Protein AF-A0A8J6HU41-F1 (afdb_monomer)

Nearest PDB structures (foldseek):
  7mp4-assembly8_H  TM=8.654E-01  e=6.177E-44  Epiphyas postvittana
  2fj0-assembly1_A  TM=8.681E-01  e=1.223E-36  Manduca sexta
  5fv4-assembly6_F  TM=8.374E-01  e=2.457E-36  Sus scrofa
  3vkf-assembly2_A  TM=8.187E-01  e=1.436E-36  Rattus norvegicus
  5a7h-assembly1_A  TM=8.116E-01  e=1.878E-36  Homo sapiens

Secondary structure (DSSP, 8-state):
---SSSSSSS-SS------PPPEEE-SS-EEE-EEEE-TTS-EEEEEEEEE-B----GGGTTSPP-BPPP-SSPEE-S----EE--SS--TTEES---EEEEEES----TT----EEEEEEE--STTTS--GGG--SHHHHTTS-EEEEE----HHHHH---SSSSS---HHHHHHHHHHHHHHHHGGGGTEEEEEEEEEEETHHHHHHHHHTT-GGGTTT-SEEEEES--TTSGGGS-SSHHHHHHHHHHHH-TT---SS-HHHHHHHHHHS-HHHHHHHHHHHHHHH--SHHHHHHH--TT------S-TT-S--S-HHHHHHTT-S----EEEEEETTTTGGG---HHHHHHHHHHHHH-GGGGS-GGG----HHHHHHHHHHHHHHHHTTS-GGG-HHHHHHHHHIIIIIHHHHHHHHHHTTTS-EEEEEE----GGG------TTS--------EEEETTEEEE-EEEE-TTS-EEEEEEEEE-B----GGGTTSPP-BPPP-SSEEE-S----EES-SSPPTTEES---EEEEEES---SSGGG--EEEEEEE--STTTS--GGG--SHHHHTTT-EEEEE----HHHHH---SSSSS---HHHHHHHHHHHHHHHHGGGGTEEEEEEEEEEETHHHHHHHHHTT-GGGTTT-SEEEEES--TTSGGG--S-HHHHHHHHHHHH-TT--TTS-HHHHHHHHTTS-HHHHHHHHHHHHHHH--TT---SS------S-TT-S--S-HHHHHHTT-S----EEEEEETTGGGGG---HHHHHHHHHHHHH-GGGGS-GGG----HHHHHHHHHHHHHHHHTTS-GGG-HHHHHHHHHIIIIIHHHHHHHHHHTTTS-EEEEEE----TTT------TTS-S--TTGGGGGT---GGGG-GGGS-HHHHHHHHHHHHHHHHHHHHSSS-SS--TTTTT---PPP--SSS--EEEEESSSEEEEESTTHHHHHHHHHHHHHTS----S--

Sequence (992 aa):
MFDKLLFFIVILFQVNFLIADPLVQLPNGLILGREDTTFANKSYFAFEKIPYATPPVGALRFKAPQPAQNWDDTLNATYLDVSCIQSPPNASDSEDCLFLNVFTPELPVDGENVSLPVMFYIHGGGFLNGGSMSYPPDLYVNNDVVLVTINYRLGPFGFLSTQDDVIPGNNALKDQLLAIQWTHENIQLFGGNPDQITIFGQSAGSGSCAYQLLNQNSKGLFRGVILASGSFLSPWALQRNARSIAFGTGALLNSTFESNNDSEALLQLLQSVEAEELITAADEYNDLVTPPWEYDIAQGKLWAPVIEMKNPDAFITKNMFGLLQAGNILAVPTLMGINSEEVLTFNQDPDLFKSFAEAWDEDLDLIVPNDMQIVDESEHAQMAASIREIYTGGAPFADNLGGGIRYSSDHCFTRSIIKHAEIFSKYAQTYFYQFSYDGEIGNINVHYDGAESVGHGDPLVQLPNGLIVGREATTFANKSYFAFEKIPYATPPLGPLRFKAPQPAQDWNGTLNATHLDVSCIQLPTHASDSEDCLFINVFTPQLTDDDNNASLPVMLFIHGGAFLTGSSMSASPDLFVNNDVVLVTINYRLGFFGFISTQDDIIPGNNGLKDQLLAIQWTHDNIHLFGGNSDQVTIFGGSAGSASCAYQQLNKNSEGLFRGIILESGSFLNPWALQRNARNNAFSTAQILNSTFQSNDDSQDLLDYLQGVDAKELNMAASQYFQSVTTPWELTLWAPVIEVKNQDAFITKKMFGLVQAGNVLTVPTLMGFNSEESLSFSQDPDVFKSVAAVWDQDLSLIVPEDMQINDETYLAEMGGSIRDIYTGGEPFADHLGDGIRYGSDNWFTRPIRKHAELLSKYAKTYFYQFSYDGVLGNIDVHYDGAENVGHSEETAYLFCSGADCDESLYPKSDVITRNRLIQLWTDFAKYQNPTPEPSDILQNVTWPQVSTDDGDFLYLDIDEDLQIKNHPKEGTYSKWTELYDSLGYSDFDTY

Mean predicted aligned error: 16.07 Å

Solvent-accessible surface area (backbone atoms only — not comparable to full-atom values): 51784 Å² total; per-residue (Å²): 144,88,88,83,84,80,89,81,84,82,84,79,91,78,82,74,76,77,75,72,70,48,71,44,81,49,98,47,32,43,33,34,26,35,76,49,65,32,97,85,72,45,64,31,37,39,35,21,60,42,63,47,30,41,63,46,51,55,94,35,46,72,44,75,67,44,70,39,73,69,48,92,61,72,42,77,13,68,56,76,78,66,35,37,50,36,76,82,75,55,94,48,41,29,68,72,23,49,23,31,30,44,36,22,54,51,70,56,51,100,90,55,86,54,68,24,45,24,44,38,43,36,63,32,52,66,41,34,39,72,46,40,84,84,58,75,59,49,83,50,36,76,70,65,24,24,41,33,35,38,35,50,49,22,24,63,67,8,18,44,17,59,60,36,90,76,32,39,38,40,27,24,63,43,37,49,50,47,44,44,49,48,41,42,75,47,32,54,72,46,9,18,28,40,83,41,20,27,40,28,20,39,34,43,9,3,19,52,51,46,48,48,34,56,29,76,90,48,68,79,46,48,53,31,39,38,23,35,53,35,28,63,63,16,48,38,42,41,27,52,67,42,38,61,54,46,44,52,26,49,31,66,76,32,83,84,52,72,81,80,79,59,57,66,62,50,50,54,50,66,50,69,52,56,72,70,59,52,53,50,29,47,50,55,42,48,67,74,75,60,73,63,74,60,52,39,37,54,42,10,28,80,39,22,44,52,70,21,50,88,53,97,84,51,73,38,68,61,66,60,68,64,31,50,72,71,60,58,50,62,67,42,44,32,39,38,36,35,46,58,22,57,44,46,56,80,52,57,46,67,69,64,46,32,55,53,26,42,50,39,59,76,38,46,70,70,69,44,64,59,89,71,67,72,82,50,71,70,61,40,54,52,48,24,53,49,51,35,35,73,46,45,71,63,46,54,33,51,82,28,53,7,23,42,49,46,46,49,12,34,65,55,37,48,53,30,44,52,51,47,50,64,52,46,47,78,68,26,57,64,46,77,51,72,48,66,79,69,51,74,77,35,35,52,91,59,78,39,78,82,41,64,54,18,34,64,53,52,44,61,43,82,50,97,49,34,36,34,32,26,31,76,47,66,29,92,85,70,46,62,29,42,36,32,19,55,40,63,48,30,40,64,45,55,53,92,36,46,68,44,72,66,45,68,42,70,69,54,84,65,66,44,78,11,65,63,70,78,64,29,32,49,33,69,80,77,58,91,50,41,27,73,69,26,46,24,36,29,43,32,20,55,48,77,43,100,43,83,90,65,28,69,26,26,21,42,37,42,34,56,28,46,61,40,29,35,64,43,35,88,73,62,41,57,48,69,49,40,74,64,68,26,24,42,31,33,34,37,48,48,17,18,67,65,8,21,43,18,59,64,34,87,78,32,39,42,37,27,22,62,44,34,47,52,46,44,43,47,47,43,36,76,47,32,35,67,46,17,16,20,36,86,30,21,18,38,28,22,40,35,42,8,3,17,49,49,45,46,47,35,58,26,75,89,48,66,81,43,48,52,33,40,36,24,37,49,35,26,49,28,19,56,45,45,41,27,88,60,38,34,52,54,45,29,56,25,46,25,70,80,40,73,82,55,50,71,85,55,63,60,63,63,51,49,62,51,60,48,70,50,56,68,66,63,50,49,51,30,42,50,54,42,47,68,72,75,44,55,104,86,54,58,54,58,36,18,43,50,72,19,46,88,57,96,84,51,72,44,67,62,50,49,47,51,29,40,68,71,57,56,44,63,62,45,35,32,41,35,37,35,43,54,20,33,30,43,63,82,41,71,49,65,70,62,41,35,54,52,28,46,49,41,63,75,39,34,49,77,72,44,66,73,56,71,69,69,82,50,71,67,59,29,36,52,48,13,48,56,55,40,34,67,61,55,71,61,52,57,33,52,83,34,57,11,37,42,36,46,50,45,16,37,62,56,38,51,48,16,43,53,50,49,49,64,42,41,32,80,64,22,58,26,35,39,38,35,40,52,54,77,43,82,71,44,71,68,94,64,82,43,81,76,42,59,64,19,25,54,68,28,68,50,52,40,58,31,48,60,78,74,69,52,46,63,87,80,48,58,68,67,50,49,50,49,24,54,38,50,46,47,34,54,49,34,25,45,68,65,76,33,53,47,81,60,79,36,78,85,56,71,51,52,75,75,59,61,35,47,74,88,86,72,54,36,40,27,38,36,42,40,98,58,78,40,84,46,65,49,84,65,48,87,49,50,56,58,52,49,53,54,52,63,67,68,76,64,82,82,28,48,33,93

InterPro domains:
  IPR002018 Carboxylesterase, type B [PF00135] (21-444)
  IPR002018 Carboxylesterase, type B [PF00135] (458-977)
  IPR002168 Lipase, GDXG, putative histidine active site [PS01173] (556-572)
  IPR019819 Carboxylesterase type B, conserved site [PS00941] (95-105)
  IPR019819 Carboxylesterase type B, conserved site [PS00941] (532-542)
  IPR019826 Carboxylesterase type B, active site [PS00122] (190-205)
  IPR019826 Carboxylesterase type B, active site [PS00122] (627-642)
  IPR029058 Alpha/Beta hydrolase fold [G3DSA:3.40.50.1820] (8-457)
  IPR029058 Alpha/Beta hydrolase fold [G3DSA:3.40.50.1820] (458-984)
  IPR029058 Alpha/Beta hydrolase fold [SSF53474] (21-458)
  IPR029058 Alpha/Beta hydrolase fold [SSF53474] (458-982)

Organism: Tenebrio molitor (NCBI:txid7067)

pLDDT: mean 89.83, std 12.2, range [30.91, 98.88]

Foldseek 3Di:
DPPPDPPPPPPDDDPPPPPDFDWFQDPQGIETWHWDAAPVRQIKIKFAFAAQFDQCAQVNQLPATHGDHHDDDHHYRHDDQAADAAPPGDPRHDSRFWGKMKMASDADDPPDQQEFAEEEEQEADLQGDDFQVVDDCRVPNVPRYMYMTTHFHGACSQAQDLQAPLNQGRNRLSSVLSVLVVCLVCVVRRSYHQQRYEYEYAALRLQSQQLLFLFPSSARSHQEYERHQYHCLFLQQEAAPSNVLLLQLLCQLPVPSDSPDDSVVSVVSVSPDDSNSSNVSSVVSCVVPDPDPLVCSQRHHRRHHYQGDDDPSGSHPDDVVVCLLVLSTRAHEYEYEYEQQACLVVPQDLVVLLVVLVVCQVPLLSLQRCVVVDPDPVVSVVRSQVLCCVQPVRDRCSVAVQSVSNSCSCNRTDVSRVVSQVSSVVRYNYHYDYHQDDDQVQARDRDGVNGGTGYHAAHKFADPQGIEGEHWDAAPVRQIKTKFAFAAQFDQCAQVSFLHATHGDHRDPTYHYRHDDQAADQAPPGDPRHDSRFWIKMKIASDFDPDLVQLDAAEEEEQEADLLGDDDQVQFDCRLQNVLRHMYMYTHFHGACRQAADLQAPLNQGRNRLSSVLSVLVVCLVCVSRRSHHQQLYEYEYFHLRLQSQQLCQLFPSSPRSHQEYEREQDHLQFLSQEADCRLQLLQQLVCLVPVVTDSPDDVVVSSNVVSPDDPNVSSVSSVVSCVVPDDLLHSRHSHHYQGDDDPSGSHNAFPQVCLLVVSTRAHQYEYEYEQQALLVSCLDLVVLLVVLVVCQVQLLVLDRCLLVDPDSVVSSVLSQLLVCLQPVRDGCSVVVQSVSVSSCCNRTHQQRVSSLASSLVRYFYAYEYEQADFVLLVRPDDGVNGGHHYGCSCVSLNHADDCSSPPVVGDPLSVLLSSLVSQQVSCCSVPVASPPDQDVSLVRDHGDTADPPVPWGWHWYRYSHTDIDTDPPVSRNVSVVVSSVVSVDRRGSHD

Structure (mmCIF, N/CA/C/O backbone):
data_AF-A0A8J6HU41-F1
#
_entry.id   AF-A0A8J6HU41-F1
#
loop_
_atom_site.group_PDB
_atom_site.id
_atom_site.type_symbol
_atom_site.label_atom_id
_atom_site.label_alt_id
_atom_site.label_comp_id
_atom_site.label_asym_id
_atom_site.label_entity_id
_atom_site.label_seq_id
_atom_site.pdbx_PDB_ins_code
_atom_site.Cartn_x
_atom_site.Cartn_y
_atom_site.Cartn_z
_atom_site.occupancy
_atom_site.B_iso_or_equiv
_atom_site.auth_seq_id
_atom_site.auth_comp_id
_atom_site.auth_asym_id
_atom_site.auth_atom_id
_atom_site.pdbx_PDB_model_num
ATOM 1 N N . MET A 1 1 ? 23.468 -55.298 31.546 1.00 43.31 1 MET A N 1
ATOM 2 C CA . MET A 1 1 ? 23.471 -56.205 30.377 1.00 43.31 1 MET A CA 1
ATOM 3 C C . MET A 1 1 ? 22.238 -55.873 29.558 1.00 43.31 1 MET A C 1
ATOM 5 O O . MET A 1 1 ? 21.225 -56.493 29.798 1.00 43.31 1 MET A O 1
ATOM 9 N N . PHE A 1 2 ? 22.309 -54.827 28.732 1.00 31.08 2 PHE A N 1
ATOM 10 C CA . PHE A 1 2 ? 21.520 -54.570 27.513 1.00 31.08 2 PHE A CA 1
ATOM 11 C C . PHE A 1 2 ? 21.890 -53.148 27.048 1.00 31.08 2 PHE A C 1
ATOM 13 O O . PHE A 1 2 ? 21.104 -52.224 27.128 1.00 31.08 2 PHE A O 1
ATOM 20 N N . ASP A 1 3 ? 23.156 -53.003 26.639 1.00 36.25 3 ASP A N 1
ATOM 21 C CA . ASP A 1 3 ? 23.791 -51.758 26.158 1.00 36.25 3 ASP A CA 1
ATOM 22 C C . ASP A 1 3 ? 24.410 -51.961 24.758 1.00 36.25 3 ASP A C 1
ATOM 24 O O . ASP A 1 3 ? 25.423 -51.366 24.405 1.00 36.25 3 ASP A O 1
ATOM 28 N N . LYS A 1 4 ? 23.877 -52.896 23.953 1.00 34.47 4 LYS A N 1
ATOM 29 C CA . LYS A 1 4 ? 24.492 -53.281 22.662 1.00 34.47 4 LYS A CA 1
ATOM 30 C C . LYS A 1 4 ? 23.516 -53.675 21.543 1.00 34.47 4 LYS A C 1
ATOM 32 O O . LYS A 1 4 ? 23.907 -54.429 20.658 1.00 34.47 4 LYS A O 1
ATOM 37 N N . LEU A 1 5 ? 22.268 -53.193 21.543 1.00 34.19 5 LEU A N 1
ATOM 38 C CA . LEU A 1 5 ? 21.325 -53.523 20.455 1.00 34.19 5 LEU A CA 1
ATOM 39 C C . LEU A 1 5 ? 20.436 -52.368 19.958 1.00 34.19 5 LEU A C 1
ATOM 41 O O . LEU A 1 5 ? 19.419 -52.624 19.327 1.00 34.19 5 LEU A O 1
ATOM 45 N N . LEU A 1 6 ? 20.823 -51.109 20.192 1.00 32.94 6 LEU A N 1
ATOM 46 C CA . LEU A 1 6 ? 20.143 -49.943 19.602 1.00 32.94 6 LEU A CA 1
ATOM 47 C C . LEU A 1 6 ? 21.115 -48.948 18.944 1.00 32.94 6 LEU A C 1
ATOM 49 O O . LEU A 1 6 ? 20.823 -47.770 18.816 1.00 32.94 6 LEU A O 1
ATOM 53 N N . PHE A 1 7 ? 22.283 -49.433 18.511 1.00 34.78 7 PHE A N 1
ATOM 54 C CA . PHE A 1 7 ? 23.300 -48.632 17.813 1.00 34.78 7 PHE A CA 1
ATOM 55 C C . PHE A 1 7 ? 23.364 -48.943 16.303 1.00 34.78 7 PHE A C 1
ATOM 57 O O . PHE A 1 7 ? 24.358 -48.645 15.654 1.00 34.78 7 PHE A O 1
ATOM 64 N N . PHE A 1 8 ? 22.339 -49.599 15.739 1.00 32.25 8 PHE A N 1
ATOM 65 C CA . PHE A 1 8 ? 22.361 -50.054 14.337 1.00 32.25 8 PHE A CA 1
ATOM 66 C C . PHE A 1 8 ? 21.047 -49.876 13.550 1.00 32.25 8 PHE A C 1
ATOM 68 O O . PHE A 1 8 ? 20.967 -50.346 12.420 1.00 32.25 8 PHE A O 1
ATOM 75 N N . ILE A 1 9 ? 20.023 -49.202 14.101 1.00 37.50 9 ILE A N 1
ATOM 76 C CA . ILE A 1 9 ? 18.743 -48.931 13.398 1.00 37.50 9 ILE A CA 1
ATOM 77 C C . ILE A 1 9 ? 18.297 -47.461 13.597 1.00 37.50 9 ILE A C 1
ATOM 79 O O . ILE A 1 9 ? 17.132 -47.174 13.816 1.00 37.50 9 ILE A O 1
ATOM 83 N N . VAL A 1 10 ? 19.244 -46.515 13.543 1.00 33.22 10 VAL A N 1
ATOM 84 C CA . VAL A 1 10 ? 18.989 -45.074 13.286 1.00 33.22 10 VAL A CA 1
ATOM 85 C C . VAL A 1 10 ? 20.111 -44.541 12.380 1.00 33.22 10 VAL A C 1
ATOM 87 O O . VAL A 1 10 ? 20.788 -43.564 12.664 1.00 33.22 10 VAL A O 1
ATOM 90 N N . ILE A 1 11 ? 20.386 -45.274 11.301 1.00 36.09 11 ILE A N 1
ATOM 91 C CA . ILE A 1 11 ? 21.137 -44.774 10.143 1.00 36.09 11 ILE A CA 1
ATOM 92 C C . ILE A 1 11 ? 20.285 -45.149 8.939 1.00 36.09 11 ILE A C 1
ATOM 94 O O . ILE A 1 11 ? 20.525 -46.171 8.310 1.00 36.09 11 ILE A O 1
ATOM 98 N N . LEU A 1 12 ? 19.198 -44.407 8.745 1.00 41.44 12 LEU A N 1
ATOM 99 C CA . LEU A 1 12 ? 18.392 -44.281 7.527 1.00 41.44 12 LEU A CA 1
ATOM 100 C C . LEU A 1 12 ? 17.271 -43.292 7.885 1.00 41.44 12 LEU A C 1
ATOM 102 O O . LEU A 1 12 ? 16.478 -43.592 8.769 1.00 41.44 12 LEU A O 1
ATOM 106 N N . PHE A 1 13 ? 17.254 -42.140 7.204 1.00 38.66 13 PHE A N 1
ATOM 107 C CA . PHE A 1 13 ? 16.415 -40.941 7.408 1.00 38.66 13 PHE A CA 1
ATOM 108 C C . PHE A 1 13 ? 16.922 -39.885 8.401 1.00 38.66 13 PHE A C 1
ATOM 110 O O . PHE A 1 13 ? 16.353 -39.675 9.461 1.00 38.66 13 PHE A O 1
ATOM 117 N N . GLN A 1 14 ? 18.002 -39.206 8.013 1.00 31.92 14 GLN A N 1
ATOM 118 C CA . GLN A 1 14 ? 18.026 -37.758 7.738 1.00 31.92 14 GLN A CA 1
ATOM 119 C C . GLN A 1 14 ? 19.466 -37.404 7.344 1.00 31.92 14 GLN A C 1
ATOM 121 O O . GLN A 1 14 ? 20.275 -36.943 8.143 1.00 31.92 14 GLN A O 1
ATOM 126 N N . VAL A 1 15 ? 19.814 -37.696 6.089 1.00 30.91 15 VAL A N 1
ATOM 127 C CA . VAL A 1 15 ? 20.871 -36.934 5.426 1.00 30.91 15 VAL A CA 1
ATOM 128 C C . VAL A 1 15 ? 20.169 -35.655 4.996 1.00 30.91 15 VAL A C 1
ATOM 130 O O . VAL A 1 15 ? 19.539 -35.630 3.944 1.00 30.91 15 VAL A O 1
ATOM 133 N N . ASN A 1 16 ? 20.197 -34.632 5.850 1.00 32.28 16 ASN A N 1
ATOM 134 C CA . ASN A 1 16 ? 20.054 -33.273 5.352 1.00 32.28 16 ASN A CA 1
ATOM 135 C C . ASN A 1 16 ? 21.223 -33.098 4.385 1.00 32.28 16 ASN A C 1
ATOM 137 O O . ASN A 1 16 ? 22.381 -33.079 4.811 1.00 32.28 16 ASN A O 1
ATOM 141 N N . PHE A 1 17 ? 20.936 -33.077 3.084 1.00 31.39 17 PHE A N 1
ATOM 142 C CA . PHE A 1 17 ? 21.856 -32.458 2.149 1.00 31.39 17 PHE A CA 1
ATOM 143 C C . PHE A 1 17 ? 21.961 -31.007 2.617 1.00 31.39 17 PHE A C 1
ATOM 145 O O . PHE A 1 17 ? 21.040 -30.221 2.437 1.00 31.39 17 PHE A O 1
ATOM 152 N N . LEU A 1 18 ? 23.055 -30.687 3.305 1.00 34.47 18 LEU A N 1
ATOM 153 C CA . LEU A 1 18 ? 23.611 -29.345 3.264 1.00 34.47 18 LEU A CA 1
ATOM 154 C C . LEU A 1 18 ? 23.857 -29.083 1.777 1.00 34.47 18 LEU A C 1
ATOM 156 O O . LEU A 1 18 ? 24.844 -29.580 1.232 1.00 34.47 18 LEU A O 1
ATOM 160 N N . ILE A 1 19 ? 22.906 -28.432 1.105 1.00 45.03 19 ILE A N 1
ATOM 161 C CA . ILE A 1 19 ? 23.165 -27.845 -0.206 1.00 45.03 19 ILE A CA 1
ATOM 162 C C . ILE A 1 19 ? 24.199 -26.767 0.094 1.00 45.03 19 ILE A C 1
ATOM 164 O O . ILE A 1 19 ? 23.931 -25.826 0.834 1.00 45.03 19 ILE A O 1
ATOM 168 N N . ALA A 1 20 ? 25.437 -27.015 -0.319 1.00 59.78 20 ALA A N 1
ATOM 169 C CA . ALA A 1 20 ? 26.477 -26.011 -0.229 1.00 59.78 20 ALA A CA 1
ATOM 170 C C . ALA A 1 20 ? 26.115 -24.902 -1.216 1.00 59.78 20 ALA A C 1
ATOM 172 O O . ALA A 1 20 ? 2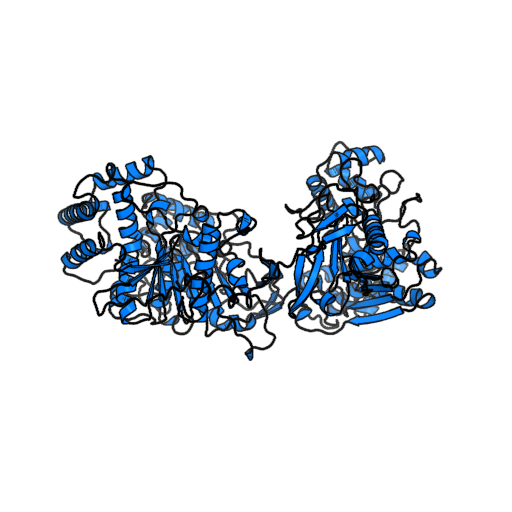5.816 -25.208 -2.371 1.00 59.78 20 ALA A O 1
ATOM 173 N N . ASP A 1 21 ? 26.144 -23.653 -0.762 1.00 77.81 21 ASP A N 1
ATOM 174 C CA . ASP A 1 21 ? 25.919 -22.497 -1.623 1.00 77.81 21 ASP A CA 1
ATOM 175 C C . ASP A 1 21 ? 26.831 -22.570 -2.865 1.00 77.81 21 ASP A C 1
ATOM 177 O O . ASP A 1 21 ? 28.015 -22.927 -2.743 1.00 77.81 21 ASP A O 1
ATOM 181 N N . PRO A 1 22 ? 26.310 -22.281 -4.071 1.00 90.62 22 PRO A N 1
ATOM 182 C CA . PRO A 1 22 ? 27.071 -22.440 -5.299 1.00 90.62 22 PRO A CA 1
ATOM 183 C C . PRO A 1 22 ? 28.236 -21.444 -5.346 1.00 90.62 22 PRO A C 1
ATOM 185 O O . PRO A 1 22 ? 28.065 -20.230 -5.255 1.00 90.62 22 PRO A O 1
ATOM 188 N N . LEU A 1 23 ? 29.446 -21.970 -5.531 1.00 93.62 23 LEU A N 1
ATOM 189 C CA . LEU A 1 23 ? 30.673 -21.188 -5.667 1.00 93.62 23 LEU A CA 1
ATOM 190 C C . LEU A 1 23 ? 31.174 -21.243 -7.110 1.00 93.62 23 LEU A C 1
ATOM 192 O O . LEU A 1 23 ? 31.328 -22.327 -7.674 1.00 93.62 23 LEU A O 1
ATOM 196 N N . VAL A 1 24 ? 31.508 -20.085 -7.681 1.00 94.75 24 VAL A N 1
ATOM 197 C CA . VAL A 1 24 ? 32.124 -19.980 -9.013 1.00 94.75 24 VAL A CA 1
ATOM 198 C C . VAL A 1 24 ? 33.449 -19.232 -8.902 1.00 94.75 24 VAL A C 1
ATOM 200 O O . VAL A 1 24 ? 33.536 -18.144 -8.337 1.00 94.75 24 VAL A O 1
ATOM 203 N N . GLN A 1 25 ? 34.521 -19.820 -9.434 1.00 94.81 25 GLN A N 1
ATOM 204 C CA . GLN A 1 25 ? 35.839 -19.187 -9.463 1.00 94.81 25 GLN A CA 1
ATOM 205 C C . GLN A 1 25 ? 36.000 -18.369 -10.748 1.00 94.81 25 GLN A C 1
ATOM 207 O O . GLN A 1 25 ? 36.261 -18.933 -11.811 1.00 94.81 25 GLN A O 1
ATOM 212 N N . LEU A 1 26 ? 35.910 -17.043 -10.638 1.00 95.62 26 LEU A N 1
ATOM 213 C CA . LEU A 1 26 ? 36.252 -16.121 -11.721 1.00 95.62 26 LEU A CA 1
ATOM 214 C C . LEU A 1 26 ? 37.765 -15.835 -11.746 1.00 95.62 26 LEU A C 1
ATOM 216 O O . LEU A 1 26 ? 38.451 -16.033 -10.736 1.00 95.62 26 LEU A O 1
ATOM 220 N N . PRO A 1 27 ? 38.309 -15.305 -12.858 1.00 95.19 27 PRO A N 1
ATOM 221 C CA . PRO A 1 27 ? 39.679 -14.789 -12.896 1.00 95.19 27 PRO A CA 1
ATOM 222 C C . PRO A 1 27 ? 39.945 -13.676 -11.868 1.00 95.19 27 PRO A C 1
ATOM 224 O O . PRO A 1 27 ? 41.061 -13.571 -11.361 1.00 95.19 27 PRO A O 1
ATOM 227 N N . ASN A 1 28 ? 38.926 -12.865 -11.561 1.00 95.06 28 ASN A N 1
ATOM 228 C CA . ASN A 1 28 ? 39.002 -11.750 -10.613 1.00 95.06 28 ASN A CA 1
ATOM 229 C C . ASN A 1 28 ? 38.966 -12.188 -9.139 1.00 95.06 28 ASN A C 1
ATOM 231 O O . ASN A 1 28 ? 39.485 -11.469 -8.288 1.00 95.06 28 ASN A O 1
ATOM 235 N N . GLY A 1 29 ? 38.383 -13.352 -8.845 1.00 95.81 29 GLY A N 1
ATOM 236 C CA . GLY A 1 29 ? 38.238 -13.884 -7.493 1.00 95.81 29 GLY A CA 1
ATOM 237 C C . GLY A 1 29 ? 37.069 -14.866 -7.375 1.00 95.81 29 GLY A C 1
ATOM 238 O O . GLY A 1 29 ? 36.384 -15.166 -8.354 1.00 95.81 29 GLY A O 1
ATOM 239 N N . LEU A 1 30 ? 36.868 -15.420 -6.180 1.00 97.00 30 LEU A N 1
ATOM 240 C CA . LEU A 1 30 ? 35.787 -16.373 -5.908 1.00 97.00 30 LEU A CA 1
ATOM 241 C C . LEU A 1 30 ? 34.465 -15.622 -5.689 1.00 97.00 30 LEU A C 1
ATOM 243 O O . LEU A 1 30 ? 34.476 -14.579 -5.032 1.00 97.00 30 LEU A O 1
ATOM 247 N N . ILE A 1 31 ? 33.351 -16.142 -6.212 1.00 97.06 31 ILE A N 1
ATOM 248 C CA . ILE A 1 31 ? 32.004 -15.596 -5.978 1.00 97.06 31 ILE A CA 1
ATOM 249 C C . ILE A 1 31 ? 31.071 -16.652 -5.382 1.00 97.06 31 ILE A C 1
ATOM 251 O O . ILE A 1 31 ? 31.171 -17.835 -5.720 1.00 97.06 31 ILE A O 1
ATOM 255 N N . LEU A 1 32 ? 30.171 -16.200 -4.512 1.00 95.75 32 LEU A N 1
ATOM 256 C CA . LEU A 1 32 ? 29.126 -16.978 -3.849 1.00 95.75 32 LEU A CA 1
ATOM 257 C C . LEU A 1 32 ? 27.761 -16.610 -4.437 1.00 95.75 32 LEU A C 1
ATOM 259 O O . LEU A 1 32 ? 27.358 -15.460 -4.311 1.00 95.75 32 LEU A O 1
ATOM 263 N N . GLY A 1 33 ? 27.073 -17.559 -5.066 1.00 95.25 33 GLY A N 1
ATOM 264 C CA . GLY A 1 33 ? 25.699 -17.393 -5.550 1.00 95.25 33 GLY A CA 1
ATOM 265 C C . GLY A 1 33 ? 24.680 -18.099 -4.658 1.00 95.25 33 GLY A C 1
ATOM 266 O O . GLY A 1 33 ? 25.026 -18.611 -3.594 1.00 95.25 33 GLY A O 1
ATOM 267 N N . ARG A 1 34 ? 23.429 -18.172 -5.123 1.00 93.56 34 ARG A N 1
ATOM 268 C CA . ARG A 1 34 ? 22.347 -18.948 -4.491 1.00 93.56 34 ARG A CA 1
ATOM 269 C C . ARG A 1 34 ? 21.681 -19.900 -5.483 1.00 93.56 34 ARG A C 1
ATOM 271 O O . ARG A 1 34 ? 21.709 -19.655 -6.687 1.00 93.56 34 ARG A O 1
ATOM 278 N N . GLU A 1 35 ? 21.096 -20.980 -4.980 1.00 91.25 35 GLU A N 1
ATOM 279 C CA . GLU A 1 35 ? 20.118 -21.783 -5.723 1.00 91.25 35 GLU A CA 1
ATOM 280 C C . GLU A 1 35 ? 18.714 -21.245 -5.419 1.00 91.25 35 GLU A C 1
ATOM 282 O O . GLU A 1 35 ? 18.435 -20.858 -4.285 1.00 91.25 35 GLU A O 1
ATOM 287 N N . ASP A 1 36 ? 17.854 -21.189 -6.429 1.00 87.50 36 ASP A N 1
ATOM 288 C CA . ASP A 1 36 ? 16.515 -20.609 -6.360 1.00 87.50 36 ASP A CA 1
ATOM 289 C C . ASP A 1 36 ? 15.568 -21.358 -7.320 1.00 87.50 36 ASP A C 1
ATOM 291 O O . ASP A 1 36 ? 16.001 -22.219 -8.090 1.00 87.50 36 ASP A O 1
ATOM 295 N N . THR A 1 37 ? 14.266 -21.077 -7.283 1.00 86.56 37 THR A N 1
ATOM 296 C CA . THR A 1 37 ? 13.259 -21.768 -8.107 1.00 86.56 37 THR A CA 1
ATOM 297 C C . THR A 1 37 ? 12.336 -20.797 -8.822 1.00 86.56 37 THR A C 1
ATOM 299 O O . THR A 1 37 ? 11.830 -19.864 -8.214 1.00 86.56 37 THR A O 1
ATOM 302 N N . THR A 1 38 ? 12.071 -21.043 -10.106 1.00 79.69 38 THR A N 1
ATOM 303 C CA . THR A 1 38 ? 11.113 -20.241 -10.884 1.00 79.69 38 THR A CA 1
ATOM 304 C C . THR A 1 38 ? 9.667 -20.503 -10.449 1.00 79.69 38 THR A C 1
ATOM 306 O O . THR A 1 38 ? 9.377 -21.552 -9.866 1.00 79.69 38 THR A O 1
ATOM 309 N N . PHE A 1 39 ? 8.718 -19.648 -10.853 1.00 74.12 39 PHE A N 1
ATOM 310 C CA . PHE A 1 39 ? 7.270 -19.891 -10.661 1.00 74.12 39 PHE A CA 1
ATOM 311 C C . PHE A 1 39 ? 6.774 -21.241 -11.226 1.00 74.12 39 PHE A C 1
ATOM 313 O O . PHE A 1 39 ? 5.719 -21.744 -10.841 1.00 74.12 39 PHE A O 1
ATOM 320 N N . ALA A 1 40 ? 7.524 -21.849 -12.154 1.00 72.56 40 ALA A N 1
ATOM 321 C CA . ALA A 1 40 ? 7.240 -23.167 -12.722 1.00 72.56 40 ALA A CA 1
ATOM 322 C C . ALA A 1 40 ? 7.903 -24.320 -11.935 1.00 72.56 40 ALA A C 1
ATOM 324 O O . ALA A 1 40 ? 7.951 -25.450 -12.428 1.00 72.56 40 ALA A O 1
ATOM 325 N N . ASN A 1 41 ? 8.415 -24.051 -10.728 1.00 77.38 41 ASN A N 1
ATOM 326 C CA . ASN A 1 41 ? 9.167 -24.973 -9.870 1.00 77.38 41 ASN A CA 1
ATOM 327 C C . ASN A 1 41 ? 10.419 -25.567 -10.541 1.00 77.38 41 ASN A C 1
ATOM 329 O O . ASN A 1 41 ? 10.779 -26.722 -10.292 1.00 77.38 41 ASN A O 1
ATOM 333 N N . LYS A 1 42 ? 11.093 -24.800 -11.407 1.00 83.50 42 LYS A N 1
ATOM 334 C CA . LYS A 1 42 ? 12.379 -25.199 -11.991 1.00 83.50 42 LYS A CA 1
ATOM 335 C C . LYS A 1 42 ? 13.516 -24.577 -11.185 1.00 83.50 42 LYS A C 1
ATOM 337 O O . LYS A 1 42 ? 13.542 -23.360 -11.034 1.00 83.50 42 LYS A O 1
ATOM 342 N N . SER A 1 43 ? 14.438 -25.400 -10.687 1.00 89.38 43 SER A N 1
ATOM 343 C CA . SER A 1 43 ? 15.638 -24.909 -9.995 1.00 89.38 43 SER A CA 1
ATOM 344 C C . SER A 1 43 ? 16.581 -24.187 -10.965 1.00 89.38 43 SER A C 1
ATOM 346 O O . SER A 1 43 ? 16.690 -24.566 -12.138 1.00 89.38 43 SER A O 1
ATOM 348 N N . TYR A 1 44 ? 17.233 -23.139 -10.473 1.00 93.38 44 TYR A N 1
ATOM 349 C CA . TYR A 1 44 ? 18.299 -22.410 -11.141 1.00 93.38 44 TYR A CA 1
ATOM 350 C C . TYR A 1 44 ? 19.288 -21.821 -10.131 1.00 93.38 44 TYR A C 1
ATOM 352 O O . TYR A 1 44 ? 19.013 -21.725 -8.941 1.00 93.38 44 TYR A O 1
ATOM 360 N N . PHE A 1 45 ? 20.448 -21.396 -10.616 1.00 95.25 45 PHE A N 1
ATOM 361 C CA . PHE A 1 45 ? 21.469 -20.709 -9.837 1.00 95.25 45 PHE A CA 1
ATOM 362 C C . PHE A 1 45 ? 21.512 -19.230 -10.213 1.00 95.25 45 PHE A C 1
ATOM 364 O O . PHE A 1 45 ? 21.548 -18.889 -11.400 1.00 95.25 45 PHE A O 1
ATOM 371 N N . ALA A 1 46 ? 21.547 -18.364 -9.205 1.00 95.44 46 ALA A N 1
ATOM 372 C CA . ALA A 1 46 ? 21.631 -16.918 -9.341 1.00 95.44 46 ALA A CA 1
ATOM 373 C C . ALA A 1 46 ? 22.966 -16.397 -8.797 1.00 95.44 46 ALA A C 1
ATOM 375 O O . ALA A 1 46 ? 23.375 -16.736 -7.683 1.00 95.44 46 ALA A O 1
ATOM 376 N N . PHE A 1 47 ? 23.623 -15.551 -9.588 1.00 97.31 47 PHE A N 1
ATOM 377 C CA . PHE A 1 47 ? 24.815 -14.803 -9.203 1.00 97.31 47 PHE A CA 1
ATOM 378 C C . PHE A 1 47 ? 24.605 -13.339 -9.565 1.00 97.31 47 PHE A C 1
ATOM 380 O O . PHE A 1 47 ? 24.657 -12.967 -10.735 1.00 97.31 47 PHE A O 1
ATOM 387 N N . GLU A 1 48 ? 24.349 -12.514 -8.567 1.00 95.25 48 GLU A N 1
ATOM 388 C CA . GLU A 1 48 ? 23.955 -11.120 -8.732 1.00 95.25 48 GLU A CA 1
ATOM 389 C C . GLU A 1 48 ? 25.072 -10.157 -8.320 1.00 95.25 48 GLU A C 1
ATOM 391 O O . GLU A 1 48 ? 26.007 -10.532 -7.614 1.00 95.25 48 GLU A O 1
ATOM 396 N N . LYS A 1 49 ? 24.997 -8.904 -8.781 1.00 94.69 49 LYS A N 1
ATOM 397 C CA . LYS A 1 49 ? 25.940 -7.834 -8.407 1.00 94.69 49 LYS A CA 1
ATOM 398 C C . LYS A 1 49 ? 27.414 -8.161 -8.726 1.00 94.69 49 LYS A C 1
ATOM 400 O O . LYS A 1 49 ? 28.332 -7.766 -8.008 1.00 94.69 49 LYS A O 1
ATOM 405 N N . ILE A 1 50 ? 27.683 -8.862 -9.831 1.00 97.75 50 ILE A N 1
ATOM 406 C CA . ILE A 1 50 ? 29.057 -9.156 -10.260 1.00 97.75 50 ILE A CA 1
ATOM 407 C C . ILE A 1 50 ? 29.648 -7.905 -10.932 1.00 97.75 50 ILE A C 1
ATOM 409 O O . ILE A 1 50 ? 29.129 -7.481 -11.969 1.00 97.75 50 ILE A O 1
ATOM 413 N N . PRO A 1 51 ? 30.732 -7.300 -10.409 1.00 97.56 51 PRO A N 1
ATOM 414 C CA . PRO A 1 51 ? 31.330 -6.124 -11.029 1.00 97.56 51 PRO A CA 1
ATOM 415 C C . PRO A 1 51 ? 32.019 -6.512 -12.334 1.00 97.56 51 PRO A C 1
ATOM 417 O O . PRO A 1 51 ? 32.951 -7.319 -12.347 1.00 97.56 51 PRO A O 1
ATOM 420 N N . TYR A 1 52 ? 31.592 -5.898 -13.438 1.00 98.06 52 TYR A N 1
ATOM 421 C CA . TYR A 1 52 ? 32.290 -6.020 -14.721 1.00 98.06 52 TYR A CA 1
ATOM 422 C C . TYR A 1 52 ? 33.227 -4.833 -14.984 1.00 98.06 52 TYR A C 1
ATOM 424 O O . TYR A 1 52 ? 34.129 -4.932 -15.820 1.00 98.06 52 TYR A O 1
ATOM 432 N N . ALA A 1 53 ? 33.063 -3.732 -14.244 1.00 97.88 53 ALA A N 1
ATOM 433 C CA . ALA A 1 53 ? 33.899 -2.545 -14.351 1.00 97.88 53 ALA A CA 1
ATOM 434 C C . ALA A 1 53 ? 34.367 -2.013 -12.987 1.00 97.88 53 ALA A C 1
ATOM 436 O O . ALA A 1 53 ? 33.765 -2.271 -11.950 1.00 97.88 53 ALA A O 1
ATOM 437 N N . THR A 1 54 ? 35.457 -1.247 -13.000 1.00 97.19 54 THR A N 1
ATOM 438 C CA . THR A 1 54 ? 35.877 -0.406 -11.871 1.00 97.19 54 THR A CA 1
ATOM 439 C C . THR A 1 54 ? 34.858 0.732 -11.678 1.00 97.19 54 THR A C 1
ATOM 441 O O . THR A 1 54 ? 34.413 1.287 -12.691 1.00 97.19 54 THR A O 1
ATOM 444 N N . PRO A 1 55 ? 34.529 1.131 -10.430 1.00 96.31 55 PRO A N 1
ATOM 445 C CA . PRO A 1 55 ? 33.543 2.178 -10.164 1.00 96.31 55 PRO A CA 1
ATOM 446 C C . PRO A 1 55 ? 33.853 3.482 -10.928 1.00 96.31 55 PRO A C 1
ATOM 448 O O . PRO A 1 55 ? 34.965 4.012 -10.804 1.00 96.31 55 PRO A O 1
ATOM 451 N N . PRO A 1 56 ? 32.910 4.034 -11.713 1.00 95.62 56 PRO A N 1
ATOM 452 C CA . PRO A 1 56 ? 33.123 5.213 -12.553 1.00 95.62 56 PRO A CA 1
ATOM 453 C C . PRO A 1 56 ? 33.054 6.538 -11.763 1.00 95.62 56 PRO A C 1
ATOM 455 O O . PRO A 1 56 ? 32.495 7.518 -12.246 1.00 95.62 56 PRO A O 1
ATOM 458 N N . VAL A 1 57 ? 33.638 6.591 -10.563 1.00 95.38 57 VAL A N 1
ATOM 459 C CA . VAL A 1 57 ? 33.569 7.740 -9.638 1.00 95.38 57 VAL A CA 1
ATOM 460 C C . VAL A 1 57 ? 34.793 8.657 -9.726 1.00 95.38 57 VAL A C 1
ATOM 462 O O . VAL A 1 57 ? 35.868 8.276 -10.207 1.00 95.38 57 VAL A O 1
ATOM 465 N N . GLY A 1 58 ? 34.652 9.892 -9.236 1.00 93.06 58 GLY A N 1
ATOM 466 C CA . GLY A 1 58 ? 35.742 10.869 -9.138 1.00 93.06 58 GLY A CA 1
ATOM 467 C C . GLY A 1 58 ? 36.443 11.103 -10.480 1.00 93.06 58 GLY A C 1
ATOM 468 O O . GLY A 1 58 ? 35.818 11.477 -11.468 1.00 93.06 58 GLY A O 1
ATOM 469 N N . ALA A 1 59 ? 37.752 10.839 -10.550 1.00 94.44 59 ALA A N 1
ATOM 470 C CA . ALA A 1 59 ? 38.536 11.036 -11.774 1.00 94.44 59 ALA A CA 1
ATOM 471 C C . ALA A 1 59 ? 38.180 10.068 -12.926 1.00 94.44 59 ALA A C 1
ATOM 473 O O . ALA A 1 59 ? 38.678 10.262 -14.044 1.00 94.44 59 ALA A O 1
ATOM 474 N N . LEU A 1 60 ? 37.391 9.017 -12.658 1.00 95.44 60 LEU A N 1
ATOM 475 C CA . LEU A 1 60 ? 36.835 8.099 -13.659 1.00 95.44 60 LEU A CA 1
ATOM 476 C C . LEU A 1 60 ? 35.431 8.511 -14.124 1.00 95.44 60 LEU A C 1
ATOM 478 O O . LEU A 1 60 ? 34.966 7.998 -15.146 1.00 95.44 60 LEU A O 1
ATOM 482 N N . ARG A 1 61 ? 34.790 9.477 -13.452 1.00 95.38 61 ARG A N 1
ATOM 483 C CA . ARG A 1 61 ? 33.508 10.033 -13.891 1.00 95.38 61 ARG A CA 1
ATOM 484 C C . ARG A 1 61 ? 33.666 10.617 -15.296 1.00 95.38 61 ARG A C 1
ATOM 486 O O . ARG A 1 61 ? 34.625 11.341 -15.578 1.00 95.38 61 ARG A O 1
ATOM 493 N N . PHE A 1 62 ? 32.747 10.229 -16.180 1.00 95.31 62 PHE A N 1
ATOM 494 C CA . PHE A 1 62 ? 32.736 10.494 -17.627 1.00 95.31 62 PHE A CA 1
ATOM 495 C C . PHE A 1 62 ? 33.870 9.883 -18.470 1.00 95.31 62 PHE A C 1
ATOM 497 O O . PHE A 1 62 ? 33.990 10.214 -19.653 1.00 95.31 62 PHE A O 1
ATOM 504 N N . LYS A 1 63 ? 34.662 8.949 -17.932 1.00 95.06 63 LYS A N 1
ATOM 505 C CA . LYS A 1 63 ? 35.615 8.160 -18.731 1.00 95.06 63 LYS A CA 1
ATOM 506 C C . LYS A 1 63 ? 35.009 6.838 -19.197 1.00 95.06 63 LYS A C 1
ATOM 508 O O . LYS A 1 63 ? 34.047 6.331 -18.610 1.00 95.06 63 LYS A O 1
ATOM 513 N N . ALA A 1 64 ? 35.612 6.275 -20.246 1.00 95.75 64 ALA A N 1
ATOM 514 C CA . ALA A 1 64 ? 35.329 4.911 -20.675 1.00 95.75 64 ALA A CA 1
ATOM 515 C C . ALA A 1 64 ? 35.551 3.937 -19.497 1.00 95.75 64 ALA A C 1
ATOM 517 O O . ALA A 1 64 ? 36.490 4.142 -18.717 1.00 95.75 64 ALA A O 1
ATOM 518 N N . PRO A 1 65 ? 34.694 2.914 -19.342 1.00 97.19 65 PRO A N 1
ATOM 519 C CA . PRO A 1 65 ? 34.803 1.972 -18.240 1.00 97.19 65 PRO A CA 1
ATOM 520 C C . PRO A 1 65 ? 36.108 1.182 -18.330 1.00 97.19 65 PRO A C 1
ATOM 522 O O . PRO A 1 65 ? 36.621 0.895 -19.414 1.00 97.19 65 PRO A O 1
ATOM 525 N N . GLN A 1 66 ? 36.637 0.816 -17.170 1.00 97.00 66 GLN A N 1
ATOM 526 C CA . GLN A 1 66 ? 37.813 -0.041 -17.047 1.00 97.00 66 GLN A CA 1
ATOM 527 C C . GLN A 1 66 ? 37.380 -1.376 -16.447 1.00 97.00 66 GLN A C 1
ATOM 529 O O . GLN A 1 66 ? 36.503 -1.346 -15.587 1.00 97.00 66 GLN A O 1
ATOM 534 N N . PRO A 1 67 ? 37.977 -2.519 -16.836 1.00 97.50 67 PRO A N 1
ATOM 535 C CA . PRO A 1 67 ? 37.660 -3.814 -16.235 1.00 97.50 67 PRO A CA 1
ATOM 536 C C . PRO A 1 67 ? 37.696 -3.777 -14.703 1.00 97.50 67 PRO A C 1
ATOM 538 O O . PRO A 1 67 ? 38.486 -3.032 -14.113 1.00 97.50 67 PRO A O 1
ATOM 541 N N . ALA A 1 68 ? 36.838 -4.570 -14.064 1.00 96.69 68 ALA A N 1
ATOM 542 C CA . ALA A 1 68 ? 36.813 -4.693 -12.610 1.00 96.69 68 ALA A CA 1
ATOM 543 C C . ALA A 1 68 ? 38.172 -5.143 -12.047 1.00 96.69 68 ALA A C 1
ATOM 545 O O . ALA A 1 68 ? 38.909 -5.912 -12.673 1.00 96.69 68 ALA A O 1
ATOM 546 N N . GLN A 1 69 ? 38.500 -4.658 -10.849 1.00 93.75 69 GLN A N 1
ATOM 547 C CA . GLN A 1 69 ? 39.692 -5.090 -10.122 1.00 93.75 69 GLN A CA 1
ATOM 548 C C . GLN A 1 69 ? 39.497 -6.496 -9.540 1.00 93.75 69 GLN A C 1
ATOM 550 O O . GLN A 1 69 ? 38.380 -7.000 -9.445 1.00 93.75 69 GLN A O 1
ATOM 555 N N . ASN A 1 70 ? 40.599 -7.142 -9.164 1.00 95.44 70 ASN A N 1
ATOM 556 C CA . ASN A 1 70 ? 40.536 -8.406 -8.437 1.00 95.44 70 ASN A CA 1
ATOM 557 C C . ASN A 1 70 ? 40.112 -8.162 -6.985 1.00 95.44 70 ASN A C 1
ATOM 559 O O . ASN A 1 70 ? 40.438 -7.118 -6.416 1.00 95.44 70 ASN A O 1
ATOM 563 N N . TRP A 1 71 ? 39.457 -9.150 -6.385 1.00 94.19 71 TRP A N 1
ATOM 564 C CA . TRP A 1 71 ? 39.085 -9.153 -4.973 1.00 94.19 71 TRP A CA 1
ATOM 565 C C . TRP A 1 71 ? 39.710 -10.353 -4.253 1.00 94.19 71 TRP A C 1
ATOM 567 O O . TRP A 1 71 ? 39.838 -11.438 -4.823 1.00 94.19 71 TRP A O 1
ATOM 577 N N . ASP A 1 72 ? 40.132 -10.141 -3.005 1.00 89.00 72 ASP A N 1
ATOM 578 C CA . ASP A 1 72 ? 40.842 -11.159 -2.218 1.00 89.00 72 ASP A CA 1
ATOM 579 C C . ASP A 1 72 ? 39.878 -12.109 -1.482 1.00 89.00 72 ASP A C 1
ATOM 581 O O . ASP A 1 72 ? 40.132 -13.313 -1.403 1.00 89.00 72 ASP A O 1
ATOM 585 N N . ASP A 1 73 ? 38.765 -11.577 -0.969 1.00 93.06 73 ASP A N 1
ATOM 586 C CA . ASP A 1 73 ? 37.739 -12.328 -0.237 1.00 93.06 73 ASP A CA 1
ATOM 587 C C . ASP A 1 73 ? 36.641 -12.847 -1.171 1.00 93.06 73 ASP A C 1
ATOM 589 O O . ASP A 1 73 ? 36.474 -12.357 -2.278 1.00 93.06 73 ASP A O 1
ATOM 593 N N . THR A 1 74 ? 35.855 -13.838 -0.746 1.00 94.81 74 THR A N 1
ATOM 594 C CA . THR A 1 74 ? 34.727 -14.310 -1.572 1.00 94.81 74 THR A CA 1
ATOM 595 C C . THR A 1 74 ? 33.691 -13.201 -1.732 1.00 94.81 74 THR A C 1
ATOM 597 O O . THR A 1 74 ? 33.143 -12.725 -0.738 1.00 94.81 74 THR A O 1
ATOM 600 N N . LEU A 1 75 ? 33.412 -12.804 -2.974 1.00 94.88 75 LEU A N 1
ATOM 601 C CA . LEU A 1 75 ? 32.387 -11.811 -3.276 1.00 94.88 75 LEU A CA 1
ATOM 602 C C . LEU A 1 75 ? 31.005 -12.430 -3.057 1.00 94.88 75 LEU A C 1
ATOM 604 O O . LEU A 1 75 ? 30.695 -13.482 -3.621 1.00 94.88 75 LEU A O 1
ATOM 608 N N . ASN A 1 76 ? 30.176 -11.764 -2.256 1.00 93.31 76 ASN A N 1
ATOM 609 C CA . ASN A 1 76 ? 28.799 -12.180 -2.048 1.00 93.31 76 ASN A CA 1
ATOM 610 C C . ASN A 1 76 ? 27.928 -11.719 -3.227 1.00 93.31 76 ASN A C 1
ATOM 612 O O . ASN A 1 76 ? 27.643 -10.532 -3.350 1.00 93.31 76 ASN A O 1
ATOM 616 N N . ALA A 1 77 ? 27.532 -12.666 -4.075 1.00 94.81 77 ALA A N 1
ATOM 617 C CA . ALA A 1 77 ? 26.700 -12.474 -5.259 1.00 94.81 77 ALA A CA 1
ATOM 618 C C . ALA A 1 77 ? 25.305 -13.108 -5.066 1.00 94.81 77 ALA A C 1
ATOM 620 O O . ALA A 1 77 ? 24.706 -13.625 -6.007 1.00 94.81 77 ALA A O 1
ATOM 621 N N . THR A 1 78 ? 24.800 -13.117 -3.828 1.00 90.25 78 THR A N 1
ATOM 622 C CA . THR A 1 78 ? 23.502 -13.714 -3.464 1.00 90.25 78 THR A CA 1
ATOM 623 C C . THR A 1 78 ? 22.351 -12.715 -3.430 1.00 90.25 78 THR A C 1
ATOM 625 O O . THR A 1 78 ? 21.266 -13.109 -3.020 1.00 90.25 78 THR A O 1
ATOM 628 N N . TYR A 1 79 ? 22.555 -11.450 -3.803 1.00 85.06 79 TYR A N 1
ATOM 629 C CA . TYR A 1 79 ? 21.506 -10.428 -3.881 1.00 85.06 79 TYR A CA 1
ATOM 630 C C . TYR A 1 79 ? 21.972 -9.218 -4.709 1.00 85.06 79 TYR A C 1
ATOM 632 O O . TYR A 1 79 ? 23.174 -9.011 -4.900 1.00 85.06 79 TYR A O 1
ATOM 640 N N . LEU A 1 80 ? 21.016 -8.402 -5.159 1.00 81.75 80 LEU A N 1
ATOM 641 C CA . LEU A 1 80 ? 21.239 -7.105 -5.797 1.00 81.75 80 LEU A CA 1
ATOM 642 C C . LEU A 1 80 ? 20.457 -6.015 -5.052 1.00 81.75 80 LEU A C 1
ATOM 644 O O . LEU A 1 80 ? 19.265 -6.153 -4.818 1.00 81.75 80 LEU A O 1
ATOM 648 N N . ASP A 1 81 ? 21.143 -4.936 -4.692 1.00 82.62 81 ASP A N 1
ATOM 649 C CA . ASP A 1 81 ? 20.649 -3.840 -3.844 1.00 82.62 81 ASP A CA 1
ATOM 650 C C . ASP A 1 81 ? 21.015 -2.446 -4.393 1.00 82.62 81 ASP A C 1
ATOM 652 O O . ASP A 1 81 ? 20.816 -1.441 -3.715 1.00 82.62 81 ASP A O 1
ATOM 656 N N . VAL A 1 82 ? 21.592 -2.370 -5.600 1.00 86.56 82 VAL A N 1
ATOM 657 C CA . VAL A 1 82 ? 22.130 -1.127 -6.175 1.00 86.56 82 VAL A CA 1
ATOM 658 C C . VAL A 1 82 ? 21.649 -0.915 -7.609 1.00 86.56 82 VAL A C 1
ATOM 660 O O . VAL A 1 82 ? 21.809 -1.781 -8.477 1.00 86.56 82 VAL A O 1
ATOM 663 N N . SER A 1 83 ? 21.147 0.292 -7.867 1.00 90.69 83 SER A N 1
ATOM 664 C CA . SER A 1 83 ? 20.840 0.830 -9.199 1.00 90.69 83 SER A CA 1
ATOM 665 C C . SER A 1 83 ? 21.852 1.905 -9.601 1.00 90.69 83 SER A C 1
ATOM 667 O O . SER A 1 83 ? 22.583 2.436 -8.766 1.00 90.69 83 SER A O 1
ATOM 669 N N . CYS A 1 84 ? 21.921 2.231 -10.893 1.00 94.94 84 CYS A N 1
ATOM 670 C CA . CYS A 1 84 ? 22.680 3.401 -11.339 1.00 94.94 84 CYS A CA 1
ATOM 671 C C . CYS A 1 84 ? 21.912 4.695 -11.052 1.00 94.94 84 CYS A C 1
ATOM 673 O O . CYS A 1 84 ? 20.695 4.710 -11.195 1.00 94.94 84 CYS A O 1
ATOM 675 N N . ILE A 1 85 ? 22.630 5.780 -10.730 1.00 94.44 85 ILE A N 1
ATOM 676 C CA . ILE A 1 85 ? 22.047 7.130 -10.583 1.00 94.44 85 ILE A CA 1
ATOM 677 C C . ILE A 1 85 ? 21.171 7.479 -11.790 1.00 94.44 85 ILE A C 1
ATOM 679 O O . ILE A 1 85 ? 21.631 7.452 -12.937 1.00 94.44 85 ILE A O 1
ATOM 683 N N . GLN A 1 86 ? 19.920 7.829 -11.501 1.00 92.25 86 GLN A N 1
ATOM 684 C CA . GLN A 1 86 ? 18.862 8.129 -12.462 1.00 92.25 86 GLN A CA 1
ATOM 685 C C . GLN A 1 86 ? 17.858 9.125 -11.857 1.00 92.25 86 GLN A C 1
ATOM 687 O O . GLN A 1 86 ? 17.987 9.497 -10.694 1.00 92.25 86 GLN A O 1
ATOM 692 N N . SER A 1 87 ? 16.893 9.594 -12.653 1.00 82.00 87 SER A N 1
ATOM 693 C CA . SER A 1 87 ? 15.863 10.545 -12.210 1.00 82.00 87 SER A CA 1
ATOM 694 C C . SER A 1 87 ? 14.476 9.883 -12.085 1.00 82.00 87 SER A C 1
ATOM 696 O O . SER A 1 87 ? 14.078 9.176 -13.023 1.00 82.00 87 SER A O 1
ATOM 698 N N . PRO A 1 88 ? 13.728 10.123 -10.985 1.00 81.00 88 PRO A N 1
ATOM 699 C CA . PRO A 1 88 ? 14.190 10.790 -9.763 1.00 81.00 88 PRO A CA 1
ATOM 700 C C . PRO A 1 88 ? 15.207 9.910 -9.007 1.00 81.00 88 PRO A C 1
ATOM 702 O O . PRO A 1 88 ? 15.113 8.683 -9.089 1.00 81.00 88 PRO A O 1
ATOM 705 N N . PRO A 1 89 ? 16.166 10.506 -8.275 1.00 78.88 89 PRO A N 1
ATOM 706 C CA . PRO A 1 89 ? 17.156 9.745 -7.522 1.00 78.88 89 PRO A CA 1
ATOM 707 C C . PRO A 1 89 ? 16.498 8.993 -6.360 1.00 78.88 89 PRO A C 1
ATOM 709 O O . PRO A 1 89 ? 15.646 9.538 -5.656 1.00 78.88 89 PRO A O 1
ATOM 712 N N . ASN A 1 90 ? 16.914 7.748 -6.137 1.00 79.81 90 ASN A N 1
ATOM 713 C CA . ASN A 1 90 ? 16.472 6.926 -5.011 1.00 79.81 90 ASN A CA 1
ATOM 714 C C . ASN A 1 90 ? 17.638 6.582 -4.066 1.00 79.81 90 ASN A C 1
ATOM 716 O O . ASN A 1 90 ? 18.803 6.613 -4.454 1.00 79.81 90 ASN A O 1
ATOM 720 N N . ALA A 1 91 ? 17.337 6.196 -2.823 1.00 76.75 91 ALA A N 1
ATOM 721 C CA . ALA A 1 91 ? 18.343 5.899 -1.797 1.00 76.75 91 ALA A CA 1
ATOM 722 C C . ALA A 1 91 ? 19.291 4.736 -2.164 1.00 76.75 91 ALA A C 1
ATOM 724 O O . ALA A 1 91 ? 20.412 4.678 -1.665 1.00 76.75 91 ALA A O 1
ATOM 725 N N . SER A 1 92 ? 18.850 3.815 -3.028 1.00 79.50 92 SER A N 1
ATOM 726 C CA . SER A 1 92 ? 19.639 2.685 -3.544 1.00 79.50 92 SER A CA 1
ATOM 727 C C . SER A 1 92 ? 20.513 3.030 -4.756 1.00 79.50 92 SER A C 1
ATOM 729 O O . SER A 1 92 ? 21.245 2.170 -5.254 1.00 79.50 92 SER A O 1
ATOM 731 N N . ASP A 1 93 ? 20.399 4.243 -5.297 1.00 90.19 93 ASP A N 1
ATOM 732 C CA . ASP A 1 93 ? 21.122 4.623 -6.502 1.00 90.19 93 ASP A CA 1
ATOM 733 C C . ASP A 1 93 ? 22.573 4.994 -6.177 1.00 90.19 93 ASP A C 1
ATOM 735 O O . ASP A 1 93 ? 22.875 5.703 -5.218 1.00 90.19 93 ASP A O 1
ATOM 739 N N . SER A 1 94 ? 23.498 4.523 -7.006 1.00 93.75 94 SER A N 1
ATOM 740 C CA . SER A 1 94 ? 24.930 4.744 -6.829 1.00 93.75 94 SER A CA 1
ATOM 741 C C . SER A 1 94 ? 25.616 4.955 -8.172 1.00 93.75 94 SER A C 1
ATOM 743 O O . SER A 1 94 ? 25.175 4.468 -9.212 1.00 93.75 94 SER A O 1
ATOM 745 N N . GLU A 1 95 ? 26.724 5.691 -8.180 1.00 95.06 95 GLU A N 1
ATOM 746 C CA . GLU A 1 95 ? 27.621 5.700 -9.340 1.00 95.06 95 GLU A CA 1
ATOM 747 C C . GLU A 1 95 ? 28.457 4.422 -9.418 1.00 95.06 95 GLU A C 1
ATOM 749 O O . GLU A 1 95 ? 28.851 4.006 -10.507 1.00 95.06 95 GLU A O 1
ATOM 754 N N . ASP A 1 96 ? 28.711 3.781 -8.277 1.00 95.50 96 ASP A N 1
ATOM 755 C CA . ASP A 1 96 ? 29.281 2.441 -8.219 1.00 95.50 96 ASP A CA 1
ATOM 756 C C . ASP A 1 96 ? 28.183 1.409 -8.495 1.00 95.50 96 ASP A C 1
ATOM 758 O O . ASP A 1 96 ? 27.640 0.796 -7.580 1.00 95.50 96 ASP A O 1
ATOM 762 N N . CYS A 1 97 ? 27.796 1.306 -9.767 1.00 95.44 97 CYS A N 1
ATOM 763 C CA . CYS A 1 97 ? 26.631 0.535 -10.199 1.00 95.44 97 CYS A CA 1
ATOM 764 C C . CYS A 1 97 ? 26.891 -0.403 -11.386 1.00 95.44 97 CYS A C 1
ATOM 766 O O . CYS A 1 97 ? 25.954 -1.038 -11.865 1.00 95.44 97 CYS A O 1
ATOM 768 N N . LEU A 1 98 ? 28.125 -0.487 -11.901 1.00 97.88 98 LEU A N 1
ATOM 769 C CA . LEU A 1 98 ? 28.461 -1.242 -13.119 1.00 97.88 98 LEU A CA 1
ATOM 770 C C . LEU A 1 98 ? 28.588 -2.751 -12.844 1.00 97.88 98 LEU A C 1
ATOM 772 O O . LEU A 1 98 ? 29.671 -3.346 -12.914 1.00 97.88 98 LEU A O 1
ATOM 776 N N . PHE A 1 99 ? 27.440 -3.352 -12.539 1.00 96.94 99 PHE A N 1
ATOM 777 C CA . PHE A 1 99 ? 27.273 -4.761 -12.211 1.00 96.94 99 PHE A CA 1
ATOM 778 C C . PHE A 1 99 ? 26.456 -5.512 -13.264 1.00 96.94 99 PHE A C 1
ATOM 780 O O . PHE A 1 99 ? 25.642 -4.933 -13.988 1.00 96.94 99 PHE A O 1
ATOM 787 N N . LEU A 1 100 ? 26.656 -6.825 -13.318 1.00 98.19 100 LEU A N 1
ATOM 788 C CA . LEU A 1 100 ? 25.808 -7.754 -14.052 1.00 98.19 100 LEU A CA 1
ATOM 789 C C . LEU A 1 100 ? 25.366 -8.911 -13.163 1.00 98.19 100 LEU A C 1
ATOM 791 O O . LEU A 1 100 ? 26.026 -9.236 -12.174 1.00 98.19 100 LEU A O 1
ATOM 795 N N . ASN A 1 101 ? 24.275 -9.550 -13.567 1.00 97.94 101 ASN A N 1
ATOM 796 C CA . ASN A 1 101 ? 23.749 -10.754 -12.940 1.00 97.94 101 ASN A CA 1
ATOM 797 C C . ASN A 1 101 ? 23.788 -11.902 -13.947 1.00 97.94 101 ASN A C 1
ATOM 799 O O . ASN A 1 101 ? 23.580 -11.685 -15.143 1.00 97.94 101 ASN A O 1
ATOM 803 N N . VAL A 1 102 ? 24.032 -13.118 -13.465 1.00 98.31 102 VAL A N 1
ATOM 804 C CA . VAL A 1 102 ? 23.999 -14.353 -14.250 1.00 98.31 102 VAL A CA 1
ATOM 805 C C . VAL A 1 102 ? 23.027 -15.326 -13.598 1.00 98.31 102 VAL A C 1
ATOM 807 O O . VAL A 1 102 ? 23.217 -15.731 -12.453 1.00 98.31 102 VAL A O 1
ATOM 810 N N . PHE A 1 103 ? 22.018 -15.740 -14.358 1.00 97.56 103 PHE A N 1
ATOM 811 C CA . PHE A 1 103 ? 21.036 -16.738 -13.953 1.00 97.56 103 PHE A CA 1
ATOM 812 C C . PHE A 1 103 ? 21.151 -17.952 -14.867 1.00 97.56 103 PHE A C 1
ATOM 814 O O . PHE A 1 103 ? 21.022 -17.830 -16.088 1.00 97.56 103 PHE A O 1
ATOM 821 N N . THR A 1 104 ? 21.419 -19.124 -14.298 1.00 96.38 104 THR A N 1
ATOM 822 C CA . THR A 1 104 ? 21.700 -20.341 -15.068 1.00 96.38 104 THR A CA 1
ATOM 823 C C . THR A 1 104 ? 20.936 -21.543 -14.518 1.00 96.38 104 THR A C 1
ATOM 825 O O . THR A 1 104 ? 20.940 -21.751 -13.309 1.00 96.38 104 THR A O 1
ATOM 828 N N . PRO A 1 105 ? 20.289 -22.367 -15.359 1.00 93.81 105 PRO A N 1
ATOM 829 C CA . PRO A 1 105 ? 19.597 -23.565 -14.888 1.00 93.81 105 PRO A CA 1
ATOM 830 C C . PRO A 1 105 ? 20.565 -24.688 -14.484 1.00 93.81 105 PRO A C 1
ATOM 832 O O . PRO A 1 105 ? 20.148 -25.644 -13.838 1.00 93.81 105 PRO A O 1
ATOM 835 N N . GLU A 1 106 ? 21.841 -24.615 -14.880 1.00 92.38 106 GLU A N 1
ATOM 836 C CA . GLU A 1 106 ? 22.807 -25.691 -14.653 1.00 92.38 106 GLU A CA 1
ATOM 837 C C . GLU A 1 106 ? 24.242 -25.151 -14.562 1.00 92.38 106 GLU A C 1
ATOM 839 O O . GLU A 1 106 ? 24.695 -24.393 -15.423 1.00 92.38 106 GLU A O 1
ATOM 844 N N . LEU A 1 107 ? 24.978 -25.571 -13.528 1.00 92.06 107 LEU A N 1
ATOM 845 C CA . LEU A 1 107 ? 26.398 -25.258 -13.355 1.00 92.06 107 LEU A CA 1
ATOM 846 C C . LEU A 1 107 ? 27.286 -26.416 -13.837 1.00 92.06 107 LEU A C 1
ATOM 848 O O . LEU A 1 107 ? 26.935 -27.576 -13.629 1.00 92.06 107 LEU A O 1
ATOM 852 N N . PRO A 1 108 ? 28.470 -26.144 -14.419 1.00 89.25 108 PRO A N 1
ATOM 853 C CA . PRO A 1 108 ? 29.420 -27.197 -14.765 1.00 89.25 108 PRO A CA 1
ATOM 854 C C . PRO A 1 108 ? 29.950 -27.910 -13.508 1.00 89.25 108 PRO A C 1
ATOM 856 O O . PRO A 1 108 ? 30.563 -27.276 -12.651 1.00 89.25 108 PRO A O 1
ATOM 859 N N . VAL A 1 109 ? 29.782 -29.235 -13.418 1.00 80.94 109 VAL A N 1
ATOM 860 C CA . VAL A 1 109 ? 30.366 -30.083 -12.356 1.00 80.94 109 VAL A CA 1
ATOM 861 C C . VAL A 1 109 ? 31.431 -31.011 -12.956 1.00 80.94 109 VAL A C 1
ATOM 863 O O . VAL A 1 109 ? 31.309 -31.440 -14.099 1.00 80.94 109 VAL A O 1
ATOM 866 N N . ASP A 1 110 ? 32.504 -31.297 -12.207 1.00 65.31 110 ASP A N 1
ATOM 867 C CA . ASP A 1 110 ? 33.698 -32.074 -12.599 1.00 65.31 110 ASP A CA 1
ATOM 868 C C . ASP A 1 110 ? 33.507 -33.087 -13.757 1.00 65.31 110 ASP A C 1
ATOM 870 O O . ASP A 1 110 ? 33.137 -34.247 -13.561 1.00 65.31 110 ASP A O 1
ATOM 874 N N . GLY A 1 111 ? 33.867 -32.668 -14.977 1.00 60.94 111 GLY A N 1
ATOM 875 C CA . GLY A 1 111 ? 33.885 -33.511 -16.181 1.00 60.94 111 GLY A CA 1
ATOM 876 C C . GLY A 1 111 ? 32.628 -33.454 -17.058 1.00 60.94 111 GLY A C 1
ATOM 877 O O . GLY A 1 111 ? 32.642 -34.043 -18.143 1.00 60.94 111 GLY A O 1
ATOM 878 N N . GLU A 1 112 ? 31.583 -32.738 -16.643 1.00 73.06 112 GLU A N 1
ATOM 879 C CA . GLU A 1 112 ? 30.387 -32.474 -17.447 1.00 73.06 112 GLU A CA 1
ATOM 880 C C . GLU A 1 112 ? 30.577 -31.245 -18.344 1.00 73.06 112 GLU A C 1
ATOM 882 O O . GLU A 1 112 ? 31.228 -30.266 -17.983 1.00 73.06 112 GLU A O 1
ATOM 887 N N . ASN A 1 113 ? 30.036 -31.317 -19.561 1.00 74.81 113 ASN A N 1
ATOM 888 C CA . ASN A 1 113 ? 30.161 -30.263 -20.563 1.00 74.81 113 ASN A CA 1
ATOM 889 C C . ASN A 1 113 ? 28.810 -29.556 -20.728 1.00 74.81 113 ASN A C 1
ATOM 891 O O . ASN A 1 113 ? 28.098 -29.808 -21.703 1.00 74.81 113 ASN A O 1
ATOM 895 N N . VAL A 1 114 ? 28.457 -28.717 -19.752 1.00 87.75 114 VAL A N 1
ATOM 896 C CA . VAL A 1 114 ? 27.278 -27.837 -19.803 1.00 87.75 114 VAL A CA 1
ATOM 897 C C . VAL A 1 114 ? 27.565 -26.712 -20.800 1.00 87.75 114 VAL A C 1
ATOM 899 O O . VAL A 1 114 ? 28.615 -26.072 -20.745 1.00 87.75 114 VAL A O 1
ATOM 902 N N . SER A 1 115 ? 26.684 -26.528 -21.782 1.00 94.75 115 SER A N 1
ATOM 903 C CA . SER A 1 115 ? 26.893 -25.581 -22.883 1.00 94.75 115 SER A CA 1
ATOM 904 C C . SER A 1 115 ? 25.556 -25.037 -23.380 1.00 94.75 115 SER A C 1
ATOM 906 O O . SER A 1 115 ? 25.023 -25.472 -24.403 1.00 94.75 115 SER A O 1
ATOM 908 N N . LEU A 1 116 ? 24.998 -24.103 -22.616 1.00 96.94 116 LEU A N 1
ATOM 909 C CA . LEU A 1 116 ? 23.670 -23.534 -22.832 1.00 96.94 116 LEU A CA 1
ATOM 910 C C . LEU A 1 116 ? 23.724 -22.250 -23.678 1.00 96.94 116 LEU A C 1
ATOM 912 O O . LEU A 1 116 ? 24.688 -21.488 -23.579 1.00 96.94 116 LEU A O 1
ATOM 916 N N . PRO A 1 117 ? 22.706 -21.957 -24.504 1.00 98.00 117 PRO A N 1
ATOM 917 C CA . PRO A 1 117 ? 22.581 -20.653 -25.148 1.00 98.00 117 PRO A CA 1
ATOM 918 C C . PRO A 1 117 ? 22.508 -19.523 -24.112 1.00 98.00 117 PRO A C 1
ATOM 920 O O . PRO A 1 117 ? 21.946 -19.702 -23.032 1.00 98.00 117 PRO A O 1
ATOM 923 N N . VAL A 1 118 ? 23.042 -18.350 -24.457 1.00 98.62 118 VAL A N 1
ATOM 924 C CA . VAL A 1 118 ? 23.091 -17.194 -23.551 1.00 98.62 118 VAL A CA 1
ATOM 925 C C . VAL A 1 118 ? 22.234 -16.068 -24.115 1.00 98.62 118 VAL A C 1
ATOM 927 O O . VAL A 1 118 ? 22.429 -15.638 -25.256 1.00 98.62 118 VAL A O 1
ATOM 930 N N . MET A 1 119 ? 21.298 -15.581 -23.310 1.00 98.25 119 MET A N 1
ATOM 931 C CA . MET A 1 119 ? 20.499 -14.394 -23.581 1.00 98.25 119 MET A CA 1
ATOM 932 C C . MET A 1 119 ? 21.036 -13.240 -22.737 1.00 98.25 119 MET A C 1
ATOM 934 O O . MET A 1 119 ? 20.994 -13.290 -21.515 1.00 98.25 119 MET A O 1
ATOM 938 N N . PHE A 1 120 ? 21.571 -12.211 -23.390 1.00 98.62 120 PHE A N 1
ATOM 939 C CA . PHE A 1 120 ? 22.161 -11.047 -22.732 1.00 98.62 120 PHE A CA 1
ATOM 940 C C . PHE A 1 120 ? 21.239 -9.840 -22.906 1.00 98.62 120 PHE A C 1
ATOM 942 O O . PHE A 1 120 ? 21.083 -9.329 -24.018 1.00 98.62 120 PHE A O 1
ATOM 949 N N . TYR A 1 121 ? 20.603 -9.418 -21.820 1.00 98.19 121 TYR A N 1
ATOM 950 C CA . TYR A 1 121 ? 19.575 -8.393 -21.822 1.00 98.19 121 TYR A CA 1
ATOM 951 C C . TYR A 1 121 ? 20.138 -7.006 -21.503 1.00 98.19 121 TYR A C 1
ATOM 953 O O . TYR A 1 121 ? 20.804 -6.807 -20.486 1.00 98.19 121 TYR A O 1
ATOM 961 N N . ILE A 1 122 ? 19.824 -6.036 -22.363 1.00 98.25 122 ILE A N 1
ATOM 962 C CA . ILE A 1 122 ? 20.092 -4.610 -22.160 1.00 98.25 122 ILE A CA 1
ATOM 963 C C . ILE A 1 122 ? 18.743 -3.907 -21.999 1.00 98.25 122 ILE A C 1
ATOM 965 O O . ILE A 1 122 ? 17.938 -3.893 -22.934 1.00 98.25 122 ILE A O 1
ATOM 969 N N . HIS A 1 123 ? 18.497 -3.337 -20.820 1.00 95.75 123 HIS A N 1
ATOM 970 C CA . HIS A 1 123 ? 17.202 -2.745 -20.485 1.00 95.75 123 HIS A CA 1
ATOM 971 C C . HIS A 1 123 ? 16.886 -1.457 -21.263 1.00 95.75 123 HIS A C 1
ATOM 973 O O . HIS A 1 123 ? 17.771 -0.798 -21.811 1.00 95.75 123 HIS A O 1
ATOM 979 N N . GLY A 1 124 ? 15.589 -1.130 -21.321 1.00 92.50 124 GLY A N 1
ATOM 980 C CA . GLY A 1 124 ? 15.044 0.106 -21.885 1.00 92.50 124 GLY A CA 1
ATOM 981 C C . GLY A 1 124 ? 15.137 1.301 -20.927 1.00 92.50 124 GLY A C 1
ATOM 982 O O . GLY A 1 124 ? 16.137 1.460 -20.234 1.00 92.50 124 GLY A O 1
ATOM 983 N N . GLY A 1 125 ? 14.104 2.154 -20.920 1.00 88.75 125 GLY A N 1
ATOM 984 C CA . GLY A 1 125 ? 14.028 3.349 -20.053 1.00 88.75 125 GLY A CA 1
ATOM 985 C C . GLY A 1 125 ? 14.520 4.650 -20.699 1.00 88.75 125 GLY A C 1
ATOM 986 O O . GLY A 1 125 ? 14.882 5.626 -20.041 1.00 88.75 125 GLY A O 1
ATOM 987 N N . GLY A 1 126 ? 14.570 4.682 -22.037 1.00 88.56 126 GLY A N 1
ATOM 988 C CA . GLY A 1 126 ? 14.865 5.902 -22.791 1.00 88.56 126 GLY A CA 1
ATOM 989 C C . GLY A 1 126 ? 16.247 6.505 -22.524 1.00 88.56 126 GLY A C 1
ATOM 990 O O . GLY A 1 126 ? 16.393 7.704 -22.721 1.00 88.56 126 GLY A O 1
ATOM 991 N N . PHE A 1 127 ? 17.208 5.691 -22.065 1.00 92.81 127 PHE A N 1
ATOM 992 C CA . PHE A 1 127 ? 18.554 6.085 -21.622 1.00 92.81 127 PHE A CA 1
ATOM 993 C C . PHE A 1 127 ? 18.628 6.862 -20.299 1.00 92.81 127 PHE A C 1
ATOM 995 O O . PHE A 1 127 ? 19.733 7.198 -19.879 1.00 92.81 127 PHE A O 1
ATOM 1002 N N . LEU A 1 128 ? 17.498 7.121 -19.635 1.00 89.50 128 LEU A N 1
ATOM 1003 C CA . LEU A 1 128 ? 17.424 7.960 -18.431 1.00 89.50 128 LEU A CA 1
ATOM 1004 C C . LEU A 1 128 ? 17.204 7.164 -17.149 1.00 89.50 128 LEU A C 1
ATOM 1006 O O . LEU A 1 128 ? 17.702 7.571 -16.106 1.00 89.50 128 LEU A O 1
ATOM 1010 N N . ASN A 1 129 ? 16.471 6.056 -17.236 1.00 88.88 129 ASN A N 1
ATOM 1011 C CA . ASN A 1 129 ? 16.123 5.212 -16.100 1.00 88.88 129 ASN A CA 1
ATOM 1012 C C . ASN A 1 129 ? 16.172 3.716 -16.464 1.00 88.88 129 ASN A C 1
ATOM 1014 O O . ASN A 1 129 ? 16.367 3.349 -17.627 1.00 88.88 129 ASN A O 1
ATOM 1018 N N . GLY A 1 130 ? 16.017 2.864 -15.454 1.00 90.06 130 GLY A N 1
ATOM 1019 C CA . GLY A 1 130 ? 15.970 1.409 -15.551 1.00 90.06 130 GLY A CA 1
ATOM 1020 C C . GLY A 1 130 ? 17.131 0.726 -14.826 1.00 90.06 130 GLY A C 1
ATOM 1021 O O . GLY A 1 130 ? 18.124 1.345 -14.459 1.00 90.06 130 GLY A O 1
ATOM 1022 N N . GLY A 1 131 ? 17.013 -0.583 -14.633 1.00 89.12 131 GLY A N 1
ATOM 1023 C CA . GLY A 1 131 ? 18.063 -1.386 -14.016 1.00 89.12 131 GLY A CA 1
ATOM 1024 C C . GLY A 1 131 ? 17.814 -2.874 -14.197 1.00 89.12 131 GLY A C 1
ATOM 1025 O O . GLY A 1 131 ? 16.734 -3.298 -14.608 1.00 89.12 131 GLY A O 1
ATOM 1026 N N . SER A 1 132 ? 18.825 -3.680 -13.890 1.00 88.38 132 SER A N 1
ATOM 1027 C CA . SER A 1 132 ? 18.745 -5.140 -14.007 1.00 88.38 132 SER A CA 1
ATOM 1028 C C . SER A 1 132 ? 17.761 -5.793 -13.026 1.00 88.38 132 SER A C 1
ATOM 1030 O O . SER A 1 132 ? 17.246 -6.861 -13.340 1.00 88.38 132 SER A O 1
ATOM 1032 N N . MET A 1 133 ? 17.438 -5.138 -11.901 1.00 82.00 133 MET A N 1
ATOM 1033 C CA . MET A 1 133 ? 16.477 -5.638 -10.899 1.00 82.00 133 MET A CA 1
ATOM 1034 C C . MET A 1 133 ? 15.050 -5.807 -11.439 1.00 82.00 133 MET A C 1
ATOM 1036 O O . MET A 1 133 ? 14.310 -6.652 -10.954 1.00 82.00 133 MET A O 1
ATOM 1040 N N . SER A 1 134 ? 14.657 -5.038 -12.457 1.00 75.31 134 SER A N 1
ATOM 1041 C CA . SER A 1 134 ? 13.297 -5.075 -13.015 1.00 75.31 134 SER A CA 1
ATOM 1042 C C . SER A 1 134 ? 13.040 -6.263 -13.952 1.00 75.31 134 SER A C 1
ATOM 1044 O O . SER A 1 134 ? 11.980 -6.333 -14.565 1.00 75.31 134 SER A O 1
ATOM 1046 N N . TYR A 1 135 ? 14.011 -7.167 -14.126 1.00 81.81 135 TYR A N 1
ATOM 1047 C CA . TYR A 1 135 ? 13.958 -8.232 -15.133 1.00 81.81 135 TYR A CA 1
ATOM 1048 C C . TYR A 1 135 ? 14.303 -9.595 -14.519 1.00 81.81 135 TYR A C 1
ATOM 1050 O O . TYR A 1 135 ? 15.417 -10.093 -14.715 1.00 81.81 135 TYR A O 1
ATOM 1058 N N . PRO A 1 136 ? 13.360 -10.205 -13.776 1.00 81.38 136 PRO A N 1
ATOM 1059 C CA . PRO A 1 136 ? 13.574 -11.496 -13.137 1.00 81.38 136 PRO A CA 1
ATOM 1060 C C . PRO A 1 136 ? 13.781 -12.626 -14.165 1.00 81.38 136 PRO A C 1
ATOM 1062 O O . PRO A 1 136 ? 13.309 -12.550 -15.308 1.00 81.38 136 PRO A O 1
ATOM 1065 N N . PRO A 1 137 ? 14.493 -13.701 -13.787 1.00 87.94 137 PRO A N 1
ATOM 1066 C CA . PRO A 1 137 ? 14.953 -14.719 -14.728 1.00 87.94 137 PRO A CA 1
ATOM 1067 C C . PRO A 1 137 ? 13.896 -15.739 -15.159 1.00 87.94 137 PRO A C 1
ATOM 1069 O O . PRO A 1 137 ? 14.130 -16.483 -16.118 1.00 87.94 137 PRO A O 1
ATOM 1072 N N . ASP A 1 138 ? 12.755 -15.799 -14.477 1.00 81.44 138 ASP A N 1
ATOM 1073 C CA . ASP A 1 138 ? 11.803 -16.906 -14.524 1.00 81.44 138 ASP A CA 1
ATOM 1074 C C . ASP A 1 138 ? 11.379 -17.324 -15.935 1.00 81.44 138 ASP A C 1
ATOM 1076 O O . ASP A 1 138 ? 11.463 -18.501 -16.300 1.00 81.44 138 ASP A O 1
ATOM 1080 N N . LEU A 1 139 ? 10.952 -16.365 -16.762 1.00 80.38 139 LEU A N 1
ATOM 1081 C CA . LEU A 1 139 ? 10.464 -16.643 -18.117 1.00 80.38 139 LEU A CA 1
ATOM 1082 C C . LEU A 1 139 ? 11.566 -17.184 -19.039 1.00 80.38 139 LEU A C 1
ATOM 1084 O O . LEU A 1 139 ? 11.281 -17.954 -19.960 1.00 80.38 139 LEU A O 1
ATOM 1088 N N . TYR A 1 140 ? 12.827 -16.827 -18.789 1.00 87.81 140 TYR A N 1
ATOM 1089 C CA . TYR A 1 140 ? 13.954 -17.228 -19.626 1.00 87.81 140 TYR A CA 1
ATOM 1090 C C . TYR A 1 140 ? 14.563 -18.545 -19.162 1.00 87.81 140 TYR A C 1
ATOM 1092 O O . TYR A 1 140 ? 14.666 -19.477 -19.957 1.00 87.81 140 TYR A O 1
ATOM 1100 N N . VAL A 1 141 ? 14.906 -18.676 -17.882 1.00 88.50 141 VAL A N 1
ATOM 1101 C CA . VAL A 1 141 ? 15.627 -19.854 -17.368 1.00 88.50 141 VAL A CA 1
ATOM 1102 C C . VAL A 1 141 ? 14.791 -21.142 -17.464 1.00 88.50 141 VAL A C 1
ATOM 1104 O O . VAL A 1 141 ? 15.325 -22.245 -17.651 1.00 88.50 141 VAL A O 1
ATOM 1107 N N . ASN A 1 142 ? 13.461 -21.016 -17.498 1.00 86.19 142 ASN A N 1
ATOM 1108 C CA . ASN A 1 142 ? 12.555 -22.118 -17.829 1.00 86.19 142 ASN A CA 1
ATOM 1109 C C . ASN A 1 142 ? 12.845 -22.773 -19.194 1.00 86.19 142 ASN A C 1
ATOM 1111 O O . ASN A 1 142 ? 12.602 -23.969 -19.351 1.00 86.19 142 ASN A O 1
ATOM 1115 N N . ASN A 1 143 ? 13.461 -22.049 -20.131 1.00 89.06 143 ASN A N 1
ATOM 1116 C CA . ASN A 1 143 ? 13.738 -22.480 -21.503 1.00 89.06 143 ASN A CA 1
ATOM 1117 C C . ASN A 1 143 ? 15.187 -22.956 -21.748 1.00 89.06 143 ASN A C 1
ATOM 1119 O O . ASN A 1 143 ? 15.654 -22.919 -22.884 1.00 89.06 143 ASN A O 1
ATOM 1123 N N . ASP A 1 144 ? 15.893 -23.408 -20.704 1.00 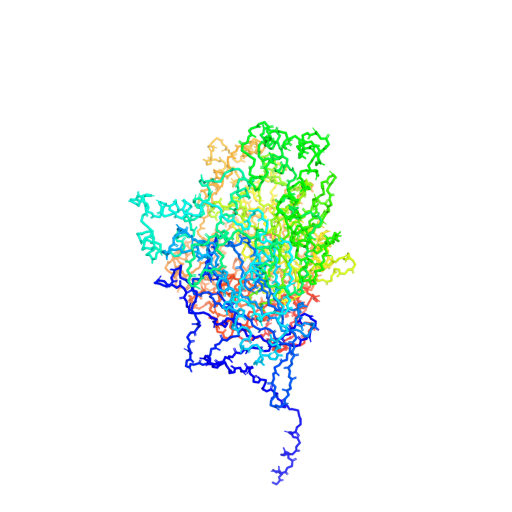89.56 144 ASP A N 1
ATOM 1124 C CA . ASP A 1 144 ? 17.262 -23.957 -20.792 1.00 89.56 144 ASP A CA 1
ATOM 1125 C C . ASP A 1 144 ? 18.272 -22.966 -21.406 1.00 89.56 144 ASP A C 1
ATOM 1127 O O . ASP A 1 144 ? 19.119 -23.323 -22.229 1.00 89.56 144 ASP A O 1
ATOM 1131 N N . VAL A 1 145 ? 18.175 -21.695 -21.011 1.00 95.44 145 VAL A N 1
ATOM 1132 C CA . VAL A 1 145 ? 19.123 -20.639 -21.389 1.00 95.44 145 VAL A CA 1
ATOM 1133 C C . VAL A 1 145 ? 19.734 -19.995 -20.153 1.00 95.44 145 VAL A C 1
ATOM 1135 O O . VAL A 1 145 ? 19.103 -19.937 -19.099 1.00 95.44 145 VAL A O 1
ATOM 1138 N N . VAL A 1 146 ? 20.950 -19.475 -20.304 1.00 98.06 146 VAL A N 1
ATOM 1139 C CA . VAL A 1 146 ? 21.564 -18.583 -19.315 1.00 98.06 146 VAL A CA 1
ATOM 1140 C C . VAL A 1 146 ? 21.098 -17.163 -19.602 1.00 98.06 146 VAL A C 1
ATOM 1142 O O . VAL A 1 146 ? 21.279 -16.680 -20.723 1.00 98.06 146 VAL A O 1
ATOM 1145 N N . LEU A 1 147 ? 20.514 -16.494 -18.613 1.00 98.31 147 LEU A N 1
ATOM 1146 C CA . LEU A 1 147 ? 20.150 -15.084 -18.708 1.00 98.31 147 LEU A CA 1
ATOM 1147 C C . LEU A 1 147 ? 21.237 -14.232 -18.050 1.00 98.31 147 LEU A C 1
ATOM 1149 O O . LEU A 1 147 ? 21.644 -14.498 -16.922 1.00 98.31 147 LEU A O 1
ATOM 1153 N N . VAL A 1 148 ? 21.680 -13.194 -18.755 1.00 98.62 148 VAL A N 1
ATOM 1154 C CA . VAL A 1 148 ? 22.570 -12.163 -18.220 1.00 98.62 148 VAL A CA 1
ATOM 1155 C C . VAL A 1 148 ? 21.865 -10.820 -18.297 1.00 98.62 148 VAL A C 1
ATOM 1157 O O . VAL A 1 148 ? 21.445 -10.417 -19.379 1.00 98.62 148 VAL A O 1
ATOM 1160 N N . THR A 1 149 ? 21.753 -10.121 -17.175 1.00 98.06 149 THR A N 1
ATOM 1161 C CA . THR A 1 149 ? 21.185 -8.765 -17.090 1.00 98.06 149 THR A CA 1
ATOM 1162 C C . THR A 1 149 ? 22.249 -7.805 -16.583 1.00 98.06 149 THR A C 1
ATOM 1164 O O . THR A 1 149 ? 23.082 -8.197 -15.768 1.00 98.06 149 THR A O 1
ATOM 1167 N N . ILE A 1 150 ? 22.233 -6.550 -17.029 1.00 98.06 150 ILE A N 1
ATOM 1168 C CA . ILE A 1 150 ? 23.271 -5.574 -16.670 1.00 98.06 150 ILE A CA 1
ATOM 1169 C C . ILE A 1 150 ? 22.675 -4.268 -16.161 1.00 98.06 150 ILE A C 1
ATOM 1171 O O . ILE A 1 150 ? 21.630 -3.835 -16.640 1.00 98.06 150 ILE A O 1
ATOM 1175 N N . ASN A 1 151 ? 23.392 -3.613 -15.257 1.00 97.25 151 ASN A N 1
ATOM 1176 C CA . ASN A 1 151 ? 23.289 -2.175 -15.045 1.00 97.25 151 ASN A CA 1
ATOM 1177 C C . ASN A 1 151 ? 24.303 -1.468 -15.959 1.00 97.25 151 ASN A C 1
ATOM 1179 O O . ASN A 1 151 ? 25.391 -1.993 -16.210 1.00 97.25 151 ASN A O 1
ATOM 1183 N N . TYR A 1 152 ? 23.980 -0.273 -16.447 1.00 97.88 152 TYR A N 1
ATOM 1184 C CA . TYR A 1 152 ? 24.903 0.600 -17.183 1.00 97.88 152 TYR A CA 1
ATOM 1185 C C . TYR A 1 152 ? 24.602 2.067 -16.853 1.00 97.88 152 TYR A C 1
ATOM 1187 O O . TYR A 1 152 ? 23.492 2.380 -16.431 1.00 97.88 152 TYR A O 1
ATOM 1195 N N . ARG A 1 153 ? 25.567 2.984 -17.030 1.00 97.88 153 ARG A N 1
ATOM 1196 C CA . ARG A 1 153 ? 25.349 4.405 -16.693 1.00 97.88 153 ARG A CA 1
ATOM 1197 C C . ARG A 1 153 ? 24.213 5.022 -17.513 1.00 97.88 153 ARG A C 1
ATOM 1199 O O . ARG A 1 153 ? 24.171 4.857 -18.730 1.00 97.88 153 ARG A O 1
ATOM 1206 N N . LEU A 1 154 ? 23.361 5.809 -16.865 1.00 96.31 154 LEU A N 1
ATOM 1207 C CA . LEU A 1 154 ? 22.197 6.462 -17.470 1.00 96.31 154 LEU A CA 1
ATOM 1208 C C . LEU A 1 154 ? 22.352 7.987 -17.492 1.00 96.31 154 LEU A C 1
ATOM 1210 O O . LEU A 1 154 ? 23.287 8.545 -16.909 1.00 96.31 154 LEU A O 1
ATOM 1214 N N . GLY A 1 155 ? 21.465 8.659 -18.225 1.00 95.38 155 GLY A N 1
ATOM 1215 C CA . GLY A 1 155 ? 21.351 10.113 -18.271 1.00 95.38 155 GLY A CA 1
ATOM 1216 C C . GLY A 1 155 ? 22.689 10.826 -18.531 1.00 95.38 155 GLY A C 1
ATOM 1217 O O . GLY A 1 155 ? 23.488 10.373 -19.368 1.00 95.38 155 GLY A O 1
ATOM 1218 N N . PRO A 1 156 ? 22.982 11.935 -17.826 1.00 96.31 156 PRO A N 1
ATOM 1219 C CA . PRO A 1 156 ? 24.229 12.670 -18.014 1.00 96.31 156 PRO A CA 1
ATOM 1220 C C . PRO A 1 156 ? 25.471 11.815 -17.712 1.00 96.31 156 PRO A C 1
ATOM 1222 O O . PRO A 1 156 ? 26.481 11.945 -18.403 1.00 96.31 156 PRO A O 1
ATOM 1225 N N . PHE A 1 157 ? 25.415 10.879 -16.761 1.00 97.19 157 PHE A N 1
ATOM 1226 C CA . PHE A 1 157 ? 26.551 10.002 -16.445 1.00 97.19 157 PHE A CA 1
ATOM 1227 C C . PHE A 1 157 ? 26.909 9.062 -17.604 1.00 97.19 157 PHE A C 1
ATOM 1229 O O . PHE A 1 157 ? 28.087 8.761 -17.830 1.00 97.19 157 PHE A O 1
ATOM 1236 N N . GLY A 1 158 ? 25.899 8.615 -18.352 1.00 96.44 158 GLY A N 1
ATOM 1237 C CA . GLY A 1 158 ? 26.049 7.709 -19.485 1.00 96.44 158 GLY A CA 1
ATOM 1238 C C . GLY A 1 158 ? 26.409 8.401 -20.799 1.00 96.44 158 GLY A C 1
ATOM 1239 O O . GLY A 1 158 ? 27.188 7.851 -21.584 1.00 96.44 158 GLY A O 1
ATOM 1240 N N . PHE A 1 159 ? 25.870 9.596 -21.057 1.00 96.56 159 PHE A N 1
ATOM 1241 C CA . PHE A 1 159 ? 25.831 10.149 -22.418 1.00 96.56 159 PHE A CA 1
ATOM 1242 C C . PHE A 1 159 ? 26.301 11.601 -22.570 1.00 96.56 159 PHE A C 1
ATOM 1244 O O . PHE A 1 159 ? 26.433 12.061 -23.707 1.00 96.56 159 PHE A O 1
ATOM 1251 N N . LEU A 1 160 ? 26.611 12.317 -21.481 1.00 95.62 160 LEU A N 1
ATOM 1252 C CA . LEU A 1 160 ? 27.090 13.703 -21.555 1.00 95.62 160 LEU A CA 1
ATOM 1253 C C . LEU A 1 160 ? 28.322 13.820 -22.462 1.00 95.62 160 LEU A C 1
ATOM 1255 O O . LEU A 1 160 ? 29.254 13.019 -22.382 1.00 95.62 160 LEU A O 1
ATOM 1259 N N . SER A 1 161 ? 28.320 14.831 -23.336 1.00 95.25 161 SER A N 1
ATOM 1260 C CA . SER A 1 161 ? 29.398 15.062 -24.295 1.00 95.25 161 SER A CA 1
ATOM 1261 C C . SER A 1 161 ? 29.640 16.544 -24.539 1.00 95.25 161 SER A C 1
ATOM 1263 O O . SER A 1 161 ? 28.716 17.306 -24.818 1.00 95.25 161 SER A O 1
ATOM 1265 N N . THR A 1 162 ? 30.910 16.934 -24.533 1.00 94.25 162 THR A N 1
ATOM 1266 C CA . THR A 1 162 ? 31.379 18.251 -24.981 1.00 94.25 162 THR A CA 1
ATOM 1267 C C . THR A 1 162 ? 31.695 18.274 -26.479 1.00 94.25 162 THR A C 1
ATOM 1269 O O . THR A 1 162 ? 32.033 19.330 -27.013 1.00 94.25 162 THR A O 1
ATOM 1272 N N . GLN A 1 163 ? 31.546 17.145 -27.186 1.00 91.38 163 GLN A N 1
ATOM 1273 C CA . GLN A 1 163 ? 31.894 16.966 -28.605 1.00 91.38 163 GLN A CA 1
ATOM 1274 C C . GLN A 1 163 ? 33.368 17.275 -28.935 1.00 91.38 163 GLN A C 1
ATOM 1276 O O . GLN A 1 163 ? 33.710 17.646 -30.061 1.00 91.38 163 GLN A O 1
ATOM 1281 N N . ASP A 1 164 ? 34.249 17.083 -27.958 1.00 91.62 164 ASP A N 1
ATOM 1282 C CA . ASP A 1 164 ? 35.703 17.106 -28.094 1.00 91.62 164 ASP A CA 1
ATOM 1283 C C . ASP A 1 164 ? 36.328 15.880 -27.409 1.00 91.62 164 ASP A C 1
ATOM 1285 O O . ASP A 1 164 ? 35.645 14.887 -27.156 1.00 91.62 164 ASP A O 1
ATOM 1289 N N . ASP A 1 165 ? 37.643 15.890 -27.208 1.00 90.62 165 ASP A N 1
ATOM 1290 C CA . ASP A 1 165 ? 38.387 14.794 -26.594 1.00 90.62 165 ASP A CA 1
ATOM 1291 C C . ASP A 1 165 ? 38.382 14.822 -25.057 1.00 90.62 165 ASP A C 1
ATOM 1293 O O . ASP A 1 165 ? 38.871 13.869 -24.450 1.00 90.62 165 ASP A O 1
ATOM 1297 N N . VAL A 1 166 ? 37.801 15.852 -24.427 1.00 93.56 166 VAL A N 1
ATOM 1298 C CA . VAL A 1 166 ? 37.738 15.981 -22.961 1.00 93.56 166 VAL A CA 1
ATOM 1299 C C . VAL A 1 166 ? 36.592 15.146 -22.393 1.00 93.56 166 VAL A C 1
ATOM 1301 O O . VAL A 1 166 ? 36.819 14.282 -21.547 1.00 93.56 166 VAL A O 1
ATOM 1304 N N . ILE A 1 167 ? 35.368 15.355 -22.895 1.00 95.00 167 ILE A N 1
ATOM 1305 C CA . ILE A 1 167 ? 34.196 14.528 -22.579 1.00 95.00 167 ILE A CA 1
ATOM 1306 C C . ILE A 1 167 ? 33.578 14.022 -23.891 1.00 95.00 167 ILE A C 1
ATOM 1308 O O . ILE A 1 167 ? 32.642 14.626 -24.418 1.00 95.00 167 ILE A O 1
ATOM 1312 N N . PRO A 1 168 ? 34.095 12.922 -24.467 1.00 92.62 168 PRO A N 1
ATOM 1313 C CA . PRO A 1 168 ? 33.638 12.449 -25.771 1.00 92.62 168 PRO A CA 1
ATOM 1314 C C . PRO A 1 168 ? 32.177 11.964 -25.754 1.00 92.62 168 PRO A C 1
ATOM 1316 O O . PRO A 1 168 ? 31.449 12.244 -26.705 1.00 92.62 168 PRO A O 1
ATOM 1319 N N . GLY A 1 169 ? 31.717 11.328 -24.668 1.00 94.00 169 GLY A N 1
ATOM 1320 C CA . GLY A 1 169 ? 30.351 10.804 -24.497 1.00 94.00 169 GLY A CA 1
ATOM 1321 C C . GLY A 1 169 ? 30.222 9.289 -24.699 1.00 94.00 169 GLY A C 1
ATOM 1322 O O . GLY A 1 169 ? 31.223 8.571 -24.719 1.00 94.00 169 GLY A O 1
ATOM 1323 N N . ASN A 1 170 ? 28.980 8.802 -24.831 1.00 96.75 170 ASN A N 1
ATOM 1324 C CA . ASN A 1 170 ? 28.616 7.391 -25.083 1.00 96.75 170 ASN A CA 1
ATOM 1325 C C . ASN A 1 170 ? 29.217 6.366 -24.108 1.00 96.75 170 ASN A C 1
ATOM 1327 O O . ASN A 1 170 ? 29.497 5.225 -24.479 1.00 96.75 170 ASN A O 1
ATOM 1331 N N . ASN A 1 171 ? 29.439 6.763 -22.864 1.00 97.56 171 ASN A N 1
ATOM 1332 C CA . ASN A 1 171 ? 30.016 5.908 -21.841 1.00 97.56 171 ASN A CA 1
ATOM 1333 C C . ASN A 1 171 ? 29.119 4.711 -21.506 1.00 97.56 171 ASN A C 1
ATOM 1335 O O . ASN A 1 171 ? 29.626 3.602 -21.406 1.00 97.56 171 ASN A O 1
ATOM 1339 N N . ALA A 1 172 ? 27.803 4.899 -21.499 1.00 97.81 172 ALA A N 1
ATOM 1340 C CA . ALA A 1 172 ? 26.823 3.823 -21.367 1.00 97.81 172 ALA A CA 1
ATOM 1341 C C . ALA A 1 172 ? 26.986 2.705 -22.418 1.00 97.81 172 ALA A C 1
ATOM 1343 O O . ALA A 1 172 ? 26.970 1.523 -22.091 1.00 97.81 172 ALA A O 1
ATOM 1344 N N . LEU A 1 173 ? 27.203 3.055 -23.696 1.00 98.31 173 LEU A N 1
ATOM 1345 C CA . LEU A 1 173 ? 27.419 2.060 -24.761 1.00 98.31 173 LEU A CA 1
ATOM 1346 C C . LEU A 1 173 ? 28.739 1.300 -24.571 1.00 98.31 173 LEU A C 1
ATOM 1348 O O . LEU A 1 173 ? 28.850 0.125 -24.934 1.00 98.31 173 LEU A O 1
ATOM 1352 N N . LYS A 1 174 ? 29.746 1.971 -24.001 1.00 98.12 174 LYS A N 1
ATOM 1353 C CA . LYS A 1 174 ? 31.040 1.370 -23.657 1.00 98.12 174 LYS A CA 1
ATOM 1354 C C . LYS A 1 174 ? 30.905 0.442 -22.446 1.00 98.12 174 LYS A C 1
ATOM 1356 O O . LYS A 1 174 ? 31.522 -0.618 -22.459 1.00 98.12 174 LYS A O 1
ATOM 1361 N N . ASP A 1 175 ? 30.069 0.795 -21.468 1.00 98.62 175 ASP A N 1
ATOM 1362 C CA . ASP A 1 175 ? 29.725 -0.053 -20.315 1.00 98.62 175 ASP A CA 1
ATOM 1363 C C . ASP A 1 175 ? 29.092 -1.360 -20.795 1.00 98.62 175 ASP A C 1
ATOM 1365 O O . ASP A 1 175 ? 29.579 -2.445 -20.484 1.00 98.62 175 ASP A O 1
ATOM 1369 N N . GLN A 1 176 ? 28.092 -1.255 -21.673 1.00 98.50 176 GLN A N 1
ATOM 1370 C CA . GLN A 1 176 ? 27.441 -2.407 -22.295 1.00 98.50 176 GLN A CA 1
ATOM 1371 C C . GLN A 1 176 ? 28.431 -3.287 -23.073 1.00 98.50 176 GLN A C 1
ATOM 1373 O O . GLN A 1 176 ? 28.393 -4.509 -22.950 1.00 98.50 176 GLN A O 1
ATOM 1378 N N . LEU A 1 177 ? 29.339 -2.693 -23.858 1.00 98.50 177 LEU A N 1
ATOM 1379 C CA . LEU A 1 177 ? 30.365 -3.452 -24.580 1.00 98.50 177 LEU A CA 1
ATOM 1380 C C . LEU A 1 177 ? 31.299 -4.198 -23.623 1.00 98.50 177 LEU A C 1
ATOM 1382 O O . LEU A 1 177 ? 31.600 -5.364 -23.869 1.00 98.50 177 LEU A O 1
ATOM 1386 N N . LEU A 1 178 ? 31.737 -3.554 -22.539 1.00 98.56 178 LEU A N 1
ATOM 1387 C CA . LEU A 1 178 ? 32.593 -4.194 -21.544 1.00 98.56 178 LEU A CA 1
ATOM 1388 C C . LEU A 1 178 ? 31.867 -5.347 -20.836 1.00 98.56 178 LEU A C 1
ATOM 1390 O O . LEU A 1 178 ? 32.459 -6.404 -20.637 1.00 98.56 178 LEU A O 1
ATOM 1394 N N . ALA A 1 179 ? 30.577 -5.201 -20.530 1.00 98.69 179 ALA A N 1
ATOM 1395 C CA . ALA A 1 179 ? 29.775 -6.277 -19.953 1.00 98.69 179 ALA A CA 1
ATOM 1396 C C . ALA A 1 179 ? 29.554 -7.452 -20.930 1.00 98.69 179 ALA A C 1
ATOM 1398 O O . ALA A 1 179 ? 29.596 -8.619 -20.529 1.00 98.69 179 ALA A O 1
ATOM 1399 N N . ILE A 1 180 ? 29.385 -7.174 -22.230 1.00 98.75 180 ILE A N 1
ATOM 1400 C CA . ILE A 1 180 ? 29.328 -8.207 -23.279 1.00 98.75 180 ILE A CA 1
ATOM 1401 C C . ILE A 1 180 ? 30.675 -8.942 -23.381 1.00 98.75 180 ILE A C 1
ATOM 1403 O O . ILE A 1 180 ? 30.695 -10.168 -23.481 1.00 98.75 180 ILE A O 1
ATOM 1407 N N . GLN A 1 181 ? 31.799 -8.216 -23.336 1.00 98.56 181 GLN A N 1
ATOM 1408 C CA . GLN A 1 181 ? 33.144 -8.806 -23.324 1.00 98.56 181 GLN A CA 1
ATOM 1409 C C . GLN A 1 181 ? 33.343 -9.693 -22.098 1.00 98.56 181 GLN A C 1
ATOM 1411 O O . GLN A 1 181 ? 33.734 -10.849 -22.244 1.00 98.56 181 GLN A O 1
ATOM 1416 N N . TRP A 1 182 ? 32.986 -9.189 -20.914 1.00 98.56 182 TRP A N 1
ATOM 1417 C CA . TRP A 1 182 ? 33.025 -9.958 -19.676 1.00 98.56 182 TRP A CA 1
ATOM 1418 C C . TRP A 1 182 ? 32.210 -11.246 -19.804 1.00 98.56 182 TRP A C 1
ATOM 1420 O O . TRP A 1 182 ? 32.698 -12.323 -19.470 1.00 98.56 182 TRP A O 1
ATOM 1430 N N . THR A 1 183 ? 30.999 -11.161 -20.358 1.00 98.69 183 THR A N 1
ATOM 1431 C CA . THR A 1 183 ? 30.133 -12.332 -20.550 1.00 98.69 183 THR A CA 1
ATOM 1432 C C . THR A 1 183 ? 30.783 -13.333 -21.495 1.00 98.69 183 THR A C 1
ATOM 1434 O O . THR A 1 183 ? 30.920 -14.502 -21.155 1.00 98.69 183 THR A O 1
ATOM 1437 N N . HIS A 1 184 ? 31.260 -12.886 -22.653 1.00 98.44 184 HIS A N 1
ATOM 1438 C CA . HIS A 1 184 ? 31.943 -13.751 -23.612 1.00 98.44 184 HIS A CA 1
ATOM 1439 C C . HIS A 1 184 ? 33.189 -14.436 -23.021 1.00 98.44 184 HIS A C 1
ATOM 1441 O O . HIS A 1 184 ? 33.506 -15.567 -23.381 1.00 98.44 184 HIS A O 1
ATOM 1447 N N . GLU A 1 185 ? 33.903 -13.777 -22.112 1.00 98.06 185 GLU A N 1
ATOM 1448 C CA . GLU A 1 185 ? 35.108 -14.322 -21.485 1.00 98.06 185 GLU A CA 1
ATOM 1449 C C . GLU A 1 185 ? 34.826 -15.286 -20.324 1.00 98.06 185 GLU A C 1
ATOM 1451 O O . GLU A 1 185 ? 35.677 -16.131 -20.036 1.00 98.06 185 GLU A O 1
ATOM 1456 N N . ASN A 1 186 ? 33.668 -15.179 -19.662 1.00 98.00 186 ASN A N 1
ATOM 1457 C CA . ASN A 1 186 ? 33.418 -15.853 -18.383 1.00 98.00 186 ASN A CA 1
ATOM 1458 C C . ASN A 1 186 ? 32.189 -16.774 -18.362 1.00 98.00 186 ASN A C 1
ATOM 1460 O O . ASN A 1 186 ? 32.108 -17.629 -17.481 1.00 98.00 186 ASN A O 1
ATOM 1464 N N . ILE A 1 187 ? 31.240 -16.657 -19.296 1.00 97.94 187 ILE A N 1
ATOM 1465 C CA . ILE A 1 187 ? 29.924 -17.311 -19.173 1.00 97.94 187 ILE A CA 1
ATOM 1466 C C . ILE A 1 187 ? 29.976 -18.846 -19.163 1.00 97.94 187 ILE A C 1
ATOM 1468 O O . ILE A 1 187 ? 29.105 -19.493 -18.585 1.00 97.94 187 ILE A O 1
ATOM 1472 N N . GLN A 1 188 ? 31.034 -19.444 -19.713 1.00 96.19 188 GLN A N 1
ATOM 1473 C CA . GLN A 1 188 ? 31.298 -20.884 -19.632 1.00 96.19 188 GLN A CA 1
ATOM 1474 C C . GLN A 1 188 ? 31.494 -21.392 -18.204 1.00 96.19 188 GLN A C 1
ATOM 1476 O O . GLN A 1 188 ? 31.213 -22.556 -17.931 1.00 96.19 188 GLN A O 1
ATOM 1481 N N . LEU A 1 189 ? 31.931 -20.530 -17.282 1.00 95.88 189 LEU A N 1
ATOM 1482 C CA . LEU A 1 189 ? 32.046 -20.859 -15.859 1.00 95.88 189 LEU A CA 1
ATOM 1483 C C . LEU A 1 189 ? 30.669 -21.035 -15.201 1.00 95.88 189 LEU A C 1
ATOM 1485 O O . LEU A 1 189 ? 30.565 -21.682 -14.166 1.00 95.88 189 LEU A O 1
ATOM 1489 N N . PHE A 1 190 ? 29.622 -20.513 -15.841 1.00 96.38 190 PHE A N 1
ATOM 1490 C CA . PHE A 1 190 ? 28.225 -20.601 -15.423 1.00 96.38 190 PHE A CA 1
ATOM 1491 C C . PHE A 1 190 ? 27.411 -21.574 -16.295 1.00 96.38 190 PHE A C 1
ATOM 1493 O O . PHE A 1 190 ? 26.186 -21.566 -16.245 1.00 96.38 190 PHE A O 1
ATOM 1500 N N . GLY A 1 191 ? 28.068 -22.384 -17.136 1.00 95.50 191 GLY A N 1
ATOM 1501 C CA . GLY A 1 191 ? 27.406 -23.342 -18.034 1.00 95.50 191 GLY A CA 1
ATOM 1502 C C . GLY A 1 191 ? 26.926 -22.756 -19.367 1.00 95.50 191 GLY A C 1
ATOM 1503 O O . GLY A 1 191 ? 26.398 -23.486 -20.207 1.00 95.50 191 GLY A O 1
ATOM 1504 N N . GLY A 1 192 ? 27.132 -21.461 -19.614 1.00 97.06 192 GLY A N 1
ATOM 1505 C CA . GLY A 1 192 ? 26.774 -20.822 -20.879 1.00 97.06 192 GLY A CA 1
ATOM 1506 C C . GLY A 1 192 ? 27.808 -21.039 -21.985 1.00 97.06 192 GLY A C 1
ATOM 1507 O O . GLY A 1 192 ? 28.998 -21.221 -21.753 1.00 97.06 192 GLY A O 1
ATOM 1508 N N . ASN A 1 193 ? 27.365 -20.992 -23.233 1.00 97.44 193 ASN A N 1
ATOM 1509 C CA . ASN A 1 193 ? 28.226 -21.111 -24.399 1.00 97.44 193 ASN A CA 1
ATOM 1510 C C . ASN A 1 193 ? 28.593 -19.712 -24.939 1.00 97.44 193 ASN A C 1
ATOM 1512 O O . ASN A 1 193 ? 27.706 -19.024 -25.459 1.00 97.44 193 ASN A O 1
ATOM 1516 N N . PRO A 1 194 ? 29.876 -19.295 -24.889 1.00 97.44 194 PRO A N 1
ATOM 1517 C CA . PRO A 1 194 ? 30.295 -17.970 -25.354 1.00 97.44 194 PRO A CA 1
ATOM 1518 C C . PRO A 1 194 ? 30.086 -17.765 -26.865 1.00 97.44 194 PRO A C 1
ATOM 1520 O O . PRO A 1 194 ? 29.825 -16.648 -27.303 1.00 97.44 194 PRO A O 1
ATOM 1523 N N . ASP A 1 195 ? 30.067 -18.840 -27.663 1.00 97.50 195 ASP A N 1
ATOM 1524 C CA . ASP A 1 195 ? 29.765 -18.783 -29.101 1.00 97.50 195 ASP A CA 1
ATOM 1525 C C . ASP A 1 195 ? 28.249 -18.683 -29.393 1.00 97.50 195 ASP A C 1
ATOM 1527 O O . ASP A 1 195 ? 27.834 -18.564 -30.553 1.00 97.50 195 ASP A O 1
ATOM 1531 N N . GLN A 1 196 ? 27.389 -18.763 -28.367 1.00 97.75 196 GLN A N 1
ATOM 1532 C CA . GLN A 1 196 ? 25.926 -18.713 -28.499 1.00 97.75 196 GLN A CA 1
ATOM 1533 C C . GLN A 1 196 ? 25.254 -17.533 -27.789 1.00 97.75 196 GLN A C 1
ATOM 1535 O O . GLN A 1 196 ? 24.042 -17.573 -27.560 1.00 97.75 196 GLN A O 1
ATOM 1540 N N . ILE A 1 197 ? 25.993 -16.452 -27.537 1.00 98.75 197 ILE A N 1
ATOM 1541 C CA . ILE A 1 197 ? 25.441 -15.215 -26.973 1.00 98.75 197 ILE A CA 1
ATOM 1542 C C . ILE A 1 197 ? 24.523 -14.514 -27.981 1.00 98.75 197 ILE A C 1
ATOM 1544 O O . ILE A 1 197 ? 24.902 -14.262 -29.129 1.00 98.75 197 ILE A O 1
ATOM 1548 N N . THR A 1 198 ? 23.310 -14.187 -27.544 1.00 98.62 198 THR A N 1
ATOM 1549 C CA . THR A 1 198 ? 22.353 -13.333 -28.257 1.00 98.62 198 THR A CA 1
ATOM 1550 C C . THR A 1 198 ? 22.065 -12.114 -27.393 1.00 98.62 198 THR A C 1
ATOM 1552 O O . THR A 1 198 ? 21.544 -12.269 -26.290 1.00 98.62 198 THR A O 1
ATOM 1555 N N . ILE A 1 199 ? 22.403 -10.918 -27.878 1.00 98.69 199 ILE A N 1
ATOM 1556 C CA . ILE A 1 199 ? 22.054 -9.676 -27.175 1.00 98.69 199 ILE A CA 1
ATOM 1557 C C . ILE A 1 199 ? 20.632 -9.255 -27.548 1.00 98.69 199 ILE A C 1
ATOM 1559 O O . ILE A 1 199 ? 20.221 -9.386 -28.706 1.00 98.69 199 ILE A O 1
ATOM 1563 N N . PHE A 1 200 ? 19.869 -8.767 -26.581 1.00 98.19 200 PHE A N 1
ATOM 1564 C CA . PHE A 1 200 ? 18.508 -8.308 -26.818 1.00 98.19 200 PHE A CA 1
ATOM 1565 C C . PHE A 1 200 ? 18.097 -7.201 -25.856 1.00 98.19 200 PHE A C 1
ATOM 1567 O O . PHE A 1 200 ? 18.655 -7.064 -24.772 1.00 98.19 200 PHE A O 1
ATOM 1574 N N . GLY A 1 201 ? 17.120 -6.403 -26.269 1.00 96.56 201 GLY A N 1
ATOM 1575 C CA . GLY A 1 201 ? 16.600 -5.307 -25.465 1.00 96.56 201 GLY A CA 1
ATOM 1576 C C . GLY A 1 201 ? 15.328 -4.724 -26.059 1.00 96.56 201 GLY A C 1
ATOM 1577 O O . GLY A 1 201 ? 15.018 -4.958 -27.232 1.00 96.56 201 GLY A O 1
ATOM 1578 N N . GLN A 1 202 ? 14.617 -3.948 -25.244 1.00 92.94 202 GLN A N 1
ATOM 1579 C CA . GLN A 1 202 ? 13.408 -3.219 -25.625 1.00 92.94 202 GLN A CA 1
ATOM 1580 C C . GLN A 1 202 ? 13.674 -1.705 -25.655 1.00 92.94 202 GLN A C 1
ATOM 1582 O O . GLN A 1 202 ? 14.511 -1.201 -24.905 1.00 92.94 202 GLN A O 1
ATOM 1587 N N . SER A 1 203 ? 13.020 -0.973 -26.565 1.00 93.69 203 SER A N 1
ATOM 1588 C CA . SER A 1 203 ? 13.108 0.493 -26.683 1.00 93.69 203 SER A CA 1
ATOM 1589 C C . SER A 1 203 ? 14.562 0.996 -26.761 1.00 93.69 203 SER A C 1
ATOM 1591 O O . SER A 1 203 ? 15.309 0.608 -27.665 1.00 93.69 203 SER A O 1
ATOM 1593 N N . ALA A 1 204 ? 15.019 1.830 -25.826 1.00 93.94 204 ALA A N 1
ATOM 1594 C CA . ALA A 1 204 ? 16.406 2.294 -25.743 1.00 93.94 204 ALA A CA 1
ATOM 1595 C C . ALA A 1 204 ? 17.435 1.153 -25.599 1.00 93.94 204 ALA A C 1
ATOM 1597 O O . ALA A 1 204 ? 18.544 1.257 -26.129 1.00 93.94 204 ALA A O 1
ATOM 1598 N N . GLY A 1 205 ? 17.064 0.034 -24.973 1.00 96.62 205 GLY A N 1
ATOM 1599 C CA . GLY A 1 205 ? 17.867 -1.188 -24.907 1.00 96.62 205 GLY A CA 1
ATOM 1600 C C . GLY A 1 205 ? 17.982 -1.884 -26.265 1.00 96.62 205 GLY A C 1
ATOM 1601 O O . GLY A 1 205 ? 19.055 -2.354 -26.649 1.00 96.62 205 GLY A O 1
ATOM 1602 N N . SER A 1 206 ? 16.913 -1.846 -27.067 1.00 97.25 206 SER A N 1
ATOM 1603 C CA . SER A 1 206 ? 16.955 -2.249 -28.480 1.00 97.25 206 SER A CA 1
ATOM 1604 C C . SER A 1 206 ? 17.866 -1.319 -29.289 1.00 97.25 206 SER A C 1
ATOM 1606 O O . SER A 1 206 ? 18.729 -1.772 -30.041 1.00 97.25 206 SER A O 1
ATOM 1608 N N . GLY A 1 207 ? 17.753 -0.001 -29.091 1.00 96.44 207 GLY A N 1
ATOM 1609 C CA . GLY A 1 207 ? 18.669 0.982 -29.679 1.00 96.44 207 GLY A CA 1
ATOM 1610 C C . GLY A 1 207 ? 20.133 0.684 -29.335 1.00 96.44 207 GLY A C 1
ATOM 1611 O O . GLY A 1 207 ? 20.976 0.620 -30.228 1.00 96.44 207 GLY A O 1
ATOM 1612 N N . SER A 1 208 ? 20.414 0.407 -28.063 1.00 97.62 208 SER A N 1
ATOM 1613 C CA . SER A 1 208 ? 21.719 -0.019 -27.548 1.00 97.62 208 SER A CA 1
ATOM 1614 C C . SER A 1 208 ? 22.243 -1.275 -28.251 1.00 97.62 208 SER A C 1
ATOM 1616 O O . SER A 1 208 ? 23.355 -1.265 -28.781 1.00 97.62 208 SER A O 1
ATOM 1618 N N . CYS A 1 209 ? 21.423 -2.325 -28.371 1.00 98.19 209 CYS A N 1
ATOM 1619 C CA . CYS A 1 209 ? 21.772 -3.532 -29.127 1.00 98.19 209 CYS A CA 1
ATOM 1620 C C . CYS A 1 209 ? 22.080 -3.225 -30.600 1.00 98.19 209 CYS A C 1
ATOM 1622 O O . CYS A 1 209 ? 23.040 -3.748 -31.169 1.00 98.19 209 CYS A O 1
ATOM 1624 N N . ALA A 1 210 ? 21.307 -2.332 -31.223 1.00 97.44 210 ALA A N 1
ATOM 1625 C CA . ALA A 1 210 ? 21.555 -1.898 -32.590 1.00 97.44 210 ALA A CA 1
ATOM 1626 C C . ALA A 1 210 ? 22.893 -1.143 -32.709 1.00 97.44 210 ALA A C 1
ATOM 1628 O O . ALA A 1 210 ? 23.614 -1.334 -33.688 1.00 97.44 210 ALA A O 1
ATOM 1629 N N . TYR A 1 211 ? 23.264 -0.317 -31.727 1.00 97.25 211 TYR A N 1
ATOM 1630 C CA . TYR A 1 211 ? 24.559 0.370 -31.711 1.00 97.25 211 TYR A CA 1
ATOM 1631 C C . TYR A 1 211 ? 25.739 -0.601 -31.650 1.00 97.25 211 TYR A C 1
ATOM 1633 O O . TYR A 1 211 ? 26.744 -0.376 -32.331 1.00 97.25 211 TYR A O 1
ATOM 1641 N N . GLN A 1 212 ? 25.607 -1.719 -30.929 1.00 97.50 212 GLN A N 1
ATOM 1642 C CA . GLN A 1 212 ? 26.633 -2.768 -30.901 1.00 97.50 212 GLN A CA 1
ATOM 1643 C C . GLN A 1 212 ? 26.915 -3.346 -32.302 1.00 97.50 212 GLN A C 1
ATOM 1645 O O . GLN A 1 212 ? 28.046 -3.725 -32.592 1.00 97.50 212 GLN A O 1
ATOM 1650 N N . LEU A 1 213 ? 25.939 -3.340 -33.222 1.00 96.31 213 LEU A N 1
ATOM 1651 C CA . LEU A 1 213 ? 26.141 -3.768 -34.615 1.00 96.31 213 LEU A CA 1
ATOM 1652 C C . LEU A 1 213 ? 27.016 -2.803 -35.431 1.00 96.31 213 LEU A C 1
ATOM 1654 O O . LEU A 1 213 ? 27.509 -3.180 -36.494 1.00 96.31 213 LEU A O 1
ATOM 1658 N N . LEU A 1 214 ? 27.218 -1.563 -34.981 1.00 93.19 214 LEU A N 1
ATOM 1659 C CA . LEU A 1 214 ? 28.061 -0.580 -35.672 1.00 93.19 214 LEU A CA 1
ATOM 1660 C C . LEU A 1 214 ? 29.519 -0.622 -35.202 1.00 93.19 214 LEU A C 1
ATOM 1662 O O . LEU A 1 214 ? 30.420 -0.214 -35.943 1.00 93.19 214 LEU A O 1
ATOM 1666 N N . ASN A 1 215 ? 29.766 -1.118 -33.990 1.00 91.88 215 ASN A N 1
ATOM 1667 C CA . ASN A 1 215 ? 31.084 -1.092 -33.376 1.00 91.88 215 ASN A CA 1
ATOM 1668 C C . ASN A 1 215 ? 31.890 -2.349 -33.732 1.00 91.88 215 ASN A C 1
ATOM 1670 O O . ASN A 1 215 ? 31.523 -3.472 -33.403 1.00 91.88 215 ASN A O 1
ATOM 1674 N N . GLN A 1 216 ? 33.039 -2.173 -34.389 1.00 90.94 216 GLN A N 1
ATOM 1675 C CA . GLN A 1 216 ? 33.900 -3.300 -34.765 1.00 90.94 216 GLN A CA 1
ATOM 1676 C C . GLN A 1 216 ? 34.526 -4.015 -33.561 1.00 90.94 216 GLN A C 1
ATOM 1678 O O . GLN A 1 216 ? 34.911 -5.175 -33.698 1.00 90.94 216 GLN A O 1
ATOM 1683 N N . ASN A 1 217 ? 34.591 -3.368 -32.394 1.00 92.31 217 ASN A N 1
ATOM 1684 C CA . ASN A 1 217 ? 35.062 -3.998 -31.161 1.00 92.31 217 ASN A CA 1
ATOM 1685 C C . ASN A 1 217 ? 34.072 -5.041 -30.620 1.00 92.31 217 ASN A C 1
ATOM 1687 O O . ASN A 1 217 ? 34.475 -5.905 -29.849 1.00 92.31 217 ASN A O 1
ATOM 1691 N N . SER A 1 218 ? 32.813 -5.013 -31.068 1.00 95.81 218 SER A N 1
ATOM 1692 C CA . SER A 1 218 ? 31.803 -6.013 -30.709 1.00 95.81 218 SER A CA 1
ATOM 1693 C C . SER A 1 218 ? 31.874 -7.274 -31.588 1.00 95.81 218 SER A C 1
ATOM 1695 O O . SER A 1 218 ? 31.135 -8.239 -31.385 1.00 95.81 218 SER A O 1
ATOM 1697 N N . LYS A 1 219 ? 32.757 -7.292 -32.598 1.00 95.88 219 LYS A N 1
ATOM 1698 C CA . LYS A 1 219 ? 32.844 -8.377 -33.578 1.00 95.88 219 LYS A CA 1
ATOM 1699 C C . LYS A 1 219 ? 33.230 -9.699 -32.918 1.00 95.88 219 LYS A C 1
ATOM 1701 O O . LYS A 1 219 ? 34.343 -9.854 -32.431 1.00 95.88 219 LYS A O 1
ATOM 1706 N N . GLY A 1 220 ? 32.342 -10.682 -33.046 1.00 96.38 220 GLY A N 1
ATOM 1707 C CA . GLY A 1 220 ? 32.559 -12.041 -32.552 1.00 96.38 220 GLY A CA 1
ATOM 1708 C C . GLY A 1 220 ? 32.139 -12.258 -31.101 1.00 96.38 220 GLY A C 1
ATOM 1709 O O . GLY A 1 220 ? 32.229 -13.388 -30.653 1.00 96.38 220 GLY A O 1
ATOM 1710 N N . LEU A 1 221 ? 31.650 -11.229 -30.397 1.00 98.31 221 LEU A N 1
ATOM 1711 C CA . LEU A 1 221 ? 31.213 -11.364 -29.003 1.00 98.31 221 LEU A CA 1
ATOM 1712 C C . LEU A 1 221 ? 29.784 -11.899 -28.850 1.00 98.31 221 LEU A C 1
ATOM 1714 O O . LEU A 1 221 ? 29.412 -12.392 -27.793 1.00 98.31 221 LEU A O 1
ATOM 1718 N N . PHE A 1 222 ? 28.969 -11.785 -29.896 1.00 98.31 222 PHE A N 1
ATOM 1719 C CA . PHE A 1 222 ? 27.622 -12.337 -29.952 1.00 98.31 222 PHE A CA 1
ATOM 1720 C C . PHE A 1 222 ? 27.332 -12.861 -31.355 1.00 98.31 222 PHE A C 1
ATOM 1722 O O . PHE A 1 222 ? 27.865 -12.376 -32.358 1.00 98.31 222 PHE A O 1
ATOM 1729 N N . ARG A 1 223 ? 26.459 -13.864 -31.426 1.00 97.31 223 ARG A N 1
ATOM 1730 C CA . ARG A 1 223 ? 26.072 -14.532 -32.672 1.00 97.31 223 ARG A CA 1
ATOM 1731 C C . ARG A 1 223 ? 24.749 -14.044 -33.251 1.00 97.31 223 ARG A C 1
ATOM 1733 O O . ARG A 1 223 ? 24.423 -14.428 -34.369 1.00 97.31 223 ARG A O 1
ATOM 1740 N N . GLY A 1 224 ? 23.972 -13.264 -32.503 1.00 97.69 224 GLY A N 1
ATOM 1741 C CA . GLY A 1 224 ? 22.656 -12.791 -32.923 1.00 97.69 224 GLY A CA 1
ATOM 1742 C C . GLY A 1 224 ? 22.159 -11.622 -32.082 1.00 97.69 224 GLY A C 1
ATOM 1743 O O . GLY A 1 224 ? 22.684 -11.367 -30.997 1.00 97.69 224 GLY A O 1
ATOM 1744 N N . VAL A 1 225 ? 21.156 -10.917 -32.606 1.00 98.31 225 VAL A N 1
ATOM 1745 C CA . VAL A 1 225 ? 20.554 -9.740 -31.964 1.00 98.31 225 VAL A CA 1
ATOM 1746 C C . VAL A 1 225 ? 19.028 -9.797 -32.047 1.00 98.31 225 VAL A C 1
ATOM 1748 O O . VAL A 1 225 ? 18.485 -10.170 -33.089 1.00 98.31 225 VAL A O 1
ATOM 1751 N N . ILE A 1 226 ? 18.331 -9.399 -30.983 1.00 98.44 226 ILE A N 1
ATOM 1752 C CA . ILE A 1 226 ? 16.881 -9.159 -31.010 1.00 98.44 226 ILE A CA 1
ATOM 1753 C C . ILE A 1 226 ? 16.616 -7.694 -30.655 1.00 98.44 226 ILE A C 1
ATOM 1755 O O . ILE A 1 226 ? 17.047 -7.210 -29.612 1.00 98.44 226 ILE A O 1
ATOM 1759 N N . LEU A 1 227 ? 15.920 -6.997 -31.548 1.00 98.06 227 LEU A N 1
ATOM 1760 C CA . LEU A 1 227 ? 15.593 -5.582 -31.453 1.00 98.06 227 LEU A CA 1
ATOM 1761 C C . LEU A 1 227 ? 14.080 -5.417 -31.274 1.00 98.06 227 LEU A C 1
ATOM 1763 O O . LEU A 1 227 ? 13.347 -5.554 -32.253 1.00 98.06 227 LEU A O 1
ATOM 1767 N N . ALA A 1 228 ? 13.605 -5.150 -30.057 1.00 95.69 228 ALA A N 1
ATOM 1768 C CA . ALA A 1 228 ? 12.189 -4.894 -29.789 1.00 95.69 228 ALA A CA 1
ATOM 1769 C C . ALA A 1 228 ? 11.921 -3.382 -29.682 1.00 95.69 228 ALA A C 1
ATOM 1771 O O . ALA A 1 228 ? 12.361 -2.734 -28.732 1.00 95.69 228 ALA A O 1
ATOM 1772 N N . SER A 1 229 ? 11.214 -2.811 -30.661 1.00 93.50 229 SER A N 1
ATOM 1773 C CA . SER A 1 229 ? 10.718 -1.426 -30.617 1.00 93.50 229 SER A CA 1
ATOM 1774 C C . SER A 1 229 ? 11.810 -0.354 -30.468 1.00 93.50 229 SER A C 1
ATOM 1776 O O . SER A 1 229 ? 11.628 0.660 -29.803 1.00 93.50 229 SER A O 1
ATOM 1778 N N . GLY A 1 230 ? 12.979 -0.538 -31.094 1.00 93.25 230 GLY A N 1
ATOM 1779 C CA . GLY A 1 230 ? 14.011 0.507 -31.122 1.00 93.25 230 GLY A CA 1
ATOM 1780 C C . GLY A 1 230 ? 15.172 0.248 -32.080 1.00 93.25 230 GLY A C 1
ATOM 1781 O O . GLY A 1 230 ? 15.547 -0.894 -32.345 1.00 93.25 230 GLY A O 1
ATOM 1782 N N . SER A 1 231 ? 15.769 1.319 -32.601 1.00 93.88 231 SER A N 1
ATOM 1783 C CA . SER A 1 231 ? 16.925 1.287 -33.506 1.00 93.88 231 SER A CA 1
ATOM 1784 C C . SER A 1 231 ? 17.735 2.580 -33.378 1.00 93.88 231 SER A C 1
ATOM 1786 O O . SER A 1 231 ? 17.175 3.629 -33.084 1.00 93.88 231 SER A O 1
ATOM 1788 N N . PHE A 1 232 ? 19.033 2.549 -33.705 1.00 92.50 232 PHE A N 1
ATOM 1789 C CA . PHE A 1 232 ? 19.839 3.768 -33.886 1.00 92.50 232 PHE A CA 1
ATOM 1790 C C . PHE A 1 232 ? 19.344 4.695 -35.015 1.00 92.50 232 PHE A C 1
ATOM 1792 O O . PHE A 1 232 ? 19.872 5.790 -35.184 1.00 92.50 232 PHE A O 1
ATOM 1799 N N . LEU A 1 233 ? 18.393 4.251 -35.848 1.00 92.44 233 LEU A N 1
ATOM 1800 C CA . LEU A 1 233 ? 17.725 5.100 -36.839 1.00 92.44 233 LEU A CA 1
ATOM 1801 C C . LEU A 1 233 ? 16.493 5.817 -36.282 1.00 92.44 233 LEU A C 1
ATOM 1803 O O . LEU A 1 233 ? 15.936 6.659 -36.984 1.00 92.44 233 LEU A O 1
ATOM 1807 N N . SER A 1 234 ? 16.029 5.467 -35.081 1.00 91.94 234 SER A N 1
ATOM 1808 C CA . SER A 1 234 ? 14.915 6.172 -34.457 1.00 91.94 234 SER A CA 1
ATOM 1809 C C . SER A 1 234 ? 15.314 7.620 -34.154 1.00 91.94 234 SER A C 1
ATOM 1811 O O . SER A 1 234 ? 16.444 7.856 -33.719 1.00 91.94 234 SER A O 1
ATOM 1813 N N . PRO A 1 235 ? 14.421 8.600 -34.373 1.00 88.00 235 PRO A N 1
ATOM 1814 C CA . PRO A 1 235 ? 14.759 10.021 -34.259 1.00 88.00 235 PRO A CA 1
ATOM 1815 C C . PRO A 1 235 ? 15.231 10.416 -32.853 1.00 88.00 235 PRO A C 1
ATOM 1817 O O . PRO A 1 235 ? 16.152 11.223 -32.724 1.00 88.00 235 PRO A O 1
ATOM 1820 N N . TRP A 1 236 ? 14.684 9.764 -31.822 1.00 89.00 236 TRP A N 1
ATOM 1821 C CA . TRP A 1 236 ? 15.069 9.934 -30.422 1.00 89.00 236 TRP A CA 1
ATOM 1822 C C . TRP A 1 236 ? 16.426 9.319 -30.058 1.00 89.00 236 TRP A C 1
ATOM 1824 O O . TRP A 1 236 ? 16.977 9.648 -29.014 1.00 89.00 236 TRP A O 1
ATOM 1834 N N . ALA A 1 237 ? 16.978 8.423 -30.881 1.00 92.25 237 ALA A N 1
ATOM 1835 C CA . ALA A 1 237 ? 18.146 7.626 -30.510 1.00 92.25 237 ALA A CA 1
ATOM 1836 C C . ALA A 1 237 ? 19.484 8.358 -30.698 1.00 92.25 237 ALA A C 1
ATOM 1838 O O . ALA A 1 237 ? 20.516 7.798 -30.333 1.00 92.25 237 ALA A O 1
ATOM 1839 N N . LEU A 1 238 ? 19.488 9.567 -31.267 1.00 91.00 238 LEU A N 1
ATOM 1840 C CA . LEU A 1 238 ? 20.692 10.355 -31.531 1.00 91.00 238 LEU A CA 1
ATOM 1841 C C . LEU A 1 238 ? 20.519 11.796 -31.046 1.00 91.00 238 LEU A C 1
ATOM 1843 O O . LEU A 1 238 ? 19.841 12.589 -31.700 1.00 91.00 238 LEU A O 1
ATOM 1847 N N . GLN A 1 239 ? 21.208 12.152 -29.965 1.00 90.62 239 GLN A N 1
ATOM 1848 C CA . GLN A 1 239 ? 21.199 13.502 -29.415 1.00 90.62 239 GLN A CA 1
ATOM 1849 C C . GLN A 1 239 ? 21.964 14.478 -30.322 1.00 90.62 239 GLN A C 1
ATOM 1851 O O . GLN A 1 239 ? 23.151 14.301 -30.633 1.00 90.62 239 GLN A O 1
ATOM 1856 N N . ARG A 1 240 ? 21.296 15.569 -30.700 1.00 86.31 240 ARG A N 1
ATOM 1857 C CA . ARG A 1 240 ? 21.900 16.744 -31.339 1.00 86.31 240 ARG A CA 1
ATOM 1858 C C . ARG A 1 240 ? 22.281 17.763 -30.256 1.00 86.31 240 ARG A C 1
ATOM 1860 O O . ARG A 1 240 ? 22.013 17.577 -29.078 1.00 86.31 240 ARG A O 1
ATOM 1867 N N . ASN A 1 241 ? 23.035 18.800 -30.629 1.00 87.25 241 ASN A N 1
ATOM 1868 C CA . ASN A 1 241 ? 23.408 19.912 -29.735 1.00 87.25 241 ASN A CA 1
ATOM 1869 C C . ASN A 1 241 ? 24.035 19.526 -28.373 1.00 87.25 241 ASN A C 1
ATOM 1871 O O . ASN A 1 241 ? 24.009 20.326 -27.440 1.00 87.25 241 ASN A O 1
ATOM 1875 N N . ALA A 1 242 ? 24.650 18.339 -28.268 1.00 91.25 242 ALA A N 1
ATOM 1876 C CA . ALA A 1 242 ? 25.130 17.770 -27.006 1.00 91.25 242 ALA A CA 1
ATOM 1877 C C . ALA A 1 242 ? 26.043 18.715 -26.213 1.00 91.25 242 ALA A C 1
ATOM 1879 O O . ALA A 1 242 ? 25.911 18.830 -24.997 1.00 91.25 242 ALA A O 1
ATOM 1880 N N . ARG A 1 243 ? 26.913 19.456 -26.914 1.00 91.81 243 ARG A N 1
ATOM 1881 C CA . ARG A 1 243 ? 27.784 20.453 -26.287 1.00 91.81 243 ARG A CA 1
ATOM 1882 C C . ARG A 1 243 ? 26.974 21.554 -25.599 1.00 91.81 243 ARG A C 1
ATOM 1884 O O . ARG A 1 243 ? 27.241 21.865 -24.448 1.00 91.81 243 ARG A O 1
ATOM 1891 N N . SER A 1 244 ? 25.982 22.136 -26.269 1.00 89.88 244 SER A N 1
ATOM 1892 C CA . SER A 1 244 ? 25.160 23.196 -25.671 1.00 89.88 244 SER A CA 1
ATOM 1893 C C . SER A 1 244 ? 24.396 22.700 -24.443 1.00 89.88 244 SER A C 1
ATOM 1895 O O . SER A 1 244 ? 24.349 23.412 -23.446 1.00 89.88 244 SER A O 1
ATOM 1897 N N . ILE A 1 245 ? 23.878 21.470 -24.491 1.00 90.50 245 ILE A N 1
ATOM 1898 C CA . ILE A 1 245 ? 23.169 20.833 -23.372 1.00 90.50 245 ILE A CA 1
ATOM 1899 C C . ILE A 1 245 ? 24.110 20.624 -22.178 1.00 90.50 245 ILE A C 1
ATOM 1901 O O . ILE A 1 245 ? 23.785 21.010 -21.056 1.00 90.50 245 ILE A O 1
ATOM 1905 N N . ALA A 1 246 ? 25.315 20.095 -22.418 1.00 93.31 246 ALA A N 1
ATOM 1906 C CA . ALA A 1 246 ? 26.315 19.875 -21.373 1.00 93.31 246 ALA A CA 1
ATOM 1907 C C . ALA A 1 246 ? 26.730 21.187 -20.679 1.00 93.31 246 ALA A C 1
ATOM 1909 O O . ALA A 1 246 ? 26.761 21.262 -19.451 1.00 93.31 246 ALA A O 1
ATOM 1910 N N . PHE A 1 247 ? 27.012 22.241 -21.453 1.00 92.38 247 PHE A N 1
ATOM 1911 C CA . PHE A 1 247 ? 27.380 23.548 -20.896 1.00 92.38 247 PHE A CA 1
ATOM 1912 C C . PHE A 1 247 ? 26.195 24.256 -20.224 1.00 92.38 247 PHE A C 1
ATOM 1914 O O . PHE A 1 247 ? 26.394 24.941 -19.224 1.00 92.38 247 PHE A O 1
ATOM 1921 N N . GLY A 1 248 ? 24.977 24.085 -20.743 1.00 91.00 248 GLY A N 1
ATOM 1922 C CA . GLY A 1 248 ? 23.757 24.615 -20.140 1.00 91.00 248 GLY A CA 1
ATOM 1923 C C . GLY A 1 248 ? 23.454 23.989 -18.778 1.00 91.00 248 GLY A C 1
ATOM 1924 O O . GLY A 1 248 ? 23.203 24.715 -17.823 1.00 91.00 248 GLY A O 1
ATOM 1925 N N . THR A 1 249 ? 23.607 22.668 -18.665 1.00 92.12 249 THR A N 1
ATOM 1926 C CA . THR A 1 249 ? 23.502 21.939 -17.387 1.00 92.12 249 THR A CA 1
ATOM 1927 C C . THR A 1 249 ? 24.565 22.421 -16.391 1.00 92.12 249 THR A C 1
ATOM 1929 O O . THR A 1 249 ? 24.263 22.726 -15.240 1.00 92.12 249 THR A O 1
ATOM 1932 N N . GLY A 1 250 ? 25.816 22.590 -16.840 1.00 92.75 250 GLY A N 1
ATOM 1933 C CA . GLY A 1 250 ? 26.892 23.130 -16.000 1.00 92.75 250 GLY A CA 1
ATOM 1934 C C . GLY A 1 250 ? 26.626 24.548 -15.476 1.00 92.75 250 GLY A C 1
ATOM 1935 O O . GLY A 1 250 ? 27.019 24.874 -14.356 1.00 92.75 250 GLY A O 1
ATOM 1936 N N . ALA A 1 251 ? 25.928 25.386 -16.249 1.00 90.31 251 ALA A N 1
ATOM 1937 C CA . ALA A 1 251 ? 25.568 26.742 -15.835 1.00 90.31 251 ALA A CA 1
ATOM 1938 C C . ALA A 1 251 ? 24.510 26.776 -14.714 1.00 90.31 251 ALA A C 1
ATOM 1940 O O . ALA A 1 251 ? 24.491 27.736 -13.941 1.00 90.31 251 ALA A O 1
ATOM 1941 N N . LEU A 1 252 ? 23.667 25.741 -14.597 1.00 91.62 252 LEU A N 1
ATOM 1942 C CA . LEU A 1 252 ? 22.719 25.595 -13.485 1.00 91.62 252 LEU A CA 1
ATOM 1943 C C . LEU A 1 252 ? 23.428 25.182 -12.190 1.00 91.62 252 LEU A C 1
ATOM 1945 O O . LEU A 1 252 ? 23.150 25.741 -11.133 1.00 91.62 252 LEU A O 1
ATOM 1949 N N . LEU A 1 253 ? 24.426 24.297 -12.287 1.00 91.94 253 LEU A N 1
ATOM 1950 C CA . LEU A 1 253 ? 25.248 23.877 -11.143 1.00 91.94 253 LEU A CA 1
ATOM 1951 C C . LEU A 1 253 ? 26.113 25.009 -10.578 1.00 91.94 253 LEU A C 1
ATOM 1953 O O . LEU A 1 253 ? 26.414 25.047 -9.386 1.00 91.94 253 LEU A O 1
ATOM 1957 N N . ASN A 1 254 ? 26.550 25.942 -11.426 1.00 88.00 254 ASN A N 1
ATOM 1958 C CA . ASN A 1 254 ? 27.327 27.090 -10.987 1.00 88.00 254 ASN A CA 1
ATOM 1959 C C . ASN A 1 254 ? 27.041 28.323 -11.852 1.00 88.00 254 ASN A C 1
ATOM 1961 O O . ASN A 1 254 ? 27.572 28.466 -12.947 1.00 88.00 254 ASN A O 1
ATOM 1965 N N . SER A 1 255 ? 26.302 29.287 -11.298 1.00 78.38 255 SER A N 1
ATOM 1966 C CA . SER A 1 255 ? 25.955 30.549 -11.978 1.00 78.38 255 SER A CA 1
ATOM 1967 C C . SER A 1 255 ? 27.149 31.437 -12.377 1.00 78.38 255 SER A C 1
ATOM 1969 O O . SER A 1 255 ? 26.984 32.364 -13.170 1.00 78.38 255 SER A O 1
ATOM 1971 N N . THR A 1 256 ? 28.352 31.181 -11.844 1.00 77.44 256 THR A N 1
ATOM 1972 C CA . THR A 1 256 ? 29.596 31.870 -12.247 1.00 77.44 256 THR A CA 1
ATOM 1973 C C . THR A 1 256 ? 30.340 31.157 -13.377 1.00 77.44 256 THR A C 1
ATOM 1975 O O . THR A 1 256 ? 31.313 31.697 -13.906 1.00 77.44 256 THR A O 1
ATOM 1978 N N . PHE A 1 257 ? 29.891 29.959 -13.759 1.00 80.56 257 PHE A N 1
ATOM 1979 C CA . PHE A 1 257 ? 30.403 29.227 -14.905 1.00 80.56 257 PHE A CA 1
ATOM 1980 C C . PHE A 1 257 ? 29.949 29.922 -16.194 1.00 80.56 257 PHE A C 1
ATOM 1982 O O . PHE A 1 257 ? 28.806 29.810 -16.635 1.00 80.56 257 PHE A O 1
ATOM 1989 N N . GLU A 1 258 ? 30.850 30.693 -16.801 1.00 64.50 258 GLU A N 1
ATOM 1990 C CA . GLU A 1 258 ? 30.582 31.324 -18.088 1.00 64.50 258 GLU A CA 1
ATOM 1991 C C . GLU A 1 258 ? 30.599 30.261 -19.202 1.00 64.50 258 GLU A C 1
ATOM 1993 O O . GLU A 1 258 ? 31.611 29.599 -19.425 1.00 64.50 258 GLU A O 1
ATOM 1998 N N . SER A 1 259 ? 29.490 30.134 -19.939 1.00 59.06 259 SER A N 1
ATOM 1999 C CA . SER A 1 259 ? 29.235 29.185 -21.050 1.00 59.06 259 SER A CA 1
ATOM 2000 C C . SER A 1 259 ? 30.233 29.206 -22.236 1.00 59.06 259 SER A C 1
ATOM 2002 O O . SER A 1 259 ? 30.014 28.578 -23.273 1.00 59.06 259 SER A O 1
ATOM 2004 N N . ASN A 1 260 ? 31.349 29.924 -22.119 1.00 59.31 260 ASN A N 1
ATOM 2005 C CA . ASN A 1 260 ? 32.319 30.212 -23.167 1.00 59.31 260 ASN A CA 1
ATOM 2006 C C . ASN A 1 260 ? 33.476 29.184 -23.154 1.00 59.31 260 ASN A C 1
ATOM 2008 O O . ASN A 1 260 ? 34.643 29.519 -22.972 1.00 59.31 260 ASN A O 1
ATOM 2012 N N . ASN A 1 261 ? 33.122 27.937 -23.484 1.00 59.88 261 ASN A N 1
ATOM 2013 C CA . ASN A 1 261 ? 33.917 26.944 -24.228 1.00 59.88 261 ASN A CA 1
ATOM 2014 C C . ASN A 1 261 ? 35.086 26.156 -23.599 1.00 59.88 261 ASN A C 1
ATOM 2016 O O . ASN A 1 261 ? 35.658 25.352 -24.339 1.00 59.88 261 ASN A O 1
ATOM 2020 N N . ASP A 1 262 ? 35.435 26.271 -22.315 1.00 86.06 262 ASP A N 1
ATOM 2021 C CA . ASP A 1 262 ? 36.455 25.363 -21.750 1.00 86.06 262 ASP A CA 1
ATOM 2022 C C . ASP A 1 262 ? 35.845 24.055 -21.211 1.00 86.06 262 ASP A C 1
ATOM 2024 O O . ASP A 1 262 ? 35.211 24.030 -20.156 1.00 86.06 262 ASP A O 1
ATOM 2028 N N . SER A 1 263 ? 36.038 22.960 -21.947 1.00 92.88 263 SER A N 1
ATOM 2029 C CA . SER A 1 263 ? 35.539 21.628 -21.581 1.00 92.88 263 SER A CA 1
ATOM 2030 C C . SER A 1 263 ? 36.267 21.031 -20.376 1.00 92.88 263 SER A C 1
ATOM 2032 O O . SER A 1 263 ? 35.671 20.245 -19.647 1.00 92.88 263 SER A O 1
ATOM 2034 N N . GLU A 1 264 ? 37.523 21.421 -20.125 1.00 93.38 264 GLU A N 1
ATOM 2035 C CA . GLU A 1 264 ? 38.268 20.976 -18.937 1.00 93.38 264 GLU A CA 1
ATOM 2036 C C . GLU A 1 264 ? 37.713 21.618 -17.666 1.00 93.38 264 GLU A C 1
ATOM 2038 O O . GLU A 1 264 ? 37.563 20.954 -16.641 1.00 93.38 264 GLU A O 1
ATOM 2043 N N . ALA A 1 265 ? 37.338 22.898 -17.736 1.00 91.44 265 ALA A N 1
ATOM 2044 C CA . ALA A 1 265 ? 36.656 23.570 -16.636 1.00 91.44 265 ALA A CA 1
ATOM 2045 C C . ALA A 1 265 ? 35.290 22.927 -16.340 1.00 91.44 265 ALA A C 1
ATOM 2047 O O . ALA A 1 265 ? 34.953 22.732 -15.172 1.00 91.44 265 ALA A O 1
ATOM 2048 N N . LEU A 1 266 ? 34.530 22.551 -17.380 1.00 93.25 266 LEU A N 1
ATOM 2049 C CA . LEU A 1 266 ? 33.271 21.823 -17.204 1.00 93.25 266 LEU A CA 1
ATOM 2050 C C . LEU A 1 266 ? 33.509 20.453 -16.560 1.00 93.25 266 LEU A C 1
ATOM 2052 O O . LEU A 1 266 ? 32.838 20.116 -15.592 1.00 93.25 266 LEU A O 1
ATOM 2056 N N . LEU A 1 267 ? 34.485 19.680 -17.044 1.00 95.06 267 LEU A N 1
ATOM 2057 C CA . LEU A 1 267 ? 34.820 18.378 -16.467 1.00 95.06 267 LEU A CA 1
ATOM 2058 C C . LEU A 1 267 ? 35.191 18.495 -14.982 1.00 95.06 267 LEU A C 1
ATOM 2060 O O . LEU A 1 267 ? 34.695 17.717 -14.171 1.00 95.06 267 LEU A O 1
ATOM 2064 N N . GLN A 1 268 ? 36.012 19.483 -14.618 1.00 93.00 268 GLN A N 1
ATOM 2065 C CA . GLN A 1 268 ? 36.389 19.734 -13.223 1.00 93.00 268 GLN A CA 1
ATOM 2066 C C . GLN A 1 268 ? 35.179 20.076 -12.349 1.00 93.00 268 GLN A C 1
ATOM 2068 O O . GLN A 1 268 ? 35.077 19.554 -11.241 1.00 93.00 268 GLN A O 1
ATOM 2073 N N . LEU A 1 269 ? 34.253 20.903 -12.848 1.00 93.25 269 LEU A N 1
ATOM 2074 C CA . LEU A 1 269 ? 33.002 21.209 -12.153 1.00 93.25 269 LEU A CA 1
ATOM 2075 C C . LEU A 1 269 ? 32.174 19.935 -11.944 1.00 93.25 269 LEU A C 1
ATOM 2077 O O . LEU A 1 269 ? 31.849 19.597 -10.808 1.00 93.25 269 LEU A O 1
ATOM 2081 N N . LEU A 1 270 ? 31.902 19.189 -13.016 1.00 94.88 270 LEU A N 1
ATOM 2082 C CA . LEU A 1 270 ? 31.060 17.990 -12.980 1.00 94.88 270 LEU A CA 1
ATOM 2083 C C . LEU A 1 270 ? 31.665 16.843 -12.149 1.00 94.88 270 LEU A C 1
ATOM 2085 O O . LEU A 1 270 ? 30.933 16.010 -11.622 1.00 94.88 270 LEU A O 1
ATOM 2089 N N . GLN A 1 271 ? 32.993 16.777 -12.017 1.00 95.44 271 GLN A N 1
ATOM 2090 C CA . GLN A 1 271 ? 33.681 15.830 -11.129 1.00 95.44 271 GLN A CA 1
ATOM 2091 C C . GLN A 1 271 ? 33.684 16.267 -9.659 1.00 95.44 271 GLN A C 1
ATOM 2093 O O . GLN A 1 271 ? 33.989 15.448 -8.796 1.00 95.44 271 GLN A O 1
ATOM 2098 N N . SER A 1 272 ? 33.390 17.540 -9.377 1.00 93.50 272 SER A N 1
ATOM 2099 C CA . SER A 1 272 ? 33.403 18.099 -8.019 1.00 93.50 272 SER A CA 1
ATOM 2100 C C . SER A 1 272 ? 32.039 18.128 -7.330 1.00 93.50 272 SER A C 1
ATOM 2102 O O . SER A 1 272 ? 32.008 18.222 -6.108 1.00 93.50 272 SER A O 1
ATOM 2104 N N . VAL A 1 273 ? 30.947 18.068 -8.097 1.00 94.69 273 VAL A N 1
ATOM 2105 C CA . VAL A 1 273 ? 29.568 18.064 -7.578 1.00 94.69 273 VAL A CA 1
ATOM 2106 C C . VAL A 1 273 ? 29.125 16.658 -7.184 1.00 94.69 273 VAL A C 1
ATOM 2108 O O . VAL A 1 273 ? 29.637 15.664 -7.713 1.00 94.69 273 VAL A O 1
ATOM 2111 N N . GLU A 1 274 ? 28.153 16.567 -6.284 1.00 94.69 274 GLU A N 1
ATOM 2112 C CA . GLU A 1 274 ? 27.538 15.288 -5.931 1.00 94.69 274 GLU A CA 1
ATOM 2113 C C . GLU A 1 274 ? 26.660 14.765 -7.079 1.00 94.69 274 GLU A C 1
ATOM 2115 O O . GLU A 1 274 ? 26.181 15.524 -7.926 1.00 94.69 274 GLU A O 1
ATOM 2120 N N . ALA A 1 275 ? 26.471 13.444 -7.142 1.00 93.81 275 ALA A N 1
ATOM 2121 C CA . ALA A 1 275 ? 25.756 12.825 -8.257 1.00 93.81 275 ALA A CA 1
ATOM 2122 C C . ALA A 1 275 ? 24.281 13.271 -8.334 1.00 93.81 275 ALA A C 1
ATOM 2124 O O . ALA A 1 275 ? 23.761 13.522 -9.423 1.00 93.81 275 ALA A O 1
ATOM 2125 N N . GLU A 1 276 ? 23.643 13.428 -7.173 1.00 93.06 276 GLU A N 1
ATOM 2126 C CA . GLU A 1 276 ? 22.259 13.890 -7.030 1.00 93.06 276 GLU A CA 1
ATOM 2127 C C . GLU A 1 276 ? 22.074 15.348 -7.490 1.00 93.06 276 GLU A C 1
ATOM 2129 O O . GLU A 1 276 ? 21.094 15.690 -8.153 1.00 93.06 276 GLU A O 1
ATOM 2134 N N . GLU A 1 277 ? 23.056 16.213 -7.223 1.00 93.94 277 GLU A N 1
ATOM 2135 C CA . GLU A 1 277 ? 23.031 17.601 -7.697 1.00 93.94 277 GLU A CA 1
ATOM 2136 C C . GLU A 1 277 ? 23.110 17.658 -9.229 1.00 93.94 277 GLU A C 1
ATOM 2138 O O . GLU A 1 277 ? 22.390 18.428 -9.865 1.00 93.94 277 GLU A O 1
ATOM 2143 N N . LEU A 1 278 ? 23.955 16.817 -9.840 1.00 95.12 278 LEU A N 1
ATOM 2144 C CA . LEU A 1 278 ? 24.081 16.755 -11.294 1.00 95.12 278 LEU A CA 1
ATOM 2145 C C . LEU A 1 278 ? 22.807 16.242 -11.973 1.00 95.12 278 LEU A C 1
ATOM 2147 O O . LEU A 1 278 ? 22.418 16.804 -12.997 1.00 95.12 278 LEU A O 1
ATOM 2151 N N . ILE A 1 279 ? 22.179 15.184 -11.450 1.00 93.19 279 ILE A N 1
ATOM 2152 C CA . ILE A 1 279 ? 20.949 14.664 -12.063 1.00 93.19 279 ILE A CA 1
ATOM 2153 C C . ILE A 1 279 ? 19.812 15.688 -11.946 1.00 93.19 279 ILE A C 1
ATOM 2155 O O . ILE A 1 279 ? 19.157 15.972 -12.943 1.00 93.19 279 ILE A O 1
ATOM 2159 N N . THR A 1 280 ? 19.696 16.360 -10.796 1.00 92.06 280 THR A N 1
ATOM 2160 C CA . THR A 1 280 ? 18.715 17.435 -10.581 1.00 92.06 280 THR A CA 1
ATOM 2161 C C . THR A 1 280 ? 18.927 18.591 -11.561 1.00 92.06 280 THR A C 1
ATOM 2163 O O . THR A 1 280 ? 17.990 19.033 -12.217 1.00 92.06 280 THR A O 1
ATOM 2166 N N . ALA A 1 281 ? 20.170 19.053 -11.740 1.00 93.12 281 ALA A N 1
ATOM 2167 C CA . ALA A 1 281 ? 20.470 20.118 -12.698 1.00 93.12 281 ALA A CA 1
ATOM 2168 C C . ALA A 1 281 ? 20.208 19.702 -14.156 1.00 93.12 281 ALA A C 1
ATOM 2170 O O . ALA A 1 281 ? 19.865 20.539 -14.991 1.00 93.12 281 ALA A O 1
ATOM 2171 N N . ALA A 1 282 ? 20.393 18.423 -14.490 1.00 91.56 282 ALA A N 1
ATOM 2172 C CA . ALA A 1 282 ? 20.080 17.899 -15.814 1.00 91.56 282 ALA A CA 1
ATOM 2173 C C . ALA A 1 282 ? 18.566 17.905 -16.090 1.00 91.56 282 ALA A C 1
ATOM 2175 O O . ALA A 1 282 ? 18.166 18.235 -17.209 1.00 91.56 282 ALA A O 1
ATOM 2176 N N . ASP A 1 283 ? 17.747 17.600 -15.081 1.00 88.56 283 ASP A N 1
ATOM 2177 C CA . ASP A 1 283 ? 16.284 17.660 -15.166 1.00 88.56 283 ASP A CA 1
ATOM 2178 C C . ASP A 1 283 ? 15.783 19.106 -15.242 1.00 88.56 283 ASP A C 1
ATOM 2180 O O . ASP A 1 283 ? 15.016 19.444 -16.141 1.00 88.56 283 ASP A O 1
ATOM 2184 N N . GLU A 1 284 ? 16.306 19.999 -14.396 1.00 89.81 284 GLU A N 1
ATOM 2185 C CA . GLU A 1 284 ? 15.993 21.432 -14.470 1.00 89.81 284 GLU A CA 1
ATOM 2186 C C . GLU A 1 284 ? 16.337 22.013 -15.847 1.00 89.81 284 GLU A C 1
ATOM 2188 O O . GLU A 1 284 ? 15.594 22.827 -16.400 1.00 89.81 284 GLU A O 1
ATOM 2193 N N . TYR A 1 285 ? 17.465 21.599 -16.436 1.00 87.69 285 TYR A N 1
ATOM 2194 C CA . TYR A 1 285 ? 17.818 22.031 -17.783 1.00 87.69 285 TYR A CA 1
ATOM 2195 C C . TYR A 1 285 ? 16.816 21.520 -18.817 1.00 87.69 285 TYR A C 1
ATOM 2197 O O . TYR A 1 285 ? 16.422 22.295 -19.688 1.00 87.69 285 TYR A O 1
ATOM 2205 N N . ASN A 1 286 ? 16.401 20.253 -18.721 1.00 83.31 286 ASN A N 1
ATOM 2206 C CA . ASN A 1 286 ? 15.388 19.670 -19.599 1.00 83.31 286 ASN A CA 1
ATOM 2207 C C . ASN A 1 286 ? 14.086 20.485 -19.565 1.00 83.31 286 ASN A C 1
ATOM 2209 O O . ASN A 1 286 ? 13.594 20.888 -20.619 1.00 83.31 286 ASN A O 1
ATOM 2213 N N . ASP A 1 287 ? 13.596 20.829 -18.375 1.00 81.19 287 ASP A N 1
ATOM 2214 C CA . ASP A 1 287 ? 12.377 21.630 -18.207 1.00 81.19 287 ASP A CA 1
ATOM 2215 C C . ASP A 1 287 ? 12.505 23.039 -18.809 1.00 81.19 287 ASP A C 1
ATOM 2217 O O . ASP A 1 287 ? 11.539 23.608 -19.321 1.00 81.19 287 ASP A O 1
ATOM 2221 N N . LEU A 1 288 ? 13.710 23.618 -18.782 1.00 80.94 288 LEU A N 1
ATOM 2222 C CA . LEU A 1 288 ? 13.974 24.944 -19.344 1.00 80.94 288 LEU A CA 1
ATOM 2223 C C . LEU A 1 288 ? 14.035 24.960 -20.874 1.00 80.94 288 LEU A C 1
ATOM 2225 O O . LEU A 1 288 ? 13.709 25.989 -21.475 1.00 80.94 288 LEU A O 1
ATOM 2229 N N . VAL A 1 289 ? 14.508 23.883 -21.509 1.00 73.56 289 VAL A N 1
ATOM 2230 C CA . VAL A 1 289 ? 14.737 23.856 -22.966 1.00 73.56 289 VAL A CA 1
ATOM 2231 C C . VAL A 1 289 ? 13.660 23.131 -23.765 1.00 73.56 289 VAL A C 1
ATOM 2233 O O . VAL A 1 289 ? 13.673 23.242 -24.994 1.00 73.56 289 VAL A O 1
ATOM 2236 N N . THR A 1 290 ? 12.722 22.450 -23.106 1.00 60.56 290 THR A N 1
ATOM 2237 C CA . THR A 1 290 ? 11.751 21.580 -23.778 1.00 60.56 290 THR A CA 1
ATOM 2238 C C . THR A 1 290 ? 10.313 22.099 -23.653 1.00 60.56 290 THR A C 1
ATOM 2240 O O . THR A 1 290 ? 9.693 22.004 -22.598 1.00 60.56 290 THR A O 1
ATOM 2243 N N . PRO A 1 291 ? 9.738 22.612 -24.755 1.00 54.03 291 PRO A N 1
ATOM 2244 C CA . PRO A 1 291 ? 8.318 22.370 -25.042 1.00 54.03 291 PRO A CA 1
ATOM 2245 C C . PRO A 1 291 ? 8.086 22.012 -26.528 1.00 54.03 291 PRO A C 1
ATOM 2247 O O . PRO A 1 291 ? 8.799 22.550 -27.379 1.00 54.03 291 PRO A O 1
ATOM 2250 N N . PRO A 1 292 ? 6.987 21.332 -26.918 1.00 59.12 292 PRO A N 1
ATOM 2251 C CA . PRO A 1 292 ? 6.418 20.019 -26.527 1.00 59.12 292 PRO A CA 1
ATOM 2252 C C . PRO A 1 292 ? 7.283 18.788 -26.931 1.00 59.12 292 PRO A C 1
ATOM 2254 O O . PRO A 1 292 ? 8.341 18.944 -27.537 1.00 59.12 292 PRO A O 1
ATOM 2257 N N . TRP A 1 293 ? 6.841 17.558 -26.599 1.00 58.88 293 TRP A N 1
ATOM 2258 C CA . TRP A 1 293 ? 7.519 16.259 -26.851 1.00 58.88 293 TRP A CA 1
ATOM 2259 C C . TRP A 1 293 ? 8.108 16.097 -28.264 1.00 58.88 293 TRP A C 1
ATOM 2261 O O . TRP A 1 293 ? 9.171 15.493 -28.423 1.00 58.88 293 TRP A O 1
ATOM 2271 N N . GLU A 1 294 ? 7.486 16.674 -29.298 1.00 57.41 294 GLU A N 1
ATOM 2272 C CA . GLU A 1 294 ? 8.031 16.603 -30.659 1.00 57.41 294 GLU A CA 1
ATOM 2273 C C . GLU A 1 294 ? 9.408 17.253 -30.778 1.00 57.41 294 GLU A C 1
ATOM 2275 O O . GLU A 1 294 ? 10.244 16.746 -31.524 1.00 57.41 294 GLU A O 1
ATOM 2280 N N . TYR A 1 295 ? 9.678 18.332 -30.034 1.00 59.25 295 TYR A N 1
ATOM 2281 C CA . TYR A 1 295 ? 10.966 19.021 -30.079 1.00 59.25 295 TYR A CA 1
ATOM 2282 C C . TYR A 1 295 ? 12.088 18.149 -29.496 1.00 59.25 295 TYR A C 1
ATOM 2284 O O . TYR A 1 295 ? 13.192 18.124 -30.048 1.00 59.25 295 TYR A O 1
ATOM 2292 N N . ASP A 1 296 ? 11.788 17.359 -28.459 1.00 65.31 296 ASP A N 1
ATOM 2293 C CA . ASP A 1 296 ? 12.712 16.372 -27.882 1.00 65.31 296 ASP A CA 1
ATOM 2294 C C . ASP A 1 296 ? 13.017 15.248 -28.887 1.00 65.31 296 ASP A C 1
ATOM 2296 O O . ASP A 1 296 ? 14.176 14.912 -29.133 1.00 65.31 296 ASP A O 1
ATOM 2300 N N . ILE A 1 297 ? 12.006 14.743 -29.601 1.00 71.31 297 ILE A N 1
ATOM 2301 C CA . ILE A 1 297 ? 12.205 13.763 -30.682 1.00 71.31 297 ILE A CA 1
ATOM 2302 C C . ILE A 1 297 ? 13.004 14.358 -31.856 1.00 71.31 297 ILE A C 1
ATOM 2304 O O . ILE A 1 297 ? 13.873 13.690 -32.428 1.00 71.31 297 ILE A O 1
ATOM 2308 N N . ALA A 1 298 ? 12.754 15.621 -32.208 1.00 67.12 298 ALA A N 1
ATOM 2309 C CA . ALA A 1 298 ? 13.420 16.319 -33.306 1.00 67.12 298 ALA A CA 1
ATOM 2310 C C . ALA A 1 298 ? 14.908 16.574 -33.029 1.00 67.12 298 ALA A C 1
ATOM 2312 O O . ALA A 1 298 ? 15.750 16.431 -33.925 1.00 67.12 298 ALA A O 1
ATOM 2313 N N . GLN A 1 299 ? 15.236 16.967 -31.798 1.00 74.12 299 GLN A N 1
ATOM 2314 C CA . GLN A 1 299 ? 16.609 17.158 -31.343 1.00 74.12 299 GLN A CA 1
ATOM 2315 C C . GLN A 1 299 ? 17.272 15.801 -31.021 1.00 74.12 299 GLN A C 1
ATOM 2317 O O . GLN A 1 299 ? 18.483 15.647 -31.186 1.00 74.12 299 GLN A O 1
ATOM 2322 N N . GLY A 1 300 ? 16.475 14.773 -30.744 1.00 80.00 300 GLY A N 1
ATOM 2323 C CA . GLY A 1 300 ? 16.905 13.502 -30.183 1.00 80.00 300 GLY A CA 1
ATOM 2324 C C . GLY A 1 300 ? 16.871 13.594 -28.666 1.00 80.00 300 GLY A C 1
ATOM 2325 O O . GLY A 1 300 ? 17.321 14.600 -28.117 1.00 80.00 300 GLY A O 1
ATOM 2326 N N . LYS A 1 301 ? 16.361 12.550 -28.009 1.00 85.69 301 LYS A N 1
ATOM 2327 C CA . LYS A 1 301 ? 16.085 12.572 -26.575 1.00 85.69 301 LYS A CA 1
ATOM 2328 C C . LYS A 1 301 ? 17.302 13.074 -25.798 1.00 85.69 301 LYS A C 1
ATOM 2330 O O . LYS A 1 301 ? 18.431 12.658 -26.094 1.00 85.69 301 LYS A O 1
ATOM 2335 N N . LEU A 1 302 ? 17.095 13.977 -24.839 1.00 87.62 302 LEU A N 1
ATOM 2336 C CA . LEU A 1 302 ? 18.197 14.420 -23.985 1.00 87.62 302 LEU A CA 1
ATOM 2337 C C . LEU A 1 302 ? 18.877 13.214 -23.330 1.00 87.62 302 LEU A C 1
ATOM 2339 O O . LEU A 1 302 ? 18.236 12.258 -22.899 1.00 87.62 302 LEU A O 1
ATOM 2343 N N . TRP A 1 303 ? 20.204 13.263 -23.305 1.00 91.88 303 TRP A N 1
ATOM 2344 C CA . TRP A 1 303 ? 21.079 12.193 -22.844 1.00 91.88 303 TRP A CA 1
ATOM 2345 C C . TRP A 1 303 ? 20.984 10.893 -23.664 1.00 91.88 303 TRP A C 1
ATOM 2347 O O . TRP A 1 303 ? 21.270 9.817 -23.154 1.00 91.88 303 TRP A O 1
ATOM 2357 N N . ALA A 1 304 ? 20.643 10.975 -24.952 1.00 93.00 304 ALA A N 1
ATOM 2358 C CA . ALA A 1 304 ? 20.819 9.879 -25.908 1.00 93.00 304 ALA A CA 1
ATOM 2359 C C . ALA A 1 304 ? 22.260 9.824 -26.477 1.00 93.00 304 ALA A C 1
ATOM 2361 O O . ALA A 1 304 ? 23.035 10.777 -26.331 1.00 93.00 304 ALA A O 1
ATOM 2362 N N . PRO A 1 305 ? 22.642 8.733 -27.174 1.00 95.56 305 PRO A N 1
ATOM 2363 C CA . PRO A 1 305 ? 23.928 8.629 -27.862 1.00 95.56 305 PRO A CA 1
ATOM 2364 C C . PRO A 1 305 ? 24.264 9.812 -28.780 1.00 95.56 305 PRO A C 1
ATOM 2366 O O . PRO A 1 305 ? 23.389 10.406 -29.407 1.00 95.56 305 PRO A O 1
ATOM 2369 N N . VAL A 1 306 ? 25.556 10.114 -28.918 1.00 95.00 306 VAL A N 1
ATOM 2370 C CA . VAL A 1 306 ? 26.097 11.223 -29.725 1.00 95.00 306 VAL A CA 1
ATOM 2371 C C . VAL A 1 306 ? 27.106 10.735 -30.769 1.00 95.00 306 VAL A C 1
ATOM 2373 O O . VAL A 1 306 ? 27.655 9.639 -30.666 1.00 95.00 306 VAL A O 1
ATOM 2376 N N . ILE A 1 307 ? 27.415 11.562 -31.773 1.00 93.25 307 ILE A N 1
ATOM 2377 C CA . ILE A 1 307 ? 28.586 11.331 -32.636 1.00 93.25 307 ILE A CA 1
ATOM 2378 C C . ILE A 1 307 ? 29.827 11.880 -31.926 1.00 93.25 307 ILE A C 1
ATOM 2380 O O . ILE A 1 307 ? 29.961 13.088 -31.742 1.00 93.25 307 ILE A O 1
ATOM 2384 N N . GLU A 1 308 ? 30.747 10.992 -31.568 1.00 93.06 308 GLU A N 1
ATOM 2385 C CA . GLU A 1 308 ? 32.000 11.321 -30.894 1.00 93.06 308 GLU A CA 1
ATOM 2386 C C . GLU A 1 308 ? 33.065 11.814 -31.876 1.00 93.06 308 GLU A C 1
ATOM 2388 O O . GLU A 1 308 ? 33.162 11.375 -33.032 1.00 93.06 308 GLU A O 1
ATOM 2393 N N . MET A 1 309 ? 33.960 12.665 -31.373 1.00 89.81 309 MET A N 1
ATOM 2394 C CA . MET A 1 309 ? 35.234 12.900 -32.036 1.00 89.81 309 MET A CA 1
ATOM 2395 C C . MET A 1 309 ? 36.049 11.604 -32.031 1.00 89.81 309 MET A C 1
ATOM 2397 O O . MET A 1 309 ? 36.116 10.886 -31.033 1.00 89.81 309 MET A O 1
ATOM 2401 N N . LYS A 1 310 ? 36.693 11.293 -33.158 1.00 87.50 310 LYS A N 1
ATOM 2402 C CA . LYS A 1 310 ? 37.472 10.062 -33.292 1.00 87.50 310 LYS A CA 1
ATOM 2403 C C . LYS A 1 310 ? 38.612 10.013 -32.266 1.00 87.50 310 LYS A C 1
ATOM 2405 O O . LYS A 1 310 ? 39.589 10.743 -32.397 1.00 87.50 310 LYS A O 1
ATOM 2410 N N . ASN A 1 311 ? 38.522 9.066 -31.339 1.00 87.50 311 ASN A N 1
ATOM 2411 C CA . ASN A 1 311 ? 39.551 8.697 -30.370 1.00 87.50 311 ASN A CA 1
ATOM 2412 C C . ASN A 1 311 ? 39.600 7.150 -30.237 1.00 87.50 311 ASN A C 1
ATOM 2414 O O . ASN A 1 311 ? 38.768 6.482 -30.859 1.00 87.50 311 ASN A O 1
ATOM 2418 N N . PRO A 1 312 ? 40.584 6.557 -29.529 1.00 86.06 312 PRO A N 1
ATOM 2419 C CA . PRO A 1 312 ? 40.713 5.098 -29.411 1.00 86.06 312 PRO A CA 1
ATOM 2420 C C . PRO A 1 312 ? 39.489 4.392 -28.813 1.00 86.06 312 PRO A C 1
ATOM 2422 O O . PRO A 1 312 ? 39.189 3.274 -29.222 1.00 86.06 312 PRO A O 1
ATOM 2425 N N . ASP A 1 313 ? 38.776 5.071 -27.916 1.00 86.81 313 ASP A N 1
ATOM 2426 C CA . ASP A 1 313 ? 37.635 4.536 -27.171 1.00 86.81 313 ASP A CA 1
ATOM 2427 C C . ASP A 1 313 ? 36.290 4.987 -27.761 1.00 86.81 313 ASP A C 1
ATOM 2429 O O . ASP A 1 313 ? 35.234 4.670 -27.215 1.00 86.81 313 ASP A O 1
ATOM 2433 N N . ALA A 1 314 ? 36.307 5.745 -28.865 1.00 91.94 314 ALA A N 1
ATOM 2434 C CA . ALA A 1 314 ? 35.100 6.266 -29.493 1.00 91.94 314 ALA A CA 1
ATOM 2435 C C . ALA A 1 314 ? 34.229 5.118 -30.012 1.00 91.94 314 ALA A C 1
ATOM 2437 O O . ALA A 1 314 ? 34.674 4.287 -30.808 1.00 91.94 314 ALA A O 1
ATOM 2438 N N . PHE A 1 315 ? 32.966 5.120 -29.606 1.00 93.81 315 PHE A N 1
ATOM 2439 C CA . PHE A 1 315 ? 31.983 4.114 -29.972 1.00 93.81 315 PHE A CA 1
ATOM 2440 C C . PHE A 1 315 ? 31.347 4.429 -31.331 1.00 93.81 315 PHE A C 1
ATOM 2442 O O . PHE A 1 315 ? 31.281 3.569 -32.212 1.00 93.81 315 PHE A O 1
ATOM 2449 N N . ILE A 1 316 ? 30.925 5.682 -31.541 1.00 91.88 316 ILE A N 1
ATOM 2450 C CA . ILE A 1 316 ? 30.257 6.130 -32.774 1.00 91.88 316 ILE A CA 1
ATOM 2451 C C . ILE A 1 316 ? 30.942 7.389 -33.290 1.00 91.88 316 ILE A C 1
ATOM 2453 O O . ILE A 1 316 ? 30.933 8.419 -32.637 1.00 91.88 316 ILE A O 1
ATOM 2457 N N . THR A 1 317 ? 31.503 7.339 -34.500 1.00 91.19 317 THR A N 1
ATOM 2458 C CA . THR A 1 317 ? 32.264 8.472 -35.081 1.00 91.19 317 THR A CA 1
ATOM 2459 C C . THR A 1 317 ? 31.692 8.991 -36.399 1.00 91.19 317 THR A C 1
ATOM 2461 O O . THR A 1 317 ? 32.264 9.877 -37.035 1.00 91.19 317 THR A O 1
ATOM 2464 N N . LYS A 1 318 ? 30.590 8.401 -36.873 1.00 89.88 318 LYS A N 1
ATOM 2465 C CA . LYS A 1 318 ? 29.975 8.703 -38.170 1.00 89.88 318 LYS A CA 1
ATOM 2466 C C . LYS A 1 318 ? 28.461 8.568 -38.090 1.00 89.88 318 LYS A C 1
ATOM 2468 O O . LYS A 1 318 ? 27.937 7.873 -37.229 1.00 89.88 318 LYS A O 1
ATOM 2473 N N . ASN A 1 319 ? 27.775 9.179 -39.052 1.00 87.75 319 ASN A N 1
ATOM 2474 C CA . ASN A 1 319 ? 26.335 9.026 -39.212 1.00 87.75 319 ASN A CA 1
ATOM 2475 C C . ASN A 1 319 ? 25.958 7.554 -39.500 1.00 87.75 319 ASN A C 1
ATOM 2477 O O . ASN A 1 319 ? 26.490 6.937 -40.429 1.00 87.75 319 ASN A O 1
ATOM 2481 N N . MET A 1 320 ? 25.036 7.011 -38.701 1.00 91.69 320 MET A N 1
ATOM 2482 C CA . MET A 1 320 ? 24.676 5.593 -38.676 1.00 91.69 320 MET A CA 1
ATOM 2483 C C . MET A 1 320 ? 23.954 5.131 -39.945 1.00 91.69 320 MET A C 1
ATOM 2485 O O . MET A 1 320 ? 24.212 4.029 -40.428 1.00 91.69 320 MET A O 1
ATOM 2489 N N . PHE A 1 321 ? 23.114 5.979 -40.546 1.00 90.12 321 PHE A N 1
ATOM 2490 C CA . PHE A 1 321 ? 22.382 5.628 -41.765 1.00 90.12 321 PHE A CA 1
ATOM 2491 C C . PHE A 1 321 ? 23.335 5.339 -42.933 1.00 90.12 321 PHE A C 1
ATOM 2493 O O . PHE A 1 321 ? 23.194 4.332 -43.625 1.00 90.12 321 PHE A O 1
ATOM 2500 N N . GLY A 1 322 ? 24.369 6.170 -43.105 1.00 90.44 322 GLY A N 1
ATOM 2501 C CA . GLY A 1 322 ? 25.401 5.952 -44.123 1.00 90.44 322 GLY A CA 1
ATOM 2502 C C . GLY A 1 322 ? 26.256 4.704 -43.866 1.00 90.44 322 GLY A C 1
ATOM 2503 O O . GLY A 1 322 ? 26.640 4.017 -44.815 1.00 90.44 322 GLY A O 1
ATOM 2504 N N . LEU A 1 323 ? 26.534 4.376 -42.597 1.00 91.81 323 LEU A N 1
ATOM 2505 C CA . LEU A 1 323 ? 27.234 3.140 -42.225 1.00 91.81 323 LEU A CA 1
ATOM 2506 C C . LEU A 1 323 ? 26.414 1.902 -42.592 1.00 91.81 323 LEU A C 1
ATOM 2508 O O . LEU A 1 323 ? 26.937 0.995 -43.244 1.00 91.81 323 LEU A O 1
ATOM 2512 N N . LEU A 1 324 ? 25.128 1.909 -42.241 1.00 93.62 324 LEU A N 1
ATOM 2513 C CA . LEU A 1 324 ? 24.191 0.843 -42.561 1.00 93.62 324 LEU A CA 1
ATOM 2514 C C . LEU A 1 324 ? 24.030 0.671 -44.079 1.00 93.62 324 LEU A C 1
ATOM 2516 O O . LEU A 1 324 ? 24.147 -0.440 -44.591 1.00 93.62 324 LEU A O 1
ATOM 2520 N N . GLN A 1 325 ? 23.840 1.764 -44.827 1.00 93.00 325 GLN A N 1
ATOM 2521 C CA . GLN A 1 325 ? 23.734 1.717 -46.289 1.00 93.00 325 GLN A CA 1
ATOM 2522 C C . GLN A 1 325 ? 24.977 1.138 -46.962 1.00 93.00 325 GLN A C 1
ATOM 2524 O O . GLN A 1 325 ? 24.841 0.419 -47.950 1.00 93.00 325 GLN A O 1
ATOM 2529 N N . ALA A 1 326 ? 26.166 1.432 -46.438 1.00 93.50 326 ALA A N 1
ATOM 2530 C CA . ALA A 1 326 ? 27.428 0.924 -46.963 1.00 93.50 326 ALA A CA 1
ATOM 2531 C C . ALA A 1 326 ? 27.734 -0.529 -46.548 1.00 93.50 326 ALA A C 1
ATOM 2533 O O . ALA A 1 326 ? 28.734 -1.078 -47.007 1.00 93.50 326 ALA A O 1
ATOM 2534 N N . GLY A 1 327 ? 26.923 -1.138 -45.674 1.00 91.38 327 GLY A N 1
ATOM 2535 C CA . GLY A 1 327 ? 27.201 -2.460 -45.110 1.00 91.38 327 GLY A CA 1
ATOM 2536 C C . GLY A 1 327 ? 28.365 -2.466 -44.114 1.00 91.38 327 GLY A C 1
ATOM 2537 O O . GLY A 1 327 ? 28.933 -3.520 -43.842 1.00 91.38 327 GLY A O 1
ATOM 2538 N N . ASN A 1 328 ? 28.739 -1.304 -43.566 1.00 92.75 328 ASN A N 1
ATOM 2539 C CA . ASN A 1 328 ? 29.790 -1.172 -42.551 1.00 92.75 328 ASN A CA 1
ATOM 2540 C C . ASN A 1 328 ? 29.228 -1.490 -41.160 1.00 92.75 328 ASN A C 1
ATOM 2542 O O . ASN A 1 328 ? 29.180 -0.630 -40.283 1.00 92.75 328 ASN A O 1
ATOM 2546 N N . ILE A 1 329 ? 28.772 -2.727 -41.003 1.00 93.44 329 ILE A N 1
ATOM 2547 C CA . ILE A 1 329 ? 28.041 -3.241 -39.846 1.00 93.44 329 ILE A CA 1
ATOM 2548 C C . ILE A 1 329 ? 28.511 -4.661 -39.522 1.00 93.44 329 ILE A C 1
ATOM 2550 O O . ILE A 1 329 ? 29.110 -5.343 -40.358 1.00 93.44 329 ILE A O 1
ATOM 2554 N N . LEU A 1 330 ? 28.225 -5.128 -38.314 1.00 95.81 330 LEU A N 1
ATOM 2555 C CA . LEU A 1 330 ? 28.343 -6.530 -37.948 1.00 95.81 330 LEU A CA 1
ATOM 2556 C C . LEU A 1 330 ? 27.123 -7.283 -38.483 1.00 95.81 330 LEU A C 1
ATOM 2558 O O . LEU A 1 330 ? 26.004 -7.102 -38.020 1.00 95.81 330 LEU A O 1
ATOM 2562 N N . ALA A 1 331 ? 27.340 -8.119 -39.494 1.00 94.06 331 ALA A N 1
ATOM 2563 C CA . ALA A 1 331 ? 26.283 -8.906 -40.116 1.00 94.06 331 ALA A CA 1
ATOM 2564 C C . ALA A 1 331 ? 26.052 -10.218 -39.346 1.00 94.06 331 ALA A C 1
ATOM 2566 O O . ALA A 1 331 ? 26.669 -11.239 -39.651 1.00 94.06 331 ALA A O 1
ATOM 2567 N N . VAL A 1 332 ? 25.164 -10.185 -38.352 1.00 97.12 332 VAL A N 1
ATOM 2568 C CA . VAL A 1 332 ? 24.689 -11.368 -37.611 1.00 97.12 332 VAL A CA 1
ATOM 2569 C C . VAL A 1 332 ? 23.179 -11.545 -37.807 1.00 97.12 332 VAL A C 1
ATOM 2571 O O . VAL A 1 332 ? 22.504 -10.565 -38.122 1.00 97.12 332 VAL A O 1
ATOM 2574 N N . PRO A 1 333 ? 22.616 -12.760 -37.653 1.00 98.19 333 PRO A N 1
ATOM 2575 C CA . PRO A 1 333 ? 21.170 -12.948 -37.610 1.00 98.19 333 PRO A CA 1
ATOM 2576 C C . PRO A 1 333 ? 20.493 -11.963 -36.651 1.00 98.19 333 PRO A C 1
ATOM 2578 O O . PRO A 1 333 ? 20.922 -11.805 -35.507 1.00 98.19 333 PRO A O 1
ATOM 2581 N N . THR A 1 334 ? 19.454 -11.277 -37.120 1.00 98.12 334 THR A N 1
ATOM 2582 C CA . THR A 1 334 ? 18.745 -10.265 -36.328 1.00 98.12 334 THR A CA 1
ATOM 2583 C C . THR A 1 334 ? 17.236 -10.426 -36.449 1.00 98.12 334 THR A C 1
ATOM 2585 O O . THR A 1 334 ? 16.711 -10.514 -37.559 1.00 98.12 334 THR A O 1
ATOM 2588 N N . LEU A 1 335 ? 16.544 -10.458 -35.311 1.00 98.25 335 LEU A N 1
ATOM 2589 C CA . LEU A 1 335 ? 15.088 -10.360 -35.218 1.00 98.25 335 LEU A CA 1
ATOM 2590 C C . LEU A 1 335 ? 14.729 -8.924 -34.837 1.00 98.25 335 LEU A C 1
ATOM 2592 O O . LEU A 1 335 ? 15.210 -8.433 -33.825 1.00 98.25 335 LEU A O 1
ATOM 2596 N N . MET A 1 336 ? 13.915 -8.251 -35.641 1.00 97.44 336 MET A N 1
ATOM 2597 C CA . MET A 1 336 ? 13.431 -6.897 -35.369 1.00 97.44 336 MET A CA 1
ATOM 2598 C C . MET A 1 336 ? 11.917 -6.925 -35.179 1.00 97.44 336 MET A C 1
ATOM 2600 O O . MET A 1 336 ? 11.219 -7.635 -35.903 1.00 97.44 336 MET A O 1
ATOM 2604 N N . GLY A 1 337 ? 11.429 -6.178 -34.200 1.00 93.19 337 GLY A N 1
ATOM 2605 C CA . GLY A 1 337 ? 10.029 -6.131 -33.818 1.00 93.19 337 GLY A CA 1
ATOM 2606 C C . GLY A 1 337 ? 9.522 -4.714 -33.674 1.00 93.19 337 GLY A C 1
ATOM 2607 O O . GLY A 1 337 ? 10.267 -3.845 -33.216 1.00 93.19 337 GLY A O 1
ATOM 2608 N N . ILE A 1 338 ? 8.260 -4.526 -34.034 1.00 92.06 338 ILE A N 1
ATOM 2609 C CA . ILE A 1 338 ? 7.463 -3.356 -33.672 1.00 92.06 338 ILE A CA 1
ATOM 2610 C C . ILE A 1 338 ? 6.137 -3.808 -33.062 1.00 92.06 338 ILE A C 1
ATOM 2612 O O . ILE A 1 338 ? 5.658 -4.902 -33.377 1.00 92.06 338 ILE A O 1
ATOM 2616 N N . ASN A 1 339 ? 5.524 -2.959 -32.250 1.00 88.94 339 ASN A N 1
ATOM 2617 C CA . ASN A 1 339 ? 4.103 -3.071 -31.937 1.00 88.94 339 ASN A CA 1
ATOM 2618 C C . ASN A 1 339 ? 3.265 -2.424 -33.041 1.00 88.94 339 ASN A C 1
ATOM 2620 O O . ASN A 1 339 ? 3.773 -1.637 -33.842 1.00 88.94 339 ASN A O 1
ATOM 2624 N N . SER A 1 340 ? 1.979 -2.762 -33.089 1.00 82.44 340 SER A N 1
ATOM 2625 C CA . SER A 1 340 ? 1.049 -2.162 -34.043 1.00 82.44 340 SER A CA 1
ATOM 2626 C C . SER A 1 340 ? 0.933 -0.646 -33.904 1.00 82.44 340 SER A C 1
ATOM 2628 O O . SER A 1 340 ? 0.828 0.041 -34.914 1.00 82.44 340 SER A O 1
ATOM 2630 N N . GLU A 1 341 ? 0.963 -0.130 -32.668 1.00 87.56 341 GLU A N 1
ATOM 2631 C CA . GLU A 1 341 ? 0.932 1.306 -32.380 1.00 87.56 341 GLU A CA 1
ATOM 2632 C C . GLU A 1 341 ? 1.833 1.635 -31.180 1.00 87.56 341 GLU A C 1
ATOM 2634 O O . GLU A 1 341 ? 1.411 1.707 -30.026 1.00 87.56 341 GLU A O 1
ATOM 2639 N N . GLU A 1 342 ? 3.117 1.838 -31.467 1.00 86.56 342 GLU A N 1
ATOM 2640 C CA . GLU A 1 342 ? 4.187 1.984 -30.471 1.00 86.56 342 GLU A CA 1
ATOM 2641 C C . GLU A 1 342 ? 3.967 3.111 -29.456 1.00 86.56 342 GLU A C 1
ATOM 2643 O O . GLU A 1 342 ? 4.416 3.003 -28.316 1.00 86.56 342 GLU A O 1
ATOM 2648 N N . VAL A 1 343 ? 3.291 4.198 -29.844 1.00 86.19 343 VAL A N 1
ATOM 2649 C CA . VAL A 1 343 ? 3.109 5.356 -28.955 1.00 86.19 343 VAL A CA 1
ATOM 2650 C C . VAL A 1 343 ? 1.864 5.281 -28.077 1.00 86.19 343 VAL A C 1
ATOM 2652 O O . VAL A 1 343 ? 1.683 6.184 -27.260 1.00 86.19 343 VAL A O 1
ATOM 2655 N N . LEU A 1 344 ? 1.029 4.239 -28.199 1.00 79.12 344 LEU A N 1
ATOM 2656 C CA . LEU A 1 344 ? -0.161 4.099 -27.349 1.00 79.12 344 LEU A CA 1
ATOM 2657 C C . LEU A 1 344 ? 0.197 4.086 -25.861 1.00 79.12 344 LEU A C 1
ATOM 2659 O O . LEU A 1 344 ? -0.508 4.695 -25.069 1.00 79.12 344 LEU A O 1
ATOM 2663 N N . THR A 1 345 ? 1.335 3.491 -25.492 1.00 73.62 345 THR A N 1
ATOM 2664 C CA . THR A 1 345 ? 1.823 3.464 -24.100 1.00 73.62 345 THR A CA 1
ATOM 2665 C C . THR A 1 345 ? 1.990 4.862 -23.491 1.00 73.62 345 THR A C 1
ATOM 2667 O O . THR A 1 345 ? 1.705 5.055 -22.313 1.00 73.62 345 THR A O 1
ATOM 2670 N N . PHE A 1 346 ? 2.358 5.863 -24.303 1.00 74.06 346 PHE A N 1
ATOM 2671 C CA . PHE A 1 346 ? 2.576 7.246 -23.861 1.00 74.06 346 PHE A CA 1
ATOM 2672 C C . PHE A 1 346 ? 1.355 8.152 -24.062 1.00 74.06 346 PHE A C 1
ATOM 2674 O O . PHE A 1 346 ? 1.344 9.278 -23.576 1.00 74.06 346 PHE A O 1
ATOM 2681 N N . ASN A 1 347 ? 0.347 7.692 -24.806 1.00 78.56 347 ASN A N 1
ATOM 2682 C CA . ASN A 1 347 ? -0.805 8.491 -25.223 1.00 78.56 347 ASN A CA 1
ATOM 2683 C C . ASN A 1 347 ? -2.092 7.740 -24.882 1.00 78.56 347 ASN A C 1
ATOM 2685 O O . ASN A 1 347 ? -2.875 7.392 -25.757 1.00 78.56 347 ASN A O 1
ATOM 2689 N N . GLN A 1 348 ? -2.264 7.448 -23.593 1.00 76.50 348 GLN A N 1
ATOM 2690 C CA . GLN A 1 348 ? -3.448 6.775 -23.058 1.00 76.50 348 GLN A CA 1
ATOM 2691 C C . GLN A 1 348 ? -4.552 7.759 -22.628 1.00 76.50 348 GLN A C 1
ATOM 2693 O O . GLN A 1 348 ? -5.665 7.346 -22.331 1.00 76.50 348 GLN A O 1
ATOM 2698 N N . ASP A 1 349 ? -4.280 9.064 -22.606 1.00 80.50 349 ASP A N 1
ATOM 2699 C CA . ASP A 1 349 ? -5.285 10.100 -22.357 1.00 80.50 349 ASP A CA 1
ATOM 2700 C C . ASP A 1 349 ? -5.701 10.737 -23.699 1.00 80.50 349 ASP A C 1
ATOM 2702 O O . ASP A 1 349 ? -4.908 11.466 -24.310 1.00 80.50 349 ASP A O 1
ATOM 2706 N N . PRO A 1 350 ? -6.926 10.474 -24.200 1.00 82.25 350 PRO A N 1
ATOM 2707 C CA . PRO A 1 350 ? -7.401 11.047 -25.453 1.00 82.25 350 PRO A CA 1
ATOM 2708 C C . PRO A 1 350 ? -7.510 12.569 -25.445 1.00 82.25 350 PRO A C 1
ATOM 2710 O O . PRO A 1 350 ? -7.288 13.170 -26.494 1.00 82.25 350 PRO A O 1
ATOM 2713 N N . ASP A 1 351 ? -7.835 13.191 -24.311 1.00 85.12 351 ASP A N 1
ATOM 2714 C CA . ASP A 1 351 ? -8.010 14.642 -24.218 1.00 85.12 351 ASP A CA 1
ATOM 2715 C C . ASP A 1 351 ? -6.650 15.343 -24.210 1.00 85.12 351 ASP A C 1
ATOM 2717 O O . ASP A 1 351 ? -6.441 16.315 -24.945 1.00 85.12 351 ASP A O 1
ATOM 2721 N N . LEU A 1 352 ? -5.686 14.800 -23.461 1.00 80.81 352 LEU A N 1
ATOM 2722 C CA . LEU A 1 352 ? -4.307 15.275 -23.511 1.00 80.81 352 LEU A CA 1
ATOM 2723 C C . LEU A 1 352 ? -3.712 15.076 -24.910 1.00 80.81 352 LEU A C 1
ATOM 2725 O O . LEU A 1 352 ? -3.153 16.017 -25.477 1.00 80.81 352 LEU A O 1
ATOM 2729 N N . PHE A 1 353 ? -3.882 13.893 -25.511 1.00 87.00 353 PHE A N 1
ATOM 2730 C CA . PHE A 1 353 ? -3.385 13.639 -26.863 1.00 87.00 353 PHE A CA 1
ATOM 2731 C C . PHE A 1 353 ? -4.038 14.555 -27.899 1.00 87.00 353 PHE A C 1
ATOM 2733 O O . PHE A 1 353 ? -3.370 15.061 -28.802 1.00 87.00 353 PHE A O 1
ATOM 2740 N N . LYS A 1 354 ? -5.333 14.838 -27.738 1.00 88.69 354 LYS A N 1
ATOM 2741 C CA . LYS A 1 354 ? -6.028 15.809 -28.573 1.00 88.69 354 LYS A CA 1
ATOM 2742 C C . LYS A 1 354 ? -5.429 17.204 -28.454 1.00 88.69 354 LYS A C 1
ATOM 2744 O O . LYS A 1 354 ? -5.283 17.852 -29.481 1.00 88.69 354 LYS A O 1
ATOM 2749 N N . SER A 1 355 ? -5.023 17.647 -27.264 1.00 85.69 355 SER A N 1
ATOM 2750 C CA . SER A 1 355 ? -4.358 18.948 -27.107 1.00 85.69 355 SER A CA 1
ATOM 2751 C C . SER A 1 355 ? -3.023 19.028 -27.870 1.00 85.69 355 SER A C 1
ATOM 2753 O O . SER A 1 355 ? -2.724 20.055 -28.480 1.00 85.69 355 SER A O 1
ATOM 2755 N N . PHE A 1 356 ? -2.258 17.930 -27.936 1.00 84.62 356 PHE A N 1
ATOM 2756 C CA . PHE A 1 356 ? -1.061 17.853 -28.783 1.00 84.62 356 PHE A CA 1
ATOM 2757 C C . PHE A 1 356 ? -1.416 17.883 -30.271 1.00 84.62 356 PHE A C 1
ATOM 2759 O O . PHE A 1 356 ? -0.807 18.619 -31.045 1.00 84.62 356 PHE A O 1
ATOM 2766 N N . ALA A 1 357 ? -2.448 17.141 -30.672 1.00 89.00 357 ALA A N 1
ATOM 2767 C CA . ALA A 1 357 ? -2.940 17.148 -32.043 1.00 89.00 357 ALA A CA 1
ATOM 2768 C C . ALA A 1 357 ? -3.468 18.534 -32.474 1.00 89.00 357 ALA A C 1
ATOM 2770 O O . ALA A 1 357 ? -3.264 18.938 -33.617 1.00 89.00 357 ALA A O 1
ATOM 2771 N N . GLU A 1 358 ? -4.089 19.291 -31.564 1.00 91.00 358 GLU A N 1
ATOM 2772 C CA . GLU A 1 358 ? -4.490 20.686 -31.787 1.00 91.00 358 GLU A CA 1
ATOM 2773 C C . GLU A 1 358 ? -3.264 21.583 -32.001 1.00 91.00 358 GLU A C 1
ATOM 2775 O O . GLU A 1 358 ? -3.259 22.386 -32.934 1.00 91.00 358 GLU A O 1
ATOM 2780 N N . ALA A 1 359 ? -2.187 21.395 -31.230 1.00 86.38 359 ALA A N 1
ATOM 2781 C CA . ALA A 1 359 ? -0.933 22.120 -31.438 1.00 86.38 359 ALA A CA 1
ATOM 2782 C C . ALA A 1 359 ? -0.301 21.817 -32.811 1.00 86.38 359 ALA A C 1
ATOM 2784 O O . ALA A 1 359 ? 0.145 22.739 -33.494 1.00 86.38 359 ALA A O 1
ATOM 2785 N N . TRP A 1 360 ? -0.327 20.559 -33.270 1.00 88.56 360 TRP A N 1
ATOM 2786 C CA . TRP A 1 360 ? 0.087 20.194 -34.637 1.00 88.56 360 TRP A CA 1
ATOM 2787 C C . TRP A 1 360 ? -0.781 20.843 -35.708 1.00 88.56 360 TRP A C 1
ATOM 2789 O O . TRP A 1 360 ? -0.328 21.105 -36.825 1.00 88.56 360 TRP A O 1
ATOM 2799 N N . ASP A 1 361 ? -2.056 21.060 -35.397 1.00 90.50 361 ASP A N 1
ATOM 2800 C CA . ASP A 1 361 ? -2.975 21.687 -36.326 1.00 90.50 361 ASP A CA 1
ATOM 2801 C C . ASP A 1 361 ? -2.805 23.201 -36.422 1.00 90.50 361 ASP A C 1
ATOM 2803 O O . ASP A 1 361 ? -2.984 23.753 -37.516 1.00 90.50 361 ASP A O 1
ATOM 2807 N N . GLU A 1 362 ? -2.419 23.840 -35.317 1.00 88.94 362 GLU A N 1
ATOM 2808 C CA . GLU A 1 362 ? -2.048 25.253 -35.238 1.00 88.94 362 GLU A CA 1
ATOM 2809 C C . GLU A 1 362 ? -0.688 25.537 -35.884 1.00 88.94 362 GLU A C 1
ATOM 2811 O O . GLU A 1 362 ? -0.557 26.527 -36.612 1.00 88.94 362 GLU A O 1
ATOM 2816 N N . ASP A 1 363 ? 0.294 24.659 -35.663 1.00 85.94 363 ASP A N 1
ATOM 2817 C CA . ASP A 1 363 ? 1.633 24.745 -36.236 1.00 85.94 363 ASP A CA 1
ATOM 2818 C C . ASP A 1 363 ? 2.035 23.440 -36.936 1.00 85.94 363 ASP A C 1
ATOM 2820 O O . ASP A 1 363 ? 2.595 22.502 -36.364 1.00 85.94 363 ASP A O 1
ATOM 2824 N N . LEU A 1 364 ? 1.769 23.419 -38.241 1.00 82.00 364 LEU A N 1
ATOM 2825 C CA . LEU A 1 364 ? 2.102 22.313 -39.128 1.00 82.00 364 LEU A CA 1
ATOM 2826 C C . LEU A 1 364 ? 3.608 22.063 -39.273 1.00 82.00 364 LEU A C 1
ATOM 2828 O O . LEU A 1 364 ? 3.993 21.006 -39.780 1.00 82.00 364 LEU A O 1
ATOM 2832 N N . ASP A 1 365 ? 4.466 22.994 -38.858 1.00 78.31 365 ASP A N 1
ATOM 2833 C CA . ASP A 1 365 ? 5.904 22.755 -38.901 1.00 78.31 365 ASP A CA 1
ATOM 2834 C C . ASP A 1 365 ? 6.333 21.712 -37.851 1.00 78.31 365 ASP A C 1
ATOM 2836 O O . ASP A 1 365 ? 7.329 21.019 -38.059 1.00 78.31 365 ASP A O 1
ATOM 2840 N N . LEU A 1 366 ? 5.540 21.505 -36.789 1.00 78.88 366 LEU A N 1
ATOM 2841 C CA . LEU A 1 366 ? 5.809 20.521 -35.730 1.00 78.88 366 LEU A CA 1
ATOM 2842 C C . LEU A 1 366 ? 5.715 19.064 -36.206 1.00 78.88 366 LEU A C 1
ATOM 2844 O O . LEU A 1 366 ? 6.373 18.184 -35.651 1.00 78.88 366 LEU A O 1
ATOM 2848 N N . ILE A 1 367 ? 4.934 18.793 -37.257 1.00 84.38 367 ILE A N 1
ATOM 2849 C CA . ILE A 1 367 ? 4.751 17.435 -37.793 1.00 84.38 367 ILE A CA 1
ATOM 2850 C C . ILE A 1 367 ? 5.721 17.089 -38.923 1.00 84.38 367 ILE A C 1
ATOM 2852 O O . ILE A 1 367 ? 5.606 16.021 -39.523 1.00 84.38 367 ILE A O 1
ATOM 2856 N N . VAL A 1 368 ? 6.638 17.989 -39.287 1.00 86.38 368 VAL A N 1
ATOM 2857 C CA . VAL A 1 368 ? 7.662 17.694 -40.290 1.00 86.38 368 VAL A CA 1
ATOM 2858 C C . VAL A 1 368 ? 8.936 17.267 -39.571 1.00 86.38 368 VAL A C 1
ATOM 2860 O O . VAL A 1 368 ? 9.579 18.060 -38.888 1.00 86.38 368 VAL A O 1
ATOM 2863 N N . PRO A 1 369 ? 9.360 16.008 -39.732 1.00 79.50 369 PRO A N 1
ATOM 2864 C CA . PRO A 1 369 ? 10.513 15.504 -39.009 1.00 79.50 369 PRO A CA 1
ATOM 2865 C C . PRO A 1 369 ? 11.819 16.197 -39.414 1.00 79.50 369 PRO A C 1
ATOM 2867 O O . PRO A 1 369 ? 12.220 16.175 -40.580 1.00 79.50 369 PRO A O 1
ATOM 2870 N N . ASN A 1 370 ? 12.549 16.727 -38.430 1.00 74.00 370 ASN A N 1
ATOM 2871 C CA . ASN A 1 370 ? 13.837 17.403 -38.642 1.00 74.00 370 ASN A CA 1
ATOM 2872 C C . ASN A 1 370 ? 14.916 16.508 -39.279 1.00 74.00 370 ASN A C 1
ATOM 2874 O O . ASN A 1 370 ? 15.878 16.996 -39.882 1.00 74.00 370 ASN A O 1
ATOM 2878 N N . ASP A 1 371 ? 14.776 15.185 -39.182 1.00 74.00 371 ASP A N 1
ATOM 2879 C CA . ASP A 1 371 ? 15.659 14.230 -39.850 1.00 74.00 371 ASP A CA 1
ATOM 2880 C C . ASP A 1 371 ? 15.499 14.201 -41.384 1.00 74.00 371 ASP A C 1
ATOM 2882 O O . ASP A 1 371 ? 16.383 13.678 -42.066 1.00 74.00 371 ASP A O 1
ATOM 2886 N N . MET A 1 372 ? 14.461 14.842 -41.942 1.00 80.19 372 MET A N 1
ATOM 2887 C CA . MET A 1 372 ? 14.319 15.078 -43.385 1.00 80.19 372 MET A CA 1
ATOM 2888 C C . MET A 1 372 ? 15.208 16.216 -43.915 1.00 80.19 372 MET A C 1
ATOM 2890 O O . MET A 1 372 ? 15.441 16.280 -45.121 1.00 80.19 372 MET A O 1
ATOM 2894 N N . GLN A 1 373 ? 15.737 17.085 -43.040 1.00 77.50 373 GLN A N 1
ATOM 2895 C CA . GLN A 1 373 ? 16.628 18.208 -43.388 1.00 77.50 373 GLN A CA 1
ATOM 2896 C C . GLN A 1 373 ? 16.061 19.169 -44.455 1.00 77.50 373 GLN A C 1
ATOM 2898 O O . GLN A 1 373 ? 16.804 19.696 -45.288 1.00 77.50 373 GLN A O 1
ATOM 2903 N N . ILE A 1 374 ? 14.746 19.400 -44.442 1.00 82.25 374 ILE A N 1
ATOM 2904 C CA . ILE A 1 374 ? 14.087 20.348 -45.345 1.00 82.25 374 ILE A CA 1
ATOM 2905 C C . ILE A 1 374 ? 14.319 21.762 -44.804 1.00 82.25 374 ILE A C 1
ATOM 2907 O O . ILE A 1 374 ? 13.884 22.086 -43.707 1.00 82.25 374 ILE A O 1
ATOM 2911 N N . VAL A 1 375 ? 15.039 22.590 -45.563 1.00 79.25 375 VAL A N 1
ATOM 2912 C CA . VAL A 1 375 ? 15.409 23.963 -45.157 1.00 79.25 375 VAL A CA 1
ATOM 2913 C C . VAL A 1 375 ? 14.614 25.048 -45.882 1.00 79.25 375 VAL A C 1
ATOM 2915 O O . VAL A 1 375 ? 14.654 26.206 -45.476 1.00 79.25 375 VAL A O 1
ATOM 2918 N N . ASP A 1 376 ? 13.942 24.699 -46.979 1.00 87.69 376 ASP A N 1
ATOM 2919 C CA . ASP A 1 376 ? 13.103 25.626 -47.735 1.00 87.69 376 ASP A CA 1
ATOM 2920 C C . ASP A 1 376 ? 11.681 25.625 -47.161 1.00 87.69 376 ASP A C 1
ATOM 2922 O O . ASP A 1 376 ? 11.030 24.582 -47.119 1.00 87.69 376 ASP A O 1
ATOM 2926 N N . GLU A 1 377 ? 11.195 26.794 -46.740 1.00 83.50 377 GLU A N 1
ATOM 2927 C CA . GLU A 1 377 ? 9.874 26.953 -46.108 1.00 83.50 377 GLU A CA 1
ATOM 2928 C C . GLU A 1 377 ? 8.724 26.466 -47.009 1.00 83.50 377 GLU A C 1
ATOM 2930 O O . GLU A 1 377 ? 7.737 25.912 -46.525 1.00 83.50 377 GLU A O 1
ATOM 2935 N N . SER A 1 378 ? 8.834 26.628 -48.335 1.00 85.19 378 SER A N 1
ATOM 2936 C CA . SER A 1 378 ? 7.790 26.175 -49.260 1.00 85.19 378 SER A CA 1
ATOM 2937 C C . SER A 1 378 ? 7.784 24.657 -49.411 1.00 85.19 378 SER A C 1
ATOM 2939 O O . SER A 1 378 ? 6.710 24.075 -49.571 1.00 85.19 378 SER A O 1
ATOM 2941 N N . GLU A 1 379 ? 8.949 24.015 -49.435 1.00 87.69 379 GLU A N 1
ATOM 2942 C CA . GLU A 1 379 ? 9.047 22.551 -49.451 1.00 87.69 379 GLU A CA 1
ATOM 2943 C C . GLU A 1 379 ? 8.607 21.955 -48.108 1.00 87.69 379 GLU A C 1
ATOM 2945 O O . GLU A 1 379 ? 7.941 20.920 -48.089 1.00 87.69 379 GLU A O 1
ATOM 2950 N N . HIS A 1 380 ? 8.898 22.644 -47.001 1.00 87.44 380 HIS A N 1
ATOM 2951 C CA . HIS A 1 380 ? 8.477 22.262 -45.655 1.00 87.44 380 HIS A CA 1
ATOM 2952 C C . HIS A 1 380 ? 6.951 22.242 -45.529 1.00 87.44 380 HIS A C 1
ATOM 2954 O O . HIS A 1 380 ? 6.365 21.211 -45.207 1.00 87.44 380 HIS A O 1
ATOM 2960 N N . ALA A 1 381 ? 6.289 23.333 -45.924 1.00 85.56 381 ALA A N 1
ATOM 2961 C CA . ALA A 1 381 ? 4.832 23.423 -45.913 1.00 85.56 381 ALA A CA 1
ATOM 2962 C C . ALA A 1 381 ? 4.166 22.373 -46.827 1.00 85.56 381 ALA A C 1
ATOM 2964 O O . ALA A 1 381 ? 3.115 21.821 -46.494 1.00 85.56 381 ALA A O 1
ATOM 2965 N N . GLN A 1 382 ? 4.777 22.058 -47.978 1.00 88.44 382 GLN A N 1
ATOM 2966 C CA . GLN A 1 382 ? 4.304 20.976 -48.852 1.00 88.44 382 GLN A CA 1
ATOM 2967 C C . GLN A 1 382 ? 4.453 19.600 -48.196 1.00 88.44 382 GLN A C 1
ATOM 2969 O O . GLN A 1 382 ? 3.577 18.745 -48.364 1.00 88.44 382 GLN A O 1
ATOM 2974 N N . MET A 1 383 ? 5.538 19.381 -47.452 1.00 91.50 383 MET A N 1
ATOM 2975 C CA . MET A 1 383 ? 5.754 18.149 -46.703 1.00 91.50 383 MET A CA 1
ATOM 2976 C C . MET A 1 383 ? 4.728 18.003 -45.581 1.00 91.50 383 MET A C 1
ATOM 2978 O O . MET A 1 383 ? 4.071 16.969 -45.514 1.00 91.50 383 MET A O 1
ATOM 2982 N N . ALA A 1 384 ? 4.515 19.046 -44.777 1.00 89.25 384 ALA A N 1
ATOM 2983 C CA . ALA A 1 384 ? 3.512 19.049 -43.715 1.00 89.25 384 ALA A CA 1
ATOM 2984 C C . ALA A 1 384 ? 2.111 18.714 -44.255 1.00 89.25 384 ALA A C 1
ATOM 2986 O O . ALA A 1 384 ? 1.428 17.823 -43.750 1.00 89.25 384 ALA A O 1
ATOM 2987 N N . ALA A 1 385 ? 1.715 19.355 -45.362 1.00 88.94 385 ALA A N 1
ATOM 2988 C CA . ALA A 1 385 ? 0.450 19.064 -46.032 1.00 88.94 385 ALA A CA 1
ATOM 2989 C C . ALA A 1 385 ? 0.366 17.610 -46.526 1.00 88.94 385 ALA A C 1
ATOM 2991 O O . ALA A 1 385 ? -0.692 16.992 -46.442 1.00 88.94 385 ALA A O 1
ATOM 2992 N N . SER A 1 386 ? 1.476 17.051 -47.014 1.00 92.06 386 SER A N 1
ATOM 2993 C CA . SER A 1 386 ? 1.534 15.657 -47.466 1.00 92.06 386 SER A CA 1
ATOM 2994 C C . SER A 1 386 ? 1.428 14.671 -46.303 1.00 92.06 386 SER A C 1
ATOM 2996 O O . SER A 1 386 ? 0.739 13.666 -46.432 1.00 92.06 386 SER A O 1
ATOM 2998 N N . ILE A 1 387 ? 2.071 14.956 -45.166 1.00 91.88 387 ILE A N 1
ATOM 2999 C CA . ILE A 1 387 ? 1.985 14.136 -43.950 1.00 91.88 387 ILE A CA 1
ATOM 3000 C C . ILE A 1 387 ? 0.542 14.122 -43.440 1.00 91.88 387 ILE A C 1
ATOM 3002 O O . ILE A 1 387 ? -0.025 13.047 -43.253 1.00 91.88 387 ILE A O 1
ATOM 3006 N N . ARG A 1 388 ? -0.098 15.292 -43.325 1.00 92.69 388 ARG A N 1
ATOM 3007 C CA . ARG A 1 388 ? -1.520 15.375 -42.966 1.00 92.69 388 ARG A CA 1
ATOM 3008 C C . ARG A 1 388 ? -2.397 14.593 -43.953 1.00 92.69 388 ARG A C 1
ATOM 3010 O O . ARG A 1 388 ? -3.237 13.803 -43.540 1.00 92.69 388 ARG A O 1
ATOM 3017 N N . GLU A 1 389 ? -2.179 14.738 -45.260 1.00 93.00 389 GLU A N 1
ATOM 3018 C CA . GLU A 1 389 ? -2.927 13.969 -46.267 1.00 93.00 389 GLU A CA 1
ATOM 3019 C C . GLU A 1 389 ? -2.771 12.447 -46.084 1.00 93.00 389 GLU A C 1
ATOM 3021 O O . GLU A 1 389 ? -3.756 11.718 -46.176 1.00 93.00 389 GLU A O 1
ATOM 3026 N N . ILE A 1 390 ? -1.560 11.963 -45.785 1.00 92.12 390 ILE A N 1
ATOM 3027 C CA . ILE A 1 390 ? -1.272 10.532 -45.592 1.00 92.12 390 ILE A CA 1
ATOM 3028 C C . ILE A 1 390 ? -2.010 9.963 -44.375 1.00 92.12 390 ILE A C 1
ATOM 3030 O O . ILE A 1 390 ? -2.598 8.886 -44.478 1.00 92.12 390 ILE A O 1
ATOM 3034 N N . TYR A 1 391 ? -1.965 10.659 -43.237 1.00 92.25 391 TYR A N 1
ATOM 3035 C CA . TYR A 1 391 ? -2.427 10.107 -41.958 1.00 92.25 391 TYR A CA 1
ATOM 3036 C C . TYR A 1 391 ? -3.887 10.427 -41.633 1.00 92.25 391 TYR A C 1
ATOM 3038 O O . TYR A 1 391 ? -4.550 9.630 -40.973 1.00 92.25 391 TYR A O 1
ATOM 3046 N N . THR A 1 392 ? -4.418 11.549 -42.124 1.00 92.75 392 THR A N 1
ATOM 3047 C CA . THR A 1 392 ? -5.782 11.995 -41.797 1.00 92.75 392 THR A CA 1
ATOM 3048 C C . THR A 1 392 ? -6.664 12.233 -43.023 1.00 92.75 392 THR A C 1
ATOM 3050 O O . THR A 1 392 ? -7.836 12.581 -42.868 1.00 92.75 392 THR A O 1
ATOM 3053 N N . GLY A 1 393 ? -6.143 12.062 -44.246 1.00 90.62 393 GLY A N 1
ATOM 3054 C CA . GLY A 1 393 ? -6.866 12.403 -45.478 1.00 90.62 393 GLY A CA 1
ATOM 3055 C C . GLY A 1 393 ? -7.096 13.910 -45.640 1.00 90.62 393 GLY A C 1
ATOM 3056 O O . GLY A 1 393 ? -8.109 14.322 -46.207 1.00 90.62 393 GLY A O 1
ATOM 3057 N N . GLY A 1 394 ? -6.207 14.723 -45.060 1.00 90.38 394 GLY A N 1
ATOM 3058 C CA . GLY A 1 394 ? -6.234 16.184 -45.147 1.00 90.38 394 GLY A CA 1
ATOM 3059 C C . GLY A 1 394 ? -7.036 16.871 -44.036 1.00 90.38 394 GLY A C 1
ATOM 3060 O O . GLY A 1 394 ? -7.055 18.102 -43.979 1.00 90.38 394 GLY A O 1
ATOM 3061 N N . ALA A 1 395 ? -7.676 16.106 -43.146 1.00 93.25 395 ALA A N 1
ATOM 3062 C CA . ALA A 1 395 ? -8.362 16.629 -41.965 1.00 93.25 395 ALA A CA 1
ATOM 3063 C C . ALA A 1 395 ? -7.367 17.087 -40.873 1.00 93.25 395 ALA A C 1
ATOM 3065 O O . ALA A 1 395 ? -6.226 16.619 -40.856 1.00 93.25 395 ALA A O 1
ATOM 3066 N N . PRO A 1 396 ? -7.767 17.979 -39.953 1.00 94.50 396 PRO A N 1
ATOM 3067 C CA . PRO A 1 396 ? -6.995 18.246 -38.738 1.00 94.50 396 PRO A CA 1
ATOM 3068 C C . PRO A 1 396 ? -6.728 16.949 -37.943 1.00 94.50 396 PRO A C 1
ATOM 3070 O O . PRO A 1 396 ? -7.589 16.067 -37.898 1.00 94.50 396 PRO A O 1
ATOM 3073 N N . PHE A 1 397 ? -5.548 16.809 -37.336 1.00 92.62 397 PHE A N 1
ATOM 3074 C CA . PHE A 1 397 ? -5.216 15.681 -36.456 1.00 92.62 397 PHE A CA 1
ATOM 3075 C C . PHE A 1 397 ? -6.104 15.641 -35.208 1.00 92.62 397 PHE A C 1
ATOM 3077 O O . PHE A 1 397 ? -6.506 14.557 -34.793 1.00 92.62 397 PHE A O 1
ATOM 3084 N N . ALA A 1 398 ? -6.486 16.793 -34.655 1.00 92.62 398 ALA A N 1
ATOM 3085 C CA . ALA A 1 398 ? -7.393 16.891 -33.510 1.00 92.62 398 ALA A CA 1
ATOM 3086 C C . ALA A 1 398 ? -8.795 16.321 -33.794 1.00 92.62 398 ALA A C 1
ATOM 3088 O O . ALA A 1 398 ? -9.496 15.880 -32.879 1.00 92.62 398 ALA A O 1
ATOM 3089 N N . ASP A 1 399 ? -9.189 16.302 -35.070 1.00 93.12 399 ASP A N 1
ATOM 3090 C CA . ASP A 1 399 ? -10.435 15.704 -35.554 1.00 93.12 399 ASP A CA 1
ATOM 3091 C C . ASP A 1 399 ? -10.260 14.221 -35.950 1.00 93.12 399 ASP A C 1
ATOM 3093 O O . ASP A 1 399 ? -11.243 13.538 -36.247 1.00 93.12 399 ASP A O 1
ATOM 3097 N N . ASN A 1 400 ? -9.021 13.709 -35.971 1.00 92.06 400 ASN A N 1
ATOM 3098 C CA . ASN A 1 400 ? -8.668 12.334 -36.329 1.00 92.06 400 ASN A CA 1
ATOM 3099 C C . ASN A 1 400 ? -7.476 11.826 -35.495 1.00 92.06 400 ASN A C 1
ATOM 3101 O O . ASN A 1 400 ? -6.359 11.638 -35.990 1.00 92.06 400 ASN A O 1
ATOM 3105 N N . LEU A 1 401 ? -7.743 11.580 -34.212 1.00 90.94 401 LEU A N 1
ATOM 3106 C CA . LEU A 1 401 ? -6.729 11.155 -33.247 1.00 90.94 401 LEU A CA 1
ATOM 3107 C C . LEU A 1 401 ? -6.104 9.797 -33.594 1.00 90.94 401 LEU A C 1
ATOM 3109 O O . LEU A 1 401 ? -4.915 9.612 -33.365 1.00 90.94 401 LEU A O 1
ATOM 3113 N N . GLY A 1 402 ? -6.845 8.869 -34.213 1.00 87.00 402 GLY A N 1
ATOM 3114 C CA . GLY A 1 402 ? -6.271 7.598 -34.673 1.00 87.00 402 GLY A CA 1
ATOM 3115 C C . GLY A 1 402 ? -5.210 7.792 -35.758 1.00 87.00 402 GLY A C 1
ATOM 3116 O O . GLY A 1 402 ? -4.153 7.162 -35.718 1.00 87.00 402 GLY A O 1
ATOM 3117 N N . GLY A 1 403 ? -5.440 8.729 -36.685 1.00 90.50 403 GLY A N 1
ATOM 3118 C CA . GLY A 1 403 ? -4.421 9.180 -37.635 1.00 90.50 403 GLY A CA 1
ATOM 3119 C C . GLY A 1 403 ? -3.214 9.822 -36.943 1.00 90.50 403 GLY A C 1
ATOM 3120 O O . GLY A 1 403 ? -2.080 9.598 -37.363 1.00 90.50 403 GLY A O 1
ATOM 3121 N N . GLY A 1 404 ? -3.446 10.560 -35.853 1.00 91.69 404 GLY A N 1
ATOM 3122 C CA . GLY A 1 404 ? -2.395 11.140 -35.012 1.00 91.69 404 GLY A CA 1
ATOM 3123 C C . GLY A 1 404 ? -1.532 10.097 -34.303 1.00 91.69 404 GLY A C 1
ATOM 3124 O O . GLY A 1 404 ? -0.308 10.172 -34.381 1.00 91.69 404 GLY A O 1
ATOM 3125 N N . ILE A 1 405 ? -2.147 9.095 -33.666 1.00 90.62 405 ILE A N 1
ATOM 3126 C CA . ILE A 1 405 ? -1.429 7.985 -33.022 1.00 90.62 405 ILE A CA 1
ATOM 3127 C C . ILE A 1 405 ? -0.571 7.255 -34.042 1.00 90.62 405 ILE A C 1
ATOM 3129 O O . ILE A 1 405 ? 0.623 7.078 -33.816 1.00 90.62 405 ILE A O 1
ATOM 3133 N N . ARG A 1 406 ? -1.140 6.917 -35.203 1.00 89.06 406 ARG A N 1
ATOM 3134 C CA . ARG A 1 406 ? -0.394 6.228 -36.255 1.00 89.06 406 ARG A CA 1
ATOM 3135 C C . ARG A 1 406 ? 0.764 7.062 -36.794 1.00 89.06 406 ARG A C 1
ATOM 3137 O O . ARG A 1 406 ? 1.848 6.524 -37.008 1.00 89.06 406 ARG A O 1
ATOM 3144 N N . TYR A 1 407 ? 0.563 8.368 -36.978 1.00 91.50 407 TYR A N 1
ATOM 3145 C CA . TYR A 1 407 ? 1.641 9.286 -37.346 1.00 91.50 407 TYR A CA 1
ATOM 3146 C C . TYR A 1 407 ? 2.772 9.259 -36.311 1.00 91.50 407 TYR A C 1
ATOM 3148 O O . TYR A 1 407 ? 3.931 9.078 -36.683 1.00 91.50 407 TYR A O 1
ATOM 3156 N N . SER A 1 408 ? 2.451 9.371 -35.023 1.00 88.19 408 SER A N 1
ATOM 3157 C CA . SER A 1 408 ? 3.444 9.363 -33.948 1.00 88.19 408 SER A CA 1
ATOM 3158 C C . SER A 1 408 ? 4.150 8.013 -33.788 1.00 88.19 408 SER A C 1
ATOM 3160 O O . SER A 1 408 ? 5.375 7.989 -33.650 1.00 88.19 408 SER A O 1
ATOM 3162 N N . SER A 1 409 ? 3.426 6.891 -33.879 1.00 90.00 409 SER A N 1
ATOM 3163 C CA . SER A 1 409 ? 3.987 5.529 -33.940 1.00 90.00 409 SER A CA 1
ATOM 3164 C C . SER A 1 409 ? 5.009 5.422 -35.069 1.00 90.00 409 SER A C 1
ATOM 3166 O O . SER A 1 409 ? 6.161 5.018 -34.859 1.00 90.00 409 SER A O 1
ATOM 3168 N N . ASP A 1 410 ? 4.612 5.859 -36.266 1.00 89.88 410 ASP A N 1
ATOM 3169 C CA . ASP A 1 410 ? 5.449 5.811 -37.452 1.00 89.88 410 ASP A CA 1
ATOM 3170 C C . ASP A 1 410 ? 6.668 6.708 -37.352 1.00 89.88 410 ASP A C 1
ATOM 3172 O O . ASP A 1 410 ? 7.775 6.284 -37.700 1.00 89.88 410 ASP A O 1
ATOM 3176 N N . HIS A 1 411 ? 6.474 7.933 -36.877 1.00 87.75 411 HIS A N 1
ATOM 3177 C CA . HIS A 1 411 ? 7.522 8.923 -36.739 1.00 87.75 411 HIS A CA 1
ATOM 3178 C C . HIS A 1 411 ? 8.591 8.467 -35.740 1.00 87.75 411 HIS A C 1
ATOM 3180 O O . HIS A 1 411 ? 9.780 8.487 -36.085 1.00 87.75 411 HIS A O 1
ATOM 3186 N N . CYS A 1 412 ? 8.177 8.010 -34.555 1.00 86.69 412 CYS A N 1
ATOM 3187 C CA . CYS A 1 412 ? 9.064 7.686 -33.441 1.00 86.69 412 CYS A CA 1
ATOM 3188 C C . CYS A 1 412 ? 9.732 6.307 -33.564 1.00 86.69 412 CYS A C 1
ATOM 3190 O O . CYS A 1 412 ? 10.874 6.144 -33.123 1.00 86.69 412 CYS A O 1
ATOM 3192 N N . PHE A 1 413 ? 9.057 5.316 -34.157 1.00 90.75 413 PHE A N 1
ATOM 3193 C CA . PHE A 1 413 ? 9.505 3.920 -34.109 1.00 90.75 413 PHE A CA 1
ATOM 3194 C C . PHE A 1 413 ? 9.380 3.191 -35.449 1.00 90.75 413 PHE A C 1
ATOM 3196 O O . PHE A 1 413 ? 10.382 2.712 -35.987 1.00 90.75 413 PHE A O 1
ATOM 3203 N N . THR A 1 414 ? 8.176 3.092 -36.014 1.00 90.19 414 THR A N 1
ATOM 3204 C CA . THR A 1 414 ? 7.896 2.105 -37.070 1.00 90.19 414 THR A CA 1
ATOM 3205 C C . THR A 1 414 ? 8.729 2.342 -38.325 1.00 90.19 414 THR A C 1
ATOM 3207 O O . THR A 1 414 ? 9.389 1.423 -38.826 1.00 90.19 414 THR A O 1
ATOM 3210 N N . ARG A 1 415 ? 8.782 3.586 -38.822 1.00 90.38 415 ARG A N 1
ATOM 3211 C CA . ARG A 1 415 ? 9.467 3.888 -40.089 1.00 90.38 415 ARG A CA 1
ATOM 3212 C C . ARG A 1 415 ? 10.969 3.616 -40.014 1.00 90.38 415 ARG A C 1
ATOM 3214 O O . ARG A 1 415 ? 11.557 3.132 -40.982 1.00 90.38 415 ARG A O 1
ATOM 3221 N N . SER A 1 416 ? 11.603 3.923 -38.881 1.00 91.69 416 SER A N 1
ATOM 3222 C CA . SER A 1 416 ? 13.050 3.783 -38.708 1.00 91.69 416 SER A CA 1
ATOM 3223 C C . SER A 1 416 ? 13.443 2.315 -38.579 1.00 91.69 416 SER A C 1
ATOM 3225 O O . SER A 1 416 ? 14.429 1.896 -39.189 1.00 91.69 416 SER A O 1
ATOM 3227 N N . ILE A 1 417 ? 12.652 1.518 -37.858 1.00 95.12 417 ILE A N 1
ATOM 3228 C CA . ILE A 1 417 ? 12.911 0.092 -37.630 1.00 95.12 417 ILE A CA 1
ATOM 3229 C C . ILE A 1 417 ? 12.641 -0.714 -38.906 1.00 95.12 417 ILE A C 1
ATOM 3231 O O . ILE A 1 417 ? 13.490 -1.517 -39.301 1.00 95.12 417 ILE A O 1
ATOM 3235 N N . ILE A 1 418 ? 11.542 -0.443 -39.627 1.00 93.44 418 ILE A N 1
ATOM 3236 C CA . ILE A 1 418 ? 11.303 -1.033 -40.956 1.00 93.44 418 ILE A CA 1
ATOM 3237 C C . ILE A 1 418 ? 12.459 -0.675 -41.891 1.00 93.44 418 ILE A C 1
ATOM 3239 O O . ILE A 1 418 ? 13.020 -1.551 -42.553 1.00 93.44 418 ILE A O 1
ATOM 3243 N N . LYS A 1 419 ? 12.887 0.597 -41.913 1.00 94.31 419 LYS A N 1
ATOM 3244 C CA . LYS A 1 419 ? 13.990 1.011 -42.783 1.00 94.31 419 LYS A CA 1
ATOM 3245 C C . LYS A 1 419 ? 15.316 0.355 -42.411 1.00 94.31 419 LYS A C 1
ATOM 3247 O O . LYS A 1 419 ? 16.096 0.005 -43.303 1.00 94.31 419 LYS A O 1
ATOM 3252 N N . HIS A 1 420 ? 15.567 0.169 -41.118 1.00 95.88 420 HIS A N 1
ATOM 3253 C CA . HIS A 1 420 ? 16.714 -0.581 -40.633 1.00 95.88 420 HIS A CA 1
ATOM 3254 C C . HIS A 1 420 ? 16.667 -2.013 -41.175 1.00 95.88 420 HIS A C 1
ATOM 3256 O O . HIS A 1 420 ? 17.615 -2.428 -41.843 1.00 95.88 420 HIS A O 1
ATOM 3262 N N . ALA A 1 421 ? 15.551 -2.723 -40.992 1.00 96.44 421 ALA A N 1
ATOM 3263 C CA . ALA A 1 421 ? 15.370 -4.094 -41.463 1.00 96.44 421 ALA A CA 1
ATOM 3264 C C . ALA A 1 421 ? 15.533 -4.223 -42.990 1.00 96.44 421 ALA A C 1
ATOM 3266 O O . ALA A 1 421 ? 16.258 -5.098 -43.470 1.00 96.44 421 ALA A O 1
ATOM 3267 N N . GLU A 1 422 ? 14.937 -3.315 -43.771 1.00 95.12 422 GLU A N 1
ATOM 3268 C CA . GLU A 1 422 ? 15.055 -3.286 -45.235 1.00 95.12 422 GLU A CA 1
ATOM 3269 C C . GLU A 1 422 ? 16.510 -3.200 -45.710 1.00 95.12 422 GLU A C 1
ATOM 3271 O O . GLU A 1 422 ? 16.910 -3.888 -46.653 1.00 95.12 422 GLU A O 1
ATOM 3276 N N . ILE A 1 423 ? 17.310 -2.321 -45.101 1.00 96.31 423 ILE A N 1
ATOM 3277 C CA . ILE A 1 423 ? 18.703 -2.131 -45.510 1.00 96.31 423 ILE A CA 1
ATOM 3278 C C . ILE A 1 423 ? 19.572 -3.267 -44.959 1.00 96.31 423 ILE A C 1
ATOM 3280 O O . ILE A 1 423 ? 20.394 -3.807 -45.701 1.00 96.31 423 ILE A O 1
ATOM 3284 N N . PHE A 1 424 ? 19.369 -3.654 -43.697 1.00 95.81 424 PHE A N 1
ATOM 3285 C CA . PHE A 1 424 ? 20.149 -4.680 -43.001 1.00 95.81 424 PHE A CA 1
ATOM 3286 C C . PHE A 1 424 ? 19.976 -6.074 -43.625 1.00 95.81 424 PHE A C 1
ATOM 3288 O O . PHE A 1 424 ? 20.958 -6.805 -43.761 1.00 95.81 424 PHE A O 1
ATOM 3295 N N . SER A 1 425 ? 18.777 -6.401 -44.125 1.00 96.56 425 SER A N 1
ATOM 3296 C CA . SER A 1 425 ? 18.471 -7.683 -44.790 1.00 96.56 425 SER A CA 1
ATOM 3297 C C . SER A 1 425 ? 19.308 -7.976 -46.042 1.00 96.56 425 SER A C 1
ATOM 3299 O O . SER A 1 425 ? 19.387 -9.117 -46.495 1.00 96.56 425 SER A O 1
ATOM 3301 N N . LYS A 1 426 ? 19.982 -6.964 -46.606 1.00 96.62 426 LYS A N 1
ATOM 3302 C CA . LYS A 1 426 ? 20.935 -7.133 -47.717 1.00 96.62 426 LYS A CA 1
ATOM 3303 C C . LYS A 1 426 ? 22.270 -7.729 -47.268 1.00 96.62 426 LYS A C 1
ATOM 3305 O O . LYS A 1 426 ? 23.021 -8.223 -48.107 1.00 96.62 426 LYS A O 1
ATOM 3310 N N . TYR A 1 427 ? 22.574 -7.638 -45.976 1.00 96.19 427 TYR A N 1
ATOM 3311 C CA . TYR A 1 427 ? 23.872 -7.968 -45.395 1.00 96.19 427 TYR A CA 1
ATOM 3312 C C . TYR A 1 427 ? 23.808 -9.164 -44.445 1.00 96.19 427 TYR A C 1
ATOM 3314 O O . TYR A 1 427 ? 24.783 -9.909 -44.362 1.00 96.19 427 TYR A O 1
ATOM 3322 N N . ALA A 1 428 ? 22.681 -9.377 -43.764 1.00 95.38 428 ALA A N 1
ATOM 3323 C CA . ALA A 1 428 ? 22.507 -10.464 -42.806 1.00 95.38 428 ALA A CA 1
ATOM 3324 C C . ALA A 1 428 ? 21.103 -11.075 -42.870 1.00 95.38 428 ALA A C 1
ATOM 3326 O O . ALA A 1 428 ? 20.186 -10.522 -43.473 1.00 95.38 428 ALA A O 1
ATOM 3327 N N . GLN A 1 429 ? 20.931 -12.229 -42.222 1.00 97.31 429 GLN A N 1
ATOM 3328 C CA . GLN A 1 429 ? 19.611 -12.822 -42.053 1.00 97.31 429 GLN A CA 1
ATOM 3329 C C . GLN A 1 429 ? 18.772 -11.936 -41.127 1.00 97.31 429 GLN A C 1
ATOM 3331 O O . GLN A 1 429 ? 19.143 -11.711 -39.977 1.00 97.31 429 GLN A O 1
ATOM 3336 N N . THR A 1 430 ? 17.646 -11.447 -41.633 1.00 97.06 430 THR A N 1
ATOM 3337 C CA . THR A 1 430 ? 16.760 -10.543 -40.898 1.00 97.06 430 THR A CA 1
ATOM 3338 C C . THR A 1 430 ? 15.367 -11.133 -40.832 1.00 97.06 430 THR A C 1
ATOM 3340 O O . THR A 1 430 ? 14.790 -11.492 -41.858 1.00 97.06 430 THR A O 1
ATOM 3343 N N . TYR A 1 431 ? 14.842 -11.215 -39.619 1.00 95.88 431 TYR A N 1
ATOM 3344 C CA . TYR A 1 431 ? 13.456 -11.541 -39.338 1.00 95.88 431 TYR A CA 1
ATOM 3345 C C . TYR A 1 431 ? 12.773 -10.273 -38.850 1.00 95.88 431 TYR A C 1
ATOM 3347 O O . TYR A 1 431 ? 13.376 -9.494 -38.115 1.00 95.88 431 TYR A O 1
ATOM 3355 N N . PHE A 1 432 ? 11.534 -10.065 -39.271 1.00 93.50 432 PHE A N 1
ATOM 3356 C CA . PHE A 1 432 ? 10.742 -8.920 -38.857 1.00 93.50 432 PHE A CA 1
ATOM 3357 C C . PHE A 1 432 ? 9.389 -9.414 -38.366 1.00 93.50 432 PHE A C 1
ATOM 3359 O O . PHE A 1 432 ? 8.769 -10.238 -39.044 1.00 93.50 432 PHE A O 1
ATOM 3366 N N . TYR A 1 433 ? 8.944 -8.925 -37.215 1.00 89.00 433 TYR A N 1
ATOM 3367 C CA . TYR A 1 433 ? 7.594 -9.153 -36.723 1.00 89.00 433 TYR A CA 1
ATOM 3368 C C . TYR A 1 433 ? 6.917 -7.828 -36.383 1.00 89.00 433 TYR A C 1
ATOM 3370 O O . TYR A 1 433 ? 7.567 -6.855 -36.010 1.00 89.00 433 TYR A O 1
ATOM 3378 N N . GLN A 1 434 ? 5.597 -7.826 -36.515 1.00 85.62 434 GLN A N 1
ATOM 3379 C CA . GLN A 1 434 ? 4.729 -6.837 -35.901 1.00 85.62 434 GLN A CA 1
ATOM 3380 C C . GLN A 1 434 ? 3.894 -7.577 -34.861 1.00 85.62 434 GLN A C 1
ATOM 3382 O O . GLN A 1 434 ? 3.296 -8.611 -35.175 1.00 85.62 434 GLN A O 1
ATOM 3387 N N . PHE A 1 435 ? 3.903 -7.090 -33.628 1.00 81.69 435 PHE A N 1
ATOM 3388 C CA . PHE A 1 435 ? 3.065 -7.597 -32.558 1.00 81.69 435 PHE A CA 1
ATOM 3389 C C . PHE A 1 435 ? 1.773 -6.772 -32.513 1.00 81.69 435 PHE A C 1
ATOM 3391 O O . PHE A 1 435 ? 1.785 -5.595 -32.168 1.00 81.69 435 PHE A O 1
ATOM 3398 N N . SER A 1 436 ? 0.672 -7.401 -32.930 1.00 76.44 436 SER A N 1
ATOM 3399 C CA . SER A 1 436 ? -0.682 -6.818 -32.982 1.00 76.44 436 SER A CA 1
ATOM 3400 C C . SER A 1 436 ? -1.671 -7.606 -32.109 1.00 76.44 436 SER A C 1
ATOM 3402 O O . SER A 1 436 ? -2.878 -7.504 -32.310 1.00 76.44 436 SER A O 1
ATOM 3404 N N . TYR A 1 437 ? -1.186 -8.458 -31.194 1.00 69.25 437 TYR A N 1
ATOM 3405 C CA . TYR A 1 437 ? -2.072 -9.172 -30.274 1.00 69.25 437 TYR A CA 1
ATOM 3406 C C . TYR A 1 437 ? -2.432 -8.283 -29.086 1.00 69.25 437 TYR A C 1
ATOM 3408 O O . TYR A 1 437 ? -1.598 -8.025 -28.222 1.00 69.25 437 TYR A O 1
ATOM 3416 N N . ASP A 1 438 ? -3.673 -7.820 -29.097 1.00 63.16 438 ASP A N 1
ATOM 3417 C CA . ASP A 1 438 ? -4.294 -7.051 -28.030 1.00 63.16 438 ASP A CA 1
ATOM 3418 C C . ASP A 1 438 ? -4.891 -8.020 -27.010 1.00 63.16 438 ASP A C 1
ATOM 3420 O O . ASP A 1 438 ? -5.820 -8.774 -27.315 1.00 63.16 438 ASP A O 1
ATOM 3424 N N . GLY A 1 439 ? -4.266 -8.083 -25.842 1.00 54.72 439 GLY A N 1
ATOM 3425 C CA . GLY A 1 439 ? -4.625 -8.993 -24.767 1.00 54.72 439 GLY A CA 1
ATOM 3426 C C . GLY A 1 439 ? -4.303 -8.367 -23.421 1.00 54.72 439 GLY A C 1
ATOM 3427 O O . GLY A 1 439 ? -3.477 -7.463 -23.330 1.00 54.72 439 GLY A O 1
ATOM 3428 N N . GLU A 1 440 ? -4.937 -8.878 -22.373 1.00 48.38 440 GLU A N 1
ATOM 3429 C CA . GLU A 1 440 ? -4.996 -8.234 -21.053 1.00 48.38 440 GLU A CA 1
ATOM 3430 C C . GLU A 1 440 ? -3.615 -8.034 -20.401 1.00 48.38 440 GLU A C 1
ATOM 3432 O O . GLU A 1 440 ? -3.389 -7.025 -19.741 1.00 48.38 440 GLU A O 1
ATOM 3437 N N . ILE A 1 441 ? -2.649 -8.915 -20.694 1.00 50.41 441 ILE A N 1
ATOM 3438 C CA . ILE A 1 441 ? -1.242 -8.803 -20.256 1.00 50.41 441 ILE A CA 1
ATOM 3439 C C . ILE A 1 441 ? -0.552 -7.549 -20.829 1.00 50.41 441 ILE A C 1
ATOM 3441 O O . ILE A 1 441 ? 0.389 -7.032 -20.242 1.00 50.41 441 ILE A O 1
ATOM 3445 N N . GLY A 1 442 ? -0.978 -7.077 -22.004 1.00 53.28 442 GLY A N 1
ATOM 3446 C CA . GLY A 1 442 ? -0.354 -5.950 -22.700 1.00 53.28 442 GLY A CA 1
ATOM 3447 C C . GLY A 1 442 ? -0.729 -4.575 -22.146 1.00 53.28 442 GLY A C 1
ATOM 3448 O O . GLY A 1 442 ? -0.030 -3.620 -22.464 1.00 53.28 442 GLY A O 1
ATOM 3449 N N . ASN A 1 443 ? -1.804 -4.484 -21.352 1.00 56.16 443 ASN A N 1
ATOM 3450 C CA . ASN A 1 443 ? -2.265 -3.283 -20.649 1.00 56.16 443 ASN A CA 1
ATOM 3451 C C . ASN A 1 443 ? -2.245 -1.994 -21.480 1.00 56.16 443 ASN A C 1
ATOM 3453 O O . ASN A 1 443 ? -1.518 -1.047 -21.205 1.00 56.16 443 ASN A O 1
ATOM 3457 N N . ILE A 1 444 ? -3.057 -1.963 -22.534 1.00 59.91 444 ILE A N 1
ATOM 3458 C CA . ILE A 1 444 ? -3.335 -0.754 -23.309 1.00 59.91 444 ILE A CA 1
ATOM 3459 C C . ILE A 1 444 ? -4.810 -0.784 -23.683 1.00 59.91 444 ILE A C 1
ATOM 3461 O O . ILE A 1 444 ? -5.212 -1.523 -24.572 1.00 59.91 444 ILE A O 1
ATOM 3465 N N . ASN A 1 445 ? -5.619 0.038 -23.020 1.00 56.97 445 ASN A N 1
ATOM 3466 C CA . ASN A 1 445 ? -7.082 -0.022 -23.167 1.00 56.97 445 ASN A CA 1
ATOM 3467 C C . ASN A 1 445 ? -7.693 1.232 -23.789 1.00 56.97 445 ASN A C 1
ATOM 3469 O O . ASN A 1 445 ? -8.897 1.484 -23.699 1.00 56.97 445 ASN A O 1
ATOM 3473 N N . VAL A 1 446 ? -6.854 2.046 -24.416 1.00 60.81 446 VAL A N 1
ATOM 3474 C CA . VAL A 1 446 ? -7.294 3.239 -25.127 1.00 60.81 446 VAL A CA 1
ATOM 3475 C C . VAL A 1 446 ? -7.292 2.909 -26.603 1.00 60.81 446 VAL A C 1
ATOM 3477 O O . VAL A 1 446 ? -6.260 2.597 -27.195 1.00 60.81 446 VAL A O 1
ATOM 3480 N N . HIS A 1 447 ? -8.478 2.977 -27.197 1.00 75.38 447 HIS A N 1
ATOM 3481 C CA . HIS A 1 447 ? -8.676 2.718 -28.611 1.00 75.38 447 HIS A CA 1
ATOM 3482 C C . HIS A 1 447 ? -9.021 4.023 -29.316 1.00 75.38 447 HIS A C 1
ATOM 3484 O O . HIS A 1 447 ? -10.026 4.667 -29.014 1.00 75.38 447 HIS A O 1
ATOM 3490 N N . TYR A 1 448 ? -8.191 4.398 -30.282 1.00 76.38 448 TYR A N 1
ATOM 3491 C CA . TYR A 1 448 ? -8.461 5.527 -31.157 1.00 76.38 448 TYR A CA 1
ATOM 3492 C C . TYR A 1 448 ? -9.051 5.018 -32.467 1.00 76.38 448 TYR A C 1
ATOM 3494 O O . TYR A 1 448 ? -8.436 4.203 -33.156 1.00 76.38 448 TYR A O 1
ATOM 3502 N N . ASP A 1 449 ? -10.228 5.522 -32.840 1.00 77.62 449 ASP A N 1
ATOM 3503 C CA . ASP A 1 449 ? -10.849 5.196 -34.124 1.00 77.62 449 ASP A CA 1
ATOM 3504 C C . ASP A 1 449 ? -9.870 5.494 -35.274 1.00 77.62 449 ASP A C 1
ATOM 3506 O O . ASP A 1 449 ? -9.491 6.640 -35.514 1.00 77.62 449 ASP A O 1
ATOM 3510 N N . GLY A 1 450 ? -9.446 4.445 -35.985 1.00 66.81 450 GLY A N 1
ATOM 3511 C CA . GLY A 1 450 ? -8.471 4.531 -37.075 1.00 66.81 450 GLY A CA 1
ATOM 3512 C C . GLY A 1 450 ? -7.050 4.054 -36.740 1.00 66.81 450 GLY A C 1
ATOM 3513 O O . GLY A 1 450 ? -6.279 3.877 -37.684 1.00 66.81 450 GLY A O 1
ATOM 3514 N N . ALA A 1 451 ? -6.722 3.776 -35.471 1.00 65.75 451 ALA A N 1
ATOM 3515 C CA . ALA A 1 451 ? -5.463 3.162 -35.015 1.00 65.75 451 ALA A CA 1
ATOM 3516 C C . ALA A 1 451 ? -5.629 1.651 -34.699 1.00 65.75 451 ALA A C 1
ATOM 3518 O O . ALA A 1 451 ? -6.752 1.173 -34.542 1.00 65.75 451 ALA A O 1
ATOM 3519 N N . GLU A 1 452 ? -4.534 0.877 -34.665 1.00 69.25 452 GLU A N 1
ATOM 3520 C CA . GLU A 1 452 ? -4.517 -0.482 -34.066 1.00 69.25 452 GLU A CA 1
ATOM 3521 C C . GLU A 1 452 ? -4.392 -0.381 -32.520 1.00 69.25 452 GLU A C 1
ATOM 3523 O O . GLU A 1 452 ? -4.412 0.727 -31.992 1.00 69.25 452 GLU A O 1
ATOM 3528 N N . SER A 1 453 ? -4.339 -1.495 -31.770 1.00 57.31 453 SER A N 1
ATOM 3529 C CA . SER A 1 453 ? -4.615 -1.487 -30.314 1.00 57.31 453 SER A CA 1
ATOM 3530 C C . SER A 1 453 ? -3.521 -2.001 -29.359 1.00 57.31 453 SER A C 1
ATOM 3532 O O . SER A 1 453 ? -3.773 -2.073 -28.166 1.00 57.31 453 SER A O 1
ATOM 3534 N N . VAL A 1 454 ? -2.300 -2.311 -29.814 1.00 48.19 454 VAL A N 1
ATOM 3535 C CA . VAL A 1 454 ? -1.241 -2.874 -28.937 1.00 48.19 454 VAL A CA 1
ATOM 3536 C C . VAL A 1 454 ? -0.085 -1.909 -28.652 1.00 48.19 454 VAL A C 1
ATOM 3538 O O . VAL A 1 454 ? 0.487 -1.360 -29.597 1.00 48.19 454 VAL A O 1
ATOM 3541 N N . GLY A 1 455 ? 0.310 -1.792 -27.369 1.00 53.34 455 GLY A N 1
ATOM 3542 C CA . GLY A 1 455 ? 1.481 -1.047 -26.852 1.00 53.34 455 GLY A CA 1
ATOM 3543 C C . GLY A 1 455 ? 2.191 -1.735 -25.652 1.00 53.34 455 GLY A C 1
ATOM 3544 O O . GLY A 1 455 ? 2.051 -2.938 -25.467 1.00 53.34 455 GLY A O 1
ATOM 3545 N N . HIS A 1 456 ? 3.014 -0.998 -24.887 1.00 41.25 456 HIS A N 1
ATOM 3546 C CA . HIS A 1 456 ? 3.881 -1.468 -23.771 1.00 41.25 456 HIS A CA 1
ATOM 3547 C C . HIS A 1 456 ? 3.189 -1.227 -22.405 1.00 41.25 456 HIS A C 1
ATOM 3549 O O . HIS A 1 456 ? 2.782 -0.083 -22.210 1.00 41.25 456 HIS A O 1
ATOM 3555 N N . GLY A 1 457 ? 3.029 -2.204 -21.487 1.00 52.34 457 GLY A N 1
ATOM 3556 C CA . GLY A 1 457 ? 2.036 -2.039 -20.398 1.00 52.34 457 GLY A CA 1
ATOM 3557 C C . GLY A 1 457 ? 2.308 -2.602 -18.988 1.00 52.34 457 GLY A C 1
ATOM 3558 O O . GLY A 1 457 ? 3.175 -3.453 -18.796 1.00 52.34 457 GLY A O 1
ATOM 3559 N N . ASP A 1 458 ? 1.523 -2.051 -18.045 1.00 51.91 458 ASP A N 1
ATOM 3560 C CA . ASP A 1 458 ? 1.385 -2.286 -16.587 1.00 51.91 458 ASP A CA 1
ATOM 3561 C C . ASP A 1 458 ? 0.316 -3.396 -16.288 1.00 51.91 458 ASP A C 1
ATOM 3563 O O . ASP A 1 458 ? -0.028 -4.131 -17.203 1.00 51.91 458 ASP A O 1
ATOM 3567 N N . PRO A 1 459 ? -0.322 -3.575 -15.105 1.00 67.81 459 PRO A N 1
ATOM 3568 C CA . PRO A 1 459 ? -1.549 -4.414 -14.920 1.00 67.81 459 PRO A CA 1
ATOM 3569 C C . PRO A 1 459 ? -2.901 -3.642 -14.901 1.00 67.81 459 PRO A C 1
ATOM 3571 O O . PRO A 1 459 ? -2.993 -2.549 -14.348 1.00 67.81 459 PRO A O 1
ATOM 3574 N N . LEU A 1 460 ? -3.949 -4.160 -15.561 1.00 67.19 460 LEU A N 1
ATOM 3575 C CA . LEU A 1 460 ? -5.197 -3.433 -15.884 1.00 67.19 460 LEU A CA 1
ATOM 3576 C C . LEU A 1 460 ? -6.401 -4.219 -15.345 1.00 67.19 460 LEU A C 1
ATOM 3578 O O . LEU A 1 460 ? -6.459 -5.432 -15.519 1.00 67.19 460 LEU A O 1
ATOM 3582 N N . VAL A 1 461 ? -7.368 -3.548 -14.716 1.00 79.81 461 VAL A N 1
ATOM 3583 C CA . VAL A 1 461 ? -8.600 -4.186 -14.209 1.00 79.81 461 VAL A CA 1
ATOM 3584 C C . VAL A 1 461 ? -9.821 -3.383 -14.646 1.00 79.81 461 VAL A C 1
ATOM 3586 O O . VAL A 1 461 ? -9.887 -2.166 -14.467 1.00 79.81 461 VAL A O 1
ATOM 3589 N N . GLN A 1 462 ? -10.813 -4.059 -15.229 1.00 85.00 462 GLN A N 1
ATOM 3590 C CA . GLN A 1 462 ? -12.076 -3.444 -15.636 1.00 85.00 462 GLN A CA 1
ATOM 3591 C C . GLN A 1 462 ? -13.093 -3.509 -14.496 1.00 85.00 462 GLN A C 1
ATOM 3593 O O . GLN A 1 462 ? -13.708 -4.546 -14.269 1.00 85.00 462 GLN A O 1
ATOM 3598 N N . LEU A 1 463 ? -13.316 -2.381 -13.816 1.00 86.12 463 LEU A N 1
ATOM 3599 C CA . LEU A 1 463 ? -14.405 -2.238 -12.848 1.00 86.12 463 LEU A CA 1
ATOM 3600 C C . LEU A 1 463 ? -15.717 -1.863 -13.558 1.00 86.12 463 LEU A C 1
ATOM 3602 O O . LEU A 1 463 ? -15.689 -1.322 -14.670 1.00 86.12 463 LEU A O 1
ATOM 3606 N N . PRO A 1 464 ? -16.882 -2.054 -12.911 1.00 88.19 464 PRO A N 1
ATOM 3607 C CA . PRO A 1 464 ? -18.159 -1.560 -13.426 1.00 88.19 464 PRO A CA 1
ATOM 3608 C C . PRO A 1 464 ? -18.173 -0.045 -13.678 1.00 88.19 464 PRO A C 1
ATOM 3610 O O . PRO A 1 464 ? -18.819 0.406 -14.619 1.00 88.19 464 PRO A O 1
ATOM 3613 N N . ASN A 1 465 ? -17.451 0.725 -12.854 1.00 86.69 465 ASN A N 1
ATOM 3614 C CA . ASN A 1 465 ? -17.376 2.186 -12.941 1.00 86.69 465 ASN A CA 1
ATOM 3615 C C . ASN A 1 465 ? -16.406 2.704 -14.011 1.00 86.69 465 ASN A C 1
ATOM 3617 O O . ASN A 1 465 ? -16.441 3.881 -14.361 1.00 86.69 465 ASN A O 1
ATOM 3621 N N . GLY A 1 466 ? -15.525 1.848 -14.520 1.00 78.62 466 GLY A N 1
ATOM 3622 C CA . GLY A 1 466 ? -14.487 2.249 -15.452 1.00 78.62 466 GLY A CA 1
ATOM 3623 C C . GLY A 1 466 ? -13.233 1.413 -15.285 1.00 78.62 466 GLY A C 1
ATOM 3624 O O . GLY A 1 466 ? -13.135 0.528 -14.437 1.00 78.62 466 GLY A O 1
ATOM 3625 N N . LEU A 1 467 ? -12.267 1.674 -16.143 1.00 76.06 467 LEU A N 1
ATOM 3626 C CA . LEU A 1 467 ? -11.034 0.917 -16.166 1.00 76.06 467 LEU A CA 1
ATOM 3627 C C . LEU A 1 467 ? -9.986 1.532 -15.235 1.00 76.06 467 LEU A C 1
ATOM 3629 O O . LEU A 1 467 ? -9.892 2.758 -15.164 1.00 76.06 467 LEU A O 1
ATOM 3633 N N . ILE A 1 468 ? -9.178 0.704 -14.572 1.00 78.06 468 ILE A N 1
ATOM 3634 C CA . ILE A 1 468 ? -8.047 1.151 -13.748 1.00 78.06 468 ILE A CA 1
ATOM 3635 C C . ILE A 1 468 ? -6.727 0.517 -14.196 1.00 78.06 468 ILE A C 1
ATOM 3637 O O . ILE A 1 468 ? -6.714 -0.651 -14.587 1.00 78.06 468 ILE A O 1
ATOM 3641 N N . VAL A 1 469 ? -5.628 1.271 -14.084 1.00 78.12 469 VAL A N 1
ATOM 3642 C CA . VAL A 1 469 ? -4.245 0.784 -14.247 1.00 78.12 469 VAL A CA 1
ATOM 3643 C C . VAL A 1 469 ? -3.537 0.735 -12.897 1.00 78.12 469 VAL A C 1
ATOM 3645 O O . VAL A 1 469 ? -3.495 1.737 -12.192 1.00 78.12 469 VAL A O 1
ATOM 3648 N N . GLY A 1 470 ? -3.020 -0.433 -12.525 1.00 80.75 470 GLY A N 1
ATOM 3649 C CA . GLY A 1 470 ? -2.191 -0.649 -11.339 1.00 80.75 470 GLY A CA 1
ATOM 3650 C C . GLY A 1 470 ? -0.712 -0.776 -11.696 1.00 80.75 470 GLY A C 1
ATOM 3651 O O . GLY A 1 470 ? -0.298 -0.397 -12.785 1.00 80.75 470 GLY A O 1
ATOM 3652 N N . ARG A 1 471 ? 0.086 -1.343 -10.787 1.00 79.75 471 ARG A N 1
ATOM 3653 C CA . ARG A 1 471 ? 1.510 -1.664 -10.999 1.00 79.75 471 ARG A CA 1
ATOM 3654 C C . ARG A 1 471 ? 1.854 -3.062 -10.495 1.00 79.75 471 ARG A C 1
ATOM 3656 O O . ARG A 1 471 ? 1.229 -3.560 -9.559 1.00 79.75 471 ARG A O 1
ATOM 3663 N N . GLU A 1 472 ? 2.877 -3.674 -11.077 1.00 80.19 472 GLU A N 1
ATOM 3664 C CA . GLU A 1 472 ? 3.551 -4.822 -10.465 1.00 80.19 472 GLU A CA 1
ATOM 3665 C C . GLU A 1 472 ? 4.571 -4.344 -9.424 1.00 80.19 472 GLU A C 1
ATOM 3667 O O . GLU A 1 472 ? 5.187 -3.283 -9.559 1.00 80.19 472 GLU A O 1
ATOM 3672 N N . ALA A 1 473 ? 4.734 -5.117 -8.356 1.00 76.44 473 ALA A N 1
ATOM 3673 C CA . ALA A 1 473 ? 5.667 -4.839 -7.275 1.00 76.44 473 ALA A CA 1
ATOM 3674 C C . ALA A 1 473 ? 6.180 -6.139 -6.653 1.00 76.44 473 ALA A C 1
ATOM 3676 O O . ALA A 1 473 ? 5.669 -7.225 -6.927 1.00 76.44 473 ALA A O 1
ATOM 3677 N N . THR A 1 474 ? 7.182 -6.020 -5.786 1.00 81.56 474 THR A N 1
ATOM 3678 C CA . THR A 1 474 ? 7.791 -7.163 -5.106 1.00 81.56 474 THR A CA 1
ATOM 3679 C C . THR A 1 474 ? 7.852 -6.888 -3.612 1.00 81.56 474 THR A C 1
ATOM 3681 O O . THR A 1 474 ? 8.167 -5.770 -3.207 1.00 81.56 474 THR A O 1
ATOM 3684 N N . THR A 1 475 ? 7.525 -7.887 -2.793 1.00 81.75 475 THR A N 1
ATOM 3685 C CA . THR A 1 475 ? 7.707 -7.808 -1.338 1.00 81.75 475 THR A CA 1
ATOM 3686 C C . THR A 1 475 ? 9.186 -7.877 -0.967 1.00 81.75 475 THR A C 1
ATOM 3688 O O . THR A 1 475 ? 10.010 -8.337 -1.759 1.00 81.75 475 THR A O 1
ATOM 3691 N N . PHE A 1 476 ? 9.529 -7.517 0.271 1.00 78.38 476 PHE A N 1
ATOM 3692 C CA . PHE A 1 476 ? 10.885 -7.695 0.809 1.00 78.38 476 PHE A CA 1
ATOM 3693 C C . PHE A 1 476 ? 11.366 -9.162 0.766 1.00 78.38 476 PHE A C 1
ATOM 3695 O O . PHE A 1 476 ? 12.557 -9.436 0.651 1.00 78.38 476 PHE A O 1
ATOM 3702 N N . ALA A 1 477 ? 10.435 -10.122 0.797 1.00 72.62 477 ALA A N 1
ATOM 3703 C CA . ALA A 1 477 ? 10.717 -11.550 0.633 1.00 72.62 477 ALA A CA 1
ATOM 3704 C C . ALA A 1 477 ? 10.827 -11.988 -0.845 1.00 72.62 477 ALA A C 1
ATOM 3706 O O . ALA A 1 477 ? 10.758 -13.180 -1.139 1.00 72.62 477 ALA A O 1
ATOM 3707 N N . ASN A 1 478 ? 10.967 -11.039 -1.777 1.00 74.25 478 ASN A N 1
ATOM 3708 C CA . ASN A 1 478 ? 11.055 -11.250 -3.223 1.00 74.25 478 ASN A CA 1
ATOM 3709 C C . ASN A 1 478 ? 9.832 -11.941 -3.865 1.00 74.25 478 ASN A C 1
ATOM 3711 O O . ASN A 1 478 ? 9.958 -12.555 -4.924 1.00 74.25 478 ASN A O 1
ATOM 3715 N N . LYS A 1 479 ? 8.632 -11.828 -3.274 1.00 77.31 479 LYS A N 1
ATOM 3716 C CA . LYS A 1 479 ? 7.389 -12.322 -3.897 1.00 77.31 479 LYS A CA 1
ATOM 3717 C C . LYS A 1 479 ? 6.734 -11.216 -4.723 1.00 77.31 479 LYS A C 1
ATOM 3719 O O . LYS A 1 479 ? 6.461 -10.139 -4.197 1.00 77.31 479 LYS A O 1
ATOM 3724 N N . SER A 1 480 ? 6.453 -11.481 -5.995 1.00 82.00 480 SER A N 1
ATOM 3725 C CA . SER A 1 480 ? 5.717 -10.545 -6.853 1.00 82.00 480 SER A CA 1
ATOM 3726 C C . SER A 1 480 ? 4.247 -10.429 -6.441 1.00 82.00 480 SER A C 1
ATOM 3728 O O . SER A 1 480 ? 3.628 -11.409 -6.021 1.00 82.00 480 SER A O 1
ATOM 3730 N N . TYR A 1 481 ? 3.685 -9.232 -6.580 1.00 88.56 481 TYR A N 1
ATOM 3731 C CA . TYR A 1 481 ? 2.266 -8.943 -6.393 1.00 88.56 481 TYR A CA 1
ATOM 3732 C C . TYR A 1 481 ? 1.830 -7.761 -7.271 1.00 88.56 481 TYR A C 1
ATOM 3734 O O . TYR A 1 481 ? 2.650 -6.972 -7.739 1.00 88.56 481 TYR A O 1
ATOM 3742 N N . PHE A 1 482 ? 0.524 -7.625 -7.475 1.00 91.25 482 PHE A N 1
ATOM 3743 C CA . PHE A 1 482 ? -0.101 -6.500 -8.162 1.00 91.25 482 PHE A CA 1
ATOM 3744 C C . PHE A 1 482 ? -0.676 -5.521 -7.138 1.00 91.25 482 PHE A C 1
ATOM 3746 O O . PHE A 1 482 ? -1.330 -5.940 -6.177 1.00 91.25 482 PHE A O 1
ATOM 3753 N N . ALA A 1 483 ? -0.453 -4.227 -7.355 1.00 92.81 483 ALA A N 1
ATOM 3754 C CA . ALA A 1 483 ? -0.948 -3.142 -6.518 1.00 92.81 483 ALA A CA 1
ATOM 3755 C C . ALA A 1 483 ? -1.865 -2.215 -7.323 1.00 92.81 483 ALA A C 1
ATOM 3757 O O . ALA A 1 483 ? -1.469 -1.698 -8.369 1.00 92.81 483 ALA A O 1
ATOM 3758 N N . PHE A 1 484 ? -3.068 -1.988 -6.801 1.00 96.06 484 PHE A N 1
ATOM 3759 C CA . PHE A 1 484 ? -4.019 -1.000 -7.299 1.00 96.06 484 PHE A CA 1
ATOM 3760 C C . PHE A 1 484 ? -4.396 -0.079 -6.145 1.00 96.06 484 PHE A C 1
ATOM 3762 O O . PHE A 1 484 ? -5.078 -0.486 -5.209 1.00 96.06 484 PHE A O 1
ATOM 3769 N N . GLU A 1 485 ? -3.934 1.154 -6.187 1.00 94.88 485 GLU A N 1
ATOM 3770 C CA . GLU A 1 485 ? -4.050 2.136 -5.119 1.00 94.88 485 GLU A CA 1
ATOM 3771 C C . GLU A 1 485 ? -4.933 3.307 -5.561 1.00 94.88 485 GLU A C 1
ATOM 3773 O O . GLU A 1 485 ? -5.047 3.588 -6.747 1.00 94.88 485 GLU A O 1
ATOM 3778 N N . LYS A 1 486 ? -5.556 4.027 -4.624 1.00 95.69 486 LYS A N 1
ATOM 3779 C CA . LYS A 1 486 ? -6.360 5.228 -4.921 1.00 95.69 486 LYS A CA 1
ATOM 3780 C C . LYS A 1 486 ? -7.595 4.968 -5.812 1.00 95.69 486 LYS A C 1
ATOM 3782 O O . LYS A 1 486 ? -8.018 5.835 -6.574 1.00 95.69 486 LYS A O 1
ATOM 3787 N N . ILE A 1 487 ? -8.237 3.803 -5.692 1.00 98.12 487 ILE A N 1
ATOM 3788 C CA . ILE A 1 487 ? -9.497 3.518 -6.401 1.00 98.12 487 ILE A CA 1
ATOM 3789 C C . ILE A 1 487 ? -10.655 4.209 -5.657 1.00 98.12 487 ILE A C 1
ATOM 3791 O O . ILE A 1 487 ? -10.826 3.965 -4.462 1.00 98.12 487 ILE A O 1
ATOM 3795 N N . PRO A 1 488 ? -11.476 5.068 -6.286 1.00 98.06 488 PRO A N 1
ATOM 3796 C CA . PRO A 1 488 ? -12.606 5.694 -5.608 1.00 98.06 488 PRO A CA 1
ATOM 3797 C C . PRO A 1 488 ? -13.720 4.667 -5.390 1.00 98.06 488 PRO A C 1
ATOM 3799 O O . PRO A 1 488 ? -14.248 4.101 -6.346 1.00 98.06 488 PRO A O 1
ATOM 3802 N N . TYR A 1 489 ? -14.125 4.455 -4.136 1.00 98.31 489 TYR A N 1
ATOM 3803 C CA . TYR A 1 489 ? -15.320 3.656 -3.820 1.00 98.31 489 TYR A C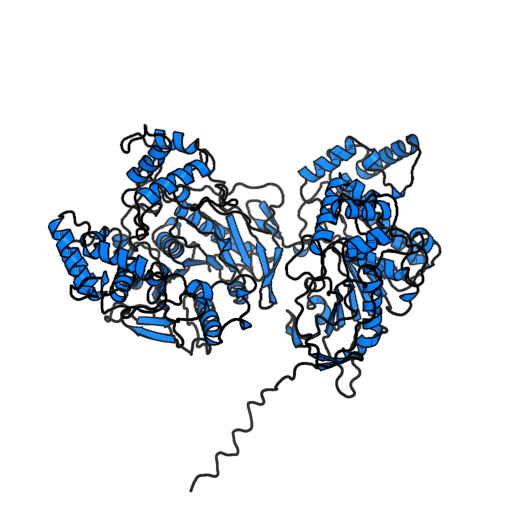A 1
ATOM 3804 C C . TYR A 1 489 ? -16.553 4.531 -3.549 1.00 98.31 489 TYR A C 1
ATOM 3806 O O . TYR A 1 489 ? -17.685 4.041 -3.550 1.00 98.31 489 TYR A O 1
ATOM 3814 N N . ALA A 1 490 ? -16.351 5.835 -3.341 1.00 98.19 490 ALA A N 1
ATOM 3815 C CA . ALA A 1 490 ? -17.410 6.800 -3.090 1.00 98.19 490 ALA A CA 1
ATOM 3816 C C . ALA A 1 490 ? -17.226 8.087 -3.904 1.00 98.19 490 ALA A C 1
ATOM 3818 O O . ALA A 1 490 ? -16.116 8.471 -4.261 1.00 98.19 490 ALA A O 1
ATOM 3819 N N . THR A 1 491 ? -18.332 8.785 -4.163 1.00 97.69 491 THR A N 1
ATOM 3820 C CA . THR A 1 491 ? -18.310 10.156 -4.682 1.00 97.69 491 THR A CA 1
ATOM 3821 C C . THR A 1 491 ? -17.641 11.079 -3.649 1.00 97.69 491 THR A C 1
ATOM 3823 O O . THR A 1 491 ? -17.983 10.980 -2.463 1.00 97.69 491 THR A O 1
ATOM 3826 N N . PRO A 1 492 ? -16.756 12.010 -4.064 1.00 97.19 492 PRO A N 1
ATOM 3827 C CA . PRO A 1 492 ? -16.098 12.936 -3.148 1.00 97.19 492 PRO A CA 1
ATOM 3828 C C . PRO A 1 492 ? -17.121 13.702 -2.287 1.00 97.19 492 PRO A C 1
ATOM 3830 O O . PRO A 1 492 ? -18.034 14.329 -2.839 1.00 97.19 492 PRO A O 1
ATOM 3833 N N . PRO A 1 493 ? -17.006 13.695 -0.945 1.00 96.88 493 PRO A N 1
ATOM 3834 C CA . PRO A 1 493 ? -17.983 14.290 -0.032 1.00 96.88 493 PRO A CA 1
ATOM 3835 C C . PRO A 1 493 ? -17.845 15.823 0.067 1.00 96.88 493 PRO A C 1
ATOM 3837 O O . PRO A 1 493 ? -17.797 16.391 1.156 1.00 96.88 493 PRO A O 1
ATOM 3840 N N . LEU A 1 494 ? -17.786 16.504 -1.079 1.00 96.06 494 LEU A N 1
ATOM 3841 C CA . LEU A 1 494 ? -17.531 17.938 -1.200 1.00 96.06 494 LEU A CA 1
ATOM 3842 C C . LEU A 1 494 ? -18.825 18.764 -1.196 1.00 96.06 494 LEU A C 1
ATOM 3844 O O . LEU A 1 494 ? -19.882 18.323 -1.659 1.00 96.06 494 LEU A O 1
ATOM 3848 N N . GLY A 1 495 ? -18.729 20.006 -0.712 1.00 94.31 495 GLY A N 1
ATOM 3849 C CA . GLY A 1 495 ? -19.814 20.990 -0.766 1.00 94.31 495 GLY A CA 1
ATOM 3850 C C . GLY A 1 495 ? -21.126 20.447 -0.173 1.00 94.31 495 GLY A C 1
ATOM 3851 O O . GLY A 1 495 ? -21.143 20.105 1.009 1.00 94.31 495 GLY A O 1
ATOM 3852 N N . PRO A 1 496 ? -22.220 20.313 -0.955 1.00 96.50 496 PRO A N 1
ATOM 3853 C CA . PRO A 1 496 ? -23.494 19.777 -0.462 1.00 96.50 496 PRO A CA 1
ATOM 3854 C C . PRO A 1 496 ? -23.441 18.341 0.086 1.00 96.50 496 PRO A C 1
ATOM 3856 O O . PRO A 1 496 ? -24.338 17.953 0.838 1.00 96.50 496 PRO A O 1
ATOM 3859 N N . LEU A 1 497 ? -22.429 17.548 -0.291 1.00 97.31 497 LEU A N 1
ATOM 3860 C CA . LEU A 1 497 ? -22.224 16.184 0.214 1.00 97.31 497 LEU A CA 1
ATOM 3861 C C . LEU A 1 497 ? -21.422 16.147 1.523 1.00 97.31 497 LEU A C 1
ATOM 3863 O O . LEU A 1 497 ? -21.398 15.116 2.203 1.00 97.31 497 LEU A O 1
ATOM 3867 N N . ARG A 1 498 ? -20.814 17.269 1.928 1.00 97.81 498 ARG A N 1
ATOM 3868 C CA . ARG A 1 498 ? -20.116 17.365 3.210 1.00 97.81 498 ARG A CA 1
ATOM 3869 C C . ARG A 1 498 ? -21.100 17.096 4.350 1.00 97.81 498 ARG A C 1
ATOM 3871 O O . ARG A 1 498 ? -22.202 17.650 4.378 1.00 97.81 498 ARG A O 1
ATOM 3878 N N . PHE A 1 499 ? -20.691 16.226 5.276 1.00 97.19 499 PHE A N 1
ATOM 3879 C CA . PHE A 1 499 ? -21.482 15.706 6.405 1.00 97.19 499 PHE A CA 1
ATOM 3880 C C . PHE A 1 499 ? -22.707 14.853 6.041 1.00 97.19 499 PHE A C 1
ATOM 3882 O O . PHE A 1 499 ? -23.529 14.558 6.913 1.00 97.19 499 PHE A O 1
ATOM 3889 N N . LYS A 1 500 ? -22.832 14.414 4.785 1.00 96.50 500 LYS A N 1
ATOM 3890 C CA . LYS A 1 500 ? -23.858 13.456 4.356 1.00 96.50 500 LYS A CA 1
ATOM 3891 C C . LYS A 1 500 ? -23.289 12.042 4.242 1.00 96.50 500 LYS A C 1
ATOM 3893 O O . LYS A 1 500 ? -22.073 11.858 4.131 1.00 96.50 500 LYS A O 1
ATOM 3898 N N . ALA A 1 501 ? -24.182 11.052 4.264 1.00 97.25 501 ALA A N 1
ATOM 3899 C CA . ALA A 1 501 ? -23.831 9.663 3.987 1.00 97.25 501 ALA A CA 1
ATOM 3900 C C . ALA A 1 501 ? -23.134 9.562 2.613 1.00 97.25 501 ALA A C 1
ATOM 3902 O O . ALA A 1 501 ? -23.489 10.323 1.704 1.00 97.25 501 ALA A O 1
ATOM 3903 N N . PRO A 1 502 ? -22.131 8.682 2.460 1.00 98.06 502 PRO A N 1
ATOM 3904 C CA . PRO A 1 502 ? -21.425 8.535 1.197 1.00 98.06 502 PRO A CA 1
ATOM 3905 C C . PRO A 1 502 ? -22.362 8.014 0.109 1.00 98.06 502 PRO A C 1
ATOM 3907 O O . PRO A 1 502 ? -23.322 7.286 0.372 1.00 98.06 502 PRO A O 1
ATOM 3910 N N . GLN A 1 503 ? -22.053 8.376 -1.127 1.00 97.50 503 GLN A N 1
ATOM 3911 C CA . GLN A 1 503 ? -22.700 7.836 -2.318 1.00 97.50 503 GLN A CA 1
ATOM 3912 C C . GLN A 1 503 ? -21.664 7.017 -3.087 1.00 97.50 503 GLN A C 1
ATOM 3914 O O . GLN A 1 503 ? -20.496 7.400 -3.039 1.00 97.50 503 GLN A O 1
ATOM 3919 N N . PRO A 1 504 ? -22.048 5.937 -3.795 1.00 97.62 504 PRO A N 1
ATOM 3920 C CA . PRO A 1 504 ? -21.127 5.186 -4.647 1.00 97.62 504 PRO A CA 1
ATOM 3921 C C . PRO A 1 504 ? -20.324 6.098 -5.578 1.00 97.62 504 PRO A C 1
ATOM 3923 O O . PRO A 1 504 ? -20.800 7.176 -5.954 1.00 97.62 504 PRO A O 1
ATOM 3926 N N . ALA A 1 505 ? -19.106 5.685 -5.924 1.00 96.50 505 ALA A N 1
ATOM 3927 C CA . ALA A 1 505 ? -18.306 6.392 -6.916 1.00 96.50 505 ALA A CA 1
ATOM 3928 C C . ALA A 1 505 ? -19.081 6.541 -8.234 1.00 96.50 505 ALA A C 1
ATOM 3930 O O . ALA A 1 505 ? -19.862 5.666 -8.620 1.00 96.50 505 ALA A O 1
ATOM 3931 N N . GLN A 1 506 ? -18.892 7.682 -8.893 1.00 91.94 506 GLN A N 1
ATOM 3932 C CA . GLN A 1 506 ? -19.403 7.881 -10.244 1.00 91.94 506 GLN A CA 1
ATOM 3933 C C . GLN A 1 506 ? -18.506 7.165 -11.245 1.00 91.94 506 GLN A C 1
ATOM 3935 O O . GLN A 1 506 ? -17.316 6.971 -10.994 1.00 91.94 506 GLN A O 1
ATOM 3940 N N . ASP A 1 507 ? -19.083 6.821 -12.390 1.00 90.06 507 ASP A N 1
ATOM 3941 C CA . ASP A 1 507 ? -18.318 6.279 -13.503 1.00 90.06 507 ASP A CA 1
ATOM 3942 C C . ASP A 1 507 ? -17.309 7.323 -14.001 1.00 90.06 507 ASP A C 1
ATOM 3944 O O . ASP A 1 507 ? -17.609 8.523 -14.048 1.00 90.06 507 ASP A O 1
ATOM 3948 N N . TRP A 1 508 ? -16.121 6.869 -14.393 1.00 84.44 508 TRP A N 1
ATOM 3949 C CA . TRP A 1 508 ? -15.098 7.713 -15.009 1.00 84.44 508 TRP A CA 1
ATOM 3950 C C . TRP A 1 508 ? -14.879 7.324 -16.469 1.00 84.44 508 TRP A C 1
ATOM 3952 O O . TRP A 1 508 ? -15.093 6.186 -16.884 1.00 84.44 508 TRP A O 1
ATOM 3962 N N . ASN A 1 509 ? -14.443 8.299 -17.265 1.00 68.25 509 ASN A N 1
ATOM 3963 C CA . ASN A 1 509 ? -14.051 8.066 -18.650 1.00 68.25 509 ASN A CA 1
ATOM 3964 C C . ASN A 1 509 ? -12.547 7.790 -18.719 1.00 68.25 509 ASN A C 1
ATOM 3966 O O . ASN A 1 509 ? -11.768 8.433 -18.018 1.00 68.25 509 ASN A O 1
ATOM 3970 N N . GLY A 1 510 ? -12.147 6.883 -19.608 1.00 61.19 510 GLY A N 1
ATOM 3971 C CA . GLY A 1 510 ? -10.746 6.498 -19.778 1.00 61.19 510 GLY A CA 1
ATOM 3972 C C . GLY A 1 510 ? -10.237 5.564 -18.678 1.00 61.19 510 GLY A C 1
ATOM 3973 O O . GLY A 1 510 ? -11.017 4.909 -17.983 1.00 61.19 510 GLY A O 1
ATOM 3974 N N . THR A 1 511 ? -8.914 5.491 -18.554 1.00 70.12 511 THR A N 1
ATOM 3975 C CA . THR A 1 511 ? -8.219 4.663 -17.564 1.00 70.12 511 THR A CA 1
ATOM 3976 C C . THR A 1 511 ? -7.852 5.511 -16.352 1.00 70.12 511 THR A C 1
ATOM 3978 O O . THR A 1 511 ? -7.100 6.477 -16.470 1.00 70.12 511 THR A O 1
ATOM 3981 N N . LEU A 1 512 ? -8.348 5.148 -15.172 1.00 76.12 512 LEU A N 1
ATOM 3982 C CA . LEU A 1 512 ? -7.933 5.771 -13.920 1.00 76.12 512 LEU A CA 1
ATOM 3983 C C . LEU A 1 512 ? -6.550 5.247 -13.511 1.00 76.12 512 LEU A C 1
ATOM 3985 O O . LEU A 1 512 ? -6.347 4.035 -13.425 1.00 76.12 512 LEU A O 1
ATOM 3989 N N . ASN A 1 513 ? -5.619 6.156 -13.215 1.00 75.94 513 ASN A N 1
ATOM 3990 C CA . ASN A 1 513 ? -4.313 5.796 -12.671 1.00 75.94 513 ASN A CA 1
ATOM 3991 C C . ASN A 1 513 ? -4.435 5.397 -11.193 1.00 75.94 513 ASN A C 1
ATOM 3993 O O . ASN A 1 513 ? -4.681 6.246 -10.336 1.00 75.94 513 ASN A O 1
ATOM 3997 N N . ALA A 1 514 ? -4.237 4.107 -10.932 1.00 87.25 514 ALA A N 1
ATOM 3998 C CA . ALA A 1 514 ? -4.275 3.478 -9.626 1.00 87.25 514 ALA A CA 1
ATOM 3999 C C . ALA A 1 514 ? -2.901 2.893 -9.229 1.00 87.25 514 ALA A C 1
ATOM 4001 O O . ALA A 1 514 ? -2.824 1.838 -8.606 1.00 87.25 514 ALA A O 1
ATOM 4002 N N . THR A 1 515 ? -1.785 3.534 -9.597 1.00 79.94 515 THR A N 1
ATOM 4003 C CA . THR A 1 515 ? -0.438 3.018 -9.278 1.00 79.94 515 THR A CA 1
ATOM 4004 C C . THR A 1 515 ? 0.090 3.463 -7.913 1.00 79.94 515 THR A C 1
ATOM 4006 O O . THR A 1 515 ? 1.065 2.888 -7.431 1.00 79.94 515 THR A O 1
ATOM 4009 N N . HIS A 1 516 ? -0.479 4.518 -7.317 1.00 82.25 516 HIS A N 1
ATOM 4010 C CA . HIS A 1 516 ? 0.037 5.125 -6.086 1.00 82.25 516 HIS A CA 1
ATOM 4011 C C . HIS A 1 516 ? -1.034 5.938 -5.340 1.00 82.25 516 HIS A C 1
ATOM 4013 O O . HIS A 1 516 ? -1.711 6.782 -5.938 1.00 82.25 516 HIS A O 1
ATOM 4019 N N . LEU A 1 517 ? -1.135 5.752 -4.020 1.00 87.12 517 LEU A N 1
ATOM 4020 C CA . LEU A 1 517 ? -1.931 6.603 -3.133 1.00 87.12 517 LEU A CA 1
ATOM 4021 C C . LEU A 1 517 ? -1.080 7.713 -2.493 1.00 87.12 517 LEU A C 1
ATOM 4023 O O . LEU A 1 517 ? -0.081 7.453 -1.839 1.00 87.12 517 LEU A O 1
ATOM 4027 N N . ASP A 1 518 ? -1.516 8.964 -2.624 1.00 85.75 518 ASP A N 1
ATOM 4028 C CA . ASP A 1 518 ? -0.817 10.166 -2.135 1.00 85.75 518 ASP A CA 1
ATOM 4029 C C . ASP A 1 518 ? -1.681 11.061 -1.223 1.00 85.75 518 ASP A C 1
ATOM 4031 O O . ASP A 1 518 ? -1.305 12.192 -0.907 1.00 85.75 518 ASP A O 1
ATOM 4035 N N . VAL A 1 519 ? -2.852 10.573 -0.804 1.00 90.94 519 VAL A N 1
ATOM 4036 C CA . VAL A 1 519 ? -3.878 11.374 -0.125 1.00 90.94 519 VAL A CA 1
ATOM 4037 C C . VAL A 1 519 ? -4.437 10.667 1.108 1.00 90.94 519 VAL A C 1
ATOM 4039 O O . VAL A 1 519 ? -4.715 9.466 1.103 1.00 90.94 519 VAL A O 1
ATOM 4042 N N . SER A 1 520 ? -4.638 11.448 2.168 1.00 94.06 520 SER A N 1
ATOM 4043 C CA . SER A 1 520 ? -5.324 11.036 3.397 1.00 94.06 520 SER A CA 1
ATOM 4044 C C . SER A 1 520 ? -6.584 11.871 3.611 1.00 94.06 520 SER A C 1
ATOM 4046 O O . SER A 1 520 ? -6.743 12.946 3.031 1.00 94.06 520 SER A O 1
ATOM 4048 N N . CYS A 1 521 ? -7.492 11.397 4.461 1.00 97.00 521 CYS A N 1
ATOM 4049 C CA . CYS A 1 521 ? -8.628 12.210 4.884 1.00 97.00 521 CYS A CA 1
ATOM 4050 C C . CYS A 1 521 ? -8.193 13.336 5.833 1.00 97.00 521 CYS A C 1
ATOM 4052 O O . CYS A 1 521 ? -7.236 13.178 6.587 1.00 97.00 521 CYS A O 1
ATOM 4054 N N . ILE A 1 522 ? -8.927 14.456 5.827 1.00 95.88 522 ILE A N 1
ATOM 4055 C CA . ILE A 1 522 ? -8.736 15.562 6.784 1.00 95.88 522 ILE A CA 1
ATOM 4056 C C . ILE A 1 522 ? -8.724 15.034 8.225 1.00 95.88 522 ILE A C 1
ATOM 4058 O O . ILE A 1 522 ? -9.699 14.429 8.677 1.00 95.88 522 ILE A O 1
ATOM 4062 N N . GLN A 1 523 ? -7.624 15.291 8.936 1.00 92.94 523 GLN A N 1
ATOM 4063 C CA . GLN A 1 523 ? -7.341 14.724 10.257 1.00 92.94 523 GLN A CA 1
ATOM 4064 C C . GLN A 1 523 ? -6.580 15.692 11.176 1.00 92.94 523 GLN A C 1
ATOM 4066 O O . GLN A 1 523 ? -6.249 16.817 10.788 1.00 92.94 523 GLN A O 1
ATOM 4071 N N . LEU A 1 524 ? -6.348 15.282 12.426 1.00 84.25 524 LEU A N 1
ATOM 4072 C CA . LEU A 1 524 ? -5.639 16.066 13.442 1.00 84.25 524 LEU A CA 1
ATOM 4073 C C . LEU A 1 524 ? -4.273 15.438 13.791 1.00 84.25 524 LEU A C 1
ATOM 4075 O O . LEU A 1 524 ? -4.260 14.291 14.234 1.00 84.25 524 LEU A O 1
ATOM 4079 N N . PRO A 1 525 ? -3.146 16.181 13.694 1.00 82.56 525 PRO A N 1
ATOM 4080 C CA . PRO A 1 525 ? -3.011 17.509 13.086 1.00 82.56 525 PRO A CA 1
ATOM 4081 C C . PRO A 1 525 ? -3.222 17.463 11.564 1.00 82.56 525 PRO A C 1
ATOM 4083 O O . PRO A 1 525 ? -3.134 16.411 10.947 1.00 82.56 525 PRO A O 1
ATOM 4086 N N . THR A 1 526 ? -3.490 18.617 10.949 1.00 81.31 526 THR A N 1
ATOM 4087 C CA . THR A 1 526 ? -3.669 18.689 9.489 1.00 81.31 526 THR A CA 1
ATOM 4088 C C . THR A 1 526 ? -2.333 18.587 8.766 1.00 81.31 526 THR A C 1
ATOM 4090 O O . THR A 1 526 ? -1.415 19.366 9.039 1.00 81.31 526 THR A O 1
ATOM 4093 N N . HIS A 1 527 ? -2.255 17.688 7.793 1.00 81.44 527 HIS A N 1
ATOM 4094 C CA . HIS A 1 527 ? -1.104 17.496 6.921 1.00 81.44 527 HIS A CA 1
ATOM 4095 C C . HIS A 1 527 ? -1.330 18.109 5.532 1.00 81.44 527 HIS A C 1
ATOM 4097 O O . HIS A 1 527 ? -2.437 18.493 5.150 1.00 81.44 527 HIS A O 1
ATOM 4103 N N . ALA A 1 528 ? -0.249 18.252 4.759 1.00 77.00 528 ALA A N 1
ATOM 4104 C CA . ALA A 1 528 ? -0.324 18.823 3.414 1.00 77.00 528 ALA A CA 1
ATOM 4105 C C . ALA A 1 528 ? -1.125 17.937 2.441 1.00 77.00 528 ALA A C 1
ATOM 4107 O O . ALA A 1 528 ? -1.838 18.481 1.601 1.00 77.00 528 ALA A O 1
ATOM 4108 N N . SER A 1 529 ? -1.028 16.614 2.601 1.00 81.00 529 SER A N 1
ATOM 4109 C CA . SER A 1 529 ? -1.701 15.578 1.803 1.00 81.00 529 SER A CA 1
ATOM 4110 C C . SER A 1 529 ? -3.152 15.308 2.212 1.00 81.00 529 SER A C 1
ATOM 4112 O O . SER A 1 529 ? -3.812 14.472 1.597 1.00 81.00 529 SER A O 1
ATOM 4114 N N . ASP A 1 530 ? -3.668 15.987 3.238 1.00 90.81 530 ASP A N 1
ATOM 4115 C CA . ASP A 1 530 ? -5.043 15.789 3.679 1.00 90.81 530 ASP A CA 1
ATOM 4116 C C . ASP A 1 530 ? -6.044 16.459 2.722 1.00 90.81 530 ASP A C 1
ATOM 4118 O O . ASP A 1 530 ? -5.916 17.642 2.381 1.00 90.81 530 ASP A O 1
ATOM 4122 N N . SER A 1 531 ? -7.089 15.718 2.353 1.00 95.06 531 SER A N 1
ATOM 4123 C CA . SER A 1 531 ? -8.162 16.148 1.454 1.00 95.06 531 SER A CA 1
ATOM 4124 C C . SER A 1 531 ? -9.527 15.662 1.950 1.00 95.06 531 SER A C 1
ATOM 4126 O O . SER A 1 531 ? -9.633 14.657 2.651 1.00 95.06 531 SER A O 1
ATOM 4128 N N . GLU A 1 532 ? -10.599 16.374 1.595 1.00 97.00 532 GLU A N 1
ATOM 4129 C CA . GLU A 1 532 ? -11.963 15.840 1.737 1.00 97.00 532 GLU A CA 1
ATOM 4130 C C . GLU A 1 532 ? -12.283 14.808 0.651 1.00 97.00 532 GLU A C 1
ATOM 4132 O O . GLU A 1 532 ? -13.071 13.892 0.880 1.00 97.00 532 GLU A O 1
ATOM 4137 N N . ASP A 1 533 ? -11.661 14.945 -0.520 1.00 96.94 533 ASP A N 1
ATOM 4138 C CA . ASP A 1 533 ? -11.662 13.920 -1.555 1.00 96.94 533 ASP A CA 1
ATOM 4139 C C . ASP A 1 533 ? -10.622 12.856 -1.191 1.00 96.94 533 ASP A C 1
ATOM 4141 O O . ASP A 1 533 ? -9.449 12.965 -1.549 1.00 96.94 533 ASP A O 1
ATOM 4145 N N . CYS A 1 534 ? -11.039 11.911 -0.348 1.00 97.25 534 CYS A N 1
ATOM 4146 C CA . CYS A 1 534 ? -10.154 10.928 0.272 1.00 97.25 534 CYS A CA 1
ATOM 4147 C C . CYS A 1 534 ? -10.737 9.510 0.347 1.00 97.25 534 CYS A C 1
ATOM 4149 O O . CYS A 1 534 ? -10.075 8.626 0.886 1.00 97.25 534 CYS A O 1
ATOM 4151 N N . LEU A 1 535 ? -11.964 9.280 -0.140 1.00 98.56 535 LEU A N 1
ATOM 4152 C CA . LEU A 1 535 ? -12.684 8.006 -0.006 1.00 98.56 535 LEU A CA 1
ATOM 4153 C C . LEU A 1 535 ? -12.204 6.979 -1.044 1.00 98.56 535 LEU A C 1
ATOM 4155 O O . LEU A 1 535 ? -12.916 6.619 -1.986 1.00 98.56 535 LEU A O 1
ATOM 4159 N N . PHE A 1 536 ? -10.966 6.529 -0.840 1.00 98.44 536 PHE A N 1
ATOM 4160 C CA . PHE A 1 536 ? -10.257 5.592 -1.701 1.00 98.44 536 PHE A CA 1
ATOM 4161 C C . PHE A 1 536 ? -10.041 4.227 -1.039 1.00 98.44 536 PHE A C 1
ATOM 4163 O O . PHE A 1 536 ? -9.906 4.120 0.185 1.00 98.44 536 PHE A O 1
ATOM 4170 N N . ILE A 1 537 ? -9.996 3.193 -1.875 1.00 98.62 537 ILE A N 1
ATOM 4171 C CA . ILE A 1 537 ? -9.684 1.806 -1.539 1.00 98.62 537 ILE A CA 1
ATOM 4172 C C . ILE A 1 537 ? -8.464 1.355 -2.347 1.00 98.62 537 ILE A C 1
ATOM 4174 O O . ILE A 1 537 ? -8.283 1.765 -3.495 1.00 98.62 537 ILE A O 1
ATOM 4178 N N . ASN A 1 538 ? -7.630 0.519 -1.737 1.00 98.56 538 ASN A N 1
ATOM 4179 C CA . ASN A 1 538 ? -6.462 -0.085 -2.366 1.00 98.56 538 ASN A CA 1
ATOM 4180 C C . ASN A 1 538 ? -6.592 -1.610 -2.329 1.00 98.56 538 ASN A C 1
ATOM 4182 O O . ASN A 1 538 ? -7.101 -2.160 -1.350 1.00 98.56 538 ASN A O 1
ATOM 4186 N N . VAL A 1 539 ? -6.113 -2.287 -3.370 1.00 98.44 539 VAL A N 1
ATOM 4187 C CA . VAL A 1 539 ? -6.113 -3.744 -3.506 1.00 98.44 539 VAL A CA 1
ATOM 4188 C C . VAL A 1 539 ? -4.704 -4.225 -3.831 1.00 98.44 539 VAL A C 1
ATOM 4190 O O . VAL A 1 539 ? -4.100 -3.796 -4.814 1.00 98.44 539 VAL A O 1
ATOM 4193 N N . PHE A 1 540 ? -4.205 -5.157 -3.024 1.00 97.44 540 PHE A N 1
ATOM 4194 C CA . PHE A 1 540 ? -2.918 -5.815 -3.211 1.00 97.44 540 PHE A CA 1
ATOM 4195 C C . PHE A 1 540 ? -3.138 -7.318 -3.327 1.00 97.44 540 PHE A C 1
ATOM 4197 O O . PHE A 1 540 ? -3.682 -7.947 -2.415 1.00 97.44 540 PHE A O 1
ATOM 4204 N N . THR A 1 541 ? -2.738 -7.901 -4.454 1.00 95.25 541 THR A N 1
ATOM 4205 C CA . THR A 1 541 ? -3.038 -9.302 -4.769 1.00 95.25 541 THR A CA 1
ATOM 4206 C C . THR A 1 541 ? -1.817 -10.025 -5.332 1.00 95.25 541 THR A C 1
ATOM 4208 O O . THR A 1 541 ? -1.129 -9.473 -6.190 1.00 95.25 541 THR A O 1
ATOM 4211 N N . PRO A 1 542 ? -1.516 -11.260 -4.893 1.00 90.19 542 PRO A N 1
ATOM 4212 C CA . PRO A 1 542 ? -0.399 -12.026 -5.442 1.00 90.19 542 PRO A CA 1
ATOM 4213 C C . PRO A 1 542 ? -0.664 -12.528 -6.872 1.00 90.19 542 PRO A C 1
ATOM 4215 O O . PRO A 1 542 ? 0.269 -12.958 -7.542 1.00 90.19 542 PRO A O 1
ATOM 4218 N N . GLN A 1 543 ? -1.916 -12.502 -7.348 1.00 84.69 543 GLN A N 1
ATOM 4219 C CA . GLN A 1 543 ? -2.271 -12.923 -8.704 1.00 84.69 543 GLN A CA 1
ATOM 4220 C C . GLN A 1 543 ? -3.546 -12.232 -9.204 1.00 84.69 543 GLN A C 1
ATOM 4222 O O . GLN A 1 543 ? -4.502 -12.058 -8.449 1.00 84.69 543 GLN A O 1
ATOM 4227 N N . LEU A 1 544 ? -3.585 -11.909 -10.496 1.00 81.19 544 LEU A N 1
ATOM 4228 C CA . LEU A 1 544 ? -4.815 -11.552 -11.205 1.00 81.19 544 LEU A CA 1
ATOM 4229 C C . LEU A 1 544 ? -5.447 -12.803 -11.830 1.00 81.19 544 LEU A C 1
ATOM 4231 O O . LEU A 1 544 ? -4.772 -13.812 -12.040 1.00 81.19 544 LEU A O 1
ATOM 4235 N N . THR A 1 545 ? -6.753 -12.759 -12.088 1.00 64.88 545 THR A N 1
ATOM 4236 C CA . THR A 1 545 ? -7.491 -13.876 -12.692 1.00 64.88 545 THR A CA 1
ATOM 4237 C C . THR A 1 545 ? -8.198 -13.437 -13.966 1.00 64.88 545 THR A C 1
ATOM 4239 O O . THR A 1 545 ? -9.020 -12.531 -13.911 1.00 64.88 545 THR A O 1
ATOM 4242 N N . ASP A 1 546 ? -7.965 -14.158 -15.064 1.00 47.00 546 ASP A N 1
ATOM 4243 C CA . ASP A 1 546 ? -8.593 -13.910 -16.378 1.00 47.00 546 ASP A CA 1
ATOM 4244 C C . ASP A 1 546 ? -10.038 -14.472 -16.492 1.00 47.00 546 ASP A C 1
ATOM 4246 O O . ASP A 1 546 ? -10.648 -14.446 -17.560 1.00 47.00 546 ASP A O 1
ATOM 4250 N N . ASP A 1 547 ? -10.588 -15.072 -15.427 1.00 50.81 547 ASP A N 1
ATOM 4251 C CA . ASP A 1 547 ? -11.908 -15.727 -15.433 1.00 50.81 547 ASP A CA 1
ATOM 4252 C C . ASP A 1 547 ? -12.590 -15.556 -14.065 1.00 50.81 547 ASP A C 1
ATOM 4254 O O . ASP A 1 547 ? -12.054 -16.006 -13.046 1.00 50.81 547 ASP A O 1
ATOM 4258 N N . ASP A 1 548 ? -13.793 -14.964 -14.041 1.00 49.62 548 ASP A N 1
ATOM 4259 C CA . ASP A 1 548 ? -14.607 -14.726 -12.831 1.00 49.62 548 ASP A CA 1
ATOM 4260 C C . ASP A 1 548 ? -14.817 -16.002 -11.990 1.00 49.62 548 ASP A C 1
ATOM 4262 O O . ASP A 1 548 ? -15.055 -15.946 -10.784 1.00 49.62 548 ASP A O 1
ATOM 4266 N N . ASN A 1 549 ? -14.716 -17.184 -12.610 1.00 48.66 549 ASN A N 1
ATOM 4267 C CA . ASN A 1 549 ? -14.886 -18.474 -11.937 1.00 48.66 549 ASN A CA 1
ATOM 4268 C C . ASN A 1 549 ? -13.630 -18.983 -11.207 1.00 48.66 549 ASN A C 1
ATOM 4270 O O . ASN A 1 549 ? -13.693 -20.040 -10.573 1.00 48.66 549 ASN A O 1
ATOM 4274 N N . ASN A 1 550 ? -12.499 -18.277 -11.309 1.00 56.34 550 ASN A N 1
ATOM 4275 C CA . ASN A 1 550 ? -11.208 -18.682 -10.747 1.00 56.34 550 ASN A CA 1
ATOM 4276 C C . ASN A 1 550 ? -10.756 -17.811 -9.557 1.00 56.34 550 ASN A C 1
ATOM 4278 O O . ASN A 1 550 ? -9.681 -18.045 -9.006 1.00 56.34 550 ASN A O 1
ATOM 4282 N N . ALA A 1 551 ? -11.577 -16.843 -9.132 1.00 66.69 551 ALA A N 1
ATOM 4283 C CA . ALA A 1 551 ? -11.344 -16.036 -7.937 1.00 66.69 551 ALA A CA 1
ATOM 4284 C C . ALA A 1 551 ? -11.408 -16.907 -6.666 1.00 66.69 551 ALA A C 1
ATOM 4286 O O . ALA A 1 551 ? -12.479 -17.315 -6.202 1.00 66.69 551 ALA A O 1
ATOM 4287 N N . SER A 1 552 ? -10.243 -17.240 -6.105 1.00 85.12 552 SER A N 1
ATOM 4288 C CA . SER A 1 552 ? -10.125 -18.252 -5.046 1.00 85.12 552 SER A CA 1
ATOM 4289 C C . SER A 1 552 ? -9.488 -17.757 -3.752 1.00 85.12 552 SER A C 1
ATOM 4291 O O . SER A 1 552 ? -9.555 -18.476 -2.754 1.00 85.12 552 SER A O 1
ATOM 4293 N N . LEU A 1 553 ? -8.851 -16.584 -3.748 1.00 94.81 553 LEU A N 1
ATOM 4294 C CA . LEU A 1 553 ? -8.055 -16.153 -2.601 1.00 94.81 553 LEU A CA 1
ATOM 4295 C C . LEU A 1 553 ? -8.931 -15.553 -1.491 1.00 94.81 553 LEU A C 1
ATOM 4297 O O . LEU A 1 553 ? -9.797 -14.730 -1.780 1.00 94.81 553 LEU A O 1
ATOM 4301 N N . PRO A 1 554 ? -8.722 -15.913 -0.214 1.00 97.38 554 PRO A N 1
ATOM 4302 C CA . PRO A 1 554 ? -9.344 -15.207 0.900 1.00 97.38 554 PRO A CA 1
ATOM 4303 C C . PRO A 1 554 ? -8.963 -13.727 0.889 1.00 97.38 554 PRO A C 1
ATOM 4305 O O . PRO A 1 554 ? -7.838 -13.366 0.536 1.00 97.38 554 PRO A O 1
ATOM 4308 N N . VAL A 1 555 ? -9.898 -12.877 1.305 1.00 98.50 555 VAL A N 1
ATOM 4309 C CA . VAL A 1 555 ? -9.733 -11.422 1.277 1.00 98.50 555 VAL A CA 1
ATOM 4310 C C . VAL A 1 555 ? -9.658 -10.907 2.705 1.00 98.50 555 VAL A C 1
ATOM 4312 O O . VAL A 1 555 ? -10.522 -11.220 3.525 1.00 98.50 555 VAL A O 1
ATOM 4315 N N . MET A 1 556 ? -8.647 -10.098 3.000 1.00 98.62 556 MET A N 1
ATOM 4316 C CA . MET A 1 556 ? -8.490 -9.399 4.271 1.00 98.62 556 MET A CA 1
ATOM 4317 C C . MET A 1 556 ? -8.644 -7.898 4.037 1.00 98.62 556 MET A C 1
ATOM 4319 O O . MET A 1 556 ? -7.809 -7.289 3.378 1.00 98.62 556 MET A O 1
ATOM 4323 N N . LEU A 1 557 ? -9.715 -7.301 4.560 1.00 98.75 557 LEU A N 1
ATOM 4324 C CA . LEU A 1 557 ? -9.991 -5.868 4.451 1.00 98.75 557 LEU A CA 1
ATOM 4325 C C . LEU A 1 557 ? -9.620 -5.170 5.757 1.00 98.75 557 LEU A C 1
ATOM 4327 O O . LEU A 1 557 ? -10.276 -5.365 6.780 1.00 98.75 557 LEU A O 1
ATOM 4331 N N . PHE A 1 558 ? -8.579 -4.347 5.702 1.00 98.62 558 PHE A N 1
ATOM 4332 C CA . PHE A 1 558 ? -8.066 -3.579 6.824 1.00 98.62 558 PHE A CA 1
ATOM 4333 C C . PHE A 1 558 ? -8.763 -2.222 6.962 1.00 98.62 558 PHE A C 1
ATOM 4335 O O . PHE A 1 558 ? -8.780 -1.413 6.029 1.00 98.62 558 PHE A O 1
ATOM 4342 N N . ILE A 1 559 ? -9.276 -1.947 8.161 1.00 98.62 559 ILE A N 1
ATOM 4343 C CA . ILE A 1 559 ? -9.797 -0.647 8.581 1.00 98.62 559 ILE A CA 1
ATOM 4344 C C . ILE A 1 559 ? -8.821 -0.060 9.601 1.00 98.62 559 ILE A C 1
ATOM 4346 O O . ILE A 1 559 ? -8.665 -0.596 10.698 1.00 98.62 559 ILE A O 1
ATOM 4350 N N . HIS A 1 560 ? -8.169 1.049 9.252 1.00 97.75 560 HIS A N 1
ATOM 4351 C CA . HIS A 1 560 ? -7.142 1.637 10.110 1.00 97.75 560 HIS A CA 1
ATOM 4352 C C . HIS A 1 560 ? -7.712 2.237 11.409 1.00 97.75 560 HIS A C 1
ATOM 4354 O O . HIS A 1 560 ? -8.847 2.729 11.461 1.00 97.75 560 HIS A O 1
ATOM 4360 N N . GLY A 1 561 ? -6.882 2.220 12.456 1.00 95.50 561 GLY A N 1
ATOM 4361 C CA . GLY A 1 561 ? -7.131 2.876 13.741 1.00 95.50 561 GLY A CA 1
ATOM 4362 C C . GLY A 1 561 ? -6.866 4.384 13.720 1.00 95.50 561 GLY A C 1
ATOM 4363 O O . GLY A 1 561 ? -6.936 5.015 12.669 1.00 95.50 561 GLY A O 1
ATOM 4364 N N . GLY A 1 562 ? -6.564 4.948 14.897 1.00 93.69 562 GLY A N 1
ATOM 4365 C CA . GLY A 1 562 ? -6.276 6.380 15.081 1.00 93.69 562 GLY A CA 1
ATOM 4366 C C . GLY A 1 562 ? -7.391 7.173 15.772 1.00 93.69 562 GLY A C 1
ATOM 4367 O O . GLY A 1 562 ? -7.649 8.325 15.430 1.00 93.69 562 GLY A O 1
ATOM 4368 N N . ALA A 1 563 ? -8.077 6.547 16.738 1.00 92.94 563 ALA A N 1
ATOM 4369 C CA . ALA A 1 563 ? -9.114 7.163 17.581 1.00 92.94 563 ALA A CA 1
ATOM 4370 C C . ALA A 1 563 ? -10.271 7.837 16.811 1.00 92.94 563 ALA A C 1
ATOM 4372 O O . ALA A 1 563 ? -10.928 8.718 17.352 1.00 92.94 563 ALA A O 1
ATOM 4373 N N . PHE A 1 564 ? -10.506 7.450 15.550 1.00 96.06 564 PHE A N 1
ATOM 4374 C CA . PHE A 1 564 ? -11.399 8.136 14.604 1.00 96.06 564 PHE A CA 1
ATOM 4375 C C . PHE A 1 564 ? -10.965 9.562 14.222 1.00 96.06 564 PHE A C 1
ATOM 4377 O O . PHE A 1 564 ? -11.688 10.224 13.487 1.00 96.06 564 PHE A O 1
ATOM 4384 N N . LEU A 1 565 ? -9.806 10.042 14.682 1.00 93.12 565 LEU A N 1
ATOM 4385 C CA . LEU A 1 565 ? -9.304 11.411 14.496 1.00 93.12 565 LEU A CA 1
ATOM 4386 C C . LEU A 1 565 ? -8.192 11.509 13.448 1.00 93.12 565 LEU A C 1
ATOM 4388 O O . LEU A 1 565 ? -8.044 12.553 12.816 1.00 93.12 565 LEU A O 1
ATOM 4392 N N . THR A 1 566 ? -7.407 10.444 13.310 1.00 93.12 566 THR A N 1
ATOM 4393 C CA . THR A 1 566 ? -6.225 10.330 12.448 1.00 93.12 566 THR A CA 1
ATOM 4394 C C . THR A 1 566 ? -6.131 8.921 11.862 1.00 93.12 566 THR A C 1
ATOM 4396 O O . THR A 1 566 ? -6.889 8.032 12.251 1.00 93.12 566 THR A O 1
ATOM 4399 N N . GLY A 1 567 ? -5.235 8.730 10.899 1.00 93.31 567 GLY A N 1
ATOM 4400 C CA . GLY A 1 567 ? -4.929 7.453 10.272 1.00 93.31 567 GLY A CA 1
ATOM 4401 C C . GLY A 1 567 ? -5.073 7.496 8.753 1.00 93.31 567 GLY A C 1
ATOM 4402 O O . GLY A 1 567 ? -5.636 8.428 8.177 1.00 93.31 567 GLY A O 1
ATOM 4403 N N . SER A 1 568 ? -4.508 6.486 8.098 1.00 94.50 568 SER A N 1
ATOM 4404 C CA . SER A 1 568 ? -4.546 6.338 6.645 1.00 94.50 568 SER A CA 1
ATOM 4405 C C . SER A 1 568 ? -4.298 4.889 6.252 1.00 94.50 568 SER A C 1
ATOM 4407 O O . SER A 1 568 ? -3.545 4.174 6.922 1.00 94.50 568 SER A O 1
ATOM 4409 N N . SER A 1 569 ? -4.870 4.474 5.124 1.00 93.75 569 SER A N 1
ATOM 4410 C CA . SER A 1 569 ? -4.562 3.190 4.488 1.00 93.75 569 SER A CA 1
ATOM 4411 C C . SER A 1 569 ? -3.085 3.034 4.103 1.00 93.75 569 SER A C 1
ATOM 4413 O O . SER A 1 569 ? -2.609 1.905 4.036 1.00 93.75 569 SER A O 1
ATOM 4415 N N . MET A 1 570 ? -2.336 4.137 3.955 1.00 88.25 570 MET A N 1
ATOM 4416 C CA . MET A 1 570 ? -0.884 4.121 3.699 1.00 88.25 570 MET A CA 1
ATOM 4417 C C . MET A 1 570 ? -0.058 3.496 4.836 1.00 88.25 570 MET A C 1
ATOM 4419 O O . MET A 1 570 ? 1.089 3.124 4.624 1.00 88.25 570 MET A O 1
ATOM 4423 N N . SER A 1 571 ? -0.621 3.373 6.043 1.00 85.56 571 SER A N 1
ATOM 4424 C CA . SER A 1 571 ? 0.054 2.718 7.176 1.00 85.56 571 SER A CA 1
ATOM 4425 C C . SER A 1 571 ? 0.065 1.185 7.090 1.00 85.56 571 SER A C 1
ATOM 4427 O O . SER A 1 571 ? 0.804 0.537 7.827 1.00 85.56 571 SER A O 1
ATOM 4429 N N . ALA A 1 572 ? -0.736 0.600 6.195 1.00 89.69 572 ALA A N 1
ATOM 4430 C CA . ALA A 1 572 ? -0.909 -0.841 6.066 1.00 89.69 572 ALA A CA 1
ATOM 4431 C C . ALA A 1 572 ? -0.199 -1.368 4.815 1.00 89.69 572 ALA A C 1
ATOM 4433 O O . ALA A 1 572 ? -0.779 -1.448 3.731 1.00 89.69 572 ALA A O 1
ATOM 4434 N N . SER A 1 573 ? 1.070 -1.728 4.984 1.00 89.75 573 SER A N 1
ATOM 4435 C CA . SER A 1 573 ? 1.884 -2.323 3.924 1.00 89.75 573 SER A CA 1
ATOM 4436 C C . SER A 1 573 ? 1.415 -3.738 3.541 1.00 89.75 573 SER A C 1
ATOM 4438 O O . SER A 1 573 ? 1.078 -4.532 4.426 1.00 89.75 573 SER A O 1
ATOM 4440 N N . PRO A 1 574 ? 1.425 -4.104 2.246 1.00 93.00 574 PRO A N 1
ATOM 4441 C CA . PRO A 1 574 ? 0.991 -5.424 1.799 1.00 93.00 574 PRO A CA 1
ATOM 4442 C C . PRO A 1 574 ? 2.002 -6.547 2.044 1.00 93.00 574 PRO A C 1
ATOM 4444 O O . PRO A 1 574 ? 1.599 -7.711 2.026 1.00 93.00 574 PRO A O 1
ATOM 4447 N N . ASP A 1 575 ? 3.279 -6.225 2.275 1.00 88.75 575 ASP A N 1
ATOM 4448 C CA . ASP A 1 575 ? 4.412 -7.157 2.221 1.00 88.75 575 ASP A CA 1
ATOM 4449 C C . ASP A 1 575 ? 4.187 -8.482 2.962 1.00 88.75 575 ASP A C 1
ATOM 4451 O O . ASP A 1 575 ? 4.311 -9.558 2.373 1.00 88.75 575 ASP A O 1
ATOM 4455 N N . LEU A 1 576 ? 3.817 -8.427 4.244 1.00 91.44 576 LEU A N 1
ATOM 4456 C CA . LEU A 1 576 ? 3.660 -9.630 5.068 1.00 91.44 576 LEU A CA 1
ATOM 4457 C C . LEU A 1 576 ? 2.393 -10.430 4.716 1.00 91.44 576 LEU A C 1
ATOM 4459 O O . LEU A 1 576 ? 2.385 -11.659 4.824 1.00 91.44 576 LEU A O 1
ATOM 4463 N N . PHE A 1 577 ? 1.332 -9.766 4.251 1.00 94.38 577 PHE A N 1
ATOM 4464 C CA . PHE A 1 577 ? 0.053 -10.412 3.947 1.00 94.38 577 PHE A CA 1
ATOM 4465 C C . PHE A 1 577 ? 0.060 -11.110 2.586 1.00 94.38 577 PHE A C 1
ATOM 4467 O O . PHE A 1 577 ? -0.305 -12.284 2.510 1.00 94.38 577 PHE A O 1
ATOM 4474 N N . VAL A 1 578 ? 0.524 -10.457 1.515 1.00 91.44 578 VAL A N 1
ATOM 4475 C CA . VAL A 1 578 ? 0.511 -11.058 0.161 1.00 91.44 578 VAL A CA 1
ATOM 4476 C C . VAL A 1 578 ? 1.437 -12.280 0.054 1.00 91.44 578 VAL A C 1
ATOM 4478 O O . VAL A 1 578 ? 1.200 -13.197 -0.742 1.00 91.44 578 VAL A O 1
ATOM 4481 N N . ASN A 1 579 ? 2.441 -12.371 0.935 1.00 89.25 579 ASN A N 1
ATOM 4482 C CA . ASN A 1 579 ? 3.278 -13.561 1.098 1.00 89.25 579 ASN A CA 1
ATOM 4483 C C . ASN A 1 579 ? 2.482 -14.810 1.510 1.00 89.25 579 ASN A C 1
ATOM 4485 O O . ASN A 1 579 ? 2.886 -15.920 1.171 1.00 89.25 579 ASN A O 1
ATOM 4489 N N . ASN A 1 580 ? 1.312 -14.635 2.123 1.00 90.62 580 ASN A N 1
ATOM 4490 C CA . ASN A 1 580 ? 0.494 -15.693 2.706 1.00 90.62 580 ASN A CA 1
ATOM 4491 C C . ASN A 1 580 ? -0.763 -16.032 1.885 1.00 90.62 580 ASN A C 1
ATOM 4493 O O . ASN A 1 580 ? -1.733 -16.540 2.446 1.00 90.62 580 ASN A O 1
ATOM 4497 N N . ASP A 1 581 ? -0.751 -15.796 0.572 1.00 89.62 581 ASP A N 1
ATOM 4498 C CA . ASP A 1 581 ? -1.816 -16.189 -0.371 1.00 89.62 581 ASP A CA 1
ATOM 4499 C C . ASP A 1 581 ? -3.203 -15.648 0.019 1.00 89.62 581 ASP A C 1
ATOM 4501 O O . ASP A 1 581 ? -4.213 -16.356 0.006 1.00 89.62 581 ASP A O 1
ATOM 4505 N N . VAL A 1 582 ? -3.238 -14.371 0.396 1.00 95.88 582 VAL A N 1
ATOM 4506 C CA . VAL A 1 582 ? -4.462 -13.597 0.621 1.00 95.88 582 VAL A CA 1
ATOM 4507 C C . VAL A 1 582 ? -4.427 -12.323 -0.218 1.00 95.88 582 VAL A C 1
ATOM 4509 O O . VAL A 1 582 ? -3.352 -11.833 -0.567 1.00 95.88 582 VAL A O 1
ATOM 4512 N N . VAL A 1 583 ? -5.604 -11.781 -0.522 1.00 97.94 583 VAL A N 1
ATOM 4513 C CA . VAL A 1 583 ? -5.743 -10.426 -1.071 1.00 97.94 583 VAL A CA 1
ATOM 4514 C C . VAL A 1 583 ? -5.880 -9.457 0.095 1.00 97.94 583 VAL A C 1
ATOM 4516 O O . VAL A 1 583 ? -6.783 -9.624 0.919 1.00 97.94 583 VAL A O 1
ATOM 4519 N N . LEU A 1 584 ? -5.007 -8.453 0.171 1.00 98.50 584 LEU A N 1
ATOM 4520 C CA . LEU A 1 584 ? -5.123 -7.378 1.153 1.00 98.50 584 LEU A CA 1
ATOM 4521 C C . LEU A 1 584 ? -5.864 -6.197 0.525 1.00 98.50 584 LEU A C 1
ATOM 4523 O O . LEU A 1 584 ? -5.504 -5.722 -0.550 1.00 98.50 584 LEU A O 1
ATOM 4527 N N . VAL A 1 585 ? -6.881 -5.708 1.223 1.00 98.75 585 VAL A N 1
ATOM 4528 C CA . VAL A 1 585 ? -7.637 -4.510 0.863 1.00 98.75 585 VAL A CA 1
ATOM 4529 C C . VAL A 1 585 ? -7.477 -3.489 1.978 1.00 98.75 585 VAL A C 1
ATOM 4531 O O . VAL A 1 585 ? -7.656 -3.830 3.144 1.00 98.75 585 VAL A O 1
ATOM 4534 N N . THR A 1 586 ? -7.155 -2.240 1.655 1.00 98.56 586 THR A N 1
ATOM 4535 C CA . THR A 1 586 ? -7.010 -1.163 2.650 1.00 98.56 586 THR A CA 1
ATOM 4536 C C . THR A 1 586 ? -7.860 0.038 2.249 1.00 98.56 586 THR A C 1
ATOM 4538 O O . THR A 1 586 ? -8.033 0.306 1.062 1.00 98.56 586 THR A O 1
ATOM 4541 N N . ILE A 1 587 ? -8.447 0.743 3.222 1.00 98.62 587 ILE A N 1
ATOM 4542 C CA . ILE A 1 587 ? -9.400 1.833 2.949 1.00 98.62 587 ILE A CA 1
ATOM 4543 C C . ILE A 1 587 ? -9.055 3.106 3.713 1.00 98.62 587 ILE A C 1
ATOM 4545 O O . ILE A 1 587 ? -8.651 3.052 4.873 1.00 98.62 587 ILE A O 1
ATOM 4549 N N . ASN A 1 588 ? -9.285 4.253 3.083 1.00 98.44 588 ASN A N 1
ATOM 4550 C CA . ASN A 1 588 ? -9.465 5.521 3.783 1.00 98.44 588 ASN A CA 1
ATOM 4551 C C . ASN A 1 588 ? -10.958 5.716 4.097 1.00 98.44 588 ASN A C 1
ATOM 4553 O O . ASN A 1 588 ? -11.812 5.345 3.293 1.00 98.44 588 ASN A O 1
ATOM 4557 N N . TYR A 1 589 ? -11.287 6.334 5.232 1.00 98.69 589 TYR A N 1
ATOM 4558 C CA . TYR A 1 589 ? -12.653 6.743 5.597 1.00 98.69 589 TYR A CA 1
ATOM 4559 C C . TYR A 1 589 ? -12.627 8.111 6.289 1.00 98.69 589 TYR A C 1
ATOM 4561 O O . TYR A 1 589 ? -11.594 8.499 6.832 1.00 98.69 589 TYR A O 1
ATOM 4569 N N . ARG A 1 590 ? -13.734 8.873 6.279 1.00 98.50 590 ARG A N 1
ATOM 4570 C CA . ARG A 1 590 ? -13.741 10.209 6.907 1.00 98.50 590 ARG A CA 1
ATOM 4571 C C . ARG A 1 590 ? -13.482 10.133 8.411 1.00 98.50 590 ARG A C 1
ATOM 4573 O O . ARG A 1 590 ? -14.100 9.341 9.122 1.00 98.50 590 ARG A O 1
ATOM 4580 N N . LEU A 1 591 ? -12.644 11.051 8.889 1.00 97.31 591 LEU A N 1
ATOM 4581 C CA . LEU A 1 591 ? -12.192 11.155 10.276 1.00 97.31 591 LEU A CA 1
ATOM 4582 C C . LEU A 1 591 ? -12.688 12.444 10.941 1.00 97.31 591 LEU A C 1
ATOM 4584 O O . LEU A 1 591 ? -13.220 13.353 10.295 1.00 97.31 591 LEU A O 1
ATOM 4588 N N . GLY A 1 592 ? -12.527 12.504 12.259 1.00 95.12 592 GLY A N 1
ATOM 4589 C CA . GLY A 1 592 ? -12.772 13.655 13.108 1.00 95.12 592 GLY A CA 1
ATOM 4590 C C . GLY A 1 592 ? -14.132 14.297 12.866 1.00 95.12 592 GLY A C 1
ATOM 4591 O O . GLY A 1 592 ? -15.160 13.633 12.692 1.00 95.12 592 GLY A O 1
ATOM 4592 N N . PHE A 1 593 ? -14.125 15.626 12.820 1.00 95.75 593 PHE A N 1
ATOM 4593 C CA . PHE A 1 593 ? -15.319 16.428 12.577 1.00 95.75 593 PHE A CA 1
ATOM 4594 C C . PHE A 1 593 ? -16.054 16.030 11.285 1.00 95.75 593 PHE A C 1
ATOM 4596 O O . PHE A 1 593 ? -17.281 16.002 11.250 1.00 95.75 593 PHE A O 1
ATOM 4603 N N . PHE A 1 594 ? -15.319 15.672 10.229 1.00 97.62 594 PHE A N 1
ATOM 4604 C CA . PHE A 1 594 ? -15.884 15.339 8.919 1.00 97.62 594 PHE A CA 1
ATOM 4605 C C . PHE A 1 594 ? -16.591 13.981 8.902 1.00 97.62 594 PHE A C 1
ATOM 4607 O O . PHE A 1 594 ? -17.614 13.830 8.226 1.00 97.62 594 PHE A O 1
ATOM 4614 N N . GLY A 1 595 ? -16.081 13.012 9.663 1.00 97.44 595 GLY A N 1
ATOM 4615 C CA . GLY A 1 595 ? -16.653 11.671 9.770 1.00 97.44 595 GLY A CA 1
ATOM 4616 C C . GLY A 1 595 ? -17.776 11.549 10.798 1.00 97.44 595 GLY A C 1
ATOM 4617 O O . GLY A 1 595 ? -18.699 10.757 10.597 1.00 97.44 595 GLY A O 1
ATOM 4618 N N . PHE A 1 596 ? -17.729 12.326 11.885 1.00 97.50 596 PHE A N 1
ATOM 4619 C CA . PHE A 1 596 ? -18.488 12.005 13.102 1.00 97.50 596 PHE A CA 1
ATOM 4620 C C . PHE A 1 596 ? -19.246 13.179 13.740 1.00 97.50 596 PHE A C 1
ATOM 4622 O O . PHE A 1 596 ? -19.813 13.024 14.825 1.00 97.50 596 PHE A O 1
ATOM 4629 N N . ILE A 1 597 ? -19.326 14.345 13.087 1.00 97.00 597 ILE A N 1
ATOM 4630 C CA . ILE A 1 597 ? -20.241 15.407 13.532 1.00 97.00 597 ILE A CA 1
ATOM 4631 C C . ILE A 1 597 ? -21.687 14.889 13.589 1.00 97.00 597 ILE A C 1
ATOM 4633 O O . ILE A 1 597 ? -22.150 14.190 12.688 1.00 97.00 597 ILE A O 1
ATOM 4637 N N . SER A 1 598 ? -22.423 15.263 14.634 1.00 97.19 598 SER A N 1
ATOM 4638 C CA . SER A 1 598 ? -23.858 15.010 14.717 1.00 97.19 598 SER A CA 1
ATOM 4639 C C . SER A 1 598 ? -24.577 16.118 15.470 1.00 97.19 598 SER A C 1
ATOM 4641 O O . SER A 1 598 ? -24.102 16.601 16.496 1.00 97.19 598 SER A O 1
ATOM 4643 N N . THR A 1 599 ? -25.759 16.485 14.987 1.00 97.00 599 THR A N 1
ATOM 4644 C CA . THR A 1 599 ? -26.705 17.368 15.679 1.00 97.00 599 THR A CA 1
ATOM 4645 C C . THR A 1 599 ? -27.767 16.596 16.462 1.00 97.00 599 THR A C 1
ATOM 4647 O O . THR A 1 599 ? -28.608 17.217 17.114 1.00 97.00 599 THR A O 1
ATOM 4650 N N . GLN A 1 600 ? -27.703 15.256 16.460 1.00 94.19 600 GLN A N 1
ATOM 4651 C CA . GLN A 1 600 ? -28.675 14.352 17.093 1.00 94.19 600 GLN A CA 1
ATOM 4652 C C . GLN A 1 600 ? -30.118 14.569 16.600 1.00 94.19 600 GLN A C 1
ATOM 4654 O O . GLN A 1 600 ? -31.085 14.401 17.343 1.00 94.19 600 GLN A O 1
ATOM 4659 N N . ASP A 1 601 ? -30.252 14.921 15.324 1.00 95.06 601 ASP A N 1
ATOM 4660 C CA . ASP A 1 601 ? -31.498 14.996 14.561 1.00 95.06 601 ASP A CA 1
ATOM 4661 C C . ASP A 1 601 ? -31.287 14.374 13.168 1.00 95.06 601 ASP A C 1
ATOM 4663 O O . ASP A 1 601 ? -30.301 13.674 12.934 1.00 95.06 601 ASP A O 1
ATOM 4667 N N . ASP A 1 602 ? -32.239 14.547 12.254 1.00 94.31 602 ASP A N 1
ATOM 4668 C CA . ASP A 1 602 ? -32.187 13.989 10.902 1.00 94.31 602 ASP A CA 1
ATOM 4669 C C . ASP A 1 602 ? -31.433 14.868 9.884 1.00 94.31 602 ASP A C 1
ATOM 4671 O O . ASP A 1 602 ? -31.248 14.442 8.743 1.00 94.31 602 ASP A O 1
ATOM 4675 N N . ILE A 1 603 ? -30.945 16.054 10.274 1.00 96.25 603 ILE A N 1
ATOM 4676 C CA . ILE A 1 603 ? -30.224 16.976 9.379 1.00 96.25 603 ILE A CA 1
ATOM 4677 C C . ILE A 1 603 ? -28.740 16.606 9.272 1.00 96.25 603 ILE A C 1
ATOM 4679 O O . ILE A 1 603 ? -28.212 16.473 8.157 1.00 96.25 603 ILE A O 1
ATOM 4683 N N . ILE A 1 604 ? -28.079 16.418 10.421 1.00 97.00 604 ILE A N 1
ATOM 4684 C CA . ILE A 1 604 ? -26.707 15.903 10.543 1.00 97.00 604 ILE A CA 1
ATOM 4685 C C . ILE A 1 604 ? -26.735 14.718 11.525 1.00 97.00 604 ILE A C 1
ATOM 4687 O O . ILE A 1 604 ? -26.402 14.874 12.700 1.00 97.00 604 ILE A O 1
ATOM 4691 N N . PRO A 1 605 ? -27.170 13.524 11.087 1.00 96.00 605 PRO A N 1
ATOM 4692 C CA . PRO A 1 605 ? -27.368 12.397 11.996 1.00 96.00 605 PRO A CA 1
ATOM 4693 C C . PRO A 1 605 ? -26.048 11.851 12.562 1.00 96.00 605 PRO A C 1
ATOM 4695 O O . PRO A 1 605 ? -25.994 11.531 13.748 1.00 96.00 605 PRO A O 1
ATOM 4698 N N . GLY A 1 606 ? -24.972 11.836 11.769 1.00 95.88 606 GLY A N 1
ATOM 4699 C CA . GLY A 1 606 ? -23.627 11.401 12.167 1.00 95.88 606 GLY A CA 1
ATOM 4700 C C . GLY A 1 606 ? -23.187 10.074 11.552 1.00 95.88 606 GLY A C 1
ATOM 4701 O O . GLY A 1 606 ? -23.793 9.592 10.593 1.00 95.88 606 GLY A O 1
ATOM 4702 N N . ASN A 1 607 ? -22.103 9.507 12.094 1.00 98.00 607 ASN A N 1
ATOM 4703 C CA . ASN A 1 607 ? -21.522 8.211 11.706 1.00 98.00 607 ASN A CA 1
ATOM 4704 C C . ASN A 1 607 ? -21.156 8.075 10.223 1.00 98.00 607 ASN A C 1
ATOM 4706 O O . ASN A 1 607 ? -21.194 6.977 9.670 1.00 98.00 607 ASN A O 1
ATOM 4710 N N . ASN A 1 608 ? -20.807 9.173 9.559 1.00 98.38 608 ASN A N 1
ATOM 4711 C CA . ASN A 1 608 ? -20.448 9.140 8.148 1.00 98.38 608 ASN A CA 1
ATOM 4712 C C . ASN A 1 608 ? -19.180 8.311 7.904 1.00 98.38 608 ASN A C 1
ATOM 4714 O O . ASN A 1 608 ? -19.175 7.539 6.957 1.00 98.38 608 ASN A O 1
ATOM 4718 N N . GLY A 1 609 ? -18.192 8.347 8.807 1.00 98.50 609 GLY A N 1
ATOM 4719 C CA . GLY A 1 609 ? -17.016 7.468 8.731 1.00 98.50 609 GLY A CA 1
ATOM 4720 C C . GLY A 1 609 ? -17.368 5.969 8.761 1.00 98.50 609 GLY A C 1
ATOM 4721 O O . GLY A 1 609 ? -16.839 5.199 7.968 1.00 98.50 609 GLY A O 1
ATOM 4722 N N . LEU A 1 610 ? -18.333 5.542 9.591 1.00 98.81 610 LEU A N 1
ATOM 4723 C CA . LEU A 1 610 ? -18.810 4.144 9.600 1.00 98.81 610 LEU A CA 1
ATOM 4724 C C . LEU A 1 610 ? -19.589 3.780 8.327 1.00 98.81 610 LEU A C 1
ATOM 4726 O O . LEU A 1 610 ? -19.549 2.637 7.865 1.00 98.81 610 LEU A O 1
ATOM 4730 N N . LYS A 1 611 ? -20.317 4.746 7.756 1.00 98.75 611 LYS A N 1
ATOM 4731 C CA . LYS A 1 611 ? -21.047 4.568 6.491 1.00 98.75 611 LYS A CA 1
ATOM 4732 C C . LYS A 1 611 ? -20.088 4.487 5.302 1.00 98.75 611 LYS A C 1
ATOM 4734 O O . LYS A 1 611 ? -20.351 3.712 4.389 1.00 98.75 611 LYS A O 1
ATOM 4739 N N . ASP A 1 612 ? -18.981 5.228 5.337 1.00 98.88 612 ASP A N 1
ATOM 4740 C CA . ASP A 1 612 ? -17.889 5.141 4.358 1.00 98.88 612 ASP A CA 1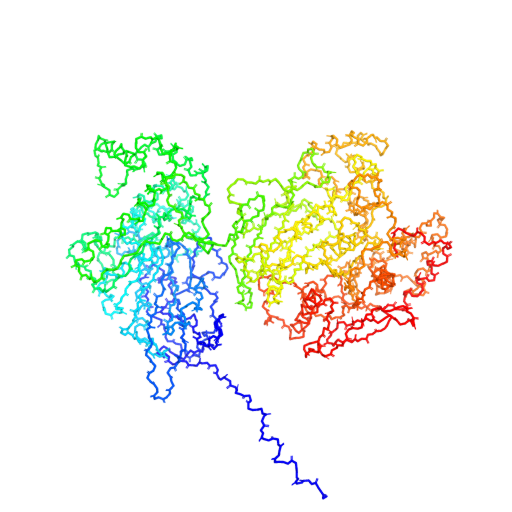
ATOM 4741 C C . ASP A 1 612 ? -17.302 3.729 4.354 1.00 98.88 612 ASP A C 1
ATOM 4743 O O . ASP A 1 612 ? -17.251 3.079 3.313 1.00 98.88 612 ASP A O 1
ATOM 4747 N N . GLN A 1 613 ? -16.984 3.203 5.539 1.00 98.81 613 GLN A N 1
ATOM 4748 C CA . GLN A 1 613 ? -16.495 1.834 5.703 1.00 98.81 613 GLN A CA 1
ATOM 4749 C C . GLN A 1 613 ? -17.493 0.790 5.189 1.00 98.81 613 GLN A C 1
ATOM 4751 O O . GLN A 1 613 ? -17.091 -0.144 4.504 1.00 98.81 613 GLN A O 1
ATOM 4756 N N . LEU A 1 614 ? -18.794 0.942 5.474 1.00 98.81 614 LEU A N 1
ATOM 4757 C CA . LEU A 1 614 ? -19.822 0.034 4.952 1.00 98.81 614 LEU A CA 1
ATOM 4758 C C . LEU A 1 614 ? -19.860 0.043 3.420 1.00 98.81 614 LEU A C 1
ATOM 4760 O O . LEU A 1 614 ? -19.944 -1.018 2.804 1.00 98.81 614 LEU A O 1
ATOM 4764 N N . LEU A 1 615 ? -19.770 1.221 2.800 1.00 98.75 615 LEU A N 1
ATOM 4765 C CA . LEU A 1 615 ? -19.731 1.332 1.345 1.00 98.75 615 LEU A CA 1
ATOM 4766 C C . LEU A 1 615 ? -18.454 0.710 0.759 1.00 98.75 615 LEU A C 1
ATOM 4768 O O . LEU A 1 615 ? -18.528 0.053 -0.274 1.00 98.75 615 LEU A O 1
ATOM 4772 N N . ALA A 1 616 ? -17.307 0.845 1.428 1.00 98.81 616 ALA A N 1
ATOM 4773 C CA . ALA A 1 616 ? -16.062 0.208 1.003 1.00 98.81 616 ALA A CA 1
ATOM 4774 C C . ALA A 1 616 ? -16.086 -1.327 1.169 1.00 98.81 616 ALA A C 1
ATOM 4776 O O . ALA A 1 616 ? -15.569 -2.059 0.323 1.00 98.81 616 ALA A O 1
ATOM 4777 N N . ILE A 1 617 ? -16.733 -1.834 2.225 1.00 98.81 617 ILE A N 1
ATOM 4778 C CA . ILE A 1 617 ? -16.981 -3.270 2.430 1.00 98.81 617 ILE A CA 1
ATOM 4779 C C . ILE A 1 617 ? -17.889 -3.812 1.318 1.00 98.81 617 ILE A C 1
ATOM 4781 O O . ILE A 1 617 ? -17.590 -4.856 0.743 1.00 98.81 617 ILE A O 1
ATOM 4785 N N . GLN A 1 618 ? -18.957 -3.084 0.974 1.00 98.56 618 GLN A N 1
ATOM 4786 C CA . GLN A 1 618 ? -19.833 -3.425 -0.149 1.00 98.56 618 GLN A CA 1
ATOM 4787 C C . GLN A 1 618 ? -19.061 -3.423 -1.474 1.00 98.56 618 GLN A C 1
ATOM 4789 O O . GLN A 1 618 ? -19.152 -4.384 -2.231 1.00 98.56 618 GLN A O 1
ATOM 4794 N N . TRP A 1 619 ? -18.248 -2.391 -1.728 1.00 98.62 619 TRP A N 1
ATOM 4795 C CA . TRP A 1 619 ? -17.397 -2.325 -2.916 1.00 98.62 619 TRP A CA 1
ATOM 4796 C C . TRP A 1 619 ? -16.457 -3.530 -2.994 1.00 98.62 619 TRP A C 1
ATOM 4798 O O . TRP A 1 619 ? -16.338 -4.142 -4.050 1.00 98.62 619 TRP A O 1
ATOM 4808 N N . THR A 1 620 ? -15.834 -3.907 -1.875 1.00 98.56 620 THR A N 1
ATOM 4809 C CA . THR A 1 620 ? -14.939 -5.070 -1.819 1.00 98.56 620 THR A CA 1
ATOM 4810 C C . THR A 1 620 ? -15.698 -6.343 -2.153 1.00 98.56 620 THR A C 1
ATOM 4812 O O . THR A 1 620 ? -15.296 -7.070 -3.053 1.00 98.56 620 THR A O 1
ATOM 4815 N N . HIS A 1 621 ? -16.828 -6.592 -1.490 1.00 97.19 621 HIS A N 1
ATOM 4816 C CA . HIS A 1 621 ? -17.672 -7.747 -1.783 1.00 97.19 621 HIS A CA 1
ATOM 4817 C C . HIS A 1 621 ? -18.052 -7.810 -3.273 1.00 97.19 621 HIS A C 1
ATOM 4819 O O . HIS A 1 621 ? -17.954 -8.866 -3.896 1.00 97.19 621 HIS A O 1
ATOM 4825 N N . ASP A 1 622 ? -18.423 -6.675 -3.863 1.00 96.06 622 ASP A N 1
ATOM 4826 C CA . ASP A 1 622 ? -18.935 -6.629 -5.231 1.00 96.06 622 ASP A CA 1
ATOM 4827 C C . ASP A 1 622 ? -17.844 -6.696 -6.305 1.00 96.06 622 ASP A C 1
ATOM 4829 O O . ASP A 1 622 ? -18.144 -7.126 -7.413 1.00 96.06 622 ASP A O 1
ATOM 4833 N N . ASN A 1 623 ? -16.597 -6.304 -6.013 1.00 95.94 623 ASN A N 1
ATOM 4834 C CA . ASN A 1 623 ? -15.559 -6.128 -7.039 1.00 95.94 623 ASN A CA 1
ATOM 4835 C C . ASN A 1 623 ? -14.304 -6.984 -6.838 1.00 95.94 623 ASN A C 1
ATOM 4837 O O . ASN A 1 623 ? -13.539 -7.150 -7.781 1.00 95.94 623 ASN A O 1
ATOM 4841 N N . ILE A 1 624 ? -14.059 -7.548 -5.650 1.00 96.56 624 ILE A N 1
ATOM 4842 C CA . ILE A 1 624 ? -12.755 -8.166 -5.347 1.00 96.56 624 ILE A CA 1
ATOM 4843 C C . ILE A 1 624 ? -12.438 -9.418 -6.182 1.00 96.56 624 ILE A C 1
ATOM 4845 O O . ILE A 1 624 ? -11.269 -9.763 -6.358 1.00 96.56 624 ILE A O 1
ATOM 4849 N N . HIS A 1 625 ? -13.462 -10.051 -6.761 1.00 93.56 625 HIS A N 1
ATOM 4850 C CA . HIS A 1 625 ? -13.308 -11.154 -7.715 1.00 93.56 625 HIS A CA 1
ATOM 4851 C C . HIS A 1 625 ? -12.523 -10.755 -8.968 1.00 93.56 625 HIS A C 1
ATOM 4853 O O . HIS A 1 625 ? -11.758 -11.567 -9.478 1.00 93.56 625 HIS A O 1
ATOM 4859 N N . LEU A 1 626 ? -12.604 -9.487 -9.379 1.00 92.12 626 LEU A N 1
ATOM 4860 C CA . LEU A 1 626 ? -11.843 -8.924 -10.499 1.00 92.12 626 LEU A CA 1
ATOM 4861 C C . LEU A 1 626 ? -10.336 -8.817 -10.200 1.00 92.12 626 LEU A C 1
ATOM 4863 O O . LEU A 1 626 ? -9.533 -8.605 -11.102 1.00 92.12 626 LEU A O 1
ATOM 4867 N N . PHE A 1 627 ? -9.946 -8.978 -8.933 1.00 93.50 627 PHE A N 1
ATOM 4868 C CA . PHE A 1 627 ? -8.563 -8.937 -8.454 1.00 93.50 627 PHE A CA 1
ATOM 4869 C C . PHE A 1 627 ? -8.084 -10.313 -7.951 1.00 93.50 627 PHE A C 1
ATOM 4871 O O . PHE A 1 627 ? -7.087 -10.405 -7.234 1.00 93.50 627 PHE A O 1
ATOM 4878 N N . GLY A 1 628 ? -8.816 -11.389 -8.267 1.00 92.19 628 GLY A N 1
ATOM 4879 C CA . GLY A 1 628 ? -8.515 -12.762 -7.844 1.00 92.19 628 GLY A CA 1
ATOM 4880 C C . GLY A 1 628 ? -8.976 -13.140 -6.428 1.00 92.19 628 GLY A C 1
ATOM 4881 O O . GLY A 1 628 ? -8.781 -14.285 -5.999 1.00 92.19 628 GLY A O 1
ATOM 4882 N N . GLY A 1 629 ? -9.610 -12.215 -5.700 1.00 95.19 629 GLY A N 1
ATOM 4883 C CA . GLY A 1 629 ? -10.139 -12.446 -4.356 1.00 95.19 629 GLY A CA 1
ATOM 4884 C C . GLY A 1 629 ? -11.549 -13.035 -4.362 1.00 95.19 629 GLY A C 1
ATOM 4885 O O . GLY A 1 629 ? -12.398 -12.668 -5.159 1.00 95.19 629 GLY A O 1
ATOM 4886 N N . ASN A 1 630 ? -11.846 -13.941 -3.443 1.00 94.69 630 ASN A N 1
ATOM 4887 C CA . ASN A 1 630 ? -13.161 -14.553 -3.322 1.00 94.69 630 ASN A CA 1
ATOM 4888 C C . ASN A 1 630 ? -14.076 -13.695 -2.427 1.00 94.69 630 ASN A C 1
ATOM 4890 O O . ASN A 1 630 ? -13.835 -13.566 -1.224 1.00 94.69 630 ASN A O 1
ATOM 4894 N N . SER A 1 631 ? -15.151 -13.150 -3.007 1.00 95.12 631 SER A N 1
ATOM 4895 C CA . SER A 1 631 ? -16.134 -12.294 -2.322 1.00 95.12 631 SER A CA 1
ATOM 4896 C C . SER A 1 631 ? -16.855 -12.988 -1.159 1.00 95.12 631 SER A C 1
ATOM 4898 O O . SER A 1 631 ? -17.195 -12.339 -0.174 1.00 95.12 631 SER A O 1
ATOM 4900 N N . ASP A 1 632 ? -17.011 -14.315 -1.205 1.00 95.31 632 ASP A N 1
ATOM 4901 C CA . ASP A 1 632 ? -17.588 -15.105 -0.108 1.00 95.31 632 ASP A CA 1
ATOM 4902 C C . ASP A 1 632 ? -16.582 -15.339 1.036 1.00 95.31 632 ASP A C 1
ATOM 4904 O O . ASP A 1 632 ? -16.918 -15.925 2.071 1.00 95.31 632 ASP A O 1
ATOM 4908 N N . GLN A 1 633 ? -15.320 -14.931 0.853 1.00 96.81 633 GLN A N 1
ATOM 4909 C CA . GLN A 1 633 ? -14.218 -15.155 1.785 1.00 96.81 633 GLN A CA 1
ATOM 4910 C C . GLN A 1 633 ? -13.622 -13.873 2.376 1.00 96.81 633 GLN A C 1
ATOM 4912 O O . GLN A 1 633 ? -12.484 -13.888 2.850 1.00 96.81 633 GLN A O 1
ATOM 4917 N N . VAL A 1 634 ? -14.396 -12.787 2.414 1.00 98.56 634 VAL A N 1
ATOM 4918 C CA . VAL A 1 634 ? -13.975 -11.515 3.016 1.00 98.56 634 VAL A CA 1
ATOM 4919 C C . VAL A 1 634 ? -13.931 -11.607 4.544 1.00 98.56 634 VAL A C 1
ATOM 4921 O O . VAL A 1 634 ? -14.890 -12.035 5.189 1.00 98.56 634 VAL A O 1
ATOM 4924 N N . THR A 1 635 ? -12.813 -11.184 5.128 1.00 98.81 635 THR A N 1
ATOM 4925 C CA . THR A 1 635 ? -12.608 -10.980 6.567 1.00 98.81 635 THR A CA 1
ATOM 4926 C C . THR A 1 635 ? -12.230 -9.522 6.796 1.00 98.81 635 THR A C 1
ATOM 4928 O O . THR A 1 635 ? -11.260 -9.051 6.208 1.00 98.81 635 THR A O 1
ATOM 4931 N N . ILE A 1 636 ? -12.989 -8.802 7.624 1.00 98.81 636 ILE A N 1
ATOM 4932 C CA . ILE A 1 636 ? -12.650 -7.421 8.002 1.00 98.81 636 ILE A CA 1
ATOM 4933 C C . ILE A 1 636 ? -11.800 -7.431 9.274 1.00 98.81 636 ILE A C 1
ATOM 4935 O O . ILE A 1 636 ? -12.051 -8.232 10.179 1.00 98.81 636 ILE A O 1
ATOM 4939 N N . PHE A 1 637 ? -10.797 -6.565 9.351 1.00 98.62 637 PHE A N 1
ATOM 4940 C CA . PHE A 1 637 ? -9.946 -6.448 10.530 1.00 98.62 637 PHE A CA 1
ATOM 4941 C C . PHE A 1 637 ? -9.431 -5.032 10.745 1.00 98.62 637 PHE A C 1
ATOM 4943 O O . PHE A 1 637 ? -9.422 -4.213 9.827 1.00 98.62 637 PHE A O 1
ATOM 4950 N N . GLY A 1 638 ? -9.005 -4.737 11.967 1.00 97.94 638 GLY A N 1
ATOM 4951 C CA . GLY A 1 638 ? -8.410 -3.455 12.305 1.00 97.94 638 GLY A CA 1
ATOM 4952 C C . GLY A 1 638 ? -7.978 -3.392 13.761 1.00 97.94 638 GLY A C 1
ATOM 4953 O O . GLY A 1 638 ? -8.488 -4.142 14.594 1.00 97.94 638 GLY A O 1
ATOM 4954 N N . GLY A 1 639 ? -7.076 -2.453 14.051 1.00 96.44 639 GLY A N 1
ATOM 4955 C CA . GLY A 1 639 ? -6.603 -2.131 15.397 1.00 96.44 639 GLY A CA 1
ATOM 4956 C C . GLY A 1 639 ? -7.276 -0.895 15.983 1.00 96.44 639 GLY A C 1
ATOM 4957 O O . GLY A 1 639 ? -7.621 0.043 15.256 1.00 96.44 639 GLY A O 1
ATOM 4958 N N . SER A 1 640 ? -7.465 -0.860 17.303 1.00 97.12 640 SER A N 1
ATOM 4959 C CA . SER A 1 640 ? -7.963 0.319 18.025 1.00 97.12 640 SER A CA 1
ATOM 4960 C C . SER A 1 640 ? -9.335 0.792 17.503 1.00 97.12 640 SER A C 1
ATOM 4962 O O . SER A 1 640 ? -10.289 0.016 17.426 1.00 97.12 640 SER A O 1
ATOM 4964 N N . ALA A 1 641 ? -9.473 2.054 17.087 1.00 97.62 641 ALA A N 1
ATOM 4965 C CA . ALA A 1 641 ? -10.682 2.570 16.434 1.00 97.62 641 ALA A CA 1
ATOM 4966 C C . ALA A 1 641 ? -11.089 1.803 15.157 1.00 97.62 641 ALA A C 1
ATOM 4968 O O . ALA A 1 641 ? -12.277 1.742 14.835 1.00 97.62 641 ALA A O 1
ATOM 4969 N N . GLY A 1 642 ? -10.140 1.172 14.461 1.00 98.19 642 GLY A N 1
ATOM 4970 C CA . GLY A 1 642 ? -10.401 0.278 13.332 1.00 98.19 642 GLY A CA 1
ATOM 4971 C C . GLY A 1 642 ? -11.050 -1.036 13.772 1.00 98.19 642 GLY A C 1
ATOM 4972 O O . GLY A 1 642 ? -11.982 -1.524 13.133 1.00 98.19 642 GLY A O 1
ATOM 4973 N N . SER A 1 643 ? -10.650 -1.546 14.938 1.00 98.50 643 SER A N 1
ATOM 4974 C CA . SER A 1 643 ? -11.305 -2.677 15.601 1.00 98.50 643 SER A CA 1
ATOM 4975 C C . SER A 1 643 ? -12.725 -2.319 16.045 1.00 98.50 643 SER A C 1
ATOM 4977 O O . SER A 1 643 ? -13.689 -2.989 15.677 1.00 98.50 643 SER A O 1
ATOM 4979 N N . ALA A 1 644 ? -12.902 -1.189 16.741 1.00 98.56 644 ALA A N 1
ATOM 4980 C CA . ALA A 1 644 ? -14.235 -0.706 17.108 1.00 98.56 644 ALA A CA 1
ATOM 4981 C C . ALA A 1 644 ? -15.127 -0.495 15.870 1.00 98.56 644 ALA A C 1
ATOM 4983 O O . ALA A 1 644 ? -16.300 -0.864 15.891 1.00 98.56 644 ALA A O 1
ATOM 4984 N N . SER A 1 645 ? -14.566 0.020 14.772 1.00 98.75 645 SER A N 1
ATOM 4985 C CA . SER A 1 645 ? -15.237 0.135 13.472 1.00 98.75 645 SER A CA 1
ATOM 4986 C C . SER A 1 645 ? -15.717 -1.220 12.945 1.00 98.75 645 SER A C 1
ATOM 4988 O O . SER A 1 645 ? -16.901 -1.368 12.639 1.00 98.75 645 SER A O 1
ATOM 4990 N N . CYS A 1 646 ? -14.846 -2.235 12.912 1.00 98.62 646 CYS A N 1
ATOM 4991 C CA . CYS A 1 646 ? -15.215 -3.601 12.525 1.00 98.62 646 CYS A CA 1
ATOM 4992 C C . CYS A 1 646 ? -16.317 -4.176 13.431 1.00 98.62 646 CYS A C 1
ATOM 4994 O O . CYS A 1 646 ? -17.285 -4.768 12.950 1.00 98.62 646 CYS A O 1
ATOM 4996 N N . ALA A 1 647 ? -16.229 -3.939 14.742 1.00 98.50 647 ALA A N 1
ATOM 4997 C CA . ALA A 1 647 ? -17.260 -4.332 15.691 1.00 98.50 647 ALA A CA 1
ATOM 4998 C C . ALA A 1 647 ? -18.597 -3.621 15.401 1.00 98.50 647 ALA A C 1
ATOM 5000 O O . ALA A 1 647 ? -19.654 -4.246 15.471 1.00 98.50 647 ALA A O 1
ATOM 5001 N N . TYR A 1 648 ? -18.590 -2.333 15.045 1.00 98.69 648 TYR A N 1
ATOM 5002 C CA . TYR A 1 648 ? -19.804 -1.601 14.669 1.00 98.69 648 TYR A CA 1
ATOM 5003 C C . TYR A 1 648 ? -20.470 -2.180 13.416 1.00 98.69 648 TYR A C 1
ATOM 5005 O O . TYR A 1 648 ? -21.701 -2.252 13.371 1.00 98.69 648 TYR A O 1
ATOM 5013 N N . GLN A 1 649 ? -19.696 -2.663 12.437 1.00 98.44 649 GLN A N 1
ATOM 5014 C CA . GLN A 1 649 ? -20.248 -3.380 11.279 1.00 98.44 649 GLN A CA 1
ATOM 5015 C C . GLN A 1 649 ? -21.009 -4.649 11.709 1.00 98.44 649 GLN A C 1
ATOM 5017 O O . GLN A 1 649 ? -22.026 -4.986 11.111 1.00 98.44 649 GLN A O 1
ATOM 5022 N N . GLN A 1 650 ? -20.611 -5.298 12.811 1.00 95.94 650 GLN A N 1
ATOM 5023 C CA . GLN A 1 650 ? -21.338 -6.434 13.396 1.00 95.94 650 GLN A CA 1
ATOM 5024 C C . GLN A 1 650 ? -22.732 -6.055 13.935 1.00 95.94 650 GLN A C 1
ATOM 5026 O O . GLN A 1 650 ? -23.586 -6.926 14.100 1.00 95.94 650 GLN A O 1
ATOM 5031 N N . LEU A 1 651 ? -22.998 -4.777 14.221 1.00 96.25 651 LEU A N 1
ATOM 5032 C CA . LEU A 1 651 ? -24.301 -4.304 14.711 1.00 96.25 651 LEU A CA 1
ATOM 5033 C C . LEU A 1 651 ? -25.240 -3.842 13.590 1.00 96.25 651 LEU A C 1
ATOM 5035 O O . LEU A 1 651 ? -26.441 -3.668 13.826 1.00 96.25 651 LEU A O 1
ATOM 5039 N N . ASN A 1 652 ? -24.716 -3.626 12.382 1.00 95.44 652 ASN A N 1
ATOM 5040 C CA . ASN A 1 652 ? -25.479 -3.085 11.270 1.00 95.44 652 ASN A CA 1
ATOM 5041 C C . ASN A 1 652 ? -25.987 -4.206 10.356 1.00 95.44 652 ASN A C 1
ATOM 5043 O O . ASN A 1 652 ? -25.224 -4.972 9.778 1.00 95.44 652 ASN A O 1
ATOM 5047 N N . LYS A 1 653 ? -27.309 -4.284 10.180 1.00 92.88 653 LYS A N 1
ATOM 5048 C CA . LYS A 1 653 ? -27.931 -5.291 9.306 1.00 92.88 653 LYS A CA 1
ATOM 5049 C C . LYS A 1 653 ? -27.584 -5.118 7.832 1.00 92.88 653 LYS A C 1
ATOM 5051 O O . LYS A 1 653 ? -27.665 -6.085 7.090 1.00 92.88 653 LYS A O 1
ATOM 5056 N N . ASN A 1 654 ? -27.214 -3.913 7.407 1.00 94.94 654 ASN A N 1
ATOM 5057 C CA . ASN A 1 654 ? -26.794 -3.680 6.028 1.00 94.94 654 ASN A CA 1
ATOM 5058 C C . ASN A 1 654 ? -25.428 -4.314 5.725 1.00 94.94 654 ASN A C 1
ATOM 5060 O O . ASN A 1 654 ? -25.096 -4.471 4.560 1.00 94.94 654 ASN A O 1
ATOM 5064 N N . SER A 1 655 ? -24.670 -4.707 6.752 1.00 97.06 655 SER A N 1
ATOM 5065 C CA . SER A 1 655 ? -23.406 -5.431 6.605 1.00 97.06 655 SER A CA 1
ATOM 5066 C C . SER A 1 655 ? -23.600 -6.955 6.494 1.00 97.06 655 SER A C 1
ATOM 5068 O O . SER A 1 655 ? -22.632 -7.693 6.315 1.00 97.06 655 SER A O 1
ATOM 5070 N N . GLU A 1 656 ? -24.838 -7.455 6.623 1.00 96.25 656 GLU A N 1
ATOM 5071 C CA . GLU A 1 656 ? -25.148 -8.888 6.584 1.00 96.25 656 GLU A CA 1
ATOM 5072 C C . GLU A 1 656 ? -24.784 -9.497 5.222 1.00 96.25 656 GLU A C 1
ATOM 5074 O O . GLU A 1 656 ? -25.313 -9.100 4.187 1.00 96.25 656 GLU A O 1
ATOM 5079 N N . GLY A 1 657 ? -23.894 -10.492 5.236 1.00 96.50 657 GLY A N 1
ATOM 5080 C CA . GLY A 1 657 ? -23.458 -11.213 4.037 1.00 96.50 657 GLY A CA 1
ATOM 5081 C C . GLY A 1 657 ? -22.264 -10.602 3.300 1.00 96.50 657 GLY A C 1
ATOM 5082 O O . GLY A 1 657 ? -21.752 -11.258 2.404 1.00 96.50 657 GLY A O 1
ATOM 5083 N N . LEU A 1 658 ? -21.780 -9.415 3.686 1.00 98.31 658 LEU A N 1
ATOM 5084 C CA . LEU A 1 658 ? -20.653 -8.762 2.996 1.00 98.31 658 LEU A CA 1
ATOM 5085 C C . LEU A 1 658 ? -19.271 -9.254 3.444 1.00 98.31 658 LEU A C 1
ATOM 5087 O O . LEU A 1 658 ? -18.279 -9.063 2.747 1.00 98.31 658 LEU A O 1
ATOM 5091 N N . PHE A 1 659 ? -19.196 -9.878 4.615 1.00 98.31 659 PHE A N 1
ATOM 5092 C CA . PHE A 1 659 ? -18.001 -10.539 5.127 1.00 98.31 659 PHE A CA 1
ATOM 5093 C C . PHE A 1 659 ? -18.397 -11.782 5.915 1.00 98.31 659 PHE A C 1
ATOM 5095 O O . PHE A 1 659 ? -19.498 -11.880 6.466 1.00 98.31 659 PHE A O 1
ATOM 5102 N N . ARG A 1 660 ? -17.476 -12.742 5.987 1.00 97.31 660 ARG A N 1
ATOM 5103 C CA . ARG A 1 660 ? -17.679 -14.020 6.672 1.00 97.31 660 ARG A CA 1
ATOM 5104 C C . ARG A 1 660 ? -16.945 -14.145 8.000 1.00 97.31 660 ARG A C 1
ATOM 5106 O O . ARG A 1 660 ? -17.231 -15.100 8.707 1.00 97.31 660 ARG A O 1
ATOM 5113 N N . GLY A 1 661 ? -16.030 -13.230 8.322 1.00 98.19 661 GLY A N 1
ATOM 5114 C CA . GLY A 1 661 ? -15.246 -13.239 9.559 1.00 98.19 661 GLY A CA 1
ATOM 5115 C C . GLY A 1 661 ? -14.780 -11.841 9.963 1.00 98.19 661 GLY A C 1
ATOM 5116 O O . GLY A 1 661 ? -14.745 -10.932 9.132 1.00 98.19 661 GLY A O 1
ATOM 5117 N N . ILE A 1 662 ? -14.439 -11.675 11.242 1.00 98.56 662 ILE A N 1
ATOM 5118 C CA . ILE A 1 662 ? -13.955 -10.408 11.810 1.00 98.56 662 ILE A CA 1
ATOM 5119 C C . ILE A 1 662 ? -12.737 -10.663 12.704 1.00 98.56 662 ILE A C 1
ATOM 5121 O O . ILE A 1 662 ? -12.752 -11.616 13.487 1.00 98.56 662 ILE A O 1
ATOM 5125 N N . ILE A 1 663 ? -11.725 -9.795 12.636 1.00 98.81 663 ILE A N 1
ATOM 5126 C CA . ILE A 1 663 ? -10.640 -9.730 13.624 1.00 98.81 663 ILE A CA 1
ATOM 5127 C C . ILE A 1 663 ? -10.669 -8.365 14.331 1.00 98.81 663 ILE A C 1
ATOM 5129 O O . ILE A 1 663 ? -10.715 -7.326 13.675 1.00 98.81 663 ILE A O 1
ATOM 5133 N N . LEU A 1 664 ? -10.700 -8.368 15.665 1.00 98.75 664 LEU A N 1
ATOM 5134 C CA . LEU A 1 664 ? -10.841 -7.180 16.510 1.00 98.75 664 LEU A CA 1
ATOM 5135 C C . LEU A 1 664 ? -9.626 -7.021 17.432 1.00 98.75 664 LEU A C 1
ATOM 5137 O O . LEU A 1 664 ? -9.529 -7.686 18.465 1.00 98.75 664 LEU A O 1
ATOM 5141 N N . GLU A 1 665 ? -8.730 -6.103 17.087 1.00 98.25 665 GLU A N 1
ATOM 5142 C CA . GLU A 1 665 ? -7.459 -5.906 17.790 1.00 98.25 665 GLU A CA 1
ATOM 5143 C C . GLU A 1 665 ? -7.561 -4.672 18.692 1.00 98.25 665 GLU A C 1
ATOM 5145 O O . GLU A 1 665 ? -7.689 -3.541 18.218 1.00 98.25 665 GLU A O 1
ATOM 5150 N N . SER A 1 666 ? -7.625 -4.881 20.008 1.00 98.06 666 SER A N 1
ATOM 5151 C CA . SER A 1 666 ? -7.633 -3.800 21.003 1.00 98.06 666 SER A CA 1
ATOM 5152 C C . SER A 1 666 ? -8.754 -2.761 20.819 1.00 98.06 666 SER A C 1
ATOM 5154 O O . SER A 1 666 ? -8.560 -1.560 21.019 1.00 98.06 666 SER A O 1
ATOM 5156 N N . GLY A 1 667 ? -9.963 -3.203 20.452 1.00 97.62 667 GLY A N 1
ATOM 5157 C CA . GLY A 1 667 ? -11.127 -2.323 20.324 1.00 97.62 667 GLY A CA 1
ATOM 5158 C C . GLY A 1 667 ? -12.470 -3.044 20.166 1.00 97.62 667 GLY A C 1
ATOM 5159 O O . GLY A 1 667 ? -12.556 -4.236 19.886 1.00 97.62 667 GLY A O 1
ATOM 5160 N N . SER A 1 668 ? -13.542 -2.305 20.423 1.00 97.50 668 SER A N 1
ATOM 5161 C CA . SER A 1 668 ? -14.933 -2.750 20.485 1.00 97.50 668 SER A CA 1
ATOM 5162 C C . SER A 1 668 ? -15.849 -1.522 20.515 1.00 97.50 668 SER A C 1
ATOM 5164 O O . SER A 1 668 ? -15.493 -0.457 21.017 1.00 97.50 668 SER A O 1
ATOM 5166 N N . PHE A 1 669 ? -17.088 -1.673 20.046 1.00 96.81 669 PHE A N 1
ATOM 5167 C CA . PHE A 1 669 ? -18.132 -0.666 20.267 1.00 96.81 669 PHE A CA 1
ATOM 5168 C C . PHE A 1 669 ? -18.522 -0.505 21.749 1.00 96.81 669 PHE A C 1
ATOM 5170 O O . PHE A 1 669 ? -19.287 0.398 22.076 1.00 96.81 669 PHE A O 1
ATOM 5177 N N . LEU A 1 670 ? -18.070 -1.402 22.640 1.00 97.25 670 LEU A N 1
ATOM 5178 C CA . LEU A 1 670 ? -18.278 -1.272 24.083 1.00 97.25 670 LEU A CA 1
ATOM 5179 C C . LEU A 1 670 ? -17.218 -0.415 24.763 1.00 97.25 670 LEU A C 1
ATOM 5181 O O . LEU A 1 670 ? -17.427 -0.071 25.915 1.00 97.25 670 LEU A O 1
ATOM 5185 N N . ASN A 1 671 ? -16.115 -0.057 24.105 1.00 96.50 671 ASN A N 1
ATOM 5186 C CA . ASN A 1 671 ? -15.125 0.812 24.730 1.00 96.50 671 ASN A CA 1
ATOM 5187 C C . ASN A 1 671 ? -15.715 2.208 25.003 1.00 96.50 671 ASN A C 1
ATOM 5189 O O . ASN A 1 671 ? -16.357 2.766 24.110 1.00 96.50 671 ASN A O 1
ATOM 5193 N N . PRO A 1 672 ? -15.452 2.830 26.170 1.00 93.25 672 PRO A N 1
ATOM 5194 C CA . PRO A 1 672 ? -15.972 4.162 26.486 1.00 93.25 672 PRO A CA 1
ATOM 5195 C C . PRO A 1 672 ? -15.593 5.245 25.468 1.00 93.25 672 PRO A C 1
ATOM 5197 O O . PRO A 1 672 ? -16.392 6.137 25.198 1.00 93.25 672 PRO A O 1
ATOM 5200 N N . TRP A 1 673 ? -14.401 5.151 24.867 1.00 93.06 673 TRP A N 1
ATOM 5201 C CA . TRP A 1 673 ? -13.927 6.079 23.834 1.00 93.06 673 TRP A CA 1
ATOM 5202 C C . TRP A 1 673 ? -14.593 5.875 22.466 1.00 93.06 673 TRP A C 1
ATOM 5204 O O . TRP A 1 673 ? -14.522 6.755 21.613 1.00 93.06 673 TRP A O 1
ATOM 5214 N N . ALA A 1 674 ? -15.272 4.746 22.242 1.00 96.00 674 ALA A N 1
ATOM 5215 C CA . ALA A 1 674 ? -15.907 4.423 20.967 1.00 96.00 674 ALA A CA 1
ATOM 5216 C C . ALA A 1 674 ? -17.313 5.031 20.809 1.00 96.00 674 ALA A C 1
ATOM 5218 O O . ALA A 1 674 ? -18.010 4.696 19.849 1.00 96.00 674 ALA A O 1
ATOM 5219 N N . LEU A 1 675 ? -17.743 5.909 21.725 1.00 95.00 675 LEU A N 1
ATOM 5220 C CA . LEU A 1 675 ? -19.047 6.572 21.706 1.00 95.00 675 LEU A CA 1
ATOM 5221 C C . LEU A 1 675 ? -18.945 8.038 22.159 1.00 95.00 675 LEU A C 1
ATOM 5223 O O . LEU A 1 675 ? -18.409 8.344 23.220 1.00 95.00 675 LEU A O 1
ATOM 5227 N N . GLN A 1 676 ? -19.561 8.947 21.403 1.00 92.75 676 GLN A N 1
ATOM 5228 C CA . GLN A 1 676 ? -19.720 10.354 21.770 1.00 92.75 676 GLN A CA 1
ATOM 5229 C C . GLN A 1 676 ? -21.130 10.632 22.326 1.00 92.75 676 GLN A C 1
ATOM 5231 O O . GLN A 1 676 ? -22.128 10.500 21.614 1.00 92.75 676 GLN A O 1
ATOM 5236 N N . ARG A 1 677 ? -21.229 11.102 23.581 1.00 90.00 677 ARG A N 1
ATOM 5237 C CA . ARG A 1 677 ? -22.522 11.364 24.261 1.00 90.00 677 ARG A CA 1
ATOM 5238 C C . ARG A 1 677 ? -23.092 12.772 24.041 1.00 90.00 677 ARG A C 1
ATOM 5240 O O . ARG A 1 677 ? -24.307 12.933 23.946 1.00 90.00 677 ARG A O 1
ATOM 5247 N N . ASN A 1 678 ? -22.232 13.783 23.891 1.00 90.75 678 ASN A N 1
ATOM 5248 C CA . ASN A 1 678 ? -22.614 15.206 23.829 1.00 90.75 678 ASN A CA 1
ATOM 5249 C C . ASN A 1 678 ? -22.569 15.810 22.412 1.00 90.75 678 ASN A C 1
ATOM 5251 O O . ASN A 1 678 ? -22.283 16.994 22.233 1.00 90.75 678 ASN A O 1
ATOM 5255 N N . ALA A 1 679 ? -22.875 15.002 21.395 1.00 94.50 679 ALA A N 1
ATOM 5256 C CA . ALA A 1 679 ? -22.596 15.320 19.996 1.00 94.50 679 ALA A CA 1
ATOM 5257 C C . ALA A 1 679 ? -23.160 16.666 19.511 1.00 94.50 679 ALA A C 1
ATOM 5259 O O . ALA A 1 679 ? -22.428 17.440 18.893 1.00 94.50 679 ALA A O 1
ATOM 5260 N N . ARG A 1 680 ? -24.418 16.992 19.853 1.00 95.75 680 ARG A N 1
ATOM 5261 C CA . ARG A 1 680 ? -25.024 18.269 19.449 1.00 95.75 680 ARG A CA 1
ATOM 5262 C C . ARG A 1 680 ? -24.253 19.460 20.013 1.00 95.75 680 ARG A C 1
ATOM 5264 O O . ARG A 1 680 ? -23.923 20.381 19.273 1.00 95.75 680 ARG A O 1
ATOM 5271 N N . ASN A 1 681 ? -23.950 19.445 21.310 1.00 95.19 681 ASN A N 1
ATOM 5272 C CA . ASN A 1 681 ? -23.188 20.526 21.934 1.00 95.19 681 ASN A CA 1
ATOM 5273 C C . ASN A 1 681 ? -21.802 20.648 21.293 1.00 95.19 681 ASN A C 1
ATOM 5275 O O . ASN A 1 681 ? -21.399 21.753 20.948 1.00 95.19 681 ASN A O 1
ATOM 5279 N N . ASN A 1 682 ? -21.137 19.521 21.037 1.00 94.94 682 ASN A N 1
ATOM 5280 C CA . ASN A 1 682 ? -19.820 19.496 20.407 1.00 94.94 682 ASN A CA 1
ATOM 5281 C C . ASN A 1 682 ? -19.834 20.132 19.006 1.00 94.94 682 ASN A C 1
ATOM 5283 O O . ASN A 1 682 ? -18.970 20.950 18.679 1.00 94.94 682 ASN A O 1
ATOM 5287 N N . ALA A 1 683 ? -20.847 19.809 18.194 1.00 96.56 683 ALA A N 1
ATOM 5288 C CA . ALA A 1 683 ? -21.024 20.367 16.855 1.00 96.56 683 ALA A CA 1
ATOM 5289 C C . ALA A 1 683 ? -21.204 21.896 16.887 1.00 96.56 683 ALA A C 1
ATOM 5291 O O . ALA A 1 683 ? -20.479 22.627 16.209 1.00 96.56 683 ALA A O 1
ATOM 5292 N N . PHE A 1 684 ? -22.127 22.395 17.717 1.00 97.62 684 PHE A N 1
ATOM 5293 C CA . PHE A 1 684 ? -22.397 23.833 17.810 1.00 97.62 684 PHE A CA 1
ATOM 5294 C C . PHE A 1 684 ? -21.258 24.612 18.477 1.00 97.62 684 PHE A C 1
ATOM 5296 O O . PHE A 1 684 ? -20.946 25.717 18.040 1.00 97.62 684 PHE A O 1
ATOM 5303 N N . SER A 1 685 ? -20.596 24.057 19.493 1.00 96.06 685 SER A N 1
ATOM 5304 C CA . SER A 1 685 ? -19.447 24.709 20.130 1.00 96.06 685 SER A CA 1
ATOM 5305 C C . SER A 1 685 ? -18.225 24.775 19.216 1.00 96.06 685 SER A C 1
ATOM 5307 O O . SER A 1 685 ? -17.492 25.760 19.256 1.00 96.06 685 SER A O 1
ATOM 5309 N N . THR A 1 686 ? -18.044 23.802 18.322 1.00 95.31 686 THR A N 1
ATOM 5310 C CA . THR A 1 686 ? -17.034 23.912 17.259 1.00 95.31 686 THR A CA 1
ATOM 5311 C C . THR A 1 686 ? -17.373 25.053 16.300 1.00 95.31 686 THR A C 1
ATOM 5313 O O . THR A 1 686 ? -16.522 25.885 15.992 1.00 95.31 686 THR A O 1
ATOM 5316 N N . ALA A 1 687 ? -18.638 25.173 15.885 1.00 96.62 687 ALA A N 1
ATOM 5317 C CA . ALA A 1 687 ? -19.073 26.277 15.032 1.00 96.62 687 ALA A CA 1
ATOM 5318 C C . ALA A 1 687 ? -18.973 27.651 15.716 1.00 96.62 687 ALA A C 1
ATOM 5320 O O . ALA A 1 687 ? -18.683 28.636 15.041 1.00 96.62 687 ALA A O 1
ATOM 5321 N N . GLN A 1 688 ? -19.128 27.728 17.044 1.00 96.88 688 GLN A N 1
ATOM 5322 C CA . GLN A 1 688 ? -18.936 28.958 17.826 1.00 96.88 688 GLN A CA 1
ATOM 5323 C C . GLN A 1 688 ? -17.517 29.529 17.738 1.00 96.88 688 GLN A C 1
ATOM 5325 O O . GLN A 1 688 ? -17.352 30.745 17.852 1.00 96.88 688 GLN A O 1
ATOM 5330 N N . ILE A 1 689 ? -16.505 28.681 17.523 1.00 96.62 689 ILE A N 1
ATOM 5331 C CA . ILE A 1 689 ? -15.119 29.127 17.322 1.00 96.62 689 ILE A CA 1
ATOM 5332 C 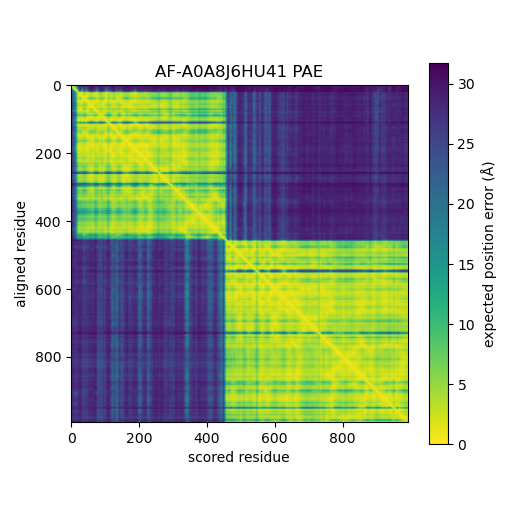C . ILE A 1 689 ? -14.994 29.920 16.016 1.00 96.62 689 ILE A C 1
ATOM 5334 O O . ILE A 1 689 ? -14.296 30.931 15.979 1.00 96.62 689 ILE A O 1
ATOM 5338 N N . LEU A 1 690 ? -15.716 29.504 14.972 1.00 96.38 690 LEU A N 1
ATOM 5339 C CA . LEU A 1 690 ? -15.741 30.171 13.667 1.00 96.38 690 LEU A CA 1
ATOM 5340 C C . LEU A 1 690 ? -16.698 31.371 13.654 1.00 96.38 690 LEU A C 1
ATOM 5342 O O . LEU A 1 690 ? -16.396 32.426 13.100 1.00 96.38 690 LEU A O 1
ATOM 5346 N N . ASN A 1 691 ? -17.867 31.215 14.272 1.00 96.12 691 ASN A N 1
ATOM 5347 C CA . ASN A 1 691 ? -18.901 32.232 14.359 1.00 96.12 691 ASN A CA 1
ATOM 5348 C C . ASN A 1 691 ? -19.605 32.160 15.719 1.00 96.12 691 ASN A C 1
ATOM 5350 O O . ASN A 1 691 ? -20.490 31.337 15.951 1.00 96.12 691 ASN A O 1
ATOM 5354 N N . SER A 1 692 ? -19.266 33.109 16.591 1.00 95.38 692 SER A N 1
ATOM 5355 C CA . SER A 1 692 ? -19.742 33.187 17.978 1.00 95.38 692 SER A CA 1
ATOM 5356 C C . SER A 1 692 ? -21.252 33.393 18.148 1.00 95.38 692 SER A C 1
ATOM 5358 O O . SER A 1 692 ? -21.739 33.394 19.280 1.00 95.38 692 SER A O 1
ATOM 5360 N N . THR A 1 693 ? -22.002 33.583 17.059 1.00 95.19 693 THR A N 1
ATOM 5361 C CA . THR A 1 693 ? -23.464 33.720 17.111 1.00 95.19 693 THR A CA 1
ATOM 5362 C C . THR A 1 693 ? -24.195 32.392 17.269 1.00 95.19 693 THR A C 1
ATOM 5364 O O . THR A 1 693 ? -25.285 32.407 17.833 1.00 95.19 693 THR A O 1
ATOM 5367 N N . PHE A 1 694 ? -23.597 31.268 16.855 1.00 96.56 694 PHE A N 1
ATOM 5368 C CA . PHE A 1 694 ? -24.210 29.948 17.010 1.00 96.56 694 PHE A CA 1
ATOM 5369 C C . PHE A 1 694 ? -24.411 29.584 18.482 1.00 96.56 694 PHE A C 1
ATOM 5371 O O . PHE A 1 694 ? -23.575 29.894 19.327 1.00 96.56 694 PHE A O 1
ATOM 5378 N N . GLN A 1 695 ? -25.500 28.900 18.804 1.00 93.12 695 GLN A N 1
ATOM 5379 C CA . GLN A 1 695 ? -25.844 28.352 20.115 1.00 93.12 695 GLN A CA 1
ATOM 5380 C C . GLN A 1 695 ? -26.372 26.921 19.945 1.00 93.12 695 GLN A C 1
ATOM 5382 O O . GLN A 1 695 ? -26.936 26.579 18.913 1.00 93.12 695 GLN A O 1
ATOM 5387 N N . SER A 1 696 ? -26.228 26.063 20.959 1.00 89.44 696 SER A N 1
ATOM 5388 C CA . SER A 1 696 ? -26.585 24.636 20.842 1.00 89.44 696 SER A CA 1
ATOM 5389 C C . SER A 1 696 ? -28.076 24.354 20.606 1.00 89.44 696 SER A C 1
ATOM 5391 O O . SER A 1 696 ? -28.449 23.250 20.204 1.00 89.44 696 SER A O 1
ATOM 5393 N N . ASN A 1 697 ? -28.941 25.338 20.849 1.00 92.12 697 ASN A N 1
ATOM 5394 C CA . ASN A 1 697 ? -30.379 25.280 20.605 1.00 92.12 697 ASN A CA 1
ATOM 5395 C C . ASN A 1 697 ? -30.812 25.923 19.274 1.00 92.12 697 ASN A C 1
ATOM 5397 O O . ASN A 1 697 ? -32.018 26.018 19.042 1.00 92.12 697 ASN A O 1
ATOM 5401 N N . ASP A 1 698 ? -29.868 26.369 18.441 1.00 95.56 698 ASP A N 1
ATOM 5402 C CA . ASP A 1 698 ? -30.157 26.875 17.098 1.00 95.56 698 ASP A CA 1
ATOM 5403 C C . ASP A 1 698 ? -30.571 25.742 16.149 1.00 95.56 698 ASP A C 1
ATOM 5405 O O . ASP A 1 698 ? -30.442 24.553 16.465 1.00 95.56 698 ASP A O 1
ATOM 5409 N N . ASP A 1 699 ? -31.104 26.118 14.988 1.00 97.25 699 ASP A N 1
ATOM 5410 C CA . ASP A 1 699 ? -31.550 25.182 13.964 1.00 97.25 699 ASP A CA 1
ATOM 5411 C C . ASP A 1 699 ? -30.360 24.473 13.298 1.00 97.25 699 ASP A C 1
ATOM 5413 O O . ASP A 1 699 ? -29.329 25.071 12.980 1.00 97.25 699 ASP A O 1
ATOM 5417 N N . SER A 1 700 ? -30.488 23.165 13.098 1.00 97.94 700 SER A N 1
ATOM 5418 C CA . SER A 1 700 ? -29.406 22.346 12.550 1.00 97.94 700 SER A CA 1
ATOM 5419 C C . SER A 1 700 ? -29.225 22.505 11.044 1.00 97.94 700 SER A C 1
ATOM 5421 O O . SER A 1 700 ? -28.131 22.237 10.547 1.00 97.94 700 SER A O 1
ATOM 5423 N N . GLN A 1 701 ? -30.243 22.985 10.323 1.00 97.94 701 GLN A N 1
ATOM 5424 C CA . GLN A 1 701 ? -30.109 23.359 8.918 1.00 97.94 701 GLN A CA 1
ATOM 5425 C C . GLN A 1 701 ? -29.268 24.629 8.773 1.00 97.94 701 GLN A C 1
ATOM 5427 O O . GLN A 1 701 ? -28.384 24.659 7.922 1.00 97.94 701 GLN A O 1
ATOM 5432 N N . ASP A 1 702 ? -29.461 25.624 9.647 1.00 97.75 702 ASP A N 1
ATOM 5433 C CA . ASP A 1 702 ? -28.638 26.844 9.656 1.00 97.75 702 ASP A CA 1
ATOM 5434 C C . ASP A 1 702 ? -27.155 26.513 9.916 1.00 97.75 702 ASP A C 1
ATOM 5436 O O . ASP A 1 702 ? -26.258 27.078 9.282 1.00 97.75 702 ASP A O 1
ATOM 5440 N N . LEU A 1 703 ? -26.887 25.561 10.821 1.00 98.12 703 LEU A N 1
ATOM 5441 C CA . LEU A 1 703 ? -25.536 25.058 11.074 1.00 98.12 703 LEU A CA 1
ATOM 5442 C C . LEU A 1 703 ? -24.952 24.353 9.840 1.00 98.12 703 LEU A C 1
ATOM 5444 O O . LEU A 1 703 ? -23.817 24.635 9.457 1.00 98.12 703 LEU A O 1
ATOM 5448 N N . LEU A 1 704 ? -25.709 23.444 9.219 1.00 98.12 704 LEU A N 1
ATOM 5449 C CA . LEU A 1 704 ? -25.265 22.710 8.034 1.00 98.12 704 LEU A CA 1
ATOM 5450 C C . LEU A 1 704 ? -24.930 23.662 6.877 1.00 98.12 704 LEU A C 1
ATOM 5452 O O . LEU A 1 704 ? -23.836 23.575 6.320 1.00 98.12 704 LEU A O 1
ATOM 5456 N N . ASP A 1 705 ? -25.840 24.585 6.560 1.00 97.62 705 ASP A N 1
ATOM 5457 C CA . ASP A 1 705 ? -25.690 25.554 5.469 1.00 97.62 705 ASP A CA 1
ATOM 5458 C C . ASP A 1 705 ? -24.445 26.430 5.669 1.00 97.62 705 ASP A C 1
ATOM 5460 O O . ASP A 1 705 ? -23.719 26.721 4.717 1.00 97.62 705 ASP A O 1
ATOM 5464 N N . TYR A 1 706 ? -24.162 26.815 6.918 1.00 97.75 706 TYR A N 1
ATOM 5465 C CA . TYR A 1 706 ? -22.945 27.543 7.263 1.00 97.75 706 TYR A CA 1
ATOM 5466 C C . TYR A 1 706 ? -21.691 26.686 7.063 1.00 97.75 706 TYR A C 1
ATOM 5468 O O . TYR A 1 706 ? -20.786 27.088 6.334 1.00 97.75 706 TYR A O 1
ATOM 5476 N N . LEU A 1 707 ? -21.634 25.498 7.676 1.00 97.56 707 LEU A N 1
ATOM 5477 C CA . LEU A 1 707 ? -20.440 24.646 7.671 1.00 97.56 707 LEU A CA 1
ATOM 5478 C C . LEU A 1 707 ? -20.088 24.098 6.279 1.00 97.56 707 LEU A C 1
ATOM 5480 O O . LEU A 1 707 ? -18.913 23.849 6.007 1.00 97.56 707 LEU A O 1
ATOM 5484 N N . GLN A 1 708 ? -21.062 23.932 5.380 1.00 97.56 708 GLN A N 1
ATOM 5485 C CA . GLN A 1 708 ? -20.807 23.559 3.981 1.00 97.56 708 GLN A CA 1
ATOM 5486 C C . GLN A 1 708 ? -20.118 24.674 3.175 1.00 97.56 708 GLN A C 1
ATOM 5488 O O . GLN A 1 708 ? -19.515 24.391 2.142 1.00 97.56 708 GLN A O 1
ATOM 5493 N N . GLY A 1 709 ? -20.173 25.924 3.648 1.00 96.00 709 GLY A N 1
ATOM 5494 C CA . GLY A 1 709 ? -19.498 27.071 3.035 1.00 96.00 709 GLY A CA 1
ATOM 5495 C C . GLY A 1 709 ? -18.113 27.399 3.606 1.00 96.00 709 GLY A C 1
ATOM 5496 O O . GLY A 1 709 ? -17.428 28.249 3.040 1.00 96.00 709 GLY A O 1
ATOM 5497 N N . VAL A 1 710 ? -17.699 26.769 4.712 1.00 96.88 710 VAL A N 1
ATOM 5498 C CA . VAL A 1 710 ? -16.393 27.017 5.357 1.00 96.88 710 VAL A CA 1
ATOM 5499 C C . VAL A 1 710 ? -15.289 26.225 4.649 1.00 96.88 710 VAL A C 1
ATOM 5501 O O . VAL A 1 710 ? -15.530 25.124 4.153 1.00 96.88 710 VAL A O 1
ATOM 5504 N N . ASP A 1 711 ? -14.067 26.751 4.599 1.00 95.12 711 ASP A N 1
ATOM 5505 C CA . ASP A 1 711 ? -12.914 25.980 4.125 1.00 95.12 711 ASP A CA 1
ATOM 5506 C C . ASP A 1 711 ? -12.650 24.754 5.023 1.00 95.12 711 ASP A C 1
ATOM 5508 O O . ASP A 1 711 ? -12.788 24.816 6.246 1.00 95.12 711 ASP A O 1
ATOM 5512 N N . ALA A 1 712 ? -12.266 23.624 4.427 1.00 93.88 712 ALA A N 1
ATOM 5513 C CA . ALA A 1 712 ? -12.097 22.376 5.169 1.00 93.88 712 ALA A CA 1
ATOM 5514 C C . ALA A 1 712 ? -10.976 22.458 6.218 1.00 93.88 712 ALA A C 1
ATOM 5516 O O . ALA A 1 712 ? -11.126 21.940 7.325 1.00 93.88 712 ALA A O 1
ATOM 5517 N N . LYS A 1 713 ? -9.864 23.133 5.900 1.00 90.88 713 LYS A N 1
ATOM 5518 C CA . LYS A 1 713 ? -8.723 23.259 6.814 1.00 90.88 713 LYS A CA 1
ATOM 5519 C C . LYS A 1 713 ? -9.041 24.237 7.938 1.00 90.88 713 LYS A C 1
ATOM 5521 O O . LYS A 1 713 ? -8.745 23.937 9.091 1.00 90.88 713 LYS A O 1
ATOM 5526 N N . GLU A 1 714 ? -9.707 25.352 7.634 1.00 93.69 714 GLU A N 1
ATOM 5527 C CA . GLU A 1 714 ? -10.214 26.279 8.658 1.00 93.69 714 GLU A CA 1
ATOM 5528 C C . GLU A 1 714 ? -11.178 25.575 9.626 1.00 93.69 714 GLU A C 1
ATOM 5530 O O . GLU A 1 714 ? -11.061 25.704 10.848 1.00 93.69 714 GLU A O 1
ATOM 5535 N N . LEU A 1 715 ? -12.095 24.770 9.089 1.00 94.69 715 LEU A N 1
ATOM 5536 C CA . LEU A 1 715 ? -13.043 24.010 9.889 1.00 94.69 715 LEU A CA 1
ATOM 5537 C C . LEU A 1 715 ? -12.357 22.956 10.764 1.00 94.69 715 LEU A C 1
ATOM 5539 O O . LEU A 1 715 ? -12.685 22.822 11.944 1.00 94.69 715 LEU A O 1
ATOM 5543 N N . ASN A 1 716 ? -11.370 22.247 10.219 1.00 93.94 716 ASN A N 1
ATOM 5544 C CA . ASN A 1 716 ? -10.595 21.275 10.978 1.00 93.94 716 ASN A CA 1
ATOM 5545 C C . ASN A 1 716 ? -9.765 21.933 12.092 1.00 93.94 716 ASN A C 1
ATOM 5547 O O . ASN A 1 716 ? -9.687 21.412 13.202 1.00 93.94 716 ASN A O 1
ATOM 5551 N N . MET A 1 717 ? -9.202 23.120 11.839 1.00 92.94 717 MET A N 1
ATOM 5552 C CA . MET A 1 717 ? -8.519 23.911 12.866 1.00 92.94 717 MET A CA 1
ATOM 5553 C C . MET A 1 717 ? -9.467 24.307 14.003 1.00 92.94 717 MET A C 1
ATOM 5555 O O . MET A 1 717 ? -9.090 24.204 15.171 1.00 92.94 717 MET A O 1
ATOM 5559 N N . ALA A 1 718 ? -10.703 24.710 13.693 1.00 94.75 718 ALA A N 1
ATOM 5560 C CA . ALA A 1 718 ? -11.708 24.992 14.716 1.00 94.75 718 ALA A CA 1
ATOM 5561 C C . ALA A 1 718 ? -12.080 23.735 15.514 1.00 94.75 718 ALA A C 1
ATOM 5563 O O . ALA A 1 718 ? -12.137 23.789 16.743 1.00 94.75 718 ALA A O 1
ATOM 5564 N N . ALA A 1 719 ? -12.260 22.591 14.848 1.00 93.25 719 ALA A N 1
ATOM 5565 C CA . ALA A 1 719 ? -12.500 21.314 15.518 1.00 93.25 719 ALA A CA 1
ATOM 5566 C C . ALA A 1 719 ? -11.333 20.916 16.437 1.00 93.25 719 ALA A C 1
ATOM 5568 O O . ALA A 1 719 ? -11.568 20.478 17.562 1.00 93.25 719 ALA A O 1
ATOM 5569 N N . SER A 1 720 ? -10.087 21.140 16.006 1.00 91.06 720 SER A N 1
ATOM 5570 C CA . SER A 1 720 ? -8.884 20.932 16.820 1.00 91.06 720 SER A CA 1
ATOM 5571 C C . SER A 1 720 ? -8.854 21.835 18.048 1.00 91.06 720 SER A C 1
ATOM 5573 O O . SER A 1 720 ? -8.521 21.383 19.142 1.00 91.06 720 SER A O 1
ATOM 5575 N N . GLN A 1 721 ? -9.175 23.119 17.877 1.00 92.88 721 GLN A N 1
ATOM 5576 C CA . GLN A 1 721 ? -9.197 24.081 18.974 1.00 92.88 721 GLN A CA 1
ATOM 5577 C C . GLN A 1 721 ? -10.293 23.728 19.983 1.00 92.88 721 GLN A C 1
ATOM 5579 O O . GLN A 1 721 ? -10.068 23.832 21.189 1.00 92.88 721 GLN A O 1
ATOM 5584 N N . TYR A 1 722 ? -11.460 23.290 19.503 1.00 92.12 722 TYR A N 1
ATOM 5585 C CA . TYR A 1 722 ? -12.529 22.828 20.377 1.00 92.12 722 TYR A CA 1
ATOM 5586 C C . TYR A 1 722 ? -12.114 21.571 21.137 1.00 92.12 722 TYR A C 1
ATOM 5588 O O . TYR A 1 722 ? -12.199 21.581 22.362 1.00 92.12 722 TYR A O 1
ATOM 5596 N N . PHE A 1 723 ? -11.592 20.556 20.435 1.00 88.94 723 PHE A N 1
ATOM 5597 C CA . PHE A 1 723 ? -11.071 19.319 21.025 1.00 88.94 723 PHE A CA 1
ATOM 5598 C C . PHE A 1 723 ? -10.127 19.636 22.190 1.00 88.94 723 PHE A C 1
ATOM 5600 O O . PHE A 1 723 ? -10.443 19.331 23.334 1.00 88.94 723 PHE A O 1
ATOM 5607 N N . GLN A 1 724 ? -9.072 20.415 21.939 1.00 87.06 724 GLN A N 1
ATOM 5608 C CA . GLN A 1 724 ? -8.092 20.814 22.958 1.00 87.06 724 GLN A CA 1
ATOM 5609 C C . GLN A 1 724 ? -8.680 21.617 24.132 1.00 87.06 724 GLN A C 1
ATOM 5611 O O . GLN A 1 724 ? -8.056 21.700 25.187 1.00 87.06 724 GLN A O 1
ATOM 5616 N N . SER A 1 725 ? -9.843 22.250 23.956 1.00 88.19 725 SER A N 1
ATOM 5617 C CA . SER A 1 725 ? -10.497 23.036 25.007 1.00 88.19 725 SER A CA 1
ATOM 5618 C C . SER A 1 725 ? -11.396 22.213 25.930 1.00 88.19 725 SER A C 1
ATOM 5620 O O . SER A 1 725 ? -11.689 22.675 27.034 1.00 88.19 725 SER A O 1
ATOM 5622 N N . VAL A 1 726 ? -11.845 21.035 25.484 1.00 83.75 726 VAL A N 1
ATOM 5623 C CA . VAL A 1 726 ? -12.814 20.203 26.219 1.00 83.75 726 VAL A CA 1
ATOM 5624 C C . VAL A 1 726 ? -12.279 18.837 26.616 1.00 83.75 726 VAL A C 1
ATOM 5626 O O . VAL A 1 726 ? -12.832 18.250 27.535 1.00 83.75 726 VAL A O 1
ATOM 5629 N N . THR A 1 727 ? -11.225 18.341 25.966 1.00 74.50 727 THR A N 1
ATOM 5630 C CA . THR A 1 727 ? -10.603 17.062 26.316 1.00 74.50 727 THR A CA 1
ATOM 5631 C C . THR A 1 727 ? -9.401 17.275 27.221 1.00 74.50 727 THR A C 1
ATOM 5633 O O . THR A 1 727 ? -8.542 18.123 26.958 1.00 74.50 727 THR A O 1
ATOM 5636 N N . THR A 1 728 ? -9.287 16.456 28.255 1.00 67.44 728 THR A N 1
ATOM 5637 C CA . THR A 1 728 ? -8.024 16.273 28.977 1.00 67.44 728 THR A CA 1
ATOM 5638 C C . THR A 1 728 ? -7.066 15.370 28.178 1.00 67.44 728 THR A C 1
ATOM 5640 O O . THR A 1 728 ? -7.516 14.665 27.275 1.00 67.44 728 THR A O 1
ATOM 5643 N N . PRO A 1 729 ? -5.747 15.340 28.470 1.00 57.06 729 PRO A N 1
ATOM 5644 C CA . PRO A 1 729 ? -4.792 14.502 27.726 1.00 57.06 729 PRO A CA 1
ATOM 5645 C C . PRO A 1 729 ? -5.079 12.987 27.756 1.00 57.06 729 PRO A C 1
ATOM 5647 O O . PRO A 1 729 ? -4.410 12.232 27.062 1.00 57.06 729 PRO A O 1
ATOM 5650 N N . TRP A 1 730 ? -6.046 12.546 28.561 1.00 56.62 730 TRP A N 1
ATOM 5651 C CA . TRP A 1 730 ? -6.455 11.154 28.752 1.00 56.62 730 TRP A CA 1
ATOM 5652 C C . TRP A 1 730 ? -7.896 10.871 28.287 1.00 56.62 730 TRP A C 1
ATOM 5654 O O . TRP A 1 730 ? -8.357 9.740 28.385 1.00 56.62 730 TRP A O 1
ATOM 5664 N N . GLU A 1 731 ? -8.623 11.859 27.761 1.00 64.25 731 GLU A N 1
ATOM 5665 C CA . GLU A 1 731 ? -9.958 11.654 27.187 1.00 64.25 731 GLU A CA 1
ATOM 5666 C C . GLU A 1 731 ? -9.891 11.574 25.660 1.00 64.25 731 GLU A C 1
ATOM 5668 O O . GLU A 1 731 ? -9.417 12.489 24.991 1.00 64.25 731 GLU A O 1
ATOM 5673 N N . LEU A 1 732 ? -10.424 10.483 25.104 1.00 64.44 732 LEU A N 1
ATOM 5674 C CA . LEU A 1 732 ? -10.510 10.240 23.656 1.00 64.44 732 LEU A CA 1
ATOM 5675 C C . LEU A 1 732 ? -11.950 10.373 23.113 1.00 64.44 732 LEU A C 1
ATOM 5677 O O . LEU A 1 732 ? -12.230 10.011 21.976 1.00 64.44 732 LEU A O 1
ATOM 5681 N N . THR A 1 733 ? -12.892 10.869 23.919 1.00 68.62 733 THR A N 1
ATOM 5682 C CA . THR A 1 733 ? -14.350 10.821 23.678 1.00 68.62 733 THR A CA 1
ATOM 5683 C C . THR A 1 733 ? -14.895 11.997 22.853 1.00 68.62 733 THR A C 1
ATOM 5685 O O . THR A 1 733 ? -15.943 12.569 23.167 1.00 68.62 733 THR A O 1
ATOM 5688 N N . LEU A 1 734 ? -14.223 12.364 21.758 1.00 83.06 734 LEU A N 1
ATOM 5689 C CA . LEU A 1 734 ? -14.717 13.389 20.832 1.00 83.06 734 LEU A CA 1
ATOM 5690 C C . LEU A 1 734 ? -14.530 12.968 19.376 1.00 83.06 734 LEU A C 1
ATOM 5692 O O . LEU A 1 734 ? -13.496 12.420 19.015 1.00 83.06 734 LEU A O 1
ATOM 5696 N N . TRP A 1 735 ? -15.541 13.243 18.545 1.00 91.06 735 TRP A N 1
ATOM 5697 C CA . TRP A 1 735 ? -15.609 12.801 17.144 1.00 91.06 735 TRP A CA 1
ATOM 5698 C C . TRP A 1 735 ? -15.576 11.275 16.967 1.00 91.06 735 TRP A C 1
ATOM 5700 O O . TRP A 1 735 ? -15.055 10.760 15.984 1.00 91.06 735 TRP A O 1
ATOM 5710 N N . ALA A 1 736 ? -16.185 10.566 17.915 1.00 94.50 736 ALA A N 1
ATOM 5711 C CA . ALA A 1 736 ? -16.458 9.136 17.852 1.00 94.50 736 ALA A CA 1
ATOM 5712 C C . ALA A 1 736 ? -17.896 8.870 17.346 1.00 94.50 736 ALA A C 1
ATOM 5714 O O . ALA A 1 736 ? -18.701 9.808 17.243 1.00 94.50 736 ALA A O 1
ATOM 5715 N N . PRO A 1 737 ? -18.260 7.606 17.056 1.00 97.44 737 PRO A N 1
ATOM 5716 C CA . PRO A 1 737 ? -19.631 7.229 16.721 1.00 97.44 737 PRO A CA 1
ATOM 5717 C C . PRO A 1 737 ? -20.691 7.734 17.714 1.00 97.44 737 PRO A C 1
ATOM 5719 O O . PRO A 1 737 ? -20.424 7.935 18.897 1.00 97.44 737 PRO A O 1
ATOM 5722 N N . VAL A 1 738 ? -21.921 7.923 17.236 1.00 96.56 738 VAL A N 1
ATOM 5723 C CA . VAL A 1 738 ? -23.082 8.406 18.005 1.00 96.56 738 VAL A CA 1
ATOM 5724 C C . VAL A 1 738 ? -24.284 7.479 17.828 1.00 96.56 738 VAL A C 1
ATOM 5726 O O . VAL A 1 738 ? -24.424 6.808 16.807 1.00 96.56 738 VAL A O 1
ATOM 5729 N N . ILE A 1 739 ? -25.214 7.482 18.786 1.00 96.31 739 ILE A N 1
ATOM 5730 C CA . ILE A 1 739 ? -26.531 6.859 18.593 1.00 96.31 739 ILE A CA 1
ATOM 5731 C C . ILE A 1 739 ? -27.400 7.816 17.767 1.00 96.31 739 ILE A C 1
ATOM 5733 O O . ILE A 1 739 ? -27.786 8.883 18.245 1.00 96.31 739 ILE A O 1
ATOM 5737 N N . GLU A 1 740 ? -27.710 7.439 16.528 1.00 96.81 740 GLU A N 1
ATOM 5738 C CA . GLU A 1 740 ? -28.453 8.278 15.587 1.00 96.81 740 GLU A CA 1
ATOM 5739 C C . GLU A 1 740 ? -29.960 8.254 15.844 1.00 96.81 740 GLU A C 1
ATOM 5741 O O . GLU A 1 740 ? -30.553 7.250 16.260 1.00 96.81 740 GLU A O 1
ATOM 5746 N N . VAL A 1 741 ? -30.618 9.355 15.481 1.00 95.25 741 VAL A N 1
ATOM 5747 C CA . VAL A 1 741 ? -32.068 9.350 15.289 1.00 95.25 741 VAL A CA 1
ATOM 5748 C C . VAL A 1 741 ? -32.393 8.457 14.098 1.00 95.25 741 VAL A C 1
ATOM 5750 O O . VAL A 1 741 ? -31.774 8.546 13.038 1.00 95.25 741 VAL A O 1
ATOM 5753 N N . LYS A 1 742 ? -33.396 7.591 14.262 1.00 94.44 742 LYS A N 1
ATOM 5754 C CA . LYS A 1 742 ? -33.806 6.652 13.219 1.00 94.44 742 LYS A CA 1
ATOM 5755 C C . LYS A 1 742 ? -34.199 7.388 11.933 1.00 94.44 742 LYS A C 1
ATOM 5757 O O . LYS A 1 742 ? -35.228 8.057 11.893 1.00 94.44 742 LYS A O 1
ATOM 5762 N N . ASN A 1 743 ? -33.431 7.156 10.876 1.00 91.75 743 ASN A N 1
ATOM 5763 C CA . ASN A 1 743 ? -33.690 7.605 9.511 1.00 91.75 743 ASN A CA 1
ATOM 5764 C C . ASN A 1 743 ? -33.302 6.486 8.517 1.00 91.75 743 ASN A C 1
ATOM 5766 O O . ASN A 1 743 ? -33.002 5.370 8.947 1.00 91.75 743 ASN A O 1
ATOM 5770 N N . GLN A 1 744 ? -33.388 6.745 7.209 1.00 88.38 744 GLN A N 1
ATOM 5771 C CA . GLN A 1 744 ? -33.097 5.741 6.176 1.00 88.38 744 GLN A CA 1
ATOM 5772 C C . GLN A 1 744 ? -31.624 5.305 6.171 1.00 88.38 744 GLN A C 1
ATOM 5774 O O . GLN A 1 744 ? -31.348 4.125 5.975 1.00 88.38 744 GLN A O 1
ATOM 5779 N N . ASP A 1 745 ? -30.718 6.237 6.447 1.00 89.94 745 ASP A N 1
ATOM 5780 C CA . ASP A 1 745 ? -29.270 6.056 6.359 1.00 89.94 745 ASP A CA 1
ATOM 5781 C C . ASP A 1 745 ? -28.627 5.900 7.748 1.00 89.94 745 ASP A C 1
ATOM 5783 O O . ASP A 1 745 ? -27.407 5.971 7.879 1.00 89.94 745 ASP A O 1
ATOM 5787 N N . ALA A 1 746 ? -29.433 5.739 8.806 1.00 95.56 746 ALA A N 1
ATOM 5788 C CA . ALA A 1 746 ? -28.940 5.599 10.171 1.00 95.56 746 ALA A CA 1
ATOM 5789 C C . ALA A 1 746 ? -28.168 4.282 10.323 1.00 95.56 746 ALA A C 1
ATOM 5791 O O . ALA A 1 746 ? -28.702 3.205 10.055 1.00 95.56 746 ALA A O 1
ATOM 5792 N N . PHE A 1 747 ? -26.932 4.375 10.802 1.00 96.94 747 PHE A N 1
ATOM 5793 C CA . PHE A 1 747 ? -26.033 3.251 11.013 1.00 96.94 747 PHE A CA 1
ATOM 5794 C C . PHE A 1 747 ? -26.364 2.507 12.313 1.00 96.94 747 PHE A C 1
ATOM 5796 O O . PHE A 1 747 ? -26.571 1.295 12.308 1.00 96.94 747 PHE A O 1
ATOM 5803 N N . ILE A 1 748 ? -26.481 3.232 13.432 1.00 95.38 748 ILE A N 1
ATOM 5804 C CA . ILE A 1 748 ? -26.838 2.661 14.738 1.00 95.38 748 ILE A CA 1
ATOM 5805 C C . ILE A 1 748 ? -27.855 3.550 15.456 1.00 95.38 748 ILE A C 1
ATOM 5807 O O . ILE A 1 748 ? -27.726 4.766 15.496 1.00 95.38 748 ILE A O 1
ATOM 5811 N N . THR A 1 749 ? -28.905 2.943 16.017 1.00 95.56 749 THR A N 1
ATOM 5812 C CA . THR A 1 749 ? -30.055 3.671 16.610 1.00 95.56 749 THR A CA 1
ATOM 5813 C C . THR A 1 749 ? -30.391 3.223 18.033 1.00 95.56 749 THR A C 1
ATOM 5815 O O . THR A 1 749 ? -31.421 3.602 18.593 1.00 95.56 749 THR A O 1
ATOM 5818 N N . LYS A 1 750 ? -29.558 2.355 18.615 1.00 95.00 750 LYS A N 1
ATOM 5819 C CA . LYS A 1 750 ? -29.754 1.756 19.938 1.00 95.00 750 LYS A CA 1
ATOM 5820 C C . LYS A 1 750 ? -28.410 1.587 20.637 1.00 95.00 750 LYS A C 1
ATOM 5822 O O . LYS A 1 750 ? -27.385 1.504 19.973 1.00 95.00 750 LYS A O 1
ATOM 5827 N N . LYS A 1 751 ? -28.457 1.476 21.963 1.00 95.62 751 LYS A N 1
ATOM 5828 C CA . LYS A 1 751 ? -27.299 1.178 22.808 1.00 95.62 751 LYS A CA 1
ATOM 5829 C C . LYS A 1 751 ? -26.702 -0.189 22.479 1.00 95.62 751 LYS A C 1
ATOM 5831 O O . LYS A 1 751 ? -27.435 -1.174 22.355 1.00 95.62 751 LYS A O 1
ATOM 5836 N N . MET A 1 752 ? -25.382 -0.240 22.358 1.00 95.94 752 MET A N 1
ATOM 5837 C CA . MET A 1 752 ? -24.667 -1.388 21.812 1.00 95.94 752 MET A CA 1
ATOM 5838 C C . MET A 1 752 ? -24.620 -2.567 22.787 1.00 95.94 752 MET A C 1
ATOM 5840 O O . MET A 1 752 ? -24.828 -3.705 22.365 1.00 95.94 752 MET A O 1
ATOM 5844 N N . PHE A 1 753 ? -24.468 -2.309 24.092 1.00 95.62 753 PHE A N 1
ATOM 5845 C CA . PHE A 1 753 ? -24.487 -3.352 25.126 1.00 95.62 753 PHE A CA 1
ATOM 5846 C C . PHE A 1 753 ? -25.758 -4.208 25.067 1.00 95.62 753 PHE A C 1
ATOM 5848 O O . PHE A 1 753 ? -25.694 -5.434 24.965 1.00 95.62 753 PHE A O 1
ATOM 5855 N N . GLY A 1 754 ? -26.931 -3.566 25.045 1.00 94.69 754 GLY A N 1
ATOM 5856 C CA . GLY A 1 754 ? -28.214 -4.266 24.957 1.00 94.69 754 GLY A CA 1
ATOM 5857 C C . GLY A 1 754 ? -28.413 -5.017 23.633 1.00 94.69 754 GLY A C 1
ATOM 5858 O O . GLY A 1 754 ? -29.100 -6.040 23.605 1.00 94.69 754 GLY A O 1
ATOM 5859 N N . LEU A 1 755 ? -27.806 -4.549 22.534 1.00 95.56 755 LEU A N 1
ATOM 5860 C CA . LEU A 1 755 ? -27.848 -5.246 21.245 1.00 95.56 755 LEU A CA 1
ATOM 5861 C C . LEU A 1 755 ? -27.073 -6.562 21.296 1.00 95.56 755 LEU A C 1
ATOM 5863 O O . LEU A 1 755 ? -27.654 -7.605 20.988 1.00 95.56 755 LEU A O 1
ATOM 5867 N N . VAL A 1 756 ? -25.811 -6.532 21.734 1.00 95.69 756 VAL A N 1
ATOM 5868 C CA . VAL A 1 756 ? -24.982 -7.743 21.830 1.00 95.69 756 VAL A CA 1
ATOM 5869 C C . VAL A 1 756 ? -25.486 -8.700 22.904 1.00 95.69 756 VAL A C 1
ATOM 5871 O O . VAL A 1 756 ? -25.580 -9.899 22.653 1.00 95.69 756 VAL A O 1
ATOM 5874 N N . GLN A 1 757 ? -25.945 -8.191 24.052 1.00 94.69 757 GLN A N 1
ATOM 5875 C CA . GLN A 1 757 ? -26.532 -9.019 25.107 1.00 94.69 757 GLN A CA 1
ATOM 5876 C C . GLN A 1 757 ? -27.751 -9.811 24.608 1.00 94.69 757 GLN A C 1
ATOM 5878 O O . GLN A 1 757 ? -27.926 -10.972 24.979 1.00 94.69 757 GLN A O 1
ATOM 5883 N N . ALA A 1 758 ? -28.573 -9.206 23.748 1.00 95.31 758 ALA A N 1
ATOM 5884 C CA . ALA A 1 758 ? -29.760 -9.831 23.170 1.00 95.31 758 ALA A CA 1
ATOM 5885 C C . ALA A 1 758 ? -29.483 -10.675 21.908 1.00 95.31 758 ALA A C 1
ATOM 5887 O O . ALA A 1 758 ? -30.435 -11.186 21.319 1.00 95.31 758 ALA A O 1
ATOM 5888 N N . GLY A 1 759 ? -28.225 -10.786 21.464 1.00 94.69 759 GLY A N 1
ATOM 5889 C CA . GLY A 1 759 ? -27.861 -11.480 20.224 1.00 94.69 759 GLY A CA 1
ATOM 5890 C C . GLY A 1 759 ? -28.317 -10.759 18.951 1.00 94.69 759 GLY A C 1
ATOM 5891 O O . GLY A 1 759 ? -28.421 -11.377 17.896 1.00 94.69 759 GLY A O 1
ATOM 5892 N N . ASN A 1 760 ? -28.610 -9.456 19.024 1.00 95.69 760 ASN A N 1
ATOM 5893 C CA . ASN A 1 760 ? -28.969 -8.630 17.866 1.00 95.69 760 ASN A CA 1
ATOM 5894 C C . ASN A 1 760 ? -27.709 -8.120 17.153 1.00 95.69 760 ASN A C 1
ATOM 5896 O O . ASN A 1 760 ? -27.508 -6.911 17.033 1.00 95.69 760 ASN A O 1
ATOM 5900 N N . VAL A 1 761 ? -26.870 -9.057 16.722 1.00 95.56 761 VAL A N 1
ATOM 5901 C CA . VAL A 1 761 ? -25.571 -8.829 16.078 1.00 95.56 761 VAL A CA 1
ATOM 5902 C C . VAL A 1 761 ? -25.387 -9.841 14.950 1.00 95.56 761 VAL A C 1
ATOM 5904 O O . VAL A 1 761 ? -26.010 -10.904 14.965 1.00 95.56 761 VAL A O 1
ATOM 5907 N N . LEU A 1 762 ? -24.538 -9.536 13.974 1.00 96.50 762 LEU A N 1
ATOM 5908 C CA . LEU A 1 762 ? -24.141 -10.487 12.941 1.00 96.50 762 LEU A CA 1
ATOM 5909 C C . LEU A 1 762 ? -23.276 -11.588 13.565 1.00 96.50 762 LEU A C 1
ATOM 5911 O O . LEU A 1 762 ? -22.235 -11.323 14.162 1.00 96.50 762 LEU A O 1
ATOM 5915 N N . THR A 1 763 ? -23.703 -12.842 13.425 1.00 94.94 763 THR A N 1
ATOM 5916 C CA . THR A 1 763 ? -23.095 -13.996 14.108 1.00 94.94 763 THR A CA 1
ATOM 5917 C C . THR A 1 763 ? -21.982 -14.656 13.290 1.00 94.94 763 THR A C 1
ATOM 5919 O O . THR A 1 763 ? -21.955 -15.879 13.130 1.00 94.94 763 THR A O 1
ATOM 5922 N N . VAL A 1 764 ? -21.084 -13.851 12.727 1.00 97.12 764 VAL A N 1
ATOM 5923 C CA . VAL A 1 764 ? -19.899 -14.350 12.012 1.00 97.12 764 VAL A CA 1
ATOM 5924 C C . VAL A 1 764 ? -18.795 -14.747 13.003 1.00 97.12 764 VAL A C 1
ATOM 5926 O O . VAL A 1 764 ? -18.715 -14.150 14.082 1.00 97.12 764 VAL A O 1
ATOM 5929 N N . PRO A 1 765 ? -17.941 -15.741 12.689 1.00 98.31 765 PRO A N 1
ATOM 5930 C CA . PRO A 1 765 ? -16.765 -16.032 13.498 1.00 98.31 765 PRO A CA 1
ATOM 5931 C C . PRO A 1 765 ? -15.934 -14.772 13.759 1.00 98.31 765 PRO A C 1
ATOM 5933 O O . PRO A 1 765 ? -15.727 -13.953 12.864 1.00 98.31 765 PRO A O 1
ATOM 5936 N N . THR A 1 766 ? -15.482 -14.612 14.999 1.00 98.62 766 THR A N 1
ATOM 5937 C CA . THR A 1 766 ? -14.759 -13.423 15.460 1.00 98.62 766 THR A CA 1
ATOM 5938 C C . THR A 1 766 ? -13.500 -13.840 16.215 1.00 98.62 766 THR A C 1
ATOM 5940 O O . THR A 1 766 ? -13.580 -14.604 17.177 1.00 98.62 766 THR A O 1
ATOM 5943 N N . LEU A 1 767 ? -12.343 -13.342 15.790 1.00 98.69 767 LEU A N 1
ATOM 5944 C CA . LEU A 1 767 ? -11.098 -13.365 16.556 1.00 98.69 767 LEU A CA 1
ATOM 5945 C C . LEU A 1 767 ? -10.947 -12.001 17.234 1.00 98.69 767 LEU A C 1
ATOM 5947 O O . LEU A 1 767 ? -11.104 -10.984 16.572 1.00 98.69 767 LEU A O 1
ATOM 5951 N N . MET A 1 768 ? -10.687 -11.941 18.536 1.00 98.31 768 MET A N 1
ATOM 5952 C CA . MET A 1 768 ? -10.531 -10.656 19.218 1.00 98.31 768 MET A CA 1
ATOM 5953 C C . MET A 1 768 ? -9.582 -10.714 20.405 1.00 98.31 768 MET A C 1
ATOM 5955 O O . MET A 1 768 ? -9.378 -11.778 20.977 1.00 98.31 768 MET A O 1
ATOM 5959 N N . GLY A 1 769 ? -9.021 -9.582 20.805 1.00 98.25 769 GLY A N 1
ATOM 5960 C CA . GLY A 1 769 ? -8.112 -9.548 21.943 1.00 98.25 769 GLY A CA 1
ATOM 5961 C C . GLY A 1 769 ? -7.615 -8.156 22.274 1.00 98.25 769 GLY A C 1
ATOM 5962 O O . GLY A 1 769 ? -8.148 -7.158 21.788 1.00 98.25 769 GLY A O 1
ATOM 5963 N N . PHE A 1 770 ? -6.624 -8.116 23.154 1.00 98.44 770 PHE A N 1
ATOM 5964 C CA . PHE A 1 770 ? -5.971 -6.897 23.613 1.00 98.44 770 PHE A CA 1
ATOM 5965 C C . PHE A 1 770 ? -4.508 -7.163 23.973 1.00 98.44 770 PHE A C 1
ATOM 5967 O O . PHE A 1 770 ? -4.103 -8.313 24.185 1.00 98.44 770 PHE A O 1
ATOM 5974 N N . ASN A 1 771 ? -3.735 -6.096 24.110 1.00 98.25 771 ASN A N 1
ATOM 5975 C CA . ASN A 1 771 ? -2.372 -6.148 24.615 1.00 98.25 771 ASN A CA 1
ATOM 5976 C C . ASN A 1 771 ? -2.365 -6.228 26.142 1.00 98.25 771 ASN A C 1
ATOM 5978 O O . ASN A 1 771 ? -3.322 -5.857 26.828 1.00 98.25 771 ASN A O 1
ATOM 5982 N N . SER A 1 772 ? -1.280 -6.765 26.691 1.00 97.31 772 SER A N 1
ATOM 5983 C CA . SER A 1 772 ? -1.160 -7.044 28.121 1.00 97.31 772 SER A CA 1
ATOM 5984 C C . SER A 1 772 ? -1.306 -5.798 29.004 1.00 97.31 772 SER A C 1
ATOM 5986 O O . SER A 1 772 ? -1.805 -5.907 30.122 1.00 97.31 772 SER A O 1
ATOM 5988 N N . GLU A 1 773 ? -0.966 -4.608 28.514 1.00 96.88 773 GLU A N 1
ATOM 5989 C CA . GLU A 1 773 ? -1.068 -3.352 29.251 1.00 96.88 773 GLU A CA 1
ATOM 5990 C C . GLU A 1 773 ? -1.316 -2.136 28.341 1.00 96.88 773 GLU A C 1
ATOM 5992 O O . GLU A 1 773 ? -0.513 -1.214 28.254 1.00 96.88 773 GLU A O 1
ATOM 5997 N N . GLU A 1 774 ? -2.472 -2.112 27.685 1.00 96.00 774 GLU A N 1
ATOM 5998 C CA . GLU A 1 774 ? -2.908 -1.093 26.714 1.00 96.00 774 GLU A CA 1
ATOM 5999 C C . GLU A 1 774 ? -2.541 0.362 27.067 1.00 96.00 774 GLU A C 1
ATOM 6001 O O . GLU A 1 774 ? -2.000 1.098 26.239 1.00 96.00 774 GLU A O 1
ATOM 6006 N N . SER A 1 775 ? -2.784 0.797 28.308 1.00 93.62 775 SER A N 1
ATOM 6007 C CA . SER A 1 775 ? -2.547 2.185 28.716 1.00 93.62 775 SER A CA 1
ATOM 6008 C C . SER A 1 775 ? -1.078 2.588 28.834 1.00 93.62 775 SER A C 1
ATOM 6010 O O . SER A 1 775 ? -0.794 3.780 29.005 1.00 93.62 775 SER A O 1
ATOM 6012 N N . LEU A 1 776 ? -0.146 1.643 28.706 1.00 94.19 776 LEU A N 1
ATOM 6013 C CA . LEU A 1 776 ? 1.286 1.915 28.732 1.00 94.19 776 LEU A CA 1
ATOM 6014 C C . LEU A 1 776 ? 1.707 2.857 27.591 1.00 94.19 776 LEU A C 1
ATOM 6016 O O . LEU A 1 776 ? 2.461 3.802 27.830 1.00 94.19 776 LEU A O 1
ATOM 6020 N N . SER A 1 777 ? 1.127 2.706 26.393 1.00 91.88 777 SER A N 1
ATOM 6021 C CA . SER A 1 777 ? 1.424 3.560 25.227 1.00 91.88 777 SER A CA 1
ATOM 6022 C C . SER A 1 777 ? 1.096 5.037 25.443 1.00 91.88 777 SER A C 1
ATOM 6024 O O . SER A 1 777 ? 1.713 5.899 24.823 1.00 91.88 777 SER A O 1
ATOM 6026 N N . PHE A 1 778 ? 0.167 5.348 26.349 1.00 88.38 778 PHE A N 1
ATOM 6027 C CA . PHE A 1 778 ? -0.234 6.723 26.675 1.00 88.38 778 PHE A CA 1
ATOM 6028 C C . PHE A 1 778 ? 0.472 7.273 27.923 1.00 88.38 778 PHE A C 1
ATOM 6030 O O . PHE A 1 778 ? 0.244 8.420 28.307 1.00 88.38 778 PHE A O 1
ATOM 6037 N N . SER A 1 779 ? 1.322 6.464 28.562 1.00 90.00 779 SER A N 1
ATOM 6038 C CA . SER A 1 779 ? 1.863 6.724 29.900 1.00 90.00 779 SER A CA 1
ATOM 6039 C C . SER A 1 779 ? 3.385 6.576 29.959 1.00 90.00 779 SER A C 1
ATOM 6041 O O . SER A 1 779 ? 3.919 6.301 31.022 1.00 90.00 779 SER A O 1
ATOM 6043 N N . GLN A 1 780 ? 4.095 6.757 28.839 1.00 89.25 780 GLN A N 1
ATOM 6044 C CA . GLN A 1 780 ? 5.540 6.496 28.749 1.00 89.25 780 GLN A CA 1
ATOM 6045 C C . GLN A 1 780 ? 6.413 7.475 29.558 1.00 89.25 780 GLN A C 1
ATOM 6047 O O . GLN A 1 780 ? 7.532 7.130 29.928 1.00 89.25 780 GLN A O 1
ATOM 6052 N N . ASP A 1 781 ? 5.938 8.694 29.839 1.00 91.62 781 ASP A N 1
ATOM 6053 C CA . ASP A 1 781 ? 6.640 9.645 30.712 1.00 91.62 781 ASP A CA 1
ATOM 6054 C C . ASP A 1 781 ? 6.123 9.502 32.159 1.00 91.62 781 ASP A C 1
ATOM 6056 O O . ASP A 1 781 ? 4.979 9.884 32.445 1.00 91.62 781 ASP A O 1
ATOM 6060 N N . PRO A 1 782 ? 6.944 8.992 33.102 1.00 91.31 782 PRO A N 1
ATOM 6061 C CA . PRO A 1 782 ? 6.512 8.770 34.479 1.00 91.31 782 PRO A CA 1
ATOM 6062 C C . PRO A 1 782 ? 6.113 10.041 35.228 1.00 91.31 782 PRO A C 1
ATOM 6064 O O . PRO A 1 782 ? 5.215 9.981 36.067 1.00 91.31 782 PRO A O 1
ATOM 6067 N N . ASP A 1 783 ? 6.750 11.182 34.956 1.00 92.62 783 ASP A N 1
ATOM 6068 C CA . ASP A 1 783 ? 6.456 12.437 35.654 1.00 92.62 783 ASP A CA 1
ATOM 6069 C C . ASP A 1 783 ? 5.143 13.045 35.145 1.00 92.62 783 ASP A C 1
ATOM 6071 O O . ASP A 1 783 ? 4.327 13.549 35.932 1.00 92.62 783 ASP A O 1
ATOM 6075 N N . VAL A 1 784 ? 4.904 12.949 33.833 1.00 90.62 784 VAL A N 1
ATOM 6076 C CA . VAL A 1 784 ? 3.621 13.329 33.231 1.00 90.62 784 VAL A CA 1
ATOM 6077 C C . VAL A 1 784 ? 2.518 12.431 33.778 1.00 90.62 784 VAL A C 1
ATOM 6079 O O . VAL A 1 784 ? 1.547 12.950 34.329 1.00 90.62 784 VAL A O 1
ATOM 6082 N N . PHE A 1 785 ? 2.687 11.106 33.722 1.00 92.06 785 PHE A N 1
ATOM 6083 C CA . PHE A 1 785 ? 1.670 10.167 34.196 1.00 92.06 785 PHE A CA 1
ATOM 6084 C C . PHE A 1 785 ? 1.394 10.312 35.697 1.00 92.06 785 PHE A C 1
ATOM 6086 O O . PHE A 1 785 ? 0.241 10.340 36.124 1.00 92.06 785 PHE A O 1
ATOM 6093 N N . LYS A 1 786 ? 2.428 10.524 36.518 1.00 94.81 786 LYS A N 1
ATOM 6094 C CA . LYS A 1 786 ? 2.252 10.816 37.946 1.00 94.81 786 LYS A CA 1
ATOM 6095 C C . LYS A 1 786 ? 1.414 12.070 38.189 1.00 94.81 786 LYS A C 1
ATOM 6097 O O . LYS A 1 786 ? 0.634 12.112 39.141 1.00 94.81 786 LYS A O 1
ATOM 6102 N N . SER A 1 787 ? 1.553 13.084 37.339 1.00 93.31 787 SER A N 1
ATOM 6103 C CA . SER A 1 787 ? 0.731 14.294 37.416 1.00 93.31 787 SER A CA 1
ATOM 6104 C C . SER A 1 787 ? -0.734 14.007 37.076 1.00 93.31 787 SER A C 1
ATOM 6106 O O . SER A 1 787 ? -1.617 14.571 37.719 1.00 93.31 787 SER A O 1
ATOM 6108 N N . VAL A 1 788 ? -0.997 13.096 36.134 1.00 90.88 788 VAL A N 1
ATOM 6109 C CA . VAL A 1 788 ? -2.348 12.604 35.808 1.00 90.88 788 VAL A CA 1
ATOM 6110 C C . VAL A 1 788 ? -2.960 11.863 36.990 1.00 90.88 788 VAL A C 1
ATOM 6112 O O . VAL A 1 788 ? -4.037 12.221 37.464 1.00 90.88 788 VAL A O 1
ATOM 6115 N N . ALA A 1 789 ? -2.231 10.887 37.527 1.00 94.19 789 ALA A N 1
ATOM 6116 C CA . ALA A 1 789 ? -2.660 10.106 38.677 1.00 94.19 789 ALA A CA 1
ATOM 6117 C C . ALA A 1 789 ? -2.962 11.003 39.892 1.00 94.19 789 ALA A C 1
ATOM 6119 O O . ALA A 1 789 ? -3.968 10.820 40.572 1.00 94.19 789 ALA A O 1
ATOM 6120 N N . ALA A 1 790 ? -2.160 12.050 40.112 1.00 95.88 790 ALA A N 1
ATOM 6121 C CA . ALA A 1 790 ? -2.400 13.021 41.177 1.00 95.88 790 ALA A CA 1
ATOM 6122 C C . ALA A 1 790 ? -3.674 13.863 40.975 1.00 95.88 790 ALA A C 1
ATOM 6124 O O . ALA A 1 790 ? -4.220 14.371 41.957 1.00 95.88 790 ALA A O 1
ATOM 6125 N N . VAL A 1 791 ? -4.138 14.049 39.734 1.00 93.50 791 VAL A N 1
ATOM 6126 C CA . VAL A 1 791 ? -5.434 14.682 39.438 1.00 93.50 791 VAL A CA 1
ATOM 6127 C C . VAL A 1 791 ? -6.574 13.720 39.766 1.00 93.50 791 VAL A C 1
ATOM 6129 O O . VAL A 1 791 ? -7.517 14.128 40.440 1.00 93.50 791 VAL A O 1
ATOM 6132 N N . TRP A 1 792 ? -6.459 12.443 39.391 1.00 94.00 792 TRP A N 1
ATOM 6133 C CA . TRP A 1 792 ? -7.426 11.412 39.790 1.00 94.00 792 TRP A CA 1
ATOM 6134 C C . TRP A 1 792 ? -7.539 11.287 41.313 1.00 94.00 792 TRP A C 1
ATOM 6136 O O . TRP A 1 792 ? -8.637 11.213 41.853 1.00 94.00 792 TRP A O 1
ATOM 6146 N N . ASP A 1 793 ? -6.417 11.348 42.031 1.00 97.06 793 ASP A N 1
ATOM 6147 C CA . ASP A 1 793 ? -6.406 11.286 43.496 1.00 97.06 793 ASP A CA 1
ATOM 6148 C C . ASP A 1 793 ? -7.058 12.507 44.169 1.00 97.06 793 ASP A C 1
ATOM 6150 O O . ASP A 1 793 ? -7.527 12.410 45.307 1.00 97.06 793 ASP A O 1
ATOM 6154 N N . GLN A 1 794 ? -7.082 13.659 43.490 1.00 96.00 794 GLN A N 1
ATOM 6155 C CA . GLN A 1 794 ? -7.758 14.869 43.972 1.00 96.00 794 GLN A CA 1
ATOM 6156 C C . GLN A 1 794 ? -9.268 14.818 43.743 1.00 96.00 794 GLN A C 1
ATOM 6158 O O . GLN A 1 794 ? -10.016 15.355 44.563 1.00 96.00 794 GLN A O 1
ATOM 6163 N N . ASP A 1 795 ? -9.702 14.185 42.654 1.00 94.69 795 ASP A N 1
ATOM 6164 C CA . ASP A 1 795 ? -11.106 14.040 42.296 1.00 94.69 795 ASP A CA 1
ATOM 6165 C C . ASP A 1 795 ? -11.392 12.644 41.729 1.00 94.69 795 ASP A C 1
ATOM 6167 O O . ASP A 1 795 ? -11.265 12.378 40.533 1.00 94.69 795 ASP A O 1
ATOM 6171 N N . LEU A 1 796 ? -11.831 11.753 42.621 1.00 94.94 796 LEU A N 1
ATOM 6172 C CA . LEU A 1 796 ? -12.160 10.370 42.279 1.00 94.94 796 LEU A CA 1
ATOM 6173 C C . LEU A 1 796 ? -13.406 10.253 41.390 1.00 94.94 796 LEU A C 1
ATOM 6175 O O . LEU A 1 796 ? -13.668 9.175 40.868 1.00 94.94 796 LEU A O 1
ATOM 6179 N N . SER A 1 797 ? -14.181 11.323 41.188 1.00 93.88 797 SER A N 1
ATOM 6180 C CA . SER A 1 797 ? -15.282 11.271 40.222 1.00 93.88 797 SER A CA 1
ATOM 6181 C C . SER A 1 797 ? -14.782 11.127 38.780 1.00 93.88 797 SER A C 1
ATOM 6183 O O . SER A 1 797 ? -15.475 10.537 37.956 1.00 93.88 797 SER A O 1
ATOM 6185 N N . LEU A 1 798 ? -13.550 11.572 38.496 1.00 90.81 798 LEU A N 1
ATOM 6186 C CA . LEU A 1 798 ? -12.928 11.522 37.168 1.00 90.81 798 LEU A CA 1
ATOM 6187 C C . LEU A 1 798 ? -12.552 10.106 36.714 1.00 90.81 798 LEU A C 1
ATOM 6189 O O . LEU A 1 798 ? -12.293 9.891 35.533 1.00 90.81 798 LEU A O 1
ATOM 6193 N N . ILE A 1 799 ? -12.494 9.146 37.641 1.00 92.88 799 ILE A N 1
ATOM 6194 C CA . ILE A 1 799 ? -12.182 7.741 37.342 1.00 92.88 799 ILE A CA 1
ATOM 6195 C C . ILE A 1 799 ? -13.430 6.853 37.269 1.00 92.88 799 ILE A C 1
ATOM 6197 O O . ILE A 1 799 ? -13.327 5.631 37.169 1.00 92.88 799 ILE A O 1
ATOM 6201 N N . VAL A 1 800 ? -14.622 7.448 37.348 1.00 94.94 800 VAL A N 1
ATOM 6202 C CA . VAL A 1 800 ? -15.881 6.722 37.177 1.00 94.94 800 VAL A CA 1
ATOM 6203 C C . VAL A 1 800 ? -16.292 6.772 35.703 1.00 94.94 800 VAL A C 1
ATOM 6205 O O . VAL A 1 800 ? -16.423 7.867 35.155 1.00 94.94 800 VAL A O 1
ATOM 6208 N N . PRO A 1 801 ? -16.541 5.624 35.048 1.00 92.12 801 PRO A N 1
ATOM 6209 C CA . PRO A 1 801 ? -17.023 5.602 33.670 1.00 92.12 801 PRO A CA 1
ATOM 6210 C C . PRO A 1 801 ? -18.374 6.311 33.526 1.00 92.12 801 PRO A C 1
ATOM 6212 O O . PRO A 1 801 ? -19.312 6.050 34.284 1.00 92.12 801 PRO A O 1
ATOM 6215 N N . GLU A 1 802 ? -18.513 7.165 32.510 1.00 90.06 802 GLU A N 1
ATOM 6216 C CA . GLU A 1 802 ? -19.773 7.870 32.232 1.00 90.06 802 GLU A CA 1
ATOM 6217 C C . GLU A 1 802 ? -20.945 6.915 31.938 1.00 90.06 802 GLU A C 1
ATOM 6219 O O . GLU A 1 802 ? -22.101 7.245 32.217 1.00 90.06 802 GLU A O 1
ATOM 6224 N N . ASP A 1 803 ? -20.670 5.719 31.406 1.00 91.12 803 ASP A N 1
ATOM 6225 C CA . ASP A 1 803 ? -21.696 4.705 31.126 1.00 91.12 803 ASP A CA 1
ATOM 6226 C C . ASP A 1 803 ? -22.409 4.181 32.379 1.00 91.12 803 ASP A C 1
ATOM 6228 O O . ASP A 1 803 ? -23.553 3.725 32.267 1.00 91.12 803 ASP A O 1
ATOM 6232 N N . MET A 1 804 ? -21.821 4.362 33.571 1.00 93.44 804 MET A N 1
ATOM 6233 C CA . MET A 1 804 ? -22.471 4.092 34.856 1.00 93.44 804 MET A CA 1
ATOM 6234 C C . MET A 1 804 ? -23.589 5.091 35.202 1.00 93.44 804 MET A C 1
ATOM 6236 O O . MET A 1 804 ? -24.309 4.870 36.182 1.00 93.44 804 MET A O 1
ATOM 6240 N N . GLN A 1 805 ? -23.777 6.167 34.424 1.00 90.44 805 GLN A N 1
ATOM 6241 C CA . GLN A 1 805 ? -24.911 7.111 34.504 1.00 90.44 805 GLN A CA 1
ATOM 6242 C C . GLN A 1 805 ? -25.235 7.592 35.936 1.00 90.44 805 GLN A C 1
ATOM 6244 O O . GLN A 1 805 ? -26.399 7.810 36.300 1.00 90.44 805 GLN A O 1
ATOM 6249 N N . ILE A 1 806 ? -24.206 7.754 36.773 1.00 93.12 806 ILE A N 1
ATOM 6250 C CA . ILE A 1 806 ? -24.352 8.203 38.157 1.00 93.12 806 ILE A CA 1
ATOM 6251 C C . ILE A 1 806 ? -24.464 9.731 38.166 1.00 93.12 806 ILE A C 1
ATOM 6253 O O . ILE A 1 806 ? -23.499 10.438 37.914 1.00 93.12 806 ILE A O 1
ATOM 6257 N N . ASN A 1 807 ? -25.658 10.243 38.477 1.00 90.69 807 ASN A N 1
ATOM 6258 C CA . ASN A 1 807 ? -25.921 11.690 38.537 1.00 90.69 807 ASN A CA 1
ATOM 6259 C C . ASN A 1 807 ? -25.778 12.286 39.948 1.00 90.69 807 ASN A C 1
ATOM 6261 O O . ASN A 1 807 ? -25.787 13.504 40.106 1.00 90.69 807 ASN A O 1
ATOM 6265 N N . ASP A 1 808 ? -25.735 11.446 40.984 1.00 94.69 808 ASP A N 1
ATOM 6266 C CA . ASP A 1 808 ? -25.565 11.904 42.362 1.00 94.69 808 ASP A CA 1
ATOM 6267 C C . ASP A 1 808 ? -24.073 12.086 42.655 1.00 94.69 808 ASP A C 1
ATOM 6269 O O . ASP A 1 808 ? -23.333 11.109 42.693 1.00 94.69 808 ASP A O 1
ATOM 6273 N N . GLU A 1 809 ? -23.631 13.330 42.861 1.00 93.25 809 GLU A N 1
ATOM 6274 C CA . GLU A 1 809 ? -22.212 13.671 43.064 1.00 93.25 809 GLU A CA 1
ATOM 6275 C C . GLU A 1 809 ? -21.579 12.935 44.257 1.00 93.25 809 GLU A C 1
ATOM 6277 O O . GLU A 1 809 ? -20.393 12.612 44.231 1.00 93.25 809 GLU A O 1
ATOM 6282 N N . THR A 1 810 ? -22.359 12.649 45.309 1.00 94.44 810 THR A N 1
ATOM 6283 C CA . THR A 1 810 ? -21.839 11.931 46.483 1.00 94.44 810 THR A CA 1
ATOM 6284 C C . THR A 1 810 ? -21.605 10.468 46.138 1.00 94.44 810 THR A C 1
ATOM 6286 O O . THR A 1 810 ? -20.517 9.949 46.379 1.00 94.44 810 THR A O 1
ATOM 6289 N N . TYR A 1 811 ? -22.591 9.820 45.520 1.00 95.62 811 TYR A N 1
ATOM 6290 C CA . TYR A 1 811 ? -22.464 8.436 45.084 1.00 95.62 811 TYR A CA 1
ATOM 6291 C C . TYR A 1 811 ? -21.408 8.271 43.982 1.00 95.62 811 TYR A C 1
ATOM 6293 O O . TYR A 1 811 ? -20.712 7.262 43.953 1.00 95.62 811 TYR A O 1
ATOM 6301 N N . LEU A 1 812 ? -21.225 9.278 43.123 1.00 95.38 812 LEU A N 1
ATOM 6302 C CA . LEU A 1 812 ? -20.169 9.309 42.111 1.00 95.38 812 LEU A CA 1
ATOM 6303 C C . LEU A 1 812 ? -18.779 9.276 42.765 1.00 95.38 812 LEU A C 1
ATOM 6305 O O . LEU A 1 812 ? -17.951 8.442 42.413 1.00 95.38 812 LEU A O 1
ATOM 6309 N N . ALA A 1 813 ? -18.538 10.112 43.777 1.00 94.88 813 ALA A N 1
ATOM 6310 C CA . ALA A 1 813 ? -17.279 10.090 44.523 1.00 94.88 813 ALA A CA 1
ATOM 6311 C C . ALA A 1 813 ? -17.074 8.778 45.312 1.00 94.88 813 ALA A C 1
ATOM 6313 O O . ALA A 1 813 ? -15.956 8.263 45.374 1.00 94.88 813 ALA A O 1
ATOM 6314 N N . GLU A 1 814 ? -18.138 8.210 45.896 1.00 96.50 814 GLU A N 1
ATOM 6315 C CA . GLU A 1 814 ? -18.095 6.898 46.567 1.00 96.50 814 GLU A CA 1
ATOM 6316 C C . GLU A 1 814 ? -17.767 5.757 45.588 1.00 96.50 814 GLU A C 1
ATOM 6318 O O . GLU A 1 814 ? -16.976 4.863 45.914 1.00 96.50 814 GLU A O 1
ATOM 6323 N N . MET A 1 815 ? -18.329 5.802 44.377 1.00 97.44 815 MET A N 1
ATOM 6324 C CA . MET A 1 815 ? -18.022 4.857 43.304 1.00 97.44 815 MET A CA 1
ATOM 6325 C C . MET A 1 815 ? -16.558 4.978 42.875 1.00 97.44 815 MET A C 1
ATOM 6327 O O . MET A 1 815 ? -15.868 3.966 42.791 1.00 97.44 815 MET A O 1
ATOM 6331 N N . GLY A 1 816 ? -16.048 6.200 42.709 1.00 97.31 816 GLY A N 1
ATOM 6332 C CA . GLY A 1 816 ? -14.631 6.446 42.433 1.00 97.31 816 GLY A CA 1
ATOM 6333 C C . GLY A 1 816 ? -13.706 5.866 43.507 1.00 97.31 816 GLY A C 1
ATOM 6334 O O . GLY A 1 816 ? -12.714 5.210 43.197 1.00 97.31 816 GLY A O 1
ATOM 6335 N N . GLY A 1 817 ? -14.067 6.015 44.786 1.00 97.81 817 GLY A N 1
ATOM 6336 C CA . GLY A 1 817 ? -13.362 5.355 45.892 1.00 97.81 817 GLY A CA 1
ATOM 6337 C C . GLY A 1 817 ? -13.356 3.830 45.771 1.00 97.81 817 GLY A C 1
ATOM 6338 O O . GLY A 1 817 ? -12.306 3.208 45.914 1.00 97.81 817 GLY A O 1
ATOM 6339 N N . SER A 1 818 ? -14.504 3.243 45.429 1.00 98.12 818 SER A N 1
ATOM 6340 C CA . SER A 1 818 ? -14.642 1.793 45.236 1.00 98.12 818 SER A CA 1
ATOM 6341 C C . SER A 1 818 ? -13.811 1.284 44.053 1.00 98.12 818 SER A C 1
ATOM 6343 O O . SER A 1 818 ? -13.226 0.206 44.131 1.00 98.12 818 SER A O 1
ATOM 6345 N N . ILE A 1 819 ? -13.715 2.069 42.977 1.00 98.06 819 ILE A N 1
ATOM 6346 C CA . ILE A 1 819 ? -12.855 1.777 41.826 1.00 98.06 819 ILE A CA 1
ATOM 6347 C C . ILE A 1 819 ? -11.387 1.834 42.241 1.00 98.06 819 ILE A C 1
ATOM 6349 O O . ILE A 1 819 ? -10.650 0.894 41.972 1.00 98.06 819 ILE A O 1
ATOM 6353 N N . ARG A 1 820 ? -10.947 2.872 42.957 1.00 97.94 820 ARG A N 1
ATOM 6354 C CA . ARG A 1 820 ? -9.563 2.948 43.450 1.00 97.94 820 ARG A CA 1
ATOM 6355 C C . ARG A 1 820 ? -9.201 1.757 44.346 1.00 97.94 820 ARG A C 1
ATOM 6357 O O . ARG A 1 820 ? -8.122 1.185 44.199 1.00 97.94 820 ARG A O 1
ATOM 6364 N N . ASP A 1 821 ? -10.115 1.329 45.216 1.00 97.62 821 ASP A N 1
ATOM 6365 C CA . ASP A 1 821 ? -9.921 0.168 46.093 1.00 97.62 821 ASP A CA 1
ATOM 6366 C C . ASP A 1 821 ? -9.656 -1.141 45.321 1.00 97.62 821 ASP A C 1
ATOM 6368 O O . ASP A 1 821 ? -8.955 -2.019 45.834 1.00 97.62 821 ASP A O 1
ATOM 6372 N N . ILE A 1 822 ? -10.162 -1.284 44.086 1.00 97.44 822 ILE A N 1
ATOM 6373 C CA . ILE A 1 822 ? -9.894 -2.455 43.229 1.00 97.44 822 ILE A CA 1
ATOM 6374 C C . ILE A 1 822 ? -8.397 -2.613 42.950 1.00 97.44 822 ILE A C 1
ATOM 6376 O O . ILE A 1 822 ? -7.920 -3.755 42.949 1.00 97.44 822 ILE A O 1
ATOM 6380 N N . TYR A 1 823 ? -7.705 -1.491 42.742 1.00 97.19 823 TYR A N 1
ATOM 6381 C CA . TYR A 1 823 ? -6.333 -1.418 42.242 1.00 97.19 823 TYR A CA 1
ATOM 6382 C C . TYR A 1 823 ? -5.320 -1.217 43.365 1.00 97.19 823 TYR A C 1
ATOM 6384 O O . TYR A 1 823 ? -4.437 -2.043 43.557 1.00 97.19 823 TYR A O 1
ATOM 6392 N N . THR A 1 824 ? -5.484 -0.169 44.169 1.00 97.00 824 THR A N 1
ATOM 6393 C CA . THR A 1 824 ? -4.475 0.241 45.159 1.00 97.00 824 THR A CA 1
ATOM 6394 C C . THR A 1 824 ? -4.853 -0.129 46.594 1.00 97.00 824 THR A C 1
ATOM 6396 O O . THR A 1 824 ? -4.119 0.173 47.535 1.00 97.00 824 THR A O 1
ATOM 6399 N N . GLY A 1 825 ? -6.027 -0.738 46.807 1.00 95.00 825 GLY A N 1
ATOM 6400 C CA . GLY A 1 825 ? -6.572 -0.957 48.151 1.00 95.00 825 GLY A CA 1
ATOM 6401 C C . GLY A 1 825 ? -6.900 0.344 48.897 1.00 95.00 825 GLY A C 1
ATOM 6402 O O . GLY A 1 825 ? -6.940 0.342 50.128 1.00 95.00 825 GLY A O 1
ATOM 6403 N N . GLY A 1 826 ? -7.098 1.439 48.156 1.00 94.75 826 GLY A N 1
ATOM 6404 C CA . GLY A 1 826 ? -7.502 2.746 48.670 1.00 94.75 826 GLY A CA 1
ATOM 6405 C C . GLY A 1 826 ? -6.372 3.767 48.788 1.00 94.75 826 GLY A C 1
ATOM 6406 O O . GLY A 1 826 ? -6.645 4.925 49.114 1.00 94.75 826 GLY A O 1
ATOM 6407 N N . GLU A 1 827 ? -5.133 3.367 48.499 1.00 97.81 827 GLU A N 1
ATOM 6408 C CA . GLU A 1 827 ? -3.974 4.262 48.440 1.00 97.81 827 GLU A CA 1
ATOM 6409 C C . GLU A 1 827 ? -3.975 5.120 47.151 1.00 97.81 827 GLU A C 1
ATOM 6411 O O . GLU A 1 827 ? -4.646 4.768 46.176 1.00 97.81 827 GLU A O 1
ATOM 6416 N N . PRO A 1 828 ? -3.267 6.264 47.112 1.00 97.69 828 PRO A N 1
ATOM 6417 C CA . PRO A 1 828 ? -3.236 7.142 45.938 1.00 97.69 828 PRO A CA 1
ATOM 6418 C C . PRO A 1 828 ? -2.580 6.498 44.703 1.00 97.69 828 PRO A C 1
ATOM 6420 O O . PRO A 1 828 ? -1.510 5.897 44.812 1.00 97.69 828 PRO A O 1
ATOM 6423 N N . PHE A 1 829 ? -3.148 6.690 43.509 1.00 97.00 829 PHE A N 1
ATOM 6424 C CA . PHE A 1 829 ? -2.541 6.230 42.251 1.00 97.00 829 PHE A CA 1
ATOM 6425 C C . PHE A 1 829 ? -1.180 6.885 41.983 1.00 97.00 829 PHE A C 1
ATOM 6427 O O . PHE A 1 829 ? -0.289 6.246 41.429 1.00 97.00 829 PHE A O 1
ATOM 6434 N N . ALA A 1 830 ? -0.969 8.135 42.410 1.00 96.50 830 ALA A N 1
ATOM 6435 C CA . ALA A 1 830 ? 0.299 8.847 42.220 1.00 96.50 830 ALA A CA 1
ATOM 6436 C C . ALA A 1 830 ? 1.496 8.207 42.958 1.00 96.50 830 ALA A C 1
ATOM 6438 O O . ALA A 1 830 ? 2.656 8.505 42.637 1.00 96.50 830 ALA A O 1
ATOM 6439 N N . ASP A 1 831 ? 1.220 7.337 43.934 1.00 96.50 831 ASP A N 1
ATOM 6440 C CA . ASP A 1 831 ? 2.209 6.528 44.655 1.00 96.50 831 ASP A CA 1
ATOM 6441 C C . ASP A 1 831 ? 2.280 5.076 44.126 1.00 96.50 831 ASP A C 1
ATOM 6443 O O . ASP A 1 831 ? 3.190 4.333 44.491 1.00 96.50 831 ASP A O 1
ATOM 6447 N N . HIS A 1 832 ? 1.365 4.705 43.222 1.00 96.75 832 HIS A N 1
ATOM 6448 C CA . HIS A 1 832 ? 1.123 3.363 42.687 1.00 96.75 832 HIS A CA 1
ATOM 6449 C C . HIS A 1 832 ? 0.917 3.405 41.159 1.00 96.75 832 HIS A C 1
ATOM 6451 O O . HIS A 1 832 ? -0.134 3.040 40.633 1.00 96.75 832 HIS A O 1
ATOM 6457 N N . LEU A 1 833 ? 1.920 3.901 40.424 1.00 96.31 833 LEU A N 1
ATOM 6458 C CA . LEU A 1 833 ? 1.765 4.210 38.994 1.00 96.31 833 LEU A CA 1
ATOM 6459 C C . LEU A 1 833 ? 1.407 2.986 38.135 1.00 96.31 833 LEU A C 1
ATOM 6461 O O . LEU A 1 833 ? 0.561 3.114 37.257 1.00 96.31 833 LEU A O 1
ATOM 6465 N N . GLY A 1 834 ? 1.981 1.805 38.402 1.00 96.50 834 GLY A N 1
ATOM 6466 C CA . GLY A 1 834 ? 1.631 0.586 37.660 1.00 96.50 834 GLY A CA 1
ATOM 6467 C C . GLY A 1 834 ? 0.160 0.192 37.829 1.00 96.50 834 GLY A C 1
ATOM 6468 O O . GLY A 1 834 ? -0.513 -0.111 36.847 1.00 96.50 834 GLY A O 1
ATOM 6469 N N . ASP A 1 835 ? -0.379 0.313 39.045 1.00 96.81 835 ASP A N 1
ATOM 6470 C CA . ASP A 1 835 ? -1.806 0.100 39.320 1.00 96.81 835 ASP A CA 1
ATOM 6471 C C . ASP A 1 835 ? -2.688 1.144 38.605 1.00 96.81 835 ASP A C 1
ATOM 6473 O O . ASP A 1 835 ? -3.788 0.829 38.148 1.00 96.81 835 ASP A O 1
ATOM 6477 N N . GLY A 1 836 ? -2.199 2.382 38.464 1.00 95.94 836 GLY A N 1
ATOM 6478 C CA . GLY A 1 836 ? -2.856 3.438 37.689 1.00 95.94 836 GLY A CA 1
ATOM 6479 C C . GLY A 1 836 ? -2.897 3.150 36.188 1.00 95.94 836 GLY A C 1
ATOM 6480 O O . GLY A 1 836 ? -3.922 3.384 35.548 1.00 95.94 836 GLY A O 1
ATOM 6481 N N . ILE A 1 837 ? -1.814 2.605 35.628 1.00 95.44 837 ILE A N 1
ATOM 6482 C CA . ILE A 1 837 ? -1.772 2.160 34.227 1.00 95.44 837 ILE A CA 1
ATOM 6483 C C . ILE A 1 837 ? -2.744 0.998 34.029 1.00 95.44 837 ILE A C 1
ATOM 6485 O O . ILE A 1 837 ? -3.555 1.047 33.108 1.00 95.44 837 ILE A O 1
ATOM 6489 N N . ARG A 1 838 ? -2.748 0.017 34.941 1.00 96.56 838 ARG A N 1
ATOM 6490 C CA . ARG A 1 838 ? -3.696 -1.105 34.912 1.00 96.56 838 ARG A CA 1
ATOM 6491 C C . ARG A 1 838 ? -5.149 -0.640 34.965 1.00 96.56 838 ARG A C 1
ATOM 6493 O O . ARG A 1 838 ? -5.983 -1.168 34.232 1.00 96.56 838 ARG A O 1
ATOM 6500 N N . TYR A 1 839 ? -5.452 0.362 35.791 1.00 96.06 839 TYR A N 1
ATOM 6501 C CA . TYR A 1 839 ? -6.762 1.011 35.797 1.00 96.06 839 TYR A CA 1
ATOM 6502 C C . TYR A 1 839 ? -7.106 1.615 34.429 1.00 96.06 839 TYR A C 1
ATOM 6504 O O . TYR A 1 839 ? -8.199 1.366 33.923 1.00 96.06 839 TYR A O 1
ATOM 6512 N N . GLY A 1 840 ? -6.182 2.355 33.810 1.00 94.06 840 GLY A N 1
ATOM 6513 C CA . GLY A 1 840 ? -6.371 2.905 32.467 1.00 94.06 840 GLY A CA 1
ATOM 6514 C C . GLY A 1 840 ? -6.668 1.819 31.428 1.00 94.06 840 GLY A C 1
ATOM 6515 O O . GLY A 1 840 ? -7.666 1.916 30.708 1.00 94.06 840 GLY A O 1
ATOM 6516 N N . SER A 1 841 ? -5.859 0.753 31.408 1.00 95.94 841 SER A N 1
ATOM 6517 C CA . SER A 1 841 ? -6.001 -0.367 30.471 1.00 95.94 841 SER A CA 1
ATOM 6518 C C . SER A 1 841 ? -7.358 -1.039 30.631 1.00 95.94 841 SER A C 1
ATOM 6520 O O . SER A 1 841 ? -8.066 -1.277 29.651 1.00 95.94 841 SER A O 1
ATOM 6522 N N . ASP A 1 842 ? -7.752 -1.312 31.875 1.00 96.44 842 ASP A N 1
ATOM 6523 C CA . ASP A 1 842 ? -9.033 -1.934 32.178 1.00 96.44 842 ASP A CA 1
ATOM 6524 C C . ASP A 1 842 ? -10.209 -1.034 31.824 1.00 96.44 842 ASP A C 1
ATOM 6526 O O . ASP A 1 842 ? -11.186 -1.511 31.250 1.00 96.44 842 ASP A O 1
ATOM 6530 N N . ASN A 1 843 ? -10.115 0.258 32.126 1.00 93.25 843 ASN A N 1
ATOM 6531 C CA . ASN A 1 843 ? -11.191 1.200 31.883 1.00 93.25 843 ASN A CA 1
ATOM 6532 C C . ASN A 1 843 ? -11.430 1.458 30.394 1.00 93.25 843 ASN A C 1
ATOM 6534 O O . ASN A 1 843 ? -12.576 1.540 29.957 1.00 93.25 843 ASN A O 1
ATOM 6538 N N . TRP A 1 844 ? -10.362 1.605 29.614 1.00 92.00 844 TRP A N 1
ATOM 6539 C CA . TRP A 1 844 ? -10.480 1.988 28.213 1.00 92.00 844 TRP A CA 1
ATOM 6540 C C . TRP A 1 844 ? -10.481 0.815 27.249 1.00 92.00 844 TRP A C 1
ATOM 6542 O O . TRP A 1 844 ? -10.986 0.995 26.145 1.00 92.00 844 TRP A O 1
ATOM 6552 N N . PHE A 1 845 ? -9.969 -0.361 27.628 1.00 96.19 845 PHE A N 1
ATOM 6553 C CA . PHE A 1 845 ? -9.757 -1.476 26.701 1.00 96.19 845 PHE A CA 1
ATOM 6554 C C . PHE A 1 845 ? -10.198 -2.836 27.249 1.00 96.19 845 PHE A C 1
ATOM 6556 O O . PHE A 1 845 ? -11.148 -3.427 26.728 1.00 96.19 845 PHE A O 1
ATOM 6563 N N . THR A 1 846 ? -9.533 -3.365 28.277 1.00 97.06 846 THR A N 1
ATOM 6564 C CA . THR A 1 846 ? -9.600 -4.810 28.566 1.00 97.06 846 THR A CA 1
ATOM 6565 C C . THR A 1 846 ? -10.994 -5.256 29.032 1.00 97.06 846 THR A C 1
ATOM 6567 O O . THR A 1 846 ? -11.510 -6.269 28.549 1.00 97.06 846 THR A O 1
ATOM 6570 N N . ARG A 1 847 ? -11.656 -4.486 29.914 1.00 96.19 847 ARG A N 1
ATOM 6571 C CA . ARG A 1 847 ? -12.997 -4.782 30.452 1.00 96.19 847 ARG A CA 1
ATOM 6572 C C . ARG A 1 847 ? -14.068 -4.804 29.351 1.00 96.19 847 ARG A C 1
ATOM 6574 O O . ARG A 1 847 ? -14.735 -5.840 29.228 1.00 96.19 847 ARG A O 1
ATOM 6581 N N . PRO A 1 848 ? -14.253 -3.739 28.548 1.00 96.94 848 PRO A N 1
ATOM 6582 C CA . PRO A 1 848 ? -15.214 -3.741 27.445 1.00 96.94 848 PRO A CA 1
ATOM 6583 C C . PRO A 1 848 ? -14.964 -4.842 26.418 1.00 96.94 848 PRO A C 1
ATOM 6585 O O . PRO A 1 848 ? -15.909 -5.526 26.024 1.00 96.94 848 PRO A O 1
ATOM 6588 N N . ILE A 1 849 ? -13.708 -5.069 26.019 1.00 98.50 849 ILE A N 1
ATOM 6589 C CA . ILE A 1 849 ? -13.353 -6.079 25.008 1.00 98.50 849 ILE A CA 1
ATOM 6590 C C . ILE A 1 849 ? -13.647 -7.491 25.531 1.00 98.50 849 ILE A C 1
ATOM 6592 O O . ILE A 1 849 ? -14.308 -8.283 24.853 1.00 98.50 849 ILE A O 1
ATOM 6596 N N . ARG A 1 850 ? -13.254 -7.800 26.776 1.00 96.94 850 ARG A N 1
ATOM 6597 C CA . ARG A 1 850 ? -13.598 -9.078 27.419 1.00 96.94 850 ARG A CA 1
ATOM 6598 C C . ARG A 1 850 ? -15.113 -9.249 27.545 1.00 96.94 850 ARG A C 1
ATOM 6600 O O . ARG A 1 850 ? -15.625 -10.344 27.307 1.00 96.94 850 ARG A O 1
ATOM 6607 N N . LYS A 1 851 ? -15.851 -8.186 27.895 1.00 96.31 851 LYS A N 1
ATOM 6608 C CA . LYS A 1 851 ? -17.316 -8.251 28.005 1.00 96.31 851 LYS A CA 1
ATOM 6609 C C . LYS A 1 851 ? -17.990 -8.476 26.656 1.00 96.31 851 LYS A C 1
ATOM 6611 O O . LYS A 1 851 ? -18.928 -9.267 26.578 1.00 96.31 851 LYS A O 1
ATOM 6616 N N . HIS A 1 852 ? -17.505 -7.836 25.594 1.00 97.50 852 HIS A N 1
ATOM 6617 C CA . HIS A 1 852 ? -17.981 -8.074 24.231 1.00 97.50 852 HIS A CA 1
ATOM 6618 C C . HIS A 1 852 ? -17.795 -9.548 23.853 1.00 97.50 852 HIS A C 1
ATOM 6620 O O . HIS A 1 852 ? -18.766 -10.182 23.445 1.00 97.50 852 HIS A O 1
ATOM 6626 N N . ALA A 1 853 ? -16.617 -10.129 24.097 1.00 97.38 853 ALA A N 1
ATOM 6627 C CA . ALA A 1 853 ? -16.359 -11.548 23.845 1.00 97.38 853 ALA A CA 1
ATOM 6628 C C . ALA A 1 853 ? -17.278 -12.486 24.654 1.00 97.38 853 ALA A C 1
ATOM 6630 O O . ALA A 1 853 ? -17.843 -13.432 24.099 1.00 97.38 853 ALA A O 1
ATOM 6631 N N . GLU A 1 854 ? -17.484 -12.207 25.947 1.00 95.50 854 GLU A N 1
ATOM 6632 C CA . GLU A 1 854 ? -18.389 -12.976 26.815 1.00 95.50 854 GLU A CA 1
ATOM 6633 C C . GLU A 1 854 ? -19.829 -12.970 26.274 1.00 95.50 854 GLU A C 1
ATOM 6635 O O . GLU A 1 854 ? -20.496 -14.004 26.234 1.00 95.50 854 GLU A O 1
ATOM 6640 N N . LEU A 1 855 ? -20.323 -11.808 25.840 1.00 95.31 855 LEU A N 1
ATOM 6641 C CA . LEU A 1 855 ? -21.682 -11.676 25.317 1.00 95.31 855 LEU A CA 1
ATOM 6642 C C . LEU A 1 855 ? -21.820 -12.292 23.918 1.00 95.31 855 LEU A C 1
ATOM 6644 O O . LEU A 1 855 ? -22.814 -12.968 23.653 1.00 95.31 855 LEU A O 1
ATOM 6648 N N . LEU A 1 856 ? -20.828 -12.096 23.045 1.00 96.56 856 LEU A N 1
ATOM 6649 C CA . LEU A 1 856 ? -20.843 -12.567 21.660 1.00 96.56 856 LEU A CA 1
ATOM 6650 C C . LEU A 1 856 ? -20.688 -14.090 21.546 1.00 96.56 856 LEU A C 1
ATOM 6652 O O . LEU A 1 856 ? -21.357 -14.699 20.713 1.00 96.56 856 LEU A O 1
ATOM 6656 N N . SER A 1 857 ? -19.859 -14.711 22.393 1.00 96.25 857 SER A N 1
ATOM 6657 C CA . SER A 1 857 ? -19.575 -16.161 22.358 1.00 96.25 857 SER A CA 1
ATOM 6658 C C . SER A 1 857 ? -20.818 -17.050 22.517 1.00 96.25 857 SER A C 1
ATOM 6660 O O . SER A 1 857 ? -20.831 -18.199 22.082 1.00 96.25 857 SER A O 1
ATOM 6662 N N . LYS A 1 858 ? -21.911 -16.506 23.066 1.00 94.75 858 LYS A N 1
ATOM 6663 C CA . LYS A 1 858 ? -23.218 -17.179 23.177 1.00 94.75 858 LYS A CA 1
ATOM 6664 C C . LYS A 1 858 ? -23.934 -17.334 21.831 1.00 94.75 858 LYS A C 1
ATOM 6666 O O . LYS A 1 858 ? -24.871 -18.124 21.722 1.00 94.75 858 LYS A O 1
ATOM 6671 N N . TYR A 1 859 ? -23.529 -16.557 20.827 1.00 94.75 859 TYR A N 1
ATOM 6672 C CA . TYR A 1 859 ? -24.212 -16.432 19.538 1.00 94.75 859 TYR A CA 1
ATOM 6673 C C . TYR A 1 859 ? -23.301 -16.713 18.337 1.00 94.75 859 TYR A C 1
ATOM 6675 O O . TYR A 1 859 ? -23.799 -17.136 17.295 1.00 94.75 859 TYR A O 1
ATOM 6683 N N . ALA A 1 860 ? -21.989 -16.499 18.465 1.00 95.00 860 ALA A N 1
ATOM 6684 C CA . ALA A 1 860 ? -21.011 -16.679 17.397 1.00 95.00 860 ALA A CA 1
ATOM 6685 C C . ALA A 1 860 ? -19.771 -17.440 17.884 1.00 95.00 860 ALA A C 1
ATOM 6687 O O . ALA A 1 860 ? -19.468 -17.473 19.074 1.00 95.00 860 ALA A O 1
ATOM 6688 N N . LYS A 1 861 ? -19.031 -18.045 16.945 1.00 96.62 861 LYS A N 1
ATOM 6689 C CA . LYS A 1 861 ? -17.717 -18.624 17.250 1.00 96.62 861 LYS A CA 1
ATOM 6690 C C . LYS A 1 861 ? -16.754 -17.490 17.587 1.00 96.62 861 LYS A C 1
ATOM 6692 O O . LYS A 1 861 ? -16.452 -16.687 16.709 1.00 96.62 861 LYS A O 1
ATOM 6697 N N . THR A 1 862 ? -16.253 -17.466 18.815 1.00 97.81 862 THR A N 1
ATOM 6698 C CA . THR A 1 862 ? -15.344 -16.416 19.282 1.00 97.81 862 THR A CA 1
ATOM 6699 C C . THR A 1 862 ? -14.017 -17.023 19.713 1.00 97.81 862 THR A C 1
ATOM 6701 O O . THR A 1 862 ? -14.005 -17.979 20.486 1.00 97.81 862 THR A O 1
ATOM 6704 N N . TYR A 1 863 ? -12.911 -16.463 19.238 1.00 98.50 863 TYR A N 1
ATOM 6705 C CA . TYR A 1 863 ? -11.550 -16.761 19.685 1.00 98.50 863 TYR A CA 1
ATOM 6706 C C . TYR A 1 863 ? -10.999 -15.530 20.401 1.00 98.50 863 TYR A C 1
ATOM 6708 O O . TYR A 1 863 ? -11.222 -14.413 19.936 1.00 98.50 863 TYR A O 1
ATOM 6716 N N . PHE A 1 864 ? -10.314 -15.725 21.530 1.00 98.69 864 PHE A N 1
ATOM 6717 C CA . PHE A 1 864 ? -9.787 -14.621 22.335 1.00 98.69 864 PHE A CA 1
ATOM 6718 C C . PHE A 1 864 ? -8.274 -14.714 22.515 1.00 98.69 864 PHE A C 1
ATOM 6720 O O . PHE A 1 864 ? -7.789 -15.813 22.811 1.00 98.69 864 PHE A O 1
ATOM 6727 N N . TYR A 1 865 ? -7.551 -13.599 22.366 1.00 98.69 865 TYR A N 1
ATOM 6728 C CA . TYR A 1 865 ? -6.121 -13.507 22.684 1.00 98.69 865 TYR A CA 1
ATOM 6729 C C . TYR A 1 865 ? -5.790 -12.416 23.702 1.00 98.69 865 TYR A C 1
ATOM 6731 O O . TYR A 1 865 ? -6.519 -11.438 23.858 1.00 98.69 865 TYR A O 1
ATOM 6739 N N . GLN A 1 866 ? -4.645 -12.595 24.357 1.00 98.62 866 GLN A N 1
ATOM 6740 C CA . GLN A 1 866 ? -3.877 -11.520 24.972 1.00 98.62 866 GLN A CA 1
ATOM 6741 C C . GLN A 1 866 ? -2.491 -11.514 24.323 1.00 98.62 866 GLN A C 1
ATOM 6743 O O . GLN A 1 866 ? -1.843 -12.559 24.279 1.00 98.62 866 GLN A O 1
ATOM 6748 N N . PHE A 1 867 ? -2.042 -10.370 23.813 1.00 98.56 867 PHE A N 1
ATOM 6749 C CA . PHE A 1 867 ? -0.679 -10.221 23.306 1.00 98.56 867 PHE A CA 1
ATOM 6750 C C . PHE A 1 867 ? 0.227 -9.710 24.432 1.00 98.56 867 PHE A C 1
ATOM 6752 O O . PHE A 1 867 ? -0.018 -8.658 25.026 1.00 98.56 867 PHE A O 1
ATOM 6759 N N . SER A 1 868 ? 1.230 -10.509 24.785 1.00 97.88 868 SER A N 1
ATOM 6760 C CA . SER A 1 868 ? 2.098 -10.321 25.953 1.00 97.88 868 SER A CA 1
ATOM 6761 C C . SER A 1 868 ? 3.586 -10.367 25.615 1.00 97.88 868 SER A C 1
ATOM 6763 O O . SER A 1 868 ? 4.397 -10.175 26.515 1.00 97.88 868 SER A O 1
ATOM 6765 N N . TYR A 1 869 ? 3.935 -10.580 24.344 1.00 97.62 869 TYR A N 1
ATOM 6766 C CA . TYR A 1 869 ? 5.315 -10.569 23.878 1.00 97.62 869 TYR A CA 1
ATOM 6767 C C . TYR A 1 869 ? 5.892 -9.146 23.890 1.00 97.62 869 TYR A C 1
ATOM 6769 O O . TYR A 1 869 ? 5.526 -8.306 23.069 1.00 97.62 869 TYR A O 1
ATOM 6777 N N . ASP A 1 870 ? 6.806 -8.911 24.825 1.00 95.75 870 ASP A N 1
ATOM 6778 C CA . ASP A 1 870 ? 7.576 -7.679 24.999 1.00 95.75 870 ASP A CA 1
ATOM 6779 C C . ASP A 1 870 ? 8.876 -7.780 24.182 1.00 95.75 870 ASP A C 1
ATOM 6781 O O . ASP A 1 870 ? 9.869 -8.377 24.612 1.00 95.75 870 ASP A O 1
ATOM 6785 N N . GLY A 1 871 ? 8.815 -7.301 22.939 1.00 93.94 871 GLY A N 1
ATOM 6786 C CA . GLY A 1 871 ? 9.891 -7.399 21.954 1.00 93.94 871 GLY A CA 1
ATOM 6787 C C . GLY A 1 871 ? 10.250 -6.050 21.347 1.00 93.94 871 GLY A C 1
ATOM 6788 O O . GLY A 1 871 ? 9.479 -5.093 21.396 1.00 93.94 871 GLY A O 1
ATOM 6789 N N . VAL A 1 872 ? 11.425 -5.978 20.721 1.00 92.50 872 VAL A N 1
ATOM 6790 C CA . VAL A 1 872 ? 11.994 -4.711 20.231 1.00 92.50 872 VAL A CA 1
ATOM 6791 C C . VAL A 1 872 ? 11.154 -4.050 19.137 1.00 92.50 872 VAL A C 1
ATOM 6793 O O . VAL A 1 872 ? 11.233 -2.835 18.972 1.00 92.50 872 VAL A O 1
ATOM 6796 N N . LEU A 1 873 ? 10.352 -4.822 18.394 1.00 90.69 873 LEU A N 1
ATOM 6797 C CA . LEU A 1 873 ? 9.444 -4.282 17.379 1.00 90.69 873 LEU A CA 1
ATOM 6798 C C . LEU A 1 873 ? 8.309 -3.440 17.972 1.00 90.69 873 LEU A C 1
ATOM 6800 O O . LEU A 1 873 ? 7.829 -2.531 17.300 1.00 90.69 873 LEU A O 1
ATOM 6804 N N . GLY A 1 874 ? 7.897 -3.720 19.211 1.00 86.06 874 GLY A N 1
ATOM 6805 C CA . GLY A 1 874 ? 6.851 -2.957 19.892 1.00 86.06 874 GLY A CA 1
ATOM 6806 C C . GLY A 1 874 ? 7.287 -1.527 20.242 1.00 86.06 874 GLY A C 1
ATOM 6807 O O . GLY A 1 874 ? 6.483 -0.595 20.192 1.00 86.06 874 GLY A O 1
ATOM 6808 N N . ASN A 1 875 ? 8.599 -1.324 20.435 1.00 86.38 875 ASN A N 1
ATOM 6809 C CA . ASN A 1 875 ? 9.242 -0.016 20.593 1.00 86.38 875 ASN A CA 1
ATOM 6810 C C . ASN A 1 875 ? 8.741 0.794 21.814 1.00 86.38 875 ASN A C 1
ATOM 6812 O O . ASN A 1 875 ? 8.710 2.029 21.779 1.00 86.38 875 ASN A O 1
ATOM 6816 N N . ILE A 1 876 ? 8.379 0.114 22.911 1.00 88.31 876 ILE A N 1
ATOM 6817 C CA . ILE A 1 876 ? 8.084 0.721 24.219 1.00 88.31 876 ILE A CA 1
ATOM 6818 C C . ILE A 1 876 ? 9.001 0.124 25.300 1.00 88.31 876 ILE A C 1
ATOM 6820 O O . ILE A 1 876 ? 8.834 -1.007 25.723 1.00 88.31 876 ILE A O 1
ATOM 6824 N N . ASP A 1 877 ? 9.943 0.928 25.805 1.00 85.94 877 ASP A N 1
ATOM 6825 C CA . ASP A 1 877 ? 10.987 0.494 26.764 1.00 85.94 877 ASP A CA 1
ATOM 6826 C C . ASP A 1 877 ? 10.690 0.881 28.235 1.00 85.94 877 ASP A C 1
ATOM 6828 O O . ASP A 1 877 ? 11.579 0.900 29.097 1.00 85.94 877 ASP A O 1
ATOM 6832 N N . VAL A 1 878 ? 9.453 1.278 28.546 1.00 88.81 878 VAL A N 1
ATOM 6833 C CA . VAL A 1 878 ? 9.079 1.777 29.880 1.00 88.81 878 VAL A CA 1
ATOM 6834 C C . VAL A 1 878 ? 8.297 0.714 30.638 1.00 88.81 878 VAL A C 1
ATOM 6836 O O . VAL A 1 878 ? 7.283 0.224 30.159 1.00 88.81 878 VAL A O 1
ATOM 6839 N N . HIS A 1 879 ? 8.720 0.417 31.869 1.00 91.94 879 HIS A N 1
ATOM 6840 C CA . HIS A 1 879 ? 8.057 -0.561 32.732 1.00 91.94 879 HIS A CA 1
ATOM 6841 C C . HIS A 1 879 ? 7.715 0.033 34.097 1.00 91.94 879 HIS A C 1
ATOM 6843 O O . HIS A 1 879 ? 8.494 0.794 34.681 1.00 91.94 879 HIS A O 1
ATOM 6849 N N . TYR A 1 880 ? 6.562 -0.369 34.630 1.00 93.56 880 TYR A N 1
ATOM 6850 C CA . TYR A 1 880 ? 6.068 0.060 35.932 1.00 93.56 880 TYR A CA 1
ATOM 6851 C C . TYR A 1 880 ? 5.804 -1.146 36.827 1.00 93.56 880 TYR A C 1
ATOM 6853 O O . TYR A 1 880 ? 5.096 -2.075 36.444 1.00 93.56 880 TYR A O 1
ATOM 6861 N N . ASP A 1 881 ? 6.316 -1.102 38.058 1.00 91.62 881 ASP A N 1
ATOM 6862 C CA . ASP A 1 881 ? 5.984 -2.105 39.069 1.00 91.62 881 ASP A CA 1
ATOM 6863 C C . ASP A 1 881 ? 4.458 -2.136 39.287 1.00 91.62 881 ASP A C 1
ATOM 6865 O O . ASP A 1 881 ? 3.858 -1.122 39.649 1.00 91.62 881 ASP A O 1
ATOM 6869 N N . GLY A 1 882 ? 3.838 -3.300 39.069 1.00 87.56 882 GLY A N 1
ATOM 6870 C CA . GLY A 1 882 ? 2.385 -3.503 39.189 1.00 87.56 882 GLY A CA 1
ATOM 6871 C C . GLY A 1 882 ? 1.625 -3.559 37.856 1.00 87.56 882 GLY A C 1
ATOM 6872 O O . GLY A 1 882 ? 0.466 -3.966 37.852 1.00 87.56 882 GLY A O 1
ATOM 6873 N N . ALA A 1 883 ? 2.277 -3.228 36.739 1.00 94.06 883 ALA A N 1
ATOM 6874 C CA . ALA A 1 883 ? 1.730 -3.326 35.387 1.00 94.06 883 ALA A CA 1
ATOM 6875 C C . ALA A 1 883 ? 2.374 -4.476 34.582 1.00 94.06 883 ALA A C 1
ATOM 6877 O O . ALA A 1 883 ? 3.414 -5.013 34.961 1.00 94.06 883 ALA A O 1
ATOM 6878 N N . GLU A 1 884 ? 1.720 -4.878 33.492 1.00 95.44 884 GLU A N 1
ATOM 6879 C CA . GLU A 1 884 ? 2.308 -5.715 32.435 1.00 95.44 884 GLU A CA 1
ATOM 6880 C C . GLU A 1 884 ? 3.037 -4.819 31.411 1.00 95.44 884 GLU A C 1
ATOM 6882 O O . GLU A 1 884 ? 3.073 -3.598 31.569 1.00 95.44 884 GLU A O 1
ATOM 6887 N N . ASN A 1 885 ? 3.665 -5.416 30.393 1.00 95.19 885 ASN A N 1
ATOM 6888 C CA . ASN A 1 885 ? 4.706 -4.728 29.623 1.00 95.19 885 ASN A CA 1
ATOM 6889 C C . ASN A 1 885 ? 4.317 -4.295 28.210 1.00 95.19 885 ASN A C 1
ATOM 6891 O O . ASN A 1 885 ? 5.067 -3.530 27.626 1.00 95.19 885 ASN A O 1
ATOM 6895 N N . VAL A 1 886 ? 3.198 -4.771 27.658 1.00 97.38 886 VAL A N 1
ATOM 6896 C CA . VAL A 1 886 ? 2.883 -4.535 26.239 1.00 97.38 886 VAL A CA 1
ATOM 6897 C C . VAL A 1 886 ? 1.740 -3.539 26.088 1.00 97.38 886 VAL A C 1
ATOM 6899 O O . VAL A 1 886 ? 0.588 -3.867 26.376 1.00 97.38 886 VAL A O 1
ATOM 6902 N N . GLY A 1 887 ? 2.071 -2.332 25.650 1.00 96.50 887 GLY A N 1
ATOM 6903 C CA . GLY A 1 887 ? 1.193 -1.208 25.367 1.00 96.50 887 GLY A CA 1
ATOM 6904 C C . GLY A 1 887 ? 0.343 -1.353 24.111 1.00 96.50 887 GLY A C 1
ATOM 6905 O O . GLY A 1 887 ? 0.528 -2.238 23.279 1.00 96.50 887 GLY A O 1
ATOM 6906 N N . HIS A 1 888 ? -0.632 -0.456 23.971 1.00 96.19 888 HIS A N 1
ATOM 6907 C CA . HIS A 1 888 ? -1.500 -0.351 22.802 1.00 96.19 888 HIS A CA 1
ATOM 6908 C C . HIS A 1 888 ? -0.727 -0.221 21.483 1.00 96.19 888 HIS A C 1
ATOM 6910 O O . HIS A 1 888 ? 0.165 0.622 21.372 1.00 96.19 888 HIS A O 1
ATOM 6916 N N . SER A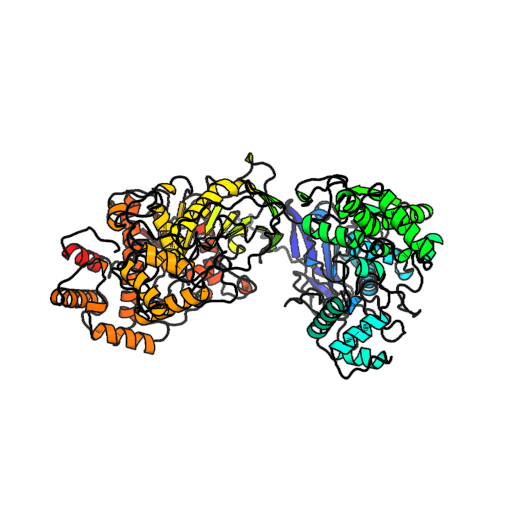 1 889 ? -1.158 -0.986 20.472 1.00 92.94 889 SER A N 1
ATOM 6917 C CA . SER A 1 889 ? -0.630 -1.021 19.095 1.00 92.94 889 SER A CA 1
ATOM 6918 C C . SER A 1 889 ? 0.754 -1.656 18.895 1.00 92.94 889 SER A C 1
ATOM 6920 O O . SER A 1 889 ? 1.206 -1.727 17.751 1.00 92.94 889 SER A O 1
ATOM 6922 N N . GLU A 1 890 ? 1.426 -2.156 19.939 1.00 95.06 890 GLU A N 1
ATOM 6923 C CA . GLU A 1 890 ? 2.723 -2.836 19.776 1.00 95.06 890 GLU A CA 1
ATOM 6924 C C . GLU A 1 890 ? 2.630 -4.101 18.905 1.00 95.06 890 GLU A C 1
ATOM 6926 O O . GLU A 1 890 ? 3.555 -4.401 18.154 1.00 95.06 890 GLU A O 1
ATOM 6931 N N . GLU A 1 891 ? 1.498 -4.810 18.920 1.00 95.19 891 GLU A N 1
ATOM 6932 C CA . GLU A 1 891 ? 1.238 -5.979 18.072 1.00 95.19 891 GLU A CA 1
ATOM 6933 C C . GLU A 1 891 ? 1.137 -5.615 16.581 1.00 95.19 891 GLU A C 1
ATOM 6935 O O . GLU A 1 891 ? 1.462 -6.423 15.712 1.00 95.19 891 GLU A O 1
ATOM 6940 N N . THR A 1 892 ? 0.753 -4.373 16.265 1.00 92.31 892 THR A N 1
ATOM 6941 C CA . THR A 1 892 ? 0.606 -3.910 14.875 1.00 92.31 892 THR A CA 1
ATOM 6942 C C . THR A 1 892 ? 1.951 -3.915 14.136 1.00 92.31 892 THR A C 1
ATOM 6944 O O . THR A 1 892 ? 1.993 -4.233 12.946 1.00 92.31 892 THR A O 1
ATOM 6947 N N . ALA A 1 893 ? 3.066 -3.669 14.838 1.00 91.81 893 ALA A N 1
ATOM 6948 C CA . ALA A 1 893 ? 4.426 -3.745 14.284 1.00 91.81 893 ALA A CA 1
ATOM 6949 C C . ALA A 1 893 ? 4.854 -5.176 13.879 1.00 91.81 893 ALA A C 1
ATOM 6951 O O . ALA A 1 893 ? 5.845 -5.376 13.169 1.00 91.81 893 ALA A O 1
ATOM 6952 N N . TYR A 1 894 ? 4.097 -6.187 14.315 1.00 95.25 894 TYR A N 1
ATOM 6953 C CA . TYR A 1 894 ? 4.263 -7.587 13.926 1.00 95.25 894 TYR A CA 1
ATOM 6954 C C . TYR A 1 894 ? 3.316 -7.998 12.785 1.00 95.25 894 TYR A C 1
ATOM 6956 O O . TYR A 1 894 ? 3.463 -9.096 12.252 1.00 95.25 894 TYR A O 1
ATOM 6964 N N . LEU A 1 895 ? 2.366 -7.139 12.391 1.00 94.56 895 LEU A N 1
ATOM 6965 C CA . LEU A 1 895 ? 1.451 -7.362 11.262 1.00 94.56 895 LEU A CA 1
ATOM 6966 C C . LEU A 1 895 ? 1.824 -6.558 10.014 1.00 94.56 895 LEU A C 1
ATOM 6968 O O . LEU A 1 895 ? 1.568 -7.003 8.897 1.00 94.56 895 LEU A O 1
ATOM 6972 N N . PHE A 1 896 ? 2.438 -5.390 10.189 1.00 93.19 896 PHE A N 1
ATOM 6973 C CA . PHE A 1 896 ? 2.825 -4.503 9.096 1.00 93.19 896 PHE A CA 1
ATOM 6974 C C . PHE A 1 896 ? 4.287 -4.074 9.232 1.00 93.19 896 PHE A C 1
ATOM 6976 O O . PHE A 1 896 ? 4.802 -3.915 10.335 1.00 93.19 896 PHE A O 1
ATOM 6983 N N . CYS A 1 897 ? 4.954 -3.873 8.098 1.00 88.19 897 CYS A N 1
ATOM 6984 C CA . CYS A 1 897 ? 6.324 -3.367 8.021 1.00 88.19 897 CYS A CA 1
ATOM 6985 C C . CYS A 1 897 ? 6.474 -2.467 6.789 1.00 88.19 897 CYS A C 1
ATOM 6987 O O . CYS A 1 897 ? 5.746 -2.639 5.814 1.00 88.19 897 CYS A O 1
ATOM 6989 N N . SER A 1 898 ? 7.418 -1.527 6.792 1.00 77.00 898 SER A N 1
ATOM 6990 C CA . SER A 1 898 ? 7.668 -0.658 5.635 1.00 77.00 898 SER A CA 1
ATOM 6991 C C . SER A 1 898 ? 9.156 -0.482 5.368 1.00 77.00 898 SER A C 1
ATOM 6993 O O . SER A 1 898 ? 9.921 -0.189 6.283 1.00 77.00 898 SER A O 1
ATOM 6995 N N . GLY A 1 899 ? 9.565 -0.605 4.103 1.00 76.88 899 GLY A N 1
ATOM 6996 C CA . GLY A 1 899 ? 10.954 -0.387 3.698 1.00 76.88 899 GLY A CA 1
ATOM 6997 C C . GLY A 1 899 ? 11.928 -1.288 4.462 1.00 76.88 899 GLY A C 1
ATOM 6998 O O . GLY A 1 899 ? 11.744 -2.502 4.516 1.00 76.88 899 GLY A O 1
ATOM 6999 N N . ALA A 1 900 ? 12.957 -0.689 5.066 1.00 76.50 900 ALA A N 1
ATOM 7000 C CA . ALA A 1 900 ? 13.972 -1.421 5.822 1.00 76.50 900 ALA A CA 1
ATOM 7001 C C . ALA A 1 900 ? 13.407 -2.162 7.050 1.00 76.50 900 ALA A C 1
ATOM 7003 O O . ALA A 1 900 ? 13.972 -3.179 7.435 1.00 76.50 900 ALA A O 1
ATOM 7004 N N . ASP A 1 901 ? 12.272 -1.735 7.617 1.00 79.25 901 ASP A N 1
ATOM 7005 C CA . ASP A 1 901 ? 11.659 -2.395 8.785 1.00 79.25 901 ASP A CA 1
ATOM 7006 C C . ASP A 1 901 ? 11.081 -3.789 8.452 1.00 79.25 901 ASP A C 1
ATOM 7008 O O . ASP A 1 901 ? 10.714 -4.577 9.335 1.00 79.25 901 ASP A O 1
ATOM 7012 N N . CYS A 1 902 ? 10.991 -4.122 7.159 1.00 83.69 902 CYS A N 1
ATOM 7013 C CA . CYS A 1 902 ? 10.655 -5.466 6.698 1.00 83.69 902 CYS A CA 1
ATOM 7014 C C . CYS A 1 902 ? 11.846 -6.434 6.740 1.00 83.69 902 CYS A C 1
ATOM 7016 O O . CYS A 1 902 ? 11.626 -7.645 6.692 1.00 83.69 902 CYS A O 1
ATOM 7018 N N . ASP A 1 903 ? 13.080 -5.940 6.878 1.00 84.81 903 ASP A N 1
ATOM 7019 C CA . ASP A 1 903 ? 14.273 -6.777 6.967 1.00 84.81 903 ASP A CA 1
ATOM 7020 C C . ASP A 1 903 ? 14.325 -7.520 8.307 1.00 84.81 903 ASP A C 1
ATOM 7022 O O . ASP A 1 903 ? 14.702 -6.982 9.350 1.00 84.81 903 ASP A O 1
ATOM 7026 N N . GLU A 1 904 ? 13.962 -8.802 8.274 1.00 87.19 904 GLU A N 1
ATOM 7027 C CA . GLU A 1 904 ? 13.993 -9.683 9.441 1.00 87.19 904 GLU A CA 1
ATOM 7028 C C . GLU A 1 904 ? 15.396 -9.812 10.058 1.00 87.19 904 GLU A C 1
ATOM 7030 O O . GLU A 1 904 ? 15.512 -10.137 11.240 1.00 87.19 904 GLU A O 1
ATOM 7035 N N . SER A 1 905 ? 16.471 -9.534 9.307 1.00 87.06 905 SER A N 1
ATOM 7036 C CA . SER A 1 905 ? 17.842 -9.605 9.825 1.00 87.06 905 SER A CA 1
ATOM 7037 C C . SER A 1 905 ? 18.173 -8.501 10.837 1.00 87.06 905 SER A C 1
ATOM 7039 O O . SER A 1 905 ? 19.130 -8.644 11.606 1.00 87.06 905 SER A O 1
ATOM 7041 N N . LEU A 1 906 ? 17.366 -7.434 10.877 1.00 88.19 906 LEU A N 1
ATOM 7042 C CA . LEU A 1 906 ? 17.514 -6.325 11.819 1.00 88.19 906 LEU A CA 1
ATOM 7043 C C . LEU A 1 906 ? 16.969 -6.646 13.215 1.00 88.19 906 LEU A C 1
ATOM 7045 O O . LEU A 1 906 ? 17.313 -5.952 14.174 1.00 88.19 906 LEU A O 1
ATOM 7049 N N . TYR A 1 907 ? 16.156 -7.697 13.350 1.00 92.50 907 TYR A N 1
ATOM 7050 C CA . TYR A 1 907 ? 15.438 -8.003 14.584 1.00 92.50 907 TYR A CA 1
ATOM 7051 C C . TYR A 1 907 ? 15.921 -9.304 15.246 1.00 92.50 907 TYR A C 1
ATOM 7053 O O . TYR A 1 907 ? 16.428 -10.218 14.586 1.00 92.50 907 TYR A O 1
ATOM 7061 N N . PRO A 1 908 ? 15.780 -9.429 16.579 1.00 94.81 908 PRO A N 1
ATOM 7062 C CA . PRO A 1 908 ? 15.997 -10.685 17.277 1.00 94.81 908 PRO A CA 1
ATOM 7063 C C . PRO A 1 908 ? 15.154 -11.815 16.681 1.00 94.81 908 PRO A C 1
ATOM 7065 O O . PRO A 1 908 ? 14.026 -11.623 16.232 1.00 94.81 908 PRO A O 1
ATOM 7068 N N . LYS A 1 909 ? 15.674 -13.045 16.743 1.00 94.56 909 LYS A N 1
ATOM 7069 C CA . LYS A 1 909 ? 14.957 -14.222 16.228 1.00 94.56 909 LYS A CA 1
ATOM 7070 C C . LYS A 1 909 ? 13.582 -14.414 16.866 1.00 94.56 909 LYS A C 1
ATOM 7072 O O . LYS A 1 909 ? 12.692 -14.935 16.208 1.00 94.56 909 LYS A O 1
ATOM 7077 N N . SER A 1 910 ? 13.430 -14.050 18.136 1.00 95.00 910 SER A N 1
ATOM 7078 C CA . SER A 1 910 ? 12.160 -14.133 18.855 1.00 95.00 910 SER A CA 1
ATOM 7079 C C . SER A 1 910 ? 11.113 -13.196 18.247 1.00 95.00 910 SER A C 1
ATOM 7081 O O . SER A 1 910 ? 10.007 -13.650 17.980 1.00 95.00 910 SER A O 1
ATOM 7083 N N . ASP A 1 911 ? 11.480 -11.960 17.898 1.00 95.94 911 ASP A N 1
ATOM 7084 C CA . ASP A 1 911 ? 10.600 -11.004 17.216 1.00 95.94 911 ASP A CA 1
ATOM 7085 C C . ASP A 1 911 ? 10.168 -11.517 15.842 1.00 95.94 911 ASP A C 1
ATOM 7087 O O . ASP A 1 911 ? 8.983 -11.502 15.515 1.00 95.94 911 ASP A O 1
ATOM 7091 N N . VAL A 1 912 ? 11.114 -12.053 15.066 1.00 95.12 912 VAL A N 1
ATOM 7092 C CA . VAL A 1 912 ? 10.834 -12.653 13.752 1.00 95.12 912 VAL A CA 1
ATOM 7093 C C . VAL A 1 912 ? 9.897 -13.860 13.878 1.00 95.12 912 VAL A C 1
ATOM 7095 O O . VAL A 1 912 ? 8.969 -14.021 13.086 1.00 95.12 912 VAL A O 1
ATOM 7098 N N . ILE A 1 913 ? 10.096 -14.712 14.889 1.00 96.38 913 ILE A N 1
ATOM 7099 C CA . ILE A 1 913 ? 9.197 -15.840 15.163 1.00 96.38 913 ILE A CA 1
ATOM 7100 C C . ILE A 1 913 ? 7.803 -15.330 15.541 1.00 96.38 913 ILE A C 1
ATOM 7102 O O . ILE A 1 913 ? 6.820 -15.820 14.989 1.00 96.38 913 ILE A O 1
ATOM 7106 N N . THR A 1 914 ? 7.697 -14.349 16.439 1.00 97.25 914 THR A N 1
ATOM 7107 C CA . THR A 1 914 ? 6.411 -13.783 16.870 1.00 97.25 914 THR A CA 1
ATOM 7108 C C . THR A 1 914 ? 5.671 -13.109 15.714 1.00 97.25 914 THR A C 1
ATOM 7110 O O . THR A 1 914 ? 4.479 -13.361 15.543 1.00 97.25 914 THR A O 1
ATOM 7113 N N . ARG A 1 915 ? 6.371 -12.355 14.857 1.00 95.12 915 ARG A N 1
ATOM 7114 C CA . ARG A 1 915 ? 5.834 -11.774 13.612 1.00 95.12 915 ARG A CA 1
ATOM 7115 C C . ARG A 1 915 ? 5.207 -12.849 12.729 1.00 95.12 915 ARG A C 1
ATOM 7117 O O . ARG A 1 915 ? 4.032 -12.774 12.377 1.00 95.12 915 ARG A O 1
ATOM 7124 N N . ASN A 1 916 ? 5.968 -13.900 12.443 1.00 94.81 916 ASN A N 1
ATOM 7125 C CA . ASN A 1 916 ? 5.503 -14.994 11.598 1.00 94.81 916 ASN A CA 1
ATOM 7126 C C . ASN A 1 916 ? 4.344 -15.787 12.235 1.00 94.81 916 ASN A C 1
ATOM 7128 O O . ASN A 1 916 ? 3.427 -16.204 11.527 1.00 94.81 916 ASN A O 1
ATOM 7132 N N . ARG A 1 917 ? 4.319 -15.941 13.569 1.00 97.06 917 ARG A N 1
ATOM 7133 C CA . ARG A 1 917 ? 3.166 -16.511 14.289 1.00 97.06 917 ARG A CA 1
ATOM 7134 C C . ARG A 1 917 ? 1.915 -15.661 14.103 1.00 97.06 917 ARG A C 1
ATOM 7136 O O . ARG A 1 917 ? 0.866 -16.213 13.787 1.00 97.06 917 ARG A O 1
ATOM 7143 N N . LEU A 1 918 ? 2.015 -14.349 14.302 1.00 97.19 918 LEU A N 1
ATOM 7144 C CA . LEU A 1 918 ? 0.865 -13.449 14.264 1.00 97.19 918 LEU A CA 1
ATOM 7145 C C . LEU A 1 918 ? 0.246 -13.399 12.860 1.00 97.19 918 LEU A C 1
ATOM 7147 O O . LEU A 1 918 ? -0.953 -13.628 12.705 1.00 97.19 918 LEU A O 1
ATOM 7151 N N . ILE A 1 919 ? 1.082 -13.242 11.829 1.00 96.31 919 ILE A N 1
ATOM 7152 C CA . ILE A 1 919 ? 0.653 -13.289 10.426 1.00 96.31 919 ILE A CA 1
ATOM 7153 C C . ILE A 1 919 ? 0.003 -14.634 10.078 1.00 96.31 919 ILE A C 1
ATOM 7155 O O . ILE A 1 919 ? -1.051 -14.659 9.432 1.00 96.31 919 ILE A O 1
ATOM 7159 N N . GLN A 1 920 ? 0.573 -15.760 10.527 1.00 96.94 920 GLN A N 1
ATOM 7160 C CA . GLN A 1 920 ? -0.041 -17.065 10.288 1.00 96.94 920 GLN A CA 1
ATOM 7161 C C . GLN A 1 920 ? -1.411 -17.173 10.974 1.00 96.94 920 GLN A C 1
ATOM 7163 O O . GLN A 1 920 ? -2.376 -17.553 10.321 1.00 96.94 920 GLN A O 1
ATOM 7168 N N . LEU A 1 921 ? -1.529 -16.805 12.253 1.00 98.25 921 LEU A N 1
ATOM 7169 C CA . LEU A 1 921 ? -2.792 -16.878 13.000 1.00 98.25 921 LEU A CA 1
ATOM 7170 C C . LEU A 1 921 ? -3.905 -16.046 12.333 1.00 98.25 921 LEU A C 1
ATOM 7172 O O . LEU A 1 921 ? -5.043 -16.509 12.220 1.00 98.25 921 LEU A O 1
ATOM 7176 N N . TRP A 1 922 ? -3.577 -14.841 11.855 1.00 98.44 922 TRP A N 1
ATOM 7177 C CA . TRP A 1 922 ? -4.525 -13.934 11.198 1.00 98.44 922 TRP A CA 1
ATOM 7178 C C . TRP A 1 922 ? -4.950 -14.467 9.829 1.00 98.44 922 TRP A C 1
ATOM 7180 O O . TRP A 1 922 ? -6.143 -14.518 9.515 1.00 98.44 922 TRP A O 1
ATOM 7190 N N . THR A 1 923 ? -3.987 -14.906 9.018 1.00 97.88 923 THR A N 1
ATOM 7191 C CA . THR A 1 923 ? -4.272 -15.411 7.669 1.00 97.88 923 THR A CA 1
ATOM 7192 C C . THR A 1 923 ? -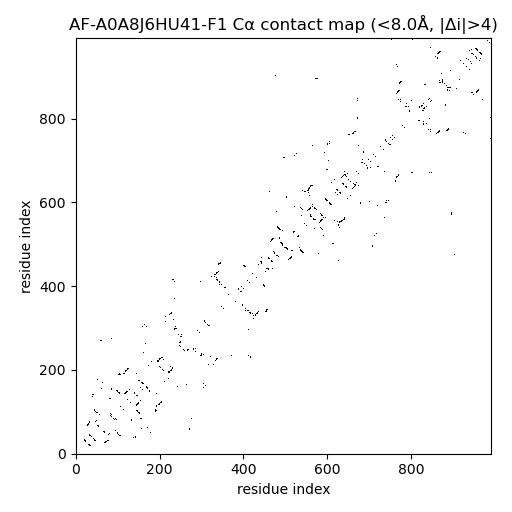4.958 -16.777 7.701 1.00 97.88 923 THR A C 1
ATOM 7194 O O . THR A 1 923 ? -5.862 -17.012 6.899 1.00 97.88 923 THR A O 1
ATOM 7197 N N . ASP A 1 924 ? -4.634 -17.652 8.658 1.00 98.06 924 ASP A N 1
ATOM 7198 C CA . ASP A 1 924 ? -5.340 -18.918 8.878 1.00 98.06 924 ASP A CA 1
ATOM 7199 C C . ASP A 1 924 ? -6.782 -18.671 9.340 1.00 98.06 924 ASP A C 1
ATOM 7201 O O . ASP A 1 924 ? -7.714 -19.315 8.846 1.00 98.06 924 ASP A O 1
ATOM 7205 N N . PHE A 1 925 ? -7.020 -17.675 10.199 1.00 98.56 925 PHE A N 1
ATOM 7206 C CA . PHE A 1 925 ? -8.385 -17.274 10.529 1.00 98.56 925 PHE A CA 1
ATOM 7207 C C . PHE A 1 925 ? -9.151 -16.780 9.292 1.00 98.56 925 PHE A C 1
ATOM 7209 O O . PHE A 1 925 ? -10.273 -17.233 9.047 1.00 98.56 925 PHE A O 1
ATOM 7216 N N . ALA A 1 926 ? -8.541 -15.928 8.463 1.00 97.94 926 ALA A N 1
ATOM 7217 C CA . ALA A 1 926 ? -9.160 -15.454 7.226 1.00 97.94 926 ALA A CA 1
ATOM 7218 C C . ALA A 1 926 ? -9.473 -16.605 6.250 1.00 97.94 926 ALA A C 1
ATOM 7220 O O . ALA A 1 926 ? -10.568 -16.645 5.684 1.00 97.94 926 ALA A O 1
ATOM 7221 N N . LYS A 1 927 ? -8.562 -17.579 6.104 1.00 97.00 927 LYS A N 1
ATOM 7222 C CA . LYS A 1 927 ? -8.692 -18.771 5.241 1.00 97.00 927 LYS A CA 1
ATOM 7223 C C . LYS A 1 927 ? -9.746 -19.765 5.730 1.00 97.00 927 LYS A C 1
ATOM 7225 O O . LYS A 1 927 ? -10.551 -20.253 4.935 1.00 97.00 927 LYS A O 1
ATOM 7230 N N . TYR A 1 928 ? -9.750 -20.069 7.028 1.00 97.00 928 TYR A N 1
ATOM 7231 C CA . TYR A 1 928 ? -10.423 -21.254 7.575 1.00 97.00 928 TYR A CA 1
ATOM 7232 C C . TYR A 1 928 ? -11.475 -20.952 8.647 1.00 97.00 928 TYR A C 1
ATOM 7234 O O . TYR A 1 928 ? -12.171 -21.869 9.087 1.00 97.00 928 TYR A O 1
ATOM 7242 N N . GLN A 1 929 ? -11.614 -19.691 9.074 1.00 97.38 929 GLN A N 1
ATOM 7243 C CA . GLN A 1 929 ? -12.448 -19.277 10.215 1.00 97.38 929 GLN A CA 1
ATOM 7244 C C . GLN A 1 929 ? -12.053 -19.982 11.528 1.00 97.38 929 GLN A C 1
ATOM 7246 O O . GLN A 1 929 ? -12.879 -20.203 12.420 1.00 97.38 929 GLN A O 1
ATOM 7251 N N . ASN A 1 930 ? -10.780 -20.374 11.610 1.00 97.62 930 ASN A N 1
ATOM 7252 C CA . ASN A 1 930 ? -10.124 -21.011 12.742 1.00 97.62 930 ASN A CA 1
ATOM 7253 C C . ASN A 1 930 ? -8.635 -20.617 12.685 1.00 97.62 930 ASN A C 1
ATOM 7255 O O . ASN A 1 930 ? -8.007 -20.929 11.676 1.00 97.62 930 ASN A O 1
ATOM 7259 N N . PRO A 1 931 ? -8.073 -19.956 13.716 1.00 97.50 931 PRO A N 1
ATOM 7260 C CA . PRO A 1 931 ? -6.684 -19.483 13.693 1.00 97.50 931 PRO A CA 1
ATOM 7261 C C . PRO A 1 931 ? -5.652 -20.618 13.830 1.00 97.50 931 PRO A C 1
ATOM 7263 O O . PRO A 1 931 ? -4.482 -20.425 13.533 1.00 97.50 931 PRO A O 1
ATOM 7266 N N . THR A 1 932 ? -6.069 -21.810 14.274 1.00 97.50 932 THR A N 1
ATOM 7267 C CA . THR A 1 932 ? -5.222 -23.013 14.365 1.00 97.50 932 THR A CA 1
ATOM 7268 C C . THR A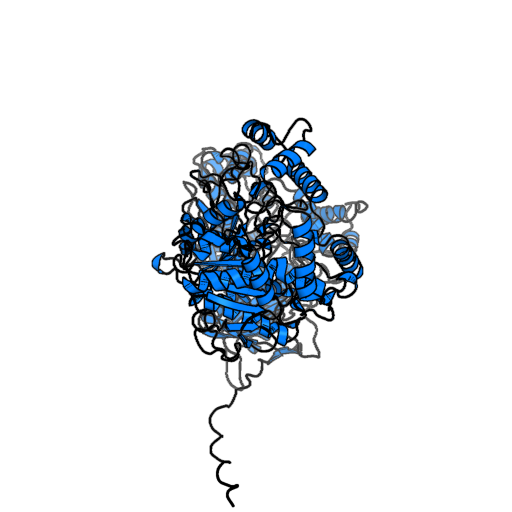 1 932 ? -5.957 -24.204 13.739 1.00 97.50 932 THR A C 1
ATOM 7270 O O . THR A 1 932 ? -6.483 -25.062 14.461 1.00 97.50 932 THR A O 1
ATOM 7273 N N . PRO A 1 933 ? -6.109 -24.230 12.403 1.00 96.38 933 PRO A N 1
ATOM 7274 C CA . PRO A 1 933 ? -6.883 -25.258 11.707 1.00 96.38 933 PRO A CA 1
ATOM 7275 C C . PRO A 1 933 ? -6.193 -26.625 11.749 1.00 96.38 933 PRO A C 1
ATOM 7277 O O . PRO A 1 933 ? -6.867 -27.642 11.892 1.00 96.38 933 PRO A O 1
ATOM 7280 N N . GLU A 1 934 ? -4.863 -26.633 11.673 1.00 94.81 934 GLU A N 1
ATOM 7281 C CA . GLU A 1 934 ? -4.001 -27.811 11.685 1.00 94.81 934 GLU A CA 1
ATOM 7282 C C . GLU A 1 934 ? -2.777 -27.549 12.583 1.00 94.81 934 GLU A C 1
ATOM 7284 O O . GLU A 1 934 ? -2.423 -26.387 12.810 1.00 94.81 934 GLU A O 1
ATOM 7289 N N . PRO A 1 935 ? -2.112 -28.596 13.108 1.00 93.81 935 PRO A N 1
ATOM 7290 C CA . PRO A 1 935 ? -0.879 -28.435 13.871 1.00 93.81 935 PRO A CA 1
ATOM 7291 C C . PRO A 1 935 ? 0.214 -27.749 13.039 1.00 93.81 935 PRO A C 1
ATOM 7293 O O . PRO A 1 935 ? 0.483 -28.145 11.905 1.00 93.81 935 PRO A O 1
ATOM 7296 N N . SER A 1 936 ? 0.852 -26.735 13.619 1.00 94.94 936 SER A N 1
ATOM 7297 C CA . SER A 1 936 ? 1.933 -25.965 13.005 1.00 94.94 936 SER A CA 1
ATOM 7298 C C . SER A 1 936 ? 3.092 -25.834 13.989 1.00 94.94 936 SER A C 1
ATOM 7300 O O . SER A 1 936 ? 2.892 -25.431 15.137 1.00 94.94 936 SER A O 1
ATOM 7302 N N . ASP A 1 937 ? 4.310 -26.154 13.546 1.00 95.88 937 ASP A N 1
ATOM 7303 C CA . ASP A 1 937 ? 5.502 -26.113 14.399 1.00 95.88 937 ASP A CA 1
ATOM 7304 C C . ASP A 1 937 ? 5.828 -24.689 14.871 1.00 95.88 937 ASP A C 1
ATOM 7306 O O . ASP A 1 937 ? 6.183 -24.498 16.035 1.00 95.88 937 ASP A O 1
ATOM 7310 N N . ILE A 1 938 ? 5.647 -23.677 14.013 1.00 95.06 938 ILE A N 1
ATOM 7311 C CA . ILE A 1 938 ? 5.866 -22.274 14.399 1.00 95.06 938 ILE A CA 1
ATOM 7312 C C . ILE A 1 938 ? 4.823 -21.799 15.420 1.00 95.06 938 ILE A C 1
ATOM 7314 O O . ILE A 1 938 ? 5.154 -21.028 16.323 1.00 95.06 938 ILE A O 1
ATOM 7318 N N . LEU A 1 939 ? 3.606 -22.353 15.356 1.00 97.00 939 LEU A N 1
ATOM 7319 C CA . LEU A 1 939 ? 2.545 -22.163 16.349 1.00 97.00 939 LEU A CA 1
ATOM 7320 C C . LEU A 1 939 ? 2.643 -23.157 17.522 1.00 97.00 939 LEU A C 1
ATOM 7322 O O . LEU A 1 939 ? 1.675 -23.351 18.255 1.00 97.00 939 LEU A O 1
ATOM 7326 N N . GLN A 1 940 ? 3.784 -23.833 17.699 1.00 97.44 940 GLN A N 1
ATOM 7327 C CA . GLN A 1 940 ? 4.037 -24.777 18.79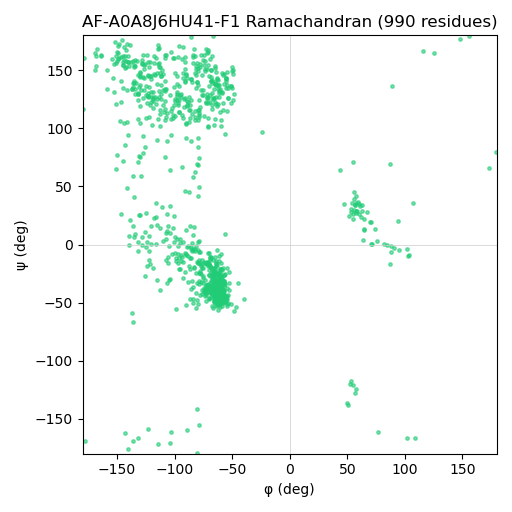7 1.00 97.44 940 GLN A CA 1
ATOM 7328 C C . GLN A 1 940 ? 2.990 -25.899 18.915 1.00 97.44 940 GLN A C 1
ATOM 7330 O O . GLN A 1 940 ? 2.775 -26.462 19.990 1.00 97.44 940 GLN A O 1
ATOM 7335 N N . ASN A 1 941 ? 2.340 -26.241 17.799 1.00 96.38 941 ASN A N 1
ATOM 7336 C CA . ASN A 1 941 ? 1.240 -27.198 17.722 1.00 96.38 941 ASN A CA 1
ATOM 7337 C C . ASN A 1 941 ? 0.084 -26.883 18.697 1.00 96.38 941 ASN A C 1
ATOM 7339 O O . ASN A 1 941 ? -0.630 -27.793 19.134 1.00 96.38 941 ASN A O 1
ATOM 7343 N N . VAL A 1 942 ? -0.105 -25.603 19.046 1.00 96.81 942 VAL A N 1
ATOM 7344 C CA . VAL A 1 942 ? -1.195 -25.161 19.919 1.00 96.81 942 VAL A CA 1
ATOM 7345 C C . VAL A 1 942 ? -2.539 -25.335 19.211 1.00 96.81 942 VAL A C 1
ATOM 7347 O O . VAL A 1 942 ? -2.675 -25.100 18.014 1.00 96.81 942 VAL A O 1
ATOM 7350 N N . THR A 1 943 ? -3.555 -25.766 19.956 1.00 96.62 943 THR A N 1
ATOM 7351 C CA . THR A 1 943 ? -4.947 -25.741 19.495 1.00 96.62 943 THR A CA 1
ATOM 7352 C C . THR A 1 943 ? -5.658 -24.625 20.235 1.00 96.62 943 THR A C 1
ATOM 7354 O O . THR A 1 943 ? -5.829 -24.713 21.450 1.00 96.62 943 THR A O 1
ATOM 7357 N N . TRP A 1 944 ? -6.067 -23.586 19.515 1.00 96.88 944 TRP A N 1
ATOM 7358 C CA . TRP A 1 944 ? -6.749 -22.434 20.086 1.00 96.88 944 TRP A CA 1
ATOM 7359 C C . TRP A 1 944 ? -8.233 -22.758 20.337 1.00 96.88 944 TRP A C 1
ATOM 7361 O O . TRP A 1 944 ? -8.985 -22.986 19.384 1.00 96.88 944 TRP A O 1
ATOM 7371 N N . PRO A 1 945 ? -8.690 -22.818 21.602 1.00 94.56 945 PRO A N 1
ATOM 7372 C CA . PRO A 1 945 ? -10.088 -23.082 21.916 1.00 94.56 945 PRO A CA 1
ATOM 7373 C C . PRO A 1 945 ? -10.975 -21.865 21.632 1.00 94.56 945 PRO A C 1
ATOM 7375 O O . PRO A 1 945 ? -10.539 -20.717 21.694 1.00 94.56 945 PRO A O 1
ATOM 7378 N N . GLN A 1 946 ? -12.254 -22.128 21.376 1.00 95.31 946 GLN A N 1
ATOM 7379 C CA . GLN A 1 946 ? -13.275 -21.083 21.359 1.00 95.31 946 GLN A CA 1
ATOM 7380 C C . GLN A 1 946 ? -13.587 -20.633 22.788 1.00 95.31 946 GLN A C 1
ATOM 7382 O O . GLN A 1 946 ? -13.553 -21.437 23.724 1.00 95.31 946 GLN A O 1
ATOM 7387 N N . VAL A 1 947 ? -13.953 -19.364 22.940 1.00 94.94 947 VAL A N 1
ATOM 7388 C CA . VAL A 1 947 ? -14.531 -18.841 24.177 1.00 94.94 947 VAL A CA 1
ATOM 7389 C C . VAL A 1 947 ? -15.842 -19.575 24.449 1.00 94.94 947 VAL A C 1
ATOM 7391 O O . VAL A 1 947 ? -16.701 -19.675 23.574 1.00 94.94 947 VAL A O 1
ATOM 7394 N N . SER A 1 948 ? -15.997 -20.068 25.673 1.00 84.56 948 SER A N 1
ATOM 7395 C CA . SER A 1 948 ? -17.249 -20.607 26.196 1.00 84.56 948 SER A CA 1
ATOM 7396 C C . SER A 1 948 ? -17.637 -19.816 27.440 1.00 84.56 948 SER A C 1
ATOM 7398 O O . SER A 1 948 ? -16.793 -19.199 28.076 1.00 84.56 948 SER A O 1
ATOM 7400 N N . THR A 1 949 ? -18.920 -19.809 27.788 1.00 77.31 949 THR A N 1
ATOM 7401 C CA . THR A 1 949 ? -19.393 -19.298 29.088 1.00 77.31 949 THR A CA 1
ATOM 7402 C C . THR A 1 949 ? -20.210 -20.339 29.853 1.00 77.31 949 THR A C 1
ATOM 7404 O O . THR A 1 949 ? -20.721 -20.050 30.931 1.00 77.31 949 THR A O 1
ATOM 7407 N N . ASP A 1 950 ? -20.348 -21.549 29.300 1.00 73.50 950 ASP A N 1
ATOM 7408 C CA . ASP A 1 950 ? -21.300 -22.560 29.774 1.00 73.50 950 ASP A CA 1
ATOM 7409 C C . ASP A 1 950 ? -20.807 -23.310 31.023 1.00 73.50 950 ASP A C 1
ATOM 7411 O O . ASP A 1 950 ? -21.613 -23.661 31.886 1.00 73.50 950 ASP A O 1
ATOM 7415 N N . ASP A 1 951 ? -19.488 -23.492 31.158 1.00 70.75 951 ASP A N 1
ATOM 7416 C CA . ASP A 1 951 ? -18.849 -24.203 32.279 1.00 70.75 951 ASP A CA 1
ATOM 7417 C C . ASP A 1 951 ? -18.107 -23.263 33.251 1.00 70.75 951 ASP A C 1
ATOM 7419 O O . ASP A 1 951 ? -17.461 -23.709 34.198 1.00 70.75 951 ASP A O 1
ATOM 7423 N N . GLY A 1 952 ? -18.215 -21.949 33.033 1.00 72.69 952 GLY A N 1
ATOM 7424 C CA . GLY A 1 952 ? -17.509 -20.918 33.794 1.00 72.69 952 GLY A CA 1
ATOM 7425 C C . GLY A 1 952 ? -16.109 -20.584 33.272 1.00 72.69 952 GLY A C 1
ATOM 7426 O O . GLY A 1 952 ? -15.621 -19.516 33.606 1.00 72.69 952 GLY A O 1
ATOM 7427 N N . ASP A 1 953 ? -15.496 -21.418 32.430 1.00 85.81 953 ASP A N 1
ATOM 7428 C CA . ASP A 1 953 ? -14.170 -21.164 31.847 1.00 85.81 953 ASP A CA 1
ATOM 7429 C C . ASP A 1 953 ? -14.224 -20.143 30.699 1.00 85.81 953 ASP A C 1
ATOM 7431 O O . ASP A 1 953 ? -15.017 -20.306 29.782 1.00 85.81 953 ASP A O 1
ATOM 7435 N N . PHE A 1 954 ? -13.322 -19.157 30.691 1.00 94.31 954 PHE A N 1
ATOM 7436 C CA . PHE A 1 954 ? -13.059 -18.244 29.571 1.00 94.31 954 PHE A CA 1
ATOM 7437 C C . PHE A 1 954 ? -11.625 -18.478 29.074 1.00 94.31 954 PHE A C 1
ATOM 7439 O O . PHE A 1 954 ? -10.672 -17.872 29.573 1.00 94.31 954 PHE A O 1
ATOM 7446 N N . LEU A 1 955 ? -11.457 -19.392 28.117 1.00 95.62 955 LEU A N 1
ATOM 7447 C CA . LEU A 1 955 ? -10.141 -19.740 27.579 1.00 95.62 955 LEU A CA 1
ATOM 7448 C C . LEU A 1 955 ? -9.675 -18.726 26.531 1.00 95.62 955 LEU A C 1
ATOM 7450 O O . LEU A 1 955 ? -10.457 -18.294 25.686 1.00 95.62 955 LEU A O 1
ATOM 7454 N N . TYR A 1 956 ? -8.389 -18.387 26.570 1.00 97.38 956 TYR A N 1
ATOM 7455 C CA . TYR A 1 956 ? -7.752 -17.488 25.612 1.00 97.38 956 TYR A CA 1
ATOM 7456 C C . TYR A 1 956 ? -6.331 -17.949 25.280 1.00 97.38 956 TYR A C 1
ATOM 7458 O O . TYR A 1 956 ? -5.718 -18.692 26.053 1.00 97.38 956 TYR A O 1
ATOM 7466 N N . LEU A 1 957 ? -5.822 -17.517 24.126 1.00 98.50 957 LEU A N 1
ATOM 7467 C CA . LEU A 1 957 ? -4.420 -17.690 23.764 1.00 98.50 957 LEU A CA 1
ATOM 7468 C C . LEU A 1 957 ? -3.615 -16.493 24.265 1.00 98.50 957 LEU A C 1
ATOM 7470 O O . LEU A 1 957 ? -3.856 -15.357 23.873 1.00 98.50 957 LEU A O 1
ATOM 7474 N N . ASP A 1 958 ? -2.651 -16.761 25.123 1.00 98.50 958 ASP A N 1
ATOM 7475 C CA . ASP A 1 958 ? -1.615 -15.815 25.495 1.00 98.50 958 ASP A CA 1
ATOM 7476 C C . ASP A 1 958 ? -0.473 -15.933 24.481 1.00 98.50 958 ASP A C 1
ATOM 7478 O O . ASP A 1 958 ? 0.069 -17.026 24.281 1.00 98.50 958 ASP A O 1
ATOM 7482 N N . ILE A 1 959 ? -0.181 -14.831 23.794 1.00 98.44 959 ILE A N 1
ATOM 7483 C CA . ILE A 1 959 ? 0.847 -14.740 22.758 1.00 98.44 959 ILE A CA 1
ATOM 7484 C C . ILE A 1 959 ? 2.054 -14.027 23.368 1.00 98.44 959 ILE A C 1
ATOM 7486 O O . ILE A 1 959 ? 2.103 -12.800 23.398 1.00 98.44 959 ILE A O 1
ATOM 7490 N N . ASP A 1 960 ? 2.999 -14.813 23.870 1.00 96.69 960 ASP A N 1
ATOM 7491 C CA . ASP A 1 960 ? 4.299 -14.375 24.387 1.00 96.69 960 ASP A CA 1
ATOM 7492 C C . ASP A 1 960 ? 5.418 -15.119 23.614 1.00 96.69 960 ASP A C 1
ATOM 7494 O O . ASP A 1 960 ? 5.187 -15.647 22.517 1.00 96.69 960 ASP A O 1
ATOM 7498 N N . GLU A 1 961 ? 6.629 -15.218 24.169 1.00 93.44 961 GLU A N 1
ATOM 7499 C CA . GLU A 1 961 ? 7.722 -16.035 23.627 1.00 93.44 961 GLU A CA 1
ATOM 7500 C C . GLU A 1 961 ? 7.266 -17.492 23.391 1.00 93.44 961 GLU A C 1
ATOM 7502 O O . GLU A 1 961 ? 7.645 -18.121 22.395 1.00 93.44 961 GLU A O 1
ATOM 7507 N N . ASP A 1 962 ? 6.353 -17.987 24.235 1.00 95.88 962 ASP A N 1
ATOM 7508 C CA . ASP A 1 962 ? 5.584 -19.216 24.040 1.00 95.88 962 ASP A CA 1
ATOM 7509 C C . ASP A 1 962 ? 4.080 -18.928 23.889 1.00 95.88 962 ASP A C 1
ATOM 7511 O O . ASP A 1 962 ? 3.522 -18.036 24.524 1.00 95.88 962 ASP A O 1
ATOM 7515 N N . LEU A 1 963 ? 3.398 -19.754 23.093 1.00 98.19 963 LEU A N 1
ATOM 7516 C CA . LEU A 1 963 ? 1.950 -19.741 22.915 1.00 98.19 963 LEU A CA 1
ATOM 7517 C C . LEU A 1 963 ? 1.282 -20.597 23.998 1.00 98.19 963 LEU A C 1
ATOM 7519 O O . LEU A 1 963 ? 1.457 -21.818 24.040 1.00 98.19 963 LEU A O 1
ATOM 7523 N N . GLN A 1 964 ? 0.488 -19.978 24.874 1.00 98.00 964 GLN A N 1
ATOM 7524 C CA . GLN A 1 964 ? -0.119 -20.670 26.017 1.00 98.00 964 GLN A CA 1
ATOM 7525 C C . GLN A 1 964 ? -1.633 -20.488 26.078 1.00 98.00 964 GLN A C 1
ATOM 7527 O O . GLN A 1 964 ? -2.144 -19.376 26.026 1.00 98.00 964 GLN A O 1
ATOM 7532 N N . ILE A 1 965 ? -2.370 -21.584 26.282 1.00 97.75 965 ILE A N 1
ATOM 7533 C CA . ILE A 1 965 ? -3.796 -21.494 26.616 1.00 97.75 965 ILE A CA 1
ATOM 7534 C C . ILE A 1 965 ? -3.935 -21.161 28.098 1.00 97.75 965 ILE A C 1
ATOM 7536 O O . ILE A 1 965 ? -3.573 -21.963 28.964 1.00 97.75 965 ILE A O 1
ATOM 7540 N N . LYS A 1 966 ? -4.487 -19.984 28.379 1.00 96.31 966 LYS A N 1
ATOM 7541 C CA . LYS A 1 966 ? -4.795 -19.498 29.725 1.00 96.31 966 LYS A CA 1
ATOM 7542 C C . LYS A 1 966 ? -6.311 -19.361 29.895 1.00 96.31 966 LYS A C 1
ATOM 7544 O O . LYS A 1 966 ? -7.084 -19.559 28.958 1.00 96.31 966 LYS A O 1
ATOM 7549 N N . ASN A 1 967 ? -6.745 -19.091 31.122 1.00 95.25 967 ASN A N 1
ATOM 7550 C CA . ASN A 1 967 ? -8.155 -18.974 31.488 1.00 95.25 967 ASN A CA 1
ATOM 7551 C C . ASN A 1 967 ? -8.376 -17.678 32.278 1.00 95.25 967 ASN A C 1
ATOM 7553 O O . ASN A 1 967 ? -7.505 -17.294 33.057 1.00 95.25 967 ASN A O 1
ATOM 7557 N N . HIS A 1 968 ? -9.532 -17.042 32.096 1.00 93.56 968 HIS A N 1
ATOM 7558 C CA . HIS A 1 968 ? -9.961 -15.827 32.795 1.00 93.56 968 HIS A CA 1
ATOM 7559 C C . HIS A 1 968 ? -8.969 -14.648 32.689 1.00 93.56 968 HIS A C 1
ATOM 7561 O O . HIS A 1 968 ? -8.331 -14.270 33.679 1.00 93.56 968 HIS A O 1
ATOM 7567 N N . PRO A 1 969 ? -8.836 -14.025 31.503 1.00 94.31 969 PRO A N 1
ATOM 7568 C CA . PRO A 1 969 ? -7.917 -12.907 31.327 1.00 94.31 969 PRO A CA 1
ATOM 7569 C C . PRO A 1 969 ? -8.319 -11.746 32.249 1.00 94.31 969 PRO A C 1
ATOM 7571 O O . PRO A 1 969 ? -9.494 -11.375 32.324 1.00 94.31 969 PRO A O 1
ATOM 7574 N N . LYS A 1 970 ? -7.342 -11.185 32.974 1.00 94.19 970 LYS A N 1
ATOM 7575 C CA . LYS A 1 970 ? -7.520 -10.058 33.916 1.00 94.19 970 LYS A CA 1
ATOM 7576 C C . LYS A 1 970 ? -8.520 -10.302 35.063 1.00 94.19 970 LYS A C 1
ATOM 7578 O O . LYS A 1 970 ? -9.113 -9.365 35.590 1.00 94.19 970 LYS A O 1
ATOM 7583 N N . GLU A 1 971 ? -8.707 -11.549 35.506 1.00 92.44 971 GLU A N 1
ATOM 7584 C CA . GLU A 1 971 ? -9.725 -11.884 36.523 1.00 92.44 971 GLU A CA 1
ATOM 7585 C C . GLU A 1 971 ? -9.593 -11.121 37.850 1.00 92.44 971 GLU A C 1
ATOM 7587 O O . GLU A 1 971 ? -10.602 -10.821 38.481 1.00 92.44 971 GLU A O 1
ATOM 7592 N N . GLY A 1 972 ? -8.370 -10.764 38.260 1.00 90.19 972 GLY A N 1
ATOM 7593 C CA . GLY A 1 972 ? -8.120 -10.067 39.529 1.00 90.19 972 GLY A CA 1
ATOM 7594 C C . GLY A 1 972 ? -8.827 -8.710 39.671 1.00 90.19 972 GLY A C 1
ATOM 7595 O O . GLY A 1 972 ? -9.123 -8.298 40.798 1.00 90.19 972 GLY A O 1
ATOM 7596 N N . THR A 1 973 ? -9.121 -8.039 38.555 1.00 95.25 973 THR A N 1
ATOM 7597 C CA . THR A 1 973 ? -9.835 -6.752 38.508 1.00 95.25 973 THR A CA 1
ATOM 7598 C C . THR A 1 973 ? -11.216 -6.896 37.870 1.00 95.25 973 THR A C 1
ATOM 7600 O O . THR A 1 973 ? -12.183 -6.321 38.372 1.00 95.25 973 THR A O 1
ATOM 7603 N N . TYR A 1 974 ? -11.356 -7.713 36.822 1.00 95.50 974 TYR A N 1
ATOM 7604 C CA . TYR A 1 974 ? -12.600 -7.837 36.058 1.00 95.50 974 TYR A CA 1
ATOM 7605 C C . TYR A 1 974 ? -13.808 -8.301 36.884 1.00 95.50 974 TYR A C 1
ATOM 7607 O O . TYR A 1 974 ? -14.914 -7.777 36.713 1.00 95.50 974 TYR A O 1
ATOM 7615 N N . SER A 1 975 ? -13.625 -9.266 37.794 1.00 94.88 975 SER A N 1
ATOM 7616 C CA . SER A 1 975 ? -14.730 -9.761 38.625 1.00 94.88 975 SER A CA 1
ATOM 7617 C C . SER A 1 975 ? -15.265 -8.661 39.544 1.00 94.88 975 SER A C 1
ATOM 7619 O O . SER A 1 975 ? -16.475 -8.485 39.665 1.00 94.88 975 SER A O 1
ATOM 7621 N N . LYS A 1 976 ? -14.366 -7.855 40.122 1.00 97.00 976 LYS A N 1
ATOM 7622 C CA . LYS A 1 976 ? -14.714 -6.726 40.992 1.00 97.00 976 LYS A CA 1
ATOM 7623 C C . LYS A 1 976 ? -15.417 -5.613 40.215 1.00 97.00 976 LYS A C 1
ATOM 7625 O O . LYS A 1 976 ? -16.391 -5.057 40.707 1.00 97.00 976 LYS A O 1
ATOM 7630 N N . TRP A 1 977 ? -14.987 -5.323 38.984 1.00 96.19 977 TRP A N 1
ATOM 7631 C CA . TRP A 1 977 ? -15.724 -4.409 38.104 1.00 96.19 977 TRP A CA 1
ATOM 7632 C C . TRP A 1 977 ? -17.131 -4.910 37.810 1.00 96.19 977 TRP A C 1
ATOM 7634 O O . TRP A 1 977 ? -18.079 -4.137 37.881 1.00 96.19 977 TRP A O 1
ATOM 7644 N N . THR A 1 978 ? -17.279 -6.203 37.524 1.00 93.88 978 THR A N 1
ATOM 7645 C CA . THR A 1 978 ? -18.597 -6.803 37.281 1.00 93.88 978 THR A CA 1
ATOM 7646 C C . THR A 1 978 ? -19.505 -6.639 38.504 1.00 93.88 978 THR A C 1
ATOM 7648 O O . THR A 1 978 ? -20.650 -6.226 38.353 1.00 93.88 978 THR A O 1
ATOM 7651 N N . GLU A 1 979 ? -18.981 -6.841 39.720 1.00 95.38 979 GLU A N 1
ATOM 7652 C CA . GLU A 1 979 ? -19.712 -6.575 40.969 1.00 95.38 979 GLU A CA 1
ATOM 7653 C C . GLU A 1 979 ? -20.136 -5.099 41.109 1.00 95.38 979 GLU A C 1
ATOM 7655 O O . GLU A 1 979 ? -21.255 -4.827 41.553 1.00 95.38 979 GLU A O 1
ATOM 7660 N N . LEU A 1 980 ? -19.286 -4.143 40.706 1.00 95.50 980 LEU A N 1
ATOM 7661 C CA . LEU A 1 980 ? -19.641 -2.718 40.700 1.00 95.50 980 LEU A CA 1
ATOM 7662 C C . LEU A 1 980 ? -20.778 -2.419 39.716 1.00 95.50 980 LEU A C 1
ATOM 7664 O O . LEU A 1 980 ? -21.759 -1.790 40.113 1.00 95.50 980 LEU A O 1
ATOM 7668 N N . TYR A 1 981 ? -20.695 -2.904 38.474 1.00 94.81 981 TYR A N 1
ATOM 7669 C CA . TYR A 1 981 ? -21.763 -2.725 37.482 1.00 94.81 981 TYR A CA 1
ATOM 7670 C C . TYR A 1 981 ? -23.077 -3.379 37.931 1.00 94.81 981 TYR A C 1
ATOM 7672 O O . TYR A 1 981 ? -24.137 -2.758 37.838 1.00 94.81 981 TYR A O 1
ATOM 7680 N N . ASP A 1 982 ? -23.021 -4.585 38.501 1.00 92.94 982 ASP A N 1
ATOM 7681 C CA . ASP A 1 982 ? -24.196 -5.275 39.043 1.00 92.94 982 ASP A CA 1
ATOM 7682 C C . ASP A 1 982 ? -24.840 -4.499 40.209 1.00 92.94 982 ASP A C 1
ATOM 7684 O O . ASP A 1 982 ? -26.064 -4.526 40.387 1.00 92.94 982 ASP A O 1
ATOM 7688 N N . SER A 1 983 ? -24.040 -3.761 40.990 1.00 94.12 983 SER A N 1
ATOM 7689 C CA . SER A 1 983 ? -24.527 -2.961 42.122 1.00 94.12 983 SER A CA 1
ATOM 7690 C C . SER A 1 983 ? -25.391 -1.760 41.713 1.00 94.12 983 SER A C 1
ATOM 7692 O O . SER A 1 983 ? -26.203 -1.297 42.519 1.00 94.12 983 SER A O 1
ATOM 7694 N N . LEU A 1 984 ? -25.287 -1.296 40.460 1.00 92.62 984 LEU A N 1
ATOM 7695 C CA . LEU A 1 984 ? -26.039 -0.146 39.943 1.00 92.62 984 LEU A CA 1
ATOM 7696 C C . LEU A 1 984 ? -27.550 -0.420 39.836 1.00 92.62 984 LEU A C 1
ATOM 7698 O O . LEU A 1 984 ? -28.357 0.511 39.806 1.00 92.62 984 LEU A O 1
ATOM 7702 N N . GLY A 1 985 ? -27.961 -1.693 39.792 1.00 85.31 985 GLY A N 1
ATOM 7703 C CA . GLY A 1 985 ? -29.374 -2.086 39.774 1.00 85.31 985 GLY A CA 1
ATOM 7704 C C . GLY A 1 985 ? -30.101 -1.841 38.444 1.00 85.31 985 GLY A C 1
ATOM 7705 O O . GLY A 1 985 ? -31.331 -1.929 38.397 1.00 85.31 985 GLY A O 1
ATOM 7706 N N . TYR A 1 986 ? -29.370 -1.559 37.364 1.00 87.12 986 TYR A N 1
ATOM 7707 C CA . TYR A 1 986 ? -29.867 -1.502 35.987 1.00 87.12 986 TYR A CA 1
ATOM 7708 C C . TYR A 1 986 ? -28.806 -2.066 35.022 1.00 87.12 986 TYR A C 1
ATOM 7710 O O . TYR A 1 986 ? -27.652 -2.212 35.402 1.00 87.12 986 TYR A O 1
ATOM 7718 N N . SER A 1 987 ? -29.195 -2.437 33.796 1.00 81.56 987 SER A N 1
ATOM 7719 C CA . SER A 1 987 ? -28.327 -3.193 32.868 1.00 81.56 987 SER A CA 1
ATOM 7720 C C . SER A 1 987 ? -28.339 -2.682 31.419 1.00 81.56 987 SER A C 1
ATOM 7722 O O . SER A 1 987 ? -27.974 -3.413 30.503 1.00 81.56 987 SER A O 1
ATOM 7724 N N . ASP A 1 988 ? -28.837 -1.464 31.192 1.00 84.44 988 ASP A N 1
ATOM 7725 C CA . ASP A 1 988 ? -28.964 -0.839 29.865 1.00 84.44 988 ASP A CA 1
ATOM 7726 C C . ASP A 1 988 ? -27.867 0.218 29.656 1.00 84.44 988 ASP A C 1
ATOM 7728 O O . ASP A 1 988 ? -28.134 1.424 29.580 1.00 84.44 988 ASP A O 1
ATOM 7732 N N . PHE A 1 989 ? -26.617 -0.238 29.629 1.00 93.12 989 PHE A N 1
ATOM 7733 C CA . PHE A 1 989 ? -25.442 0.604 29.397 1.00 93.12 989 PHE A CA 1
ATOM 7734 C C . PHE A 1 989 ? -25.283 0.933 27.904 1.00 93.12 989 PHE A C 1
ATOM 7736 O O . PHE A 1 989 ? -25.777 0.201 27.043 1.00 93.12 989 PHE A O 1
ATOM 7743 N N . ASP A 1 990 ? -24.661 2.066 27.578 1.00 92.50 990 ASP A N 1
ATOM 7744 C CA . ASP A 1 990 ? -24.334 2.419 26.192 1.00 92.50 990 ASP A CA 1
ATOM 7745 C C . ASP A 1 990 ? -22.980 1.822 25.768 1.00 92.50 990 ASP A C 1
ATOM 7747 O O . ASP A 1 990 ? -22.928 1.150 24.735 1.00 92.50 990 ASP A O 1
ATOM 7751 N N . THR A 1 991 ? -21.961 1.966 26.617 1.00 93.88 991 THR A N 1
ATOM 7752 C CA . THR A 1 991 ? -20.660 1.270 26.618 1.00 93.88 991 THR A CA 1
ATOM 7753 C C . THR A 1 991 ? -20.529 0.377 27.866 1.00 93.88 991 THR A C 1
ATOM 7755 O O . THR A 1 991 ? -21.524 0.156 28.555 1.00 93.88 991 THR A O 1
ATOM 7758 N N . TYR A 1 992 ? -19.359 -0.211 28.130 1.00 93.19 992 TYR A N 1
ATOM 7759 C CA . TYR A 1 992 ? -19.074 -1.029 29.321 1.00 93.19 992 TYR A CA 1
ATOM 7760 C C . TYR A 1 992 ? -17.632 -0.805 29.768 1.00 93.19 992 TYR A C 1
ATOM 7762 O O . TYR A 1 992 ? -17.344 -0.940 30.972 1.00 93.19 992 TYR A O 1
#

Radius of gyration: 33.92 Å; Cα contacts (8 Å, |Δi|>4): 2177; chains: 1; bounding box: 75×90×98 Å